Protein AF-0000000078595270 (afdb_homodimer)

Solvent-accessible surface area (backbone atoms only — not comparable to full-atom values): 43315 Å² total; per-residue (Å²): 109,56,68,70,56,51,54,55,50,50,51,52,40,50,51,47,59,67,23,73,34,25,45,37,38,35,52,54,50,49,51,53,34,44,77,52,66,32,41,80,52,58,90,91,48,90,78,85,72,46,74,50,36,42,37,29,36,73,38,92,54,26,14,38,41,37,36,34,33,18,71,45,59,48,49,79,42,12,40,42,33,39,34,25,30,43,38,56,54,40,36,33,53,42,83,86,28,55,40,75,40,91,82,44,35,30,28,38,42,49,43,80,33,47,67,46,46,60,64,51,55,36,43,44,53,20,22,48,27,34,38,37,34,26,70,41,90,42,93,92,44,56,38,76,40,81,44,68,67,88,46,38,30,27,33,20,58,47,75,28,39,70,82,35,79,53,57,56,58,30,50,60,64,47,68,88,45,55,61,44,31,41,34,38,65,63,59,88,86,43,54,88,74,32,48,66,54,48,52,51,20,62,75,68,72,48,60,62,86,42,54,74,50,68,54,39,29,51,38,72,52,70,69,48,46,70,23,28,74,58,53,49,29,34,40,25,49,47,48,56,24,41,53,48,39,51,38,47,50,53,28,58,48,69,53,66,72,35,54,38,24,36,35,37,37,30,22,19,44,59,59,72,68,8,74,40,78,46,11,39,46,32,59,48,64,47,53,49,54,50,49,54,34,47,57,71,72,43,53,71,66,41,43,53,40,11,38,68,51,21,41,35,44,24,43,45,61,42,67,27,56,40,84,62,45,61,85,70,44,27,95,79,38,54,31,50,61,53,52,26,35,27,41,35,45,38,95,85,47,45,24,47,24,44,78,64,39,44,48,52,52,51,48,38,24,52,76,52,71,43,59,69,36,48,35,41,64,29,92,91,44,85,58,67,72,51,60,38,40,41,33,43,74,60,38,79,43,56,30,23,26,30,24,43,30,24,40,12,50,48,30,58,29,22,39,36,24,49,54,22,54,55,42,48,38,44,33,50,38,40,54,58,69,97,111,56,69,70,58,51,54,56,48,49,51,51,41,50,51,45,59,65,24,72,34,25,48,38,39,36,52,53,50,49,52,52,36,45,77,51,66,32,41,81,52,58,89,91,48,90,78,85,72,49,73,49,34,42,35,32,38,74,38,94,53,26,13,38,41,36,36,32,33,18,70,46,60,47,47,80,42,12,40,44,33,40,35,24,29,42,38,57,53,41,37,33,53,42,82,86,27,53,40,75,38,91,84,43,35,29,29,39,41,51,42,79,33,48,68,45,44,62,66,51,56,36,42,45,53,21,22,48,28,34,39,36,33,27,69,42,90,44,94,89,43,57,39,76,42,80,44,68,66,87,48,38,30,26,35,21,58,47,76,28,36,71,82,35,80,55,56,55,58,30,51,62,65,47,68,88,45,55,61,44,31,41,34,39,65,63,59,88,86,43,54,88,76,32,48,66,53,49,50,50,21,62,77,69,71,48,61,60,86,40,53,74,51,67,56,39,29,52,36,73,53,71,70,48,46,69,23,28,75,57,52,49,30,35,40,25,49,48,49,57,24,41,53,50,38,50,38,46,52,54,28,59,46,70,52,67,73,35,54,39,23,37,36,37,37,31,23,19,46,60,58,73,67,9,75,40,78,45,10,38,48,30,60,49,64,47,52,50,52,50,49,52,33,47,57,69,72,42,54,72,67,42,42,53,40,11,39,67,51,21,43,34,44,24,43,46,63,43,68,27,57,40,85,62,46,61,86,71,43,27,93,80,39,54,31,50,63,52,51,26,33,27,40,34,45,37,94,86,45,44,24,47,24,43,77,64,39,44,49,53,51,51,48,38,24,52,74,50,72,42,60,70,36,49,36,41,61,28,90,90,44,84,59,68,73,51,60,36,40,42,32,44,73,62,36,80,45,56,30,23,25,30,24,43,29,24,40,13,49,47,30,57,28,22,39,35,23,50,54,22,53,53,40,47,38,44,33,49,39,40,54,58,70,97

Radius of gyration: 30.7 Å; Cα contacts (8 Å, |Δi|>4): 2133; chains: 2; bounding box: 66×102×65 Å

Foldseek 3Di:
DDPVLQVVVVVLLVLVLQDQFLLSNLVVLVVLLVVLQEDEDEPVDDDQDDQQHWYKYDDPSRKIKIKGHANAALLVAFEEEEEAARGAWFKKFDPLFWDDDPLWFTWGFIATAFDFPQVLQADAFKWKWFKFWFPDPDPVDTDIGTDTPLDRFWHQYDDDCVVVVCVVVDDDDDRRPRRIITGDTRDDPDDVSCPVLVSVCVRVVHDSVRTDDTTMTMAGSDGWDQDDPVSWKIKAFCVFPSLSVVLLSVLVSPFGHHNHMYMYIYAYRVSPPQPDCRGLLHCNVVVVLVSVCVSVPHDPVSSLSSLANYEYEFEGADAACDPVCNVFADPPQHHHFLQEKEWEDDPVPLDLDDPVNVVVLCVLLVVLVGGYGYGYGDPVDPDHHGSHVSNCVNGVHRYIYMYFHWPSGSRSIIMHTSNHSVSSSSSSNSSSHD/DDPVLQVVVVVLLVLVLQDQFLLSNLVSLVVLLVVLQEDEDEPVDDDQDDQQHWYKYDDPSRKIKIKGHANAALLVAFEEEEEAARGAWFKKFDPLFWDDDPLWFTWGFIATAFDFPQVLQADAFKWKWFKFWFPDPDPVDTDIDTDTPLDRFWHQYDDDCVVVVCVVVDDDDDRRPRRIIIGDTRDDPDDVSCPVLVSVCVRVVHDSVRTPDTTMTMAGSDGWDQDDPVSWKIKAFCVWPSLSVVLLSVLVSPFGHHNHMYMYIYAYRVSPPQPDCRGLLHCNVVVVLVSVCVSVPHDPVSSVSSLANYEYEFEGADAACDPVCNVFADPPQHHHFLQEKEWEDDPVPLDLDDPVNVVVLCVLLVVLVGGYGYGYGDPVDPDHHGSHVSNCVNGVHRYIYMYFHWPSGSRSIIMHTSNHSVSSSSSSNSSSHD

InterPro domains:
  IPR001948 Peptidase M18 [PF02127] (15-432)
  IPR001948 Peptidase M18 [PR00932] (79-95)
  IPR001948 Peptidase M18 [PR00932] (113-133)
  IPR001948 Peptidase M18 [PR00932] (150-167)
  IPR001948 Peptidase M18 [PR00932] (267-285)
  IPR001948 Peptidase M18 [PR00932] (310-326)
  IPR001948 Peptidase M18 [PR00932] (399-414)
  IPR001948 Peptidase M18 [PTHR28570] (8-433)
  IPR023358 Peptidase M18, domain 2 [G3DSA:2.30.250.10] (89-222)

Nearest PDB structures (foldseek):
  4dyo-assembly1_A  TM=9.446E-01  e=4.034E-53  Homo sapiens
  3vat-assembly1_A  TM=9.568E-01  e=8.085E-52  Bos taurus
  7dde-assembly1_C  TM=9.621E-01  e=8.556E-52  Schizosaccharomyces pombe 972h-
  5jh9-assembly1_D  TM=9.422E-01  e=2.657E-44  Saccharomyces cerevisiae S288C
  5jh9-assembly1_B  TM=9.458E-01  e=6.206E-44  Saccharomyces cerevisiae S288C

Organism: NCBI:txid1408889

pLDDT: mean 95.47, std 4.51, range [71.69, 98.94]

Structure (mmCIF, N/CA/C/O backbone):
data_AF-0000000078595270-model_v1
#
loop_
_entity.id
_entity.type
_entity.pdbx_description
1 polymer 'M18 family aminopeptidase'
#
loop_
_atom_site.group_PDB
_atom_site.id
_atom_site.type_symbol
_atom_site.label_atom_id
_atom_site.label_alt_id
_atom_site.label_comp_id
_atom_site.label_asym_id
_atom_site.label_entity_id
_atom_site.label_seq_id
_atom_site.pdbx_PDB_ins_code
_atom_site.Cartn_x
_atom_site.Cartn_y
_atom_site.Cartn_z
_atom_site.occupancy
_atom_site.B_iso_or_equiv
_atom_site.auth_seq_id
_atom_site.auth_comp_id
_atom_site.auth_asym_id
_atom_site.auth_atom_id
_atom_site.pdbx_PDB_model_num
ATOM 1 N N . MET A 1 1 ? 20.297 -3.307 -14.391 1 79.44 1 MET A N 1
ATOM 2 C CA . MET A 1 1 ? 19.547 -4.383 -15.039 1 79.44 1 MET A CA 1
ATOM 3 C C . MET A 1 1 ? 19.438 -4.141 -16.547 1 79.44 1 MET A C 1
ATOM 5 O O . MET A 1 1 ? 19.375 -2.996 -16.984 1 79.44 1 MET A O 1
ATOM 9 N N . GLU A 1 2 ? 19.422 -5.211 -17.25 1 85.25 2 GLU A N 1
ATOM 10 C CA . GLU A 1 2 ? 19.344 -5.098 -18.703 1 85.25 2 GLU A CA 1
ATOM 11 C C . GLU A 1 2 ? 17.953 -4.711 -19.156 1 85.25 2 GLU A C 1
ATOM 13 O O . GLU A 1 2 ? 16.953 -5.148 -18.562 1 85.25 2 GLU A O 1
ATOM 18 N N . TYR A 1 3 ? 17.922 -3.92 -20.141 1 86.31 3 TYR A N 1
ATOM 19 C CA . TYR A 1 3 ? 16.672 -3.408 -20.672 1 86.31 3 TYR A CA 1
ATOM 20 C C . TYR A 1 3 ? 15.742 -4.547 -21.078 1 86.31 3 TYR A C 1
ATOM 22 O O . TYR A 1 3 ? 14.531 -4.488 -20.844 1 86.31 3 TYR A O 1
ATOM 30 N N . ALA A 1 4 ? 16.297 -5.551 -21.656 1 88.69 4 ALA A N 1
ATOM 31 C CA . ALA A 1 4 ? 15.508 -6.691 -22.109 1 88.69 4 ALA A CA 1
ATOM 32 C C . ALA A 1 4 ? 14.852 -7.402 -20.922 1 88.69 4 ALA A C 1
ATOM 34 O O . ALA A 1 4 ? 13.711 -7.852 -21.016 1 88.69 4 ALA A O 1
ATOM 35 N N . ASP A 1 5 ? 15.531 -7.523 -19.859 1 92.81 5 ASP A N 1
ATOM 36 C CA . ASP A 1 5 ? 14.992 -8.141 -18.656 1 92.81 5 ASP A CA 1
ATOM 37 C C . ASP A 1 5 ? 13.844 -7.316 -18.078 1 92.81 5 ASP A C 1
ATOM 39 O O . ASP A 1 5 ? 12.82 -7.871 -17.656 1 92.81 5 ASP A O 1
ATOM 43 N N . ILE A 1 6 ? 14.047 -6.051 -18.141 1 94.38 6 ILE A N 1
ATOM 44 C CA . ILE A 1 6 ? 13.047 -5.133 -17.609 1 94.38 6 ILE A CA 1
ATOM 45 C C . ILE A 1 6 ? 11.758 -5.246 -18.422 1 94.38 6 ILE A C 1
ATOM 47 O O . ILE A 1 6 ? 10.664 -5.246 -17.859 1 94.38 6 ILE A O 1
ATOM 51 N N . LYS A 1 7 ? 11.898 -5.344 -19.688 1 95.5 7 LYS A N 1
ATOM 52 C CA . LYS A 1 7 ? 10.727 -5.484 -20.547 1 95.5 7 LYS A CA 1
ATOM 53 C C . LYS A 1 7 ? 9.969 -6.773 -20.25 1 95.5 7 LYS A C 1
ATOM 55 O O . LYS A 1 7 ? 8.742 -6.781 -20.188 1 95.5 7 LYS A O 1
ATOM 60 N N . GLU A 1 8 ? 10.719 -7.879 -20.078 1 96.19 8 GLU A N 1
ATOM 61 C CA . GLU A 1 8 ? 10.117 -9.164 -19.734 1 96.19 8 GLU A CA 1
ATOM 62 C C . GLU A 1 8 ? 9.367 -9.094 -18.422 1 96.19 8 GLU A C 1
ATOM 64 O O . GLU A 1 8 ? 8.273 -9.648 -18.281 1 96.19 8 GLU A O 1
ATOM 69 N N . VAL A 1 9 ? 9.969 -8.43 -17.516 1 97.75 9 VAL A N 1
ATOM 70 C CA . VAL A 1 9 ? 9.375 -8.32 -16.188 1 97.75 9 VAL A CA 1
ATOM 71 C C . VAL A 1 9 ? 8.117 -7.453 -16.25 1 97.75 9 VAL A C 1
ATOM 73 O O . VAL A 1 9 ? 7.133 -7.723 -15.562 1 97.75 9 VAL A O 1
ATOM 76 N N . GLN A 1 10 ? 8.18 -6.418 -17.031 1 98.12 10 GLN A N 1
ATOM 77 C CA . GLN A 1 10 ? 7.008 -5.562 -17.188 1 98.12 10 GLN A CA 1
ATOM 78 C C . GLN A 1 10 ? 5.824 -6.344 -17.75 1 98.12 10 GLN A C 1
ATOM 80 O O . GLN A 1 10 ? 4.676 -6.105 -17.375 1 98.12 10 GLN A O 1
ATOM 85 N N . GLU A 1 11 ? 6.059 -7.258 -18.656 1 98.25 11 GLU A N 1
ATOM 86 C CA . GLU A 1 11 ? 4.996 -8.109 -19.188 1 98.25 11 GLU A CA 1
ATOM 87 C C . GLU A 1 11 ? 4.379 -8.977 -18.094 1 98.25 11 GLU A C 1
ATOM 89 O O . GLU A 1 11 ? 3.162 -9.18 -18.078 1 98.25 11 GLU A O 1
ATOM 94 N N . LEU A 1 12 ? 5.234 -9.477 -17.25 1 98.62 12 LEU A N 1
ATOM 95 C CA . LEU A 1 12 ? 4.734 -10.242 -16.109 1 98.62 12 LEU A CA 1
ATOM 96 C C . LEU A 1 12 ? 3.838 -9.383 -15.234 1 98.62 12 LEU A C 1
ATOM 98 O O . LEU A 1 12 ? 2.742 -9.805 -14.852 1 98.62 12 LEU A O 1
ATOM 102 N N . ILE A 1 13 ? 4.332 -8.203 -14.891 1 98.69 13 ILE A N 1
ATOM 103 C CA . ILE A 1 13 ? 3.596 -7.285 -14.031 1 98.69 13 ILE A CA 1
ATOM 104 C C . ILE A 1 13 ? 2.254 -6.938 -14.672 1 98.69 13 ILE A C 1
ATOM 106 O O . ILE A 1 13 ? 1.228 -6.891 -13.984 1 98.69 13 ILE A O 1
ATOM 110 N N . ASP A 1 14 ? 2.264 -6.715 -15.984 1 98.69 14 ASP A N 1
ATOM 111 C CA . ASP A 1 14 ? 1.035 -6.414 -16.719 1 98.69 14 ASP A CA 1
ATOM 112 C C . ASP A 1 14 ? 0.06 -7.586 -16.656 1 98.69 14 ASP A C 1
ATOM 114 O O . ASP A 1 14 ? -1.142 -7.395 -16.453 1 98.69 14 ASP A O 1
ATOM 118 N N . TYR A 1 15 ? 0.554 -8.766 -16.906 1 98.75 15 TYR A N 1
ATOM 119 C CA . TYR A 1 15 ? -0.29 -9.953 -16.844 1 98.75 15 TYR A CA 1
ATOM 120 C C . TYR A 1 15 ? -0.925 -10.086 -15.461 1 98.75 15 TYR A C 1
ATOM 122 O O . TYR A 1 15 ? -2.125 -10.344 -15.344 1 98.75 15 TYR A O 1
ATOM 130 N N . ILE A 1 16 ? -0.112 -9.953 -14.43 1 98.75 16 ILE A N 1
ATOM 131 C CA . ILE A 1 16 ? -0.604 -10.117 -13.062 1 98.75 16 ILE A CA 1
ATOM 132 C C . ILE A 1 16 ? -1.67 -9.062 -12.766 1 98.75 16 ILE A C 1
ATOM 134 O O . ILE A 1 16 ? -2.709 -9.367 -12.18 1 98.75 16 ILE A O 1
ATOM 138 N N . TYR A 1 17 ? -1.396 -7.844 -13.164 1 98.56 17 TYR A N 1
ATOM 139 C CA . TYR A 1 17 ? -2.35 -6.773 -12.898 1 98.56 17 TYR A CA 1
ATOM 140 C C . TYR A 1 17 ? -3.67 -7.023 -13.609 1 98.56 17 TYR A C 1
ATOM 142 O O . TYR A 1 17 ? -4.738 -6.723 -13.078 1 98.56 17 TYR A O 1
ATOM 150 N N . ALA A 1 18 ? -3.586 -7.559 -14.805 1 98.62 18 ALA A N 1
ATOM 151 C CA . ALA A 1 18 ? -4.781 -7.875 -15.578 1 98.62 18 ALA A CA 1
ATOM 152 C C . ALA A 1 18 ? -5.477 -9.117 -15.039 1 98.62 18 ALA A C 1
ATOM 154 O O . ALA A 1 18 ? -6.578 -9.461 -15.469 1 98.62 18 ALA A O 1
ATOM 155 N N . SER A 1 19 ? -4.859 -9.789 -14.078 1 98.81 19 SER A N 1
ATOM 156 C CA . SER A 1 19 ? -5.367 -11.047 -13.531 1 98.81 19 SER A CA 1
ATOM 157 C C . SER A 1 19 ? -5.641 -10.93 -12.039 1 98.81 19 SER A C 1
ATOM 159 O O . SER A 1 19 ? -5.027 -11.625 -11.227 1 98.81 19 SER A O 1
ATOM 161 N N . PRO A 1 20 ? -6.637 -10.148 -11.688 1 98.56 20 PRO A N 1
ATOM 162 C CA . PRO A 1 20 ? -6.898 -9.914 -10.266 1 98.56 20 PRO A CA 1
ATOM 163 C C . PRO A 1 20 ? -7.434 -11.156 -9.555 1 98.56 20 PRO A C 1
ATOM 165 O O . PRO A 1 20 ? -7.359 -11.258 -8.328 1 98.56 20 PRO A O 1
ATOM 168 N N . THR A 1 21 ? -7.996 -12.094 -10.312 1 98.69 21 THR A N 1
ATOM 169 C CA . THR A 1 21 ? -8.484 -13.352 -9.758 1 98.69 21 THR A CA 1
ATOM 170 C C . THR A 1 21 ? -8.047 -14.531 -10.625 1 98.69 21 THR A C 1
ATOM 172 O O . THR A 1 21 ? -7.547 -14.344 -11.727 1 98.69 21 THR A O 1
ATOM 175 N N . ALA A 1 22 ? -8.273 -15.734 -10.062 1 98.75 22 ALA A N 1
ATOM 176 C CA . ALA A 1 22 ? -7.961 -16.953 -10.812 1 98.75 22 ALA A CA 1
ATOM 177 C C . ALA A 1 22 ? -8.711 -17 -12.141 1 98.75 22 ALA A C 1
ATOM 179 O O . ALA A 1 22 ? -8.195 -17.484 -13.141 1 98.75 22 ALA A O 1
ATOM 180 N N . TYR A 1 23 ? -9.945 -16.438 -12.164 1 98.81 23 TYR A N 1
ATOM 181 C CA . TYR A 1 23 ? -10.758 -16.406 -13.383 1 98.81 23 TYR A CA 1
ATOM 182 C C . TYR A 1 23 ? -10.094 -15.555 -14.461 1 98.81 23 TYR A C 1
ATOM 184 O O . TYR A 1 23 ? -10.031 -15.961 -15.625 1 98.81 23 TYR A O 1
ATOM 192 N N . HIS A 1 24 ? -9.641 -14.422 -14.047 1 98.88 24 HIS A N 1
ATOM 193 C CA . HIS A 1 24 ? -8.969 -13.523 -14.984 1 98.88 24 HIS A CA 1
ATOM 194 C C . HIS A 1 24 ? -7.633 -14.102 -15.438 1 98.88 24 HIS A C 1
ATOM 196 O O . HIS A 1 24 ? -7.23 -13.922 -16.594 1 98.88 24 HIS A O 1
ATOM 202 N N . ALA A 1 25 ? -6.93 -14.75 -14.5 1 98.88 25 ALA A N 1
ATOM 203 C CA . ALA A 1 25 ? -5.656 -15.375 -14.844 1 98.88 25 ALA A CA 1
ATOM 204 C C . ALA A 1 25 ? -5.836 -16.406 -15.961 1 98.88 25 ALA A C 1
ATOM 206 O O . ALA A 1 25 ? -5.062 -16.438 -16.922 1 98.88 25 ALA A O 1
ATOM 207 N N . VAL A 1 26 ? -6.848 -17.219 -15.836 1 98.88 26 VAL A N 1
ATOM 208 C CA . VAL A 1 26 ? -7.102 -18.266 -16.812 1 98.88 26 VAL A CA 1
ATOM 209 C C . VAL A 1 26 ? -7.57 -17.656 -18.125 1 98.88 26 VAL A C 1
ATOM 211 O O . VAL A 1 26 ? -7.156 -18.078 -19.203 1 98.88 26 VAL A O 1
ATOM 214 N N . LYS A 1 27 ? -8.461 -16.641 -18.047 1 98.88 27 LYS A N 1
ATOM 215 C CA . LYS A 1 27 ? -8.891 -15.938 -19.25 1 98.88 27 LYS A CA 1
ATOM 216 C C . LYS A 1 27 ? -7.699 -15.383 -20.016 1 98.88 27 LYS A C 1
ATOM 218 O O . LYS A 1 27 ? -7.582 -15.586 -21.234 1 98.88 27 LYS A O 1
ATOM 223 N N . ASN A 1 28 ? -6.836 -14.727 -19.328 1 98.88 28 ASN A N 1
ATOM 224 C CA . ASN A 1 28 ? -5.688 -14.102 -19.984 1 98.88 28 ASN A CA 1
ATOM 225 C C . ASN A 1 28 ? -4.699 -15.141 -20.5 1 98.88 28 ASN A C 1
ATOM 227 O O . ASN A 1 28 ? -4.09 -14.953 -21.547 1 98.88 28 ASN A O 1
ATOM 231 N N . ALA A 1 29 ? -4.484 -16.203 -19.766 1 98.88 29 ALA A N 1
ATOM 232 C CA . ALA A 1 29 ? -3.662 -17.312 -20.25 1 98.88 29 ALA A CA 1
ATOM 233 C C . ALA A 1 29 ? -4.246 -17.906 -21.516 1 98.88 29 ALA A C 1
ATOM 235 O O . ALA A 1 29 ? -3.514 -18.203 -22.469 1 98.88 29 ALA A O 1
ATOM 236 N N . SER A 1 30 ? -5.535 -18.125 -21.531 1 98.81 30 SER A N 1
ATOM 237 C CA . SER A 1 30 ? -6.223 -18.688 -22.688 1 98.81 30 SER A CA 1
ATOM 238 C C . SER A 1 30 ? -6 -17.812 -23.922 1 98.81 30 SER A C 1
ATOM 240 O O . SER A 1 30 ? -5.773 -18.328 -25.031 1 98.81 30 SER A O 1
ATOM 242 N N . LEU A 1 31 ? -6.102 -16.516 -23.75 1 98.75 31 LEU A N 1
ATOM 243 C CA . LEU A 1 31 ? -5.898 -15.594 -24.859 1 98.75 31 LEU A CA 1
ATOM 244 C C . LEU A 1 31 ? -4.484 -15.719 -25.422 1 98.75 31 LEU A C 1
ATOM 246 O O . LEU A 1 31 ? -4.285 -15.695 -26.625 1 98.75 31 LEU A O 1
ATOM 250 N N . LEU A 1 32 ? -3.512 -15.805 -24.531 1 98.69 32 LEU A N 1
ATOM 251 C CA . LEU A 1 32 ? -2.129 -15.977 -24.969 1 98.69 32 LEU A CA 1
ATOM 252 C C . LEU A 1 32 ? -1.97 -17.281 -25.766 1 98.69 32 LEU A C 1
ATOM 254 O O . LEU A 1 32 ? -1.291 -17.297 -26.781 1 98.69 32 LEU A O 1
ATOM 258 N N . LEU A 1 33 ? -2.557 -18.328 -25.25 1 98.81 33 LEU A N 1
ATOM 259 C CA . LEU A 1 33 ? -2.498 -19.625 -25.906 1 98.81 33 LEU A CA 1
ATOM 260 C C . LEU A 1 33 ? -3.129 -19.562 -27.297 1 98.81 33 LEU A C 1
ATOM 262 O O . LEU A 1 33 ? -2.539 -20.031 -28.281 1 98.81 33 LEU A O 1
ATOM 266 N N . GLN A 1 34 ? -4.277 -18.969 -27.391 1 98.81 34 GLN A N 1
ATOM 267 C CA . GLN A 1 34 ? -4.977 -18.859 -28.672 1 98.81 34 GLN A CA 1
ATOM 268 C C . GLN A 1 34 ? -4.145 -18.078 -29.688 1 98.81 34 GLN A C 1
ATOM 270 O O . GLN A 1 34 ? -4.027 -18.484 -30.844 1 98.81 34 GLN A O 1
ATOM 275 N N . ARG A 1 35 ? -3.555 -17.031 -29.25 1 98.44 35 ARG A N 1
ATOM 276 C CA . ARG A 1 35 ? -2.713 -16.219 -30.125 1 98.44 35 ARG A CA 1
ATOM 277 C C . ARG A 1 35 ? -1.484 -17 -30.578 1 98.44 35 ARG A C 1
ATOM 279 O O . ARG A 1 35 ? -0.875 -16.672 -31.609 1 98.44 35 ARG A O 1
ATOM 286 N N . SER A 1 36 ? -1.181 -18 -29.828 1 98.38 36 SER A N 1
ATOM 287 C CA . SER A 1 36 ? 0.013 -18.781 -30.125 1 98.38 36 SER A CA 1
ATOM 288 C C . SER A 1 36 ? -0.344 -20.078 -30.859 1 98.38 36 SER A C 1
ATOM 290 O O . SER A 1 36 ? 0.46 -21.016 -30.906 1 98.38 36 SER A O 1
ATOM 292 N N . GLY A 1 37 ? -1.603 -20.234 -31.312 1 98.25 37 GLY A N 1
ATOM 293 C CA . GLY A 1 37 ? -1.983 -21.328 -32.188 1 98.25 37 GLY A CA 1
ATOM 294 C C . GLY A 1 37 ? -2.617 -22.484 -31.453 1 98.25 37 GLY A C 1
ATOM 295 O O . GLY A 1 37 ? -2.873 -23.531 -32.062 1 98.25 37 GLY A O 1
ATOM 296 N N . PHE A 1 38 ? -2.873 -22.406 -30.203 1 98.81 38 PHE A N 1
ATOM 297 C CA . PHE A 1 38 ? -3.547 -23.453 -29.453 1 98.81 38 PHE A CA 1
ATOM 298 C C . PHE A 1 38 ? -5.047 -23.438 -29.719 1 98.81 38 PHE A C 1
ATOM 300 O O . PHE A 1 38 ? -5.648 -22.359 -29.812 1 98.81 38 PHE A O 1
ATOM 307 N N . THR A 1 39 ? -5.633 -24.594 -29.75 1 98.56 39 THR A N 1
ATOM 308 C CA . THR A 1 39 ? -7.074 -24.75 -29.922 1 98.56 39 THR A CA 1
ATOM 309 C C . THR A 1 39 ? -7.723 -25.188 -28.609 1 98.56 39 THR A C 1
ATOM 311 O O . THR A 1 39 ? -7.289 -26.156 -27.984 1 98.56 39 THR A O 1
ATOM 314 N N . GLU A 1 40 ? -8.734 -24.5 -28.188 1 98.62 40 GLU A N 1
ATOM 315 C CA . GLU A 1 40 ? -9.484 -24.922 -27.016 1 98.62 40 GLU A CA 1
ATOM 316 C C . GLU A 1 40 ? -10.359 -26.125 -27.312 1 98.62 40 GLU A C 1
ATOM 318 O O . GLU A 1 40 ? -11.117 -26.125 -28.297 1 98.62 40 GLU A O 1
ATOM 323 N N . ILE A 1 41 ? -10.234 -27.156 -26.594 1 98.25 41 ILE A N 1
ATOM 324 C CA . ILE A 1 41 ? -11.109 -28.312 -26.703 1 98.25 41 ILE A CA 1
ATOM 325 C C . ILE A 1 41 ? -11.891 -28.5 -25.406 1 98.25 41 ILE A C 1
ATOM 327 O O . ILE A 1 41 ? -11.445 -28.062 -24.344 1 98.25 41 ILE A O 1
ATOM 331 N N . LYS A 1 42 ? -13.07 -29.094 -25.484 1 96.81 42 LYS A N 1
ATOM 332 C CA . LYS A 1 42 ? -13.977 -29.219 -24.344 1 96.81 42 LYS A CA 1
ATOM 333 C C . LYS A 1 42 ? -13.984 -30.641 -23.812 1 96.81 42 LYS A C 1
ATOM 335 O O . LYS A 1 42 ? -13.922 -31.609 -24.578 1 96.81 42 LYS A O 1
ATOM 340 N N . GLU A 1 43 ? -14.07 -30.719 -22.5 1 94.25 43 GLU A N 1
ATOM 341 C CA . GLU A 1 43 ? -14.055 -32.031 -21.859 1 94.25 43 GLU A CA 1
ATOM 342 C C . GLU A 1 43 ? -15.258 -32.875 -22.281 1 94.25 43 GLU A C 1
ATOM 344 O O . GLU A 1 43 ? -15.18 -34.094 -22.328 1 94.25 43 GLU A O 1
ATOM 349 N N . GLU A 1 44 ? -16.344 -32.188 -22.562 1 94.69 44 GLU A N 1
ATOM 350 C CA . GLU A 1 44 ? -17.594 -32.906 -22.828 1 94.69 44 GLU A CA 1
ATOM 351 C C . GLU A 1 44 ? -17.703 -33.312 -24.297 1 94.69 44 GLU A C 1
ATOM 353 O O . GLU A 1 44 ? -18.641 -34 -24.688 1 94.69 44 GLU A O 1
ATOM 358 N N . GLU A 1 45 ? -16.766 -33.031 -25.078 1 96.75 45 GLU A N 1
ATOM 359 C CA . GLU A 1 45 ? -16.781 -33.344 -26.5 1 96.75 45 GLU A CA 1
ATOM 360 C C . GLU A 1 45 ? -15.734 -34.375 -26.859 1 96.75 45 GLU A C 1
ATOM 362 O O . GLU A 1 45 ? -14.766 -34.562 -26.125 1 96.75 45 GLU A O 1
ATOM 367 N N . PRO A 1 46 ? -15.977 -35.031 -28.016 1 97 46 PRO A N 1
ATOM 368 C CA . PRO A 1 46 ? -14.898 -35.906 -28.5 1 97 46 PRO A CA 1
ATOM 369 C C . PRO A 1 46 ? -13.68 -35.094 -28.984 1 97 46 PRO A C 1
ATOM 371 O O . PRO A 1 46 ? -13.828 -34.031 -29.578 1 97 46 PRO A O 1
ATOM 374 N N . TRP A 1 47 ? -12.508 -35.75 -28.734 1 97.44 47 TRP A N 1
ATOM 375 C CA . TRP A 1 47 ? -11.273 -35.094 -29.156 1 97.44 47 TRP A CA 1
ATOM 376 C C . TRP A 1 47 ? -10.727 -35.75 -30.422 1 97.44 47 TRP A C 1
ATOM 378 O O . TRP A 1 47 ? -11.016 -36.906 -30.719 1 97.44 47 TRP A O 1
ATOM 388 N N . ASN A 1 48 ? -10.164 -34.969 -31.297 1 95.94 48 ASN A N 1
ATOM 389 C CA . ASN A 1 48 ? -9.375 -35.406 -32.438 1 95.94 48 ASN A CA 1
ATOM 390 C C . ASN A 1 48 ? -7.961 -34.844 -32.406 1 95.94 48 ASN A C 1
ATOM 392 O O . ASN A 1 48 ? -7.633 -33.906 -33.156 1 95.94 48 ASN A O 1
ATOM 396 N N . LEU A 1 49 ? -7.125 -35.531 -31.672 1 97.75 49 LEU A N 1
ATOM 397 C CA . LEU A 1 49 ? -5.773 -35.031 -31.453 1 97.75 49 LEU A CA 1
ATOM 398 C C . LEU A 1 49 ? -4.84 -35.469 -32.594 1 97.75 49 LEU A C 1
ATOM 400 O O . LEU A 1 49 ? -4.949 -36.562 -33.094 1 97.75 49 LEU A O 1
ATOM 404 N N . GLU A 1 50 ? -3.965 -34.594 -33 1 96.75 50 GLU A N 1
ATOM 405 C CA . GLU A 1 50 ? -2.953 -34.844 -34 1 96.75 50 GLU A CA 1
ATOM 406 C C . GLU A 1 50 ? -1.545 -34.688 -33.438 1 96.75 50 GLU A C 1
ATOM 408 O O . GLU A 1 50 ? -1.316 -33.844 -32.594 1 96.75 50 GLU A O 1
ATOM 413 N N . LYS A 1 51 ? -0.644 -35.5 -34 1 95.75 51 LYS A N 1
ATOM 414 C CA . LYS A 1 51 ? 0.756 -35.312 -33.656 1 95.75 51 LYS A CA 1
ATOM 415 C C . LYS A 1 51 ? 1.197 -33.875 -33.969 1 95.75 51 LYS A C 1
ATOM 417 O O . LYS A 1 51 ? 0.878 -33.344 -35.031 1 95.75 51 LYS A O 1
ATOM 422 N N . GLY A 1 52 ? 1.826 -33.25 -32.938 1 97.06 52 GLY A N 1
ATOM 423 C CA . GLY A 1 52 ? 2.279 -31.875 -33.125 1 97.06 52 GLY A CA 1
ATOM 424 C C . GLY A 1 52 ? 1.191 -30.844 -32.844 1 97.06 52 GLY A C 1
ATOM 425 O O . GLY A 1 52 ? 1.463 -29.641 -32.812 1 97.06 52 GLY A O 1
ATOM 426 N N . GLY A 1 53 ? -0.007 -31.312 -32.656 1 98.06 53 GLY A N 1
ATOM 427 C CA . GLY A 1 53 ? -1.123 -30.422 -32.406 1 98.06 53 GLY A CA 1
ATOM 428 C C . GLY A 1 53 ? -1.032 -29.719 -31.062 1 98.06 53 GLY A C 1
ATOM 429 O O . GLY A 1 53 ? -0.466 -30.25 -30.109 1 98.06 53 GLY A O 1
ATOM 430 N N . LYS A 1 54 ? -1.565 -28.5 -30.984 1 98.69 54 LYS A N 1
ATOM 431 C CA . LYS A 1 54 ? -1.588 -27.672 -29.781 1 98.69 54 LYS A CA 1
ATOM 432 C C . LYS A 1 54 ? -3.014 -27.484 -29.266 1 98.69 54 LYS A C 1
ATOM 434 O O . LYS A 1 54 ? -3.879 -26.984 -30 1 98.69 54 LYS A O 1
ATOM 439 N N . TYR A 1 55 ? -3.242 -27.844 -27.984 1 98.88 55 TYR A N 1
ATOM 440 C CA . TYR A 1 55 ? -4.594 -27.828 -27.438 1 98.88 55 TYR A CA 1
ATOM 441 C C . TYR A 1 55 ? -4.59 -27.312 -26 1 98.88 55 TYR A C 1
ATOM 443 O O . TYR A 1 55 ? -3.545 -27.297 -25.344 1 98.88 55 TYR A O 1
ATOM 451 N N . PHE A 1 56 ? -5.754 -26.797 -25.531 1 98.81 56 PHE A N 1
ATOM 452 C CA . PHE A 1 56 ? -5.898 -26.531 -24.109 1 98.81 56 PHE A CA 1
ATOM 453 C C . PHE A 1 56 ? -7.352 -26.688 -23.672 1 98.81 56 PHE A C 1
ATOM 455 O O . PHE A 1 56 ? -8.258 -26.672 -24.5 1 98.81 56 PHE A O 1
ATOM 462 N N . ILE A 1 57 ? -7.516 -26.922 -22.422 1 98.5 57 ILE A N 1
ATOM 463 C CA . ILE A 1 57 ? -8.805 -27.109 -21.75 1 98.5 57 ILE A CA 1
ATOM 464 C C . ILE A 1 57 ? -8.906 -26.156 -20.562 1 98.5 57 ILE A C 1
ATOM 466 O O . ILE A 1 57 ? -7.93 -25.938 -19.844 1 98.5 57 ILE A O 1
ATOM 470 N N . VAL A 1 58 ? -10.102 -25.594 -20.391 1 98.19 58 VAL A N 1
ATOM 471 C CA . VAL A 1 58 ? -10.383 -24.75 -19.219 1 98.19 58 VAL A CA 1
ATOM 472 C C . VAL A 1 58 ? -11.344 -25.484 -18.281 1 98.19 58 VAL A C 1
ATOM 474 O O . VAL A 1 58 ? -12.32 -26.078 -18.734 1 98.19 58 VAL A O 1
ATOM 477 N N . LYS A 1 59 ? -11 -25.469 -17.016 1 96.94 59 LYS A N 1
ATOM 478 C CA . LYS A 1 59 ? -11.852 -26.062 -15.992 1 96.94 59 LYS A CA 1
ATOM 479 C C . LYS A 1 59 ? -12.352 -25.016 -15.008 1 96.94 59 LYS A C 1
ATOM 481 O O . LYS A 1 59 ? -11.555 -24.266 -14.43 1 96.94 59 LYS A O 1
ATOM 486 N N . ASN A 1 60 ? -13.68 -24.891 -14.797 1 95.69 60 ASN A N 1
ATOM 487 C CA . ASN A 1 60 ? -14.328 -24 -13.844 1 95.69 60 ASN A CA 1
ATOM 488 C C . ASN A 1 60 ? -13.914 -22.547 -14.062 1 95.69 60 ASN A C 1
ATOM 490 O O . ASN A 1 60 ? -13.922 -21.75 -13.117 1 95.69 60 ASN A O 1
ATOM 494 N N . GLN A 1 61 ? -13.383 -22.25 -15.148 1 97 61 GLN A N 1
ATOM 495 C CA . GLN A 1 61 ? -12.891 -20.922 -15.547 1 97 61 GLN A CA 1
ATOM 496 C C . GLN A 1 61 ? -11.711 -20.5 -14.68 1 97 61 GLN A C 1
ATOM 498 O O . GLN A 1 61 ? -11.227 -19.375 -14.805 1 97 61 GLN A O 1
ATOM 503 N N . SER A 1 62 ? -11.203 -21.359 -13.805 1 98.5 62 SER A N 1
ATOM 504 C CA . SER A 1 62 ? -10.18 -20.953 -12.859 1 98.5 62 SER A CA 1
ATOM 505 C C . SER A 1 62 ? -8.953 -21.859 -12.938 1 98.5 62 SER A C 1
ATOM 507 O O . SER A 1 62 ? -7.953 -21.625 -12.258 1 98.5 62 SER A O 1
ATOM 509 N N . ALA A 1 63 ? -8.984 -22.906 -13.727 1 98.44 63 ALA A N 1
ATOM 510 C CA . ALA A 1 63 ? -7.863 -23.812 -13.984 1 98.44 63 ALA A CA 1
ATOM 511 C C . ALA A 1 63 ? -7.719 -24.094 -15.477 1 98.44 63 ALA A C 1
ATOM 513 O O . ALA A 1 63 ? -8.641 -23.844 -16.25 1 98.44 63 ALA A O 1
ATOM 514 N N . LEU A 1 64 ? -6.523 -24.562 -15.828 1 98.31 64 LEU A N 1
ATOM 515 C CA . LEU A 1 64 ? -6.23 -24.719 -17.25 1 98.31 64 LEU A CA 1
ATOM 516 C C . LEU A 1 64 ? -5.148 -25.781 -17.469 1 98.31 64 LEU A C 1
ATOM 518 O O . LEU A 1 64 ? -4.195 -25.859 -16.688 1 98.31 64 LEU A O 1
ATOM 522 N N . ILE A 1 65 ? -5.328 -26.625 -18.531 1 98.69 65 ILE A N 1
ATOM 523 C CA . ILE A 1 65 ? -4.27 -27.516 -19 1 98.69 65 ILE A CA 1
ATOM 524 C C . ILE A 1 65 ? -4.004 -27.266 -20.484 1 98.69 65 ILE A C 1
ATOM 526 O O . ILE A 1 65 ? -4.926 -27.312 -21.297 1 98.69 65 ILE A O 1
ATOM 530 N N . ALA A 1 66 ? -2.83 -26.938 -20.812 1 98.94 66 ALA A N 1
ATOM 531 C CA . ALA A 1 66 ? -2.385 -26.797 -22.203 1 98.94 66 ALA A CA 1
ATOM 532 C C . ALA A 1 66 ? -1.361 -27.875 -22.562 1 98.94 66 ALA A C 1
ATOM 534 O O . ALA A 1 66 ? -0.549 -28.266 -21.719 1 98.94 66 ALA A O 1
ATOM 535 N N . PHE A 1 67 ? -1.413 -28.344 -23.875 1 98.81 67 PHE A N 1
ATOM 536 C CA . PHE A 1 67 ? -0.44 -29.359 -24.219 1 98.81 67 PHE A CA 1
ATOM 537 C C . PHE A 1 67 ? -0.147 -29.344 -25.719 1 98.81 67 PHE A C 1
ATOM 539 O O . PHE A 1 67 ? -0.972 -28.875 -26.516 1 98.81 67 PHE A O 1
ATOM 546 N N . ILE A 1 68 ? 1.017 -29.719 -26.031 1 98.75 68 ILE A N 1
ATOM 547 C CA . ILE A 1 68 ? 1.481 -29.984 -27.391 1 98.75 68 ILE A CA 1
ATOM 548 C C . ILE A 1 68 ? 1.762 -31.484 -27.562 1 98.75 68 ILE A C 1
ATOM 550 O O . ILE A 1 68 ? 2.637 -32.031 -26.891 1 98.75 68 ILE A 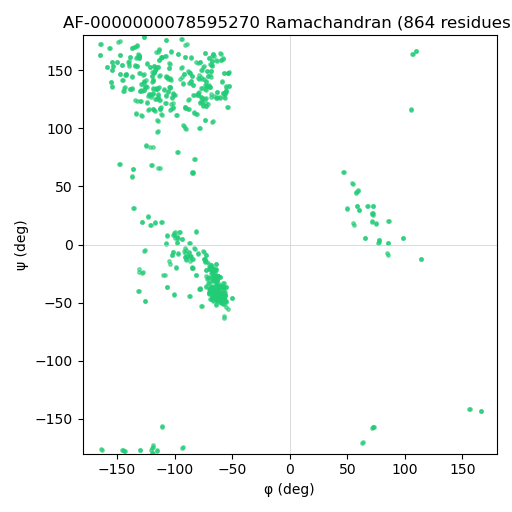O 1
ATOM 554 N N . VAL A 1 69 ? 1.027 -32.125 -28.484 1 98.5 69 VAL A N 1
ATOM 555 C CA . VAL A 1 69 ? 1.17 -33.562 -28.688 1 98.5 69 VAL A CA 1
ATOM 556 C C . VAL A 1 69 ? 2.537 -33.875 -29.297 1 98.5 69 VAL A C 1
ATOM 558 O O . VAL A 1 69 ? 2.918 -33.281 -30.312 1 98.5 69 VAL A O 1
ATOM 561 N N . GLY A 1 70 ? 3.258 -34.75 -28.703 1 97.75 70 GLY A N 1
ATOM 562 C CA . GLY A 1 70 ? 4.562 -35.156 -29.203 1 97.75 70 GLY A CA 1
ATOM 563 C C . GLY A 1 70 ? 4.496 -35.875 -30.531 1 97.75 70 GLY A C 1
ATOM 564 O O . GLY A 1 70 ? 3.449 -36.406 -30.906 1 97.75 70 GLY A O 1
ATOM 565 N N . SER A 1 71 ? 5.672 -35.938 -31.219 1 96.56 71 SER A N 1
ATOM 566 C CA . SER A 1 71 ? 5.738 -36.594 -32.531 1 96.56 71 SER A CA 1
ATOM 567 C C . SER A 1 71 ? 5.941 -38.094 -32.375 1 96.56 71 SER A C 1
ATOM 569 O O . SER A 1 71 ? 5.68 -38.875 -33.312 1 96.56 71 SER A O 1
ATOM 571 N N . GLU A 1 72 ? 6.41 -38.5 -31.219 1 96.12 72 GLU A N 1
ATOM 572 C CA . GLU A 1 72 ? 6.73 -39.906 -31.016 1 96.12 72 GLU A CA 1
ATOM 573 C C . GLU A 1 72 ? 5.711 -40.594 -30.109 1 96.12 72 GLU A C 1
ATOM 575 O O . GLU A 1 72 ? 4.82 -39.938 -29.562 1 96.12 72 GLU A O 1
ATOM 580 N N . ASP A 1 73 ? 5.895 -41.906 -29.938 1 95.12 73 ASP A N 1
ATOM 581 C CA . ASP A 1 73 ? 4.938 -42.688 -29.172 1 95.12 73 ASP A CA 1
ATOM 582 C C . ASP A 1 73 ? 5.016 -42.344 -27.688 1 95.12 73 ASP A C 1
ATOM 584 O O . ASP A 1 73 ? 6.102 -42.281 -27.109 1 95.12 73 ASP A O 1
ATOM 588 N N . LEU A 1 74 ? 3.846 -42.219 -27.094 1 95.44 74 LEU A N 1
ATOM 589 C CA . LEU A 1 74 ? 3.723 -41.781 -25.703 1 95.44 74 LEU A CA 1
ATOM 590 C C . LEU A 1 74 ? 4.406 -42.781 -24.781 1 95.44 74 LEU A C 1
ATOM 592 O O . LEU A 1 74 ? 5.039 -42.406 -23.797 1 95.44 74 LEU A O 1
ATOM 596 N N . GLU A 1 75 ? 4.25 -44.062 -25.062 1 96 75 GLU A N 1
ATOM 597 C CA . GLU A 1 75 ? 4.723 -45.125 -24.156 1 96 75 GLU A CA 1
ATOM 598 C C . GLU A 1 75 ? 6.246 -45.156 -24.109 1 96 75 GLU A C 1
ATOM 600 O O . GLU A 1 75 ? 6.828 -45.75 -23.188 1 96 75 GLU A O 1
ATOM 605 N N . ASN A 1 76 ? 6.879 -44.531 -25.109 1 96.12 76 ASN A N 1
ATOM 606 C CA . ASN A 1 76 ? 8.336 -44.531 -25.141 1 96.12 76 ASN A CA 1
ATOM 607 C C . ASN A 1 76 ? 8.914 -43.188 -24.703 1 96.12 76 ASN A C 1
ATOM 609 O O . ASN A 1 76 ? 10.094 -43.094 -24.359 1 96.12 76 ASN A O 1
ATOM 613 N N . HIS A 1 77 ? 8.078 -42.125 -24.688 1 96.5 77 HIS A N 1
ATOM 614 C CA . HIS A 1 77 ? 8.656 -40.812 -24.484 1 96.5 77 HIS A CA 1
ATOM 615 C C . HIS A 1 77 ? 7.953 -40.062 -23.344 1 96.5 77 HIS A C 1
ATOM 617 O O . HIS A 1 77 ? 8.516 -39.156 -22.766 1 96.5 77 HIS A O 1
ATOM 623 N N . GLY A 1 78 ? 6.691 -40.438 -23.047 1 96.94 78 GLY A N 1
ATOM 624 C CA . GLY A 1 78 ? 5.992 -39.906 -21.875 1 96.94 78 GLY A CA 1
ATOM 625 C C . GLY A 1 78 ? 5.578 -38.469 -22.031 1 96.94 78 GLY A C 1
ATOM 626 O O . GLY A 1 78 ? 5.305 -38 -23.141 1 96.94 78 GLY A O 1
ATOM 627 N N . PHE A 1 79 ? 5.391 -37.812 -20.875 1 97.94 79 PHE A N 1
ATOM 628 C CA . PHE A 1 79 ? 4.965 -36.406 -20.766 1 97.94 79 PHE A CA 1
ATOM 629 C C . PHE A 1 79 ? 6.016 -35.562 -20.062 1 97.94 79 PHE A C 1
ATOM 631 O O . PHE A 1 79 ? 6.645 -36.031 -19.109 1 97.94 79 PHE A O 1
ATOM 638 N N . LYS A 1 80 ? 6.25 -34.312 -20.484 1 98.38 80 LYS A N 1
ATOM 639 C CA . LYS A 1 80 ? 6.926 -33.25 -19.75 1 98.38 80 LYS A CA 1
ATOM 640 C C . LYS A 1 80 ? 5.926 -32.219 -19.203 1 98.38 80 LYS A C 1
ATOM 642 O O . LYS A 1 80 ? 5.332 -31.484 -19.984 1 98.38 80 LYS A O 1
ATOM 647 N N . ILE A 1 81 ? 5.863 -32.156 -17.891 1 98.31 81 ILE A N 1
ATOM 648 C CA . ILE A 1 81 ? 4.762 -31.391 -17.312 1 98.31 81 ILE A CA 1
ATOM 649 C C . ILE A 1 81 ? 5.312 -30.281 -16.422 1 98.31 81 ILE A C 1
ATOM 651 O O . ILE A 1 81 ? 6.203 -30.516 -15.602 1 98.31 81 ILE A O 1
ATOM 655 N N . ILE A 1 82 ? 4.871 -29.078 -16.641 1 98.62 82 ILE A N 1
ATOM 656 C CA . ILE A 1 82 ? 5.047 -27.984 -15.695 1 98.62 82 ILE A CA 1
ATOM 657 C C . ILE A 1 82 ? 3.719 -27.688 -15.008 1 98.62 82 ILE A C 1
ATOM 659 O O . ILE A 1 82 ? 2.678 -27.594 -15.656 1 98.62 82 ILE A O 1
ATOM 663 N N . ALA A 1 83 ? 3.75 -27.594 -13.688 1 98.12 83 ALA A N 1
ATOM 664 C CA . ALA A 1 83 ? 2.527 -27.406 -12.914 1 98.12 83 ALA A CA 1
ATOM 665 C C . ALA A 1 83 ? 2.629 -26.188 -12.008 1 98.12 83 ALA A C 1
ATOM 667 O O . ALA A 1 83 ? 3.666 -25.953 -11.383 1 98.12 83 ALA A O 1
ATOM 668 N N . ALA A 1 84 ? 1.602 -25.375 -11.945 1 98.19 84 ALA A N 1
ATOM 669 C CA . ALA A 1 84 ? 1.479 -24.203 -11.094 1 98.19 84 ALA A CA 1
ATOM 670 C C . ALA A 1 84 ? 0.039 -24.016 -10.625 1 98.19 84 ALA A C 1
ATOM 672 O O . ALA A 1 84 ? -0.804 -24.891 -10.812 1 98.19 84 ALA A O 1
ATOM 673 N N . HIS A 1 85 ? -0.246 -22.922 -9.883 1 98.25 85 HIS A N 1
ATOM 674 C CA . HIS A 1 85 ? -1.623 -22.688 -9.461 1 98.25 85 HIS A CA 1
ATOM 675 C C . HIS A 1 85 ? -2.037 -21.234 -9.672 1 98.25 85 HIS A C 1
ATOM 677 O O . HIS A 1 85 ? -1.206 -20.328 -9.57 1 98.25 85 HIS A O 1
ATOM 683 N N . THR A 1 86 ? -3.334 -21.016 -9.844 1 98.62 86 THR A N 1
ATOM 684 C CA . THR A 1 86 ? -3.834 -19.75 -10.359 1 98.62 86 THR A CA 1
ATOM 685 C C . THR A 1 86 ? -4.312 -18.844 -9.227 1 98.62 86 THR A C 1
ATOM 687 O O . THR A 1 86 ? -4.469 -17.641 -9.406 1 98.62 86 THR A O 1
ATOM 690 N N . ASP A 1 87 ? -4.586 -19.453 -8.062 1 97.94 87 ASP A N 1
ATOM 691 C CA . ASP A 1 87 ? -5.215 -18.688 -7 1 97.94 87 ASP A CA 1
ATOM 692 C C . ASP A 1 87 ? -4.168 -18.047 -6.086 1 97.94 87 ASP A C 1
ATOM 694 O O . ASP A 1 87 ? -2.984 -18.375 -6.164 1 97.94 87 ASP A O 1
ATOM 698 N N . SER A 1 88 ? -4.516 -17.094 -5.355 1 97.75 88 SER A N 1
ATOM 699 C CA . SER A 1 88 ? -3.717 -16.391 -4.363 1 97.75 88 SER A CA 1
ATOM 700 C C . SER A 1 88 ? -4.535 -16.078 -3.115 1 97.75 88 SER A C 1
ATOM 702 O O . SER A 1 88 ? -5.766 -15.969 -3.182 1 97.75 88 SER A O 1
ATOM 704 N N . PRO A 1 89 ? -3.916 -15.914 -2 1 97.75 89 PRO A N 1
ATOM 705 C CA . PRO A 1 89 ? -4.66 -15.547 -0.795 1 97.75 89 PRO A CA 1
ATOM 706 C C . PRO A 1 89 ? -5.316 -14.172 -0.906 1 97.75 89 PRO A C 1
ATOM 708 O O . PRO A 1 89 ? -4.867 -13.328 -1.688 1 97.75 89 PRO A O 1
ATOM 711 N N . GLY A 1 90 ? -6.367 -13.984 -0.049 1 97.75 90 GLY A N 1
ATOM 712 C CA . GLY A 1 90 ? -7.059 -12.711 -0.044 1 97.75 90 GLY A CA 1
ATOM 713 C C . GLY A 1 90 ? -8.383 -12.75 0.691 1 97.75 90 GLY A C 1
ATOM 714 O O . GLY A 1 90 ? -8.484 -13.344 1.77 1 97.75 90 GLY A O 1
AT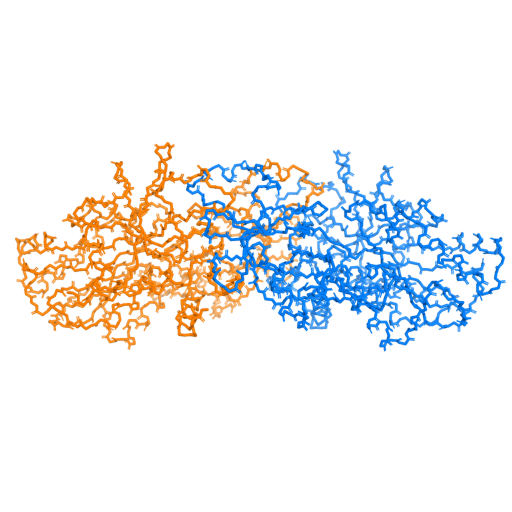OM 715 N N . PHE A 1 91 ? -9.375 -11.992 0.131 1 98.31 91 PHE A N 1
ATOM 716 C CA . PHE A 1 91 ? -10.695 -11.875 0.732 1 98.31 91 PHE A CA 1
ATOM 717 C C . PHE A 1 91 ? -11.789 -12.133 -0.302 1 98.31 91 PHE A C 1
ATOM 719 O O . PHE A 1 91 ? -11.742 -11.586 -1.406 1 98.31 91 PHE A O 1
ATOM 726 N N . ARG A 1 92 ? -12.688 -12.93 0.045 1 98.31 92 ARG A N 1
ATOM 727 C CA . ARG A 1 92 ? -13.867 -13.188 -0.767 1 98.31 92 ARG A CA 1
ATOM 728 C C . ARG A 1 92 ? -15.086 -12.469 -0.196 1 98.31 92 ARG A C 1
ATOM 730 O O . ARG A 1 92 ? -15.289 -12.445 1.02 1 98.31 92 ARG A O 1
ATOM 737 N N . ILE A 1 93 ? -15.844 -11.836 -1.045 1 98.25 93 ILE A N 1
ATOM 738 C CA . ILE A 1 93 ? -17.047 -11.141 -0.604 1 98.25 93 ILE A CA 1
ATOM 739 C C . ILE A 1 93 ? -18.172 -12.148 -0.406 1 98.25 93 ILE A C 1
ATOM 741 O O . ILE A 1 93 ? -18.422 -12.992 -1.271 1 98.25 93 ILE A O 1
ATOM 745 N N . LYS A 1 94 ? -18.828 -12.102 0.734 1 96.69 94 LYS A N 1
ATOM 746 C CA . LYS A 1 94 ? -19.938 -13.008 1.052 1 96.69 94 LYS A CA 1
ATOM 747 C C . LYS A 1 94 ? -21.219 -12.57 0.358 1 96.69 94 LYS A C 1
ATOM 749 O O . LYS A 1 94 ? -21.344 -11.43 -0.077 1 96.69 94 LYS A O 1
ATOM 754 N N . PRO A 1 95 ? -22.156 -13.578 0.171 1 91.81 95 PRO A N 1
ATOM 755 C CA . PRO A 1 95 ? -23.5 -13.148 -0.217 1 91.81 95 PRO A CA 1
ATOM 756 C C . PRO A 1 95 ? -24.125 -12.188 0.791 1 91.81 95 PRO A C 1
ATOM 758 O O . PRO A 1 95 ? -23.719 -12.172 1.959 1 91.81 95 PRO A O 1
ATOM 761 N N . ASN A 1 96 ? -25.125 -11.422 0.375 1 91.94 96 ASN A N 1
ATOM 762 C CA . ASN A 1 96 ? -25.672 -10.391 1.257 1 91.94 96 ASN A CA 1
ATOM 763 C C . ASN A 1 96 ? -24.562 -9.562 1.901 1 91.94 96 ASN A C 1
ATOM 765 O O . ASN A 1 96 ? -24.469 -9.484 3.127 1 91.94 96 ASN A O 1
ATOM 769 N N . ALA A 1 97 ? -23.812 -8.891 1.118 1 95.31 97 ALA A N 1
ATOM 770 C CA . ALA A 1 97 ? -22.5 -8.367 1.452 1 95.31 97 ALA A CA 1
ATOM 771 C C . ALA A 1 97 ? -22.609 -7.055 2.227 1 95.31 97 ALA A C 1
ATOM 773 O O . ALA A 1 97 ? -21.75 -6.738 3.055 1 95.31 97 ALA A O 1
ATOM 774 N N . ASP A 1 98 ? -23.656 -6.281 2.094 1 96.19 98 ASP A N 1
ATOM 775 C CA . ASP A 1 98 ? -23.75 -4.93 2.635 1 96.19 98 ASP A CA 1
ATOM 776 C C . ASP A 1 98 ? -24.016 -4.957 4.137 1 96.19 98 ASP A C 1
ATOM 778 O O . ASP A 1 98 ? -24.953 -5.609 4.594 1 96.19 98 ASP A O 1
ATOM 782 N N . ILE A 1 99 ? -23.219 -4.273 4.883 1 96.31 99 ILE A N 1
ATOM 783 C CA . ILE A 1 99 ? -23.438 -4.031 6.305 1 96.31 99 ILE A CA 1
ATOM 784 C C . ILE A 1 99 ? -23.469 -2.527 6.57 1 96.31 99 ILE A C 1
ATOM 786 O O . ILE A 1 99 ? -22.469 -1.839 6.391 1 96.31 99 ILE A O 1
ATOM 790 N N . GLU A 1 100 ? -24.547 -2.039 6.984 1 95.44 100 GLU A N 1
ATOM 791 C CA . GLU A 1 100 ? -24.656 -0.63 7.352 1 95.44 100 GLU A CA 1
ATOM 792 C C . GLU A 1 100 ? -24.25 -0.403 8.805 1 95.44 100 GLU A C 1
ATOM 794 O O . GLU A 1 100 ? -24.578 -1.208 9.68 1 95.44 100 GLU A O 1
ATOM 799 N N . VAL A 1 101 ? -23.516 0.684 9 1 94.88 101 VAL A N 1
ATOM 800 C CA . VAL A 1 101 ? -23.062 1.039 10.344 1 94.88 101 VAL A CA 1
ATOM 801 C C . VAL A 1 101 ? -23.625 2.404 10.734 1 94.88 101 VAL A C 1
ATOM 803 O O . VAL A 1 101 ? -23.297 3.418 10.117 1 94.88 101 VAL A O 1
ATOM 806 N N . GLU A 1 102 ? -24.453 2.516 11.75 1 92.69 102 GLU A N 1
ATOM 807 C CA . GLU A 1 102 ? -25.031 3.717 12.344 1 92.69 102 GLU A CA 1
ATOM 808 C C . GLU A 1 102 ? -25.641 4.625 11.281 1 92.69 102 GLU A C 1
ATOM 810 O O . GLU A 1 102 ? -25.469 5.844 11.328 1 92.69 102 GLU A O 1
ATOM 815 N N . ASN A 1 103 ? -26.109 4.074 10.266 1 91.81 103 ASN A N 1
ATOM 816 C CA . ASN A 1 103 ? -26.75 4.793 9.164 1 91.81 103 ASN A CA 1
ATOM 817 C C . ASN A 1 103 ? -25.781 5.781 8.516 1 91.81 103 ASN A C 1
ATOM 819 O O . ASN A 1 103 ? -26.188 6.863 8.094 1 91.81 103 ASN A O 1
ATOM 823 N N . SER A 1 104 ? -24.531 5.477 8.539 1 94.62 104 SER A N 1
ATOM 824 C CA . SER A 1 104 ? -23.562 6.438 8.047 1 94.62 104 SER A CA 1
ATOM 825 C C . SER A 1 104 ? -22.578 5.777 7.082 1 94.62 104 SER A C 1
ATOM 827 O O . SER A 1 104 ? -22.188 6.379 6.078 1 94.62 104 SER A O 1
ATOM 829 N N . TYR A 1 105 ? -22.156 4.566 7.395 1 96.38 105 TYR A N 1
ATOM 830 C CA . TYR A 1 105 ? -21.172 3.848 6.594 1 96.38 105 TYR A CA 1
ATOM 831 C C . TYR A 1 105 ? -21.781 2.576 6.004 1 96.38 105 TYR A C 1
ATOM 833 O O . TYR A 1 105 ? -22.734 2.023 6.547 1 96.38 105 TYR A O 1
ATOM 841 N N . VAL A 1 106 ? -21.328 2.143 4.883 1 97.25 106 VAL A N 1
ATOM 842 C CA . VAL A 1 106 ? -21.594 0.82 4.324 1 97.25 106 VAL A CA 1
ATOM 843 C C . VAL A 1 106 ? -20.281 0.042 4.188 1 97.25 106 VAL A C 1
ATOM 845 O O . VAL A 1 106 ? -19.359 0.481 3.498 1 97.25 106 VAL A O 1
ATOM 848 N N . LYS A 1 107 ? -20.188 -1.037 4.922 1 97.19 107 LYS A N 1
ATOM 849 C CA . LYS A 1 107 ? -19.047 -1.95 4.762 1 97.19 107 LYS A CA 1
ATOM 850 C C . LYS A 1 107 ? -19.5 -3.283 4.172 1 97.19 107 LYS A C 1
ATOM 852 O O . LYS A 1 107 ? -20.703 -3.557 4.082 1 97.19 107 LYS A O 1
ATOM 857 N N . LEU A 1 108 ? -18.547 -4.02 3.637 1 98.12 108 LEU A N 1
ATOM 858 C CA . LEU A 1 108 ? -18.859 -5.285 2.98 1 98.12 108 LEU A CA 1
ATOM 859 C C . LEU A 1 108 ? -18.484 -6.469 3.863 1 98.12 108 LEU A C 1
ATOM 861 O O . LEU A 1 108 ? -17.438 -6.461 4.5 1 98.12 108 LEU A O 1
ATOM 865 N N . ASN A 1 109 ? -19.359 -7.453 3.963 1 98.12 109 ASN A N 1
ATOM 866 C CA . ASN A 1 109 ? -19.094 -8.734 4.613 1 98.12 109 ASN A CA 1
ATOM 867 C C . ASN A 1 109 ? -18.156 -9.602 3.773 1 98.12 109 ASN A C 1
ATOM 869 O O . ASN A 1 109 ? -18.484 -9.938 2.631 1 98.12 109 ASN A O 1
ATOM 873 N N . THR A 1 110 ? -17 -9.938 4.34 1 97.94 110 THR A N 1
ATOM 874 C CA . THR A 1 110 ? -16.016 -10.719 3.602 1 97.94 110 THR A CA 1
ATOM 875 C C . THR A 1 110 ? -15.523 -11.891 4.441 1 97.94 110 THR A C 1
ATOM 877 O O . THR A 1 110 ? -15.758 -11.938 5.652 1 97.94 110 THR A O 1
ATOM 880 N N . GLU A 1 111 ? -14.961 -12.844 3.826 1 97.31 111 GLU A N 1
ATOM 881 C CA . GLU A 1 111 ? -14.25 -13.938 4.473 1 97.31 111 GLU A CA 1
ATOM 882 C C . GLU A 1 111 ? -12.836 -14.086 3.914 1 97.31 111 GLU A C 1
ATOM 884 O O . GLU A 1 111 ? -12.609 -13.867 2.723 1 97.31 111 GLU A O 1
ATOM 889 N N . VAL A 1 112 ? -11.961 -14.477 4.777 1 96.75 112 VAL A N 1
ATOM 890 C CA . VAL A 1 112 ? -10.562 -14.625 4.387 1 96.75 112 VAL A CA 1
ATOM 891 C C . VAL A 1 112 ? -10.406 -15.875 3.518 1 96.75 112 VAL A C 1
ATOM 893 O O . VAL A 1 112 ? -11 -16.922 3.799 1 96.75 112 VAL A O 1
ATOM 896 N N . TYR A 1 113 ? -9.719 -15.758 2.441 1 96.88 113 TYR A N 1
ATOM 897 C CA . TYR A 1 113 ? -9.375 -16.859 1.551 1 96.88 113 TYR A CA 1
ATOM 898 C C . TYR A 1 113 ? -7.895 -17.203 1.654 1 96.88 113 TYR A C 1
ATOM 900 O O . TYR A 1 113 ? -7.035 -16.359 1.393 1 96.88 113 TYR A O 1
ATOM 908 N N . GLY A 1 114 ? -7.547 -18.406 2 1 95.62 114 GLY A N 1
ATOM 909 C CA . GLY A 1 114 ? -6.16 -18.828 2.156 1 95.62 114 GLY A CA 1
ATOM 910 C C . GLY A 1 114 ? -5.5 -18.234 3.389 1 95.62 114 GLY A C 1
ATOM 911 O O . GLY A 1 114 ? -6.152 -18.047 4.418 1 95.62 114 GLY A O 1
ATOM 912 N N . GLY A 1 115 ? -4.176 -18.188 3.354 1 95.56 115 GLY A N 1
ATOM 913 C CA . GLY A 1 115 ? -3.41 -17.719 4.5 1 95.56 115 GLY A CA 1
ATOM 914 C C . GLY A 1 115 ? -2.699 -16.406 4.25 1 95.56 115 GLY A C 1
ATOM 915 O O . GLY A 1 115 ? -1.468 -16.344 4.25 1 95.56 115 GLY A O 1
ATOM 916 N N . PRO A 1 116 ? -3.471 -15.32 4.059 1 97.38 116 PRO A N 1
ATOM 917 C CA . PRO A 1 116 ? -2.824 -14.023 3.838 1 97.38 116 PRO A CA 1
ATOM 918 C C . PRO A 1 116 ? -2.238 -13.438 5.117 1 97.38 116 PRO A C 1
ATOM 920 O O . PRO A 1 116 ? -2.648 -13.805 6.219 1 97.38 116 PRO A O 1
ATOM 923 N N . ILE A 1 117 ? -1.196 -12.594 5 1 97.56 117 ILE A N 1
ATOM 924 C CA . ILE A 1 117 ? -0.815 -11.688 6.078 1 97.56 117 ILE A CA 1
ATOM 925 C C . ILE A 1 117 ? -1.825 -10.547 6.172 1 97.56 117 ILE A C 1
ATOM 927 O O . ILE A 1 117 ? -1.783 -9.602 5.379 1 97.56 117 ILE A O 1
ATOM 931 N N . LEU A 1 118 ? -2.65 -10.555 7.164 1 97.5 118 LEU A N 1
ATOM 932 C CA . LEU A 1 118 ? -3.869 -9.758 7.227 1 97.5 118 LEU A CA 1
ATOM 933 C C . LEU A 1 118 ? -3.543 -8.266 7.289 1 97.5 118 LEU A C 1
ATOM 935 O O . LEU A 1 118 ? -4.156 -7.465 6.582 1 97.5 118 LEU A O 1
ATOM 939 N N . ASN A 1 119 ? -2.553 -7.891 8.055 1 96.25 119 ASN A N 1
ATOM 940 C CA . ASN A 1 119 ? -2.227 -6.48 8.258 1 96.25 119 ASN A CA 1
ATOM 941 C C . ASN A 1 119 ? -1.864 -5.793 6.945 1 96.25 119 ASN A C 1
ATOM 943 O O . ASN A 1 119 ? -2.074 -4.59 6.793 1 96.25 119 ASN A O 1
ATOM 947 N N . THR A 1 120 ? -1.36 -6.523 6.02 1 97.44 120 THR A N 1
ATOM 948 C CA . THR A 1 120 ? -0.839 -5.93 4.793 1 97.44 120 THR A CA 1
ATOM 949 C C . THR A 1 120 ? -1.979 -5.477 3.883 1 97.44 120 THR A C 1
ATOM 951 O O . THR A 1 120 ? -1.761 -4.727 2.93 1 97.44 120 THR A O 1
ATOM 954 N N . TRP A 1 121 ? -3.197 -5.852 4.133 1 98 121 TRP A N 1
ATOM 955 C CA . TRP A 1 121 ? -4.367 -5.492 3.338 1 98 121 TRP A CA 1
ATOM 956 C C . TRP A 1 121 ? -4.984 -4.188 3.832 1 98 121 TRP A C 1
ATOM 958 O O . TRP A 1 121 ? -5.84 -3.605 3.164 1 98 121 TRP A O 1
ATOM 968 N N . MET A 1 122 ? -4.523 -3.725 4.992 1 97.75 122 MET A N 1
ATOM 969 C CA . MET A 1 122 ? -5.148 -2.57 5.633 1 97.75 122 MET A CA 1
ATOM 970 C C . MET A 1 122 ? -4.535 -1.269 5.125 1 97.75 122 MET A C 1
ATOM 972 O O . MET A 1 122 ? -3.367 -1.239 4.73 1 97.75 122 MET A O 1
ATOM 976 N N . ASP A 1 123 ? -5.34 -0.225 5.09 1 98.06 123 ASP A N 1
ATOM 977 C CA . ASP A 1 123 ? -4.957 1.152 4.793 1 98.06 123 ASP A CA 1
ATOM 978 C C . ASP A 1 123 ? -4.324 1.259 3.406 1 98.06 123 ASP A C 1
ATOM 980 O O . ASP A 1 123 ? -3.26 1.86 3.25 1 98.06 123 ASP A O 1
ATOM 984 N N . ARG A 1 124 ? -4.824 0.72 2.426 1 97.19 124 ARG A N 1
ATOM 985 C CA . ARG A 1 124 ? -4.523 0.873 1.006 1 97.19 124 ARG A CA 1
ATOM 986 C C . ARG A 1 124 ? -5.781 0.705 0.158 1 97.19 124 ARG A C 1
ATOM 988 O O . ARG A 1 124 ? -6.676 -0.062 0.515 1 97.19 124 ARG A O 1
ATOM 995 N N . PRO A 1 125 ? -5.859 1.417 -0.945 1 98.31 125 PRO A N 1
ATOM 996 C CA . PRO A 1 125 ? -7.02 1.272 -1.826 1 98.31 125 PRO A CA 1
ATOM 997 C C . PRO A 1 125 ? -7.137 -0.126 -2.43 1 98.31 125 PRO A C 1
ATOM 999 O O . PRO A 1 125 ? -6.16 -0.65 -2.969 1 98.31 125 PRO A O 1
ATOM 1002 N N . LEU A 1 126 ? -8.258 -0.718 -2.256 1 98.69 126 LEU A N 1
ATOM 1003 C CA . LEU A 1 126 ? -8.562 -2.025 -2.828 1 98.69 126 LEU A CA 1
ATOM 1004 C C . LEU A 1 126 ? -9.68 -1.919 -3.863 1 98.69 126 LEU A C 1
ATOM 1006 O O . LEU A 1 126 ? -10.469 -0.977 -3.832 1 98.69 126 LEU A O 1
ATOM 1010 N N . SER A 1 127 ? -9.672 -2.82 -4.793 1 98.69 127 SER A N 1
ATOM 1011 C CA . SER A 1 127 ? -10.727 -2.965 -5.789 1 98.69 127 SER A CA 1
ATOM 1012 C C . SER A 1 127 ? -11.391 -4.336 -5.695 1 98.69 127 SER A C 1
ATOM 1014 O O . SER A 1 127 ? -11.133 -5.09 -4.754 1 98.69 127 SER A O 1
ATOM 1016 N N . ILE A 1 128 ? -12.367 -4.59 -6.57 1 98.69 128 ILE A N 1
ATOM 1017 C CA . ILE A 1 128 ? -13.156 -5.812 -6.555 1 98.69 128 ILE A CA 1
ATOM 1018 C C . ILE A 1 128 ? -13.164 -6.445 -7.945 1 98.69 128 ILE A C 1
ATOM 1020 O O . ILE A 1 128 ? -13.312 -5.746 -8.953 1 98.69 128 ILE A O 1
ATOM 1024 N N . ALA A 1 129 ? -12.914 -7.719 -8.016 1 98.81 129 ALA A N 1
ATOM 1025 C CA . ALA A 1 129 ? -12.977 -8.461 -9.273 1 98.81 129 ALA A CA 1
ATOM 1026 C C . ALA A 1 129 ? -13.438 -9.898 -9.047 1 98.81 129 ALA A C 1
ATOM 1028 O O . ALA A 1 129 ? -13.422 -10.383 -7.914 1 98.81 129 ALA A O 1
ATOM 1029 N N . GLY A 1 130 ? -13.859 -10.555 -10.055 1 98.62 130 GLY A N 1
ATOM 1030 C CA . GLY A 1 130 ? -14.305 -11.938 -10.047 1 98.62 130 GLY A CA 1
ATOM 1031 C C . GLY A 1 130 ? -15.258 -12.266 -11.18 1 98.62 130 GLY A C 1
ATOM 1032 O O . GLY A 1 130 ? -15.016 -11.898 -12.328 1 98.62 130 GLY A O 1
ATOM 1033 N N . ARG A 1 131 ? -16.219 -13.055 -10.906 1 98.5 131 ARG A N 1
ATOM 1034 C CA . ARG A 1 131 ? -17.219 -13.383 -11.914 1 98.5 131 ARG A CA 1
ATOM 1035 C C . ARG A 1 131 ? -18.625 -13.203 -11.367 1 98.5 131 ARG A C 1
ATOM 1037 O O . ARG A 1 131 ? -18.859 -13.352 -10.164 1 98.5 131 ARG A O 1
ATOM 1044 N N . VAL A 1 132 ? -19.5 -12.836 -12.188 1 98.38 132 VAL A N 1
ATOM 1045 C CA . VAL A 1 132 ? -20.922 -12.656 -11.906 1 98.38 132 VAL A CA 1
ATOM 1046 C C . VAL A 1 132 ? -21.75 -13.641 -12.727 1 98.38 132 VAL A C 1
ATOM 1048 O O . VAL A 1 132 ? -21.469 -13.852 -13.906 1 98.38 132 VAL A O 1
ATOM 1051 N N . VAL A 1 133 ? -22.703 -14.297 -12.109 1 97.75 133 VAL A N 1
ATOM 1052 C CA . VAL A 1 133 ? -23.578 -15.266 -12.758 1 97.75 133 VAL A CA 1
ATOM 1053 C C . VAL A 1 133 ? -24.938 -14.625 -13.047 1 97.75 133 VAL A C 1
ATOM 1055 O O . VAL A 1 133 ? -25.641 -14.227 -12.117 1 97.75 133 VAL A O 1
ATOM 1058 N N . LEU A 1 134 ? -25.281 -14.547 -14.258 1 97.81 134 LEU A N 1
ATOM 1059 C CA . LEU A 1 134 ? -26.531 -13.938 -14.711 1 97.81 134 LEU A CA 1
ATOM 1060 C C . LEU A 1 134 ? -27.516 -15 -15.195 1 97.81 134 LEU A C 1
ATOM 1062 O O . LEU A 1 134 ? -27.109 -16.125 -15.5 1 97.81 134 LEU A O 1
ATOM 1066 N N . LYS A 1 135 ? -28.781 -14.562 -15.258 1 96.81 135 LYS A N 1
ATOM 1067 C CA . LYS A 1 135 ? -29.766 -15.422 -15.891 1 96.81 135 LYS A CA 1
ATOM 1068 C C . LYS A 1 135 ? -29.375 -15.742 -17.328 1 96.81 135 LYS A C 1
ATOM 1070 O O . LYS A 1 135 ? -28.938 -14.859 -18.062 1 96.81 135 LYS A O 1
ATOM 1075 N N . GLY A 1 136 ? -29.438 -17.047 -17.609 1 94.75 136 GLY A N 1
ATOM 1076 C CA . GLY A 1 136 ? -29.141 -17.484 -18.953 1 94.75 136 GLY A CA 1
ATOM 1077 C C . GLY A 1 136 ? -30.359 -18.016 -19.688 1 94.75 136 GLY A C 1
ATOM 1078 O O . GLY A 1 136 ? -31.484 -17.578 -19.422 1 94.75 136 GLY A O 1
ATOM 1079 N N . GLN A 1 137 ? -30.062 -18.844 -20.672 1 93.56 137 GLN A N 1
ATOM 1080 C CA . GLN A 1 137 ? -31.141 -19.391 -21.5 1 93.56 137 GLN A CA 1
ATOM 1081 C C . GLN A 1 137 ? -32.031 -20.344 -20.688 1 93.56 137 GLN A C 1
ATOM 1083 O O . GLN A 1 137 ? -33.25 -20.375 -20.875 1 93.56 137 GLN A O 1
ATOM 1088 N N . ASP A 1 138 ? -31.359 -21.078 -19.844 1 92.31 138 ASP A N 1
ATOM 1089 C CA . ASP A 1 138 ? -32.031 -21.984 -18.938 1 92.31 138 ASP A CA 1
ATOM 1090 C C . ASP A 1 138 ? -31.266 -22.141 -17.625 1 92.31 138 ASP A C 1
ATOM 1092 O O . ASP A 1 138 ? -30.156 -21.625 -17.484 1 92.31 138 ASP A O 1
ATOM 1096 N N . PRO A 1 139 ? -31.828 -22.859 -16.656 1 91.69 139 PRO A N 1
ATOM 1097 C CA . PRO A 1 139 ? -31.219 -22.938 -15.32 1 91.69 139 PRO A CA 1
ATOM 1098 C C . PRO A 1 139 ? -29.859 -23.625 -15.336 1 91.69 139 PRO A C 1
ATOM 1100 O O . PRO A 1 139 ? -29.047 -23.406 -14.438 1 91.69 139 PRO A O 1
ATOM 1103 N N . PHE A 1 140 ? -29.578 -24.438 -16.25 1 93.5 140 PHE A N 1
ATOM 1104 C CA . PHE A 1 140 ? -28.328 -25.203 -16.297 1 93.5 140 PHE A CA 1
ATOM 1105 C C . PHE A 1 140 ? -27.312 -24.531 -17.219 1 93.5 140 PHE A C 1
ATOM 1107 O O . PHE A 1 140 ? -26.203 -25.016 -17.391 1 93.5 140 PHE A O 1
ATOM 1114 N N . SER A 1 141 ? -27.734 -23.375 -17.75 1 93.69 141 SER A N 1
ATOM 1115 C CA . SER A 1 141 ? -26.844 -22.641 -18.656 1 93.69 141 SER A CA 1
ATOM 1116 C C . SER A 1 141 ? -26.859 -21.156 -18.328 1 93.69 141 SER A C 1
ATOM 1118 O O . SER A 1 141 ? -27.219 -20.328 -19.172 1 93.69 141 SER A O 1
ATOM 1120 N N . PRO A 1 142 ? -26.359 -20.859 -17.141 1 95.44 142 PRO A N 1
ATOM 1121 C CA . PRO A 1 142 ? -26.281 -19.438 -16.797 1 95.44 142 PRO A CA 1
ATOM 1122 C C . PRO A 1 142 ? -25.25 -18.688 -17.625 1 95.44 142 PRO A C 1
ATOM 1124 O O . PRO A 1 142 ? -24.359 -19.297 -18.219 1 95.44 142 PRO A O 1
ATOM 1127 N N . ASP A 1 143 ? -25.469 -17.391 -17.75 1 96.69 143 ASP A N 1
ATOM 1128 C CA . ASP A 1 143 ? -24.5 -16.516 -18.406 1 96.69 143 ASP A CA 1
ATOM 1129 C C . ASP A 1 143 ? -23.469 -15.992 -17.406 1 96.69 143 ASP A C 1
ATOM 1131 O O . ASP A 1 143 ? -23.797 -15.305 -16.453 1 96.69 143 ASP A O 1
ATOM 1135 N N . ILE A 1 144 ? -22.219 -16.359 -17.625 1 97.25 144 ILE A N 1
ATOM 1136 C CA . ILE A 1 144 ? -21.156 -15.984 -16.703 1 97.25 144 ILE A CA 1
ATOM 1137 C C . ILE A 1 144 ? -20.359 -14.82 -17.281 1 97.25 144 ILE A C 1
ATOM 1139 O O . ILE A 1 144 ? -19.859 -14.906 -18.406 1 97.25 144 ILE A O 1
ATOM 1143 N N . ARG A 1 145 ? -20.219 -13.719 -16.469 1 97.81 145 ARG A N 1
ATOM 1144 C CA . ARG A 1 145 ? -19.453 -12.547 -16.875 1 97.81 145 ARG A CA 1
ATOM 1145 C C . ARG A 1 145 ? -18.328 -12.258 -15.891 1 97.81 145 ARG A C 1
ATOM 1147 O O . ARG A 1 145 ? -18.531 -12.273 -14.68 1 97.81 145 ARG A O 1
ATOM 1154 N N . LEU A 1 146 ? -17.141 -12.102 -16.484 1 98.44 146 LEU A N 1
ATOM 1155 C CA . LEU A 1 146 ? -16.047 -11.633 -15.633 1 98.44 146 LEU A CA 1
ATOM 1156 C C . LEU A 1 146 ? -16.219 -10.156 -15.297 1 98.44 146 LEU A C 1
ATOM 1158 O O . LEU A 1 146 ? -16.641 -9.359 -16.141 1 98.44 146 LEU A O 1
ATOM 1162 N N . LEU A 1 147 ? -15.984 -9.812 -14.055 1 98.56 147 LEU A N 1
ATOM 1163 C CA . LEU A 1 147 ? -16.078 -8.438 -13.562 1 98.56 147 LEU A CA 1
ATOM 1164 C C . LEU A 1 147 ? -14.734 -7.957 -13.031 1 98.56 147 LEU A C 1
ATOM 1166 O O . LEU A 1 147 ? -14.055 -8.68 -12.297 1 98.56 147 LEU A O 1
ATOM 1170 N N . ASN A 1 148 ? -14.273 -6.855 -13.422 1 98.5 148 ASN A N 1
ATOM 1171 C CA . ASN A 1 148 ? -13.188 -6.066 -12.844 1 98.5 148 ASN A CA 1
ATOM 1172 C C . ASN A 1 148 ? -13.562 -4.594 -12.711 1 98.5 148 ASN A C 1
ATOM 1174 O O . ASN A 1 148 ? -13.758 -3.908 -13.719 1 98.5 148 ASN A O 1
ATOM 1178 N N . MET A 1 149 ? -13.695 -4.117 -11.5 1 97.69 149 MET A N 1
ATOM 1179 C CA . MET A 1 149 ? -14.164 -2.754 -11.281 1 97.69 149 MET A CA 1
ATOM 1180 C C . MET A 1 149 ? -13.133 -1.739 -11.766 1 97.69 149 MET A C 1
ATOM 1182 O O . MET A 1 149 ? -13.492 -0.665 -12.25 1 97.69 149 MET A O 1
ATOM 1186 N N . GLU A 1 150 ? -11.844 -2.023 -11.602 1 96 150 GLU A N 1
ATOM 1187 C CA . GLU A 1 150 ? -10.727 -1.214 -12.078 1 96 150 GLU A CA 1
ATOM 1188 C C . GLU A 1 150 ? -10.789 0.199 -11.5 1 96 150 GLU A C 1
ATOM 1190 O O . GLU A 1 150 ? -10.523 1.173 -12.211 1 96 150 GLU A O 1
ATOM 1195 N N . LYS A 1 151 ? -11.258 0.403 -10.328 1 96.38 151 LYS A N 1
ATOM 1196 C CA . LYS A 1 151 ? -11.258 1.638 -9.547 1 96.38 151 LYS A CA 1
ATOM 1197 C C . LYS A 1 151 ? -11.008 1.356 -8.07 1 96.38 151 LYS A C 1
ATOM 1199 O O . LYS A 1 151 ? -11.328 0.273 -7.574 1 96.38 151 LYS A O 1
ATOM 1204 N N . PRO A 1 152 ? -10.336 2.266 -7.395 1 97.75 152 PRO A N 1
ATOM 1205 C CA . PRO A 1 152 ? -10.188 2.102 -5.949 1 97.75 152 PRO A CA 1
ATOM 1206 C C . PRO A 1 152 ? -11.508 2.234 -5.199 1 97.75 152 PRO A C 1
ATOM 1208 O O . PRO A 1 152 ? -11.969 3.352 -4.941 1 97.75 152 PRO A O 1
ATOM 1211 N N . LEU A 1 153 ? -12.078 1.183 -4.719 1 97.62 153 LEU A N 1
ATOM 1212 C CA . LEU A 1 153 ? -13.469 1.154 -4.277 1 97.62 153 LEU A CA 1
ATOM 1213 C C . LEU A 1 153 ? -13.555 1.106 -2.756 1 97.62 153 LEU A C 1
ATOM 1215 O O . LEU A 1 153 ? -14.484 1.655 -2.166 1 97.62 153 LEU A O 1
ATOM 1219 N N . VAL A 1 154 ? -12.633 0.383 -2.141 1 98.44 154 VAL A N 1
ATOM 1220 C CA . VAL A 1 154 ? -12.812 0.138 -0.714 1 98.44 154 VAL A CA 1
ATOM 1221 C C . VAL A 1 154 ? -11.477 0.262 0.005 1 98.44 154 VAL A C 1
ATOM 1223 O O . VAL A 1 154 ? -10.414 0.211 -0.627 1 98.44 154 VAL A O 1
ATOM 1226 N N . VAL A 1 155 ? -11.508 0.45 1.308 1 98.62 155 VAL A N 1
ATOM 1227 C CA . VAL A 1 155 ? -10.359 0.452 2.209 1 98.62 155 VAL A CA 1
ATOM 1228 C C . VAL A 1 155 ? -10.711 -0.285 3.498 1 98.62 155 VAL A C 1
ATOM 1230 O O . VAL A 1 155 ? -11.836 -0.18 3.992 1 98.62 155 VAL A O 1
ATOM 1233 N N . ILE A 1 156 ? -9.844 -1.143 3.922 1 98.56 156 ILE A N 1
ATOM 1234 C CA . ILE A 1 156 ? -9.938 -1.67 5.277 1 98.56 156 ILE A CA 1
ATOM 1235 C C . ILE A 1 156 ? -9.133 -0.791 6.23 1 98.56 156 ILE A C 1
ATOM 1237 O O . ILE A 1 156 ? -7.902 -0.906 6.297 1 98.56 156 ILE A O 1
ATOM 1241 N N . PRO A 1 157 ? -9.773 0.071 6.93 1 98.19 157 PRO A N 1
ATOM 1242 C CA . PRO A 1 157 ? -9.023 1.056 7.711 1 98.19 157 PRO A CA 1
ATOM 1243 C C . PRO A 1 157 ? -8.578 0.514 9.07 1 98.19 157 PRO A C 1
ATOM 1245 O O . PRO A 1 157 ? -9.359 -0.134 9.766 1 98.19 157 PRO A O 1
ATOM 1248 N N . ASN A 1 158 ? -7.352 0.802 9.43 1 96.62 158 ASN A N 1
ATOM 1249 C CA . ASN A 1 158 ? -6.871 0.566 10.789 1 96.62 158 ASN A CA 1
ATOM 1250 C C . ASN A 1 158 ? -7.559 1.484 11.789 1 96.62 158 ASN A C 1
ATOM 1252 O O . ASN A 1 158 ? -8.039 2.561 11.43 1 96.62 158 ASN A O 1
ATOM 1256 N N . LEU A 1 159 ? -7.594 0.995 13 1 94.88 159 LEU A N 1
ATOM 1257 C CA . LEU A 1 159 ? -7.898 1.897 14.102 1 94.88 159 LEU A CA 1
ATOM 1258 C C . LEU A 1 159 ? -6.727 2.834 14.375 1 94.88 159 LEU A C 1
ATOM 1260 O O . LEU A 1 159 ? -5.566 2.41 14.352 1 94.88 159 LEU A O 1
ATOM 1264 N N . ALA A 1 160 ? -7.039 4.098 14.586 1 93.31 160 ALA A N 1
ATOM 1265 C CA . ALA A 1 160 ? -5.992 5.066 14.891 1 93.31 160 ALA A CA 1
ATOM 1266 C C . ALA A 1 160 ? -5.145 4.609 16.078 1 93.31 160 ALA A C 1
ATOM 1268 O O . ALA A 1 160 ? -5.668 4.035 17.031 1 93.31 160 ALA A O 1
ATOM 1269 N N . ILE A 1 161 ? -3.9 4.965 16.047 1 92.19 161 ILE A N 1
ATOM 1270 C CA . ILE A 1 161 ? -2.971 4.512 17.078 1 92.19 161 ILE A CA 1
ATOM 1271 C C . ILE A 1 161 ? -3.383 5.078 18.422 1 92.19 161 ILE A C 1
ATOM 1273 O O . ILE A 1 161 ? -3.172 4.445 19.469 1 92.19 161 ILE A O 1
ATOM 1277 N N . HIS A 1 162 ? -3.969 6.285 18.438 1 89.69 162 HIS A N 1
ATOM 1278 C CA . HIS A 1 162 ? -4.398 6.961 19.656 1 89.69 162 HIS A CA 1
ATOM 1279 C C . HIS A 1 162 ? -5.508 6.18 20.344 1 89.69 162 HIS A C 1
ATOM 1281 O O . HIS A 1 162 ? -5.727 6.352 21.547 1 89.69 162 HIS A O 1
ATOM 1287 N N . MET A 1 163 ? -6.168 5.348 19.578 1 89.62 163 MET A N 1
ATOM 1288 C CA . MET A 1 163 ? -7.273 4.543 20.094 1 89.62 163 MET A CA 1
ATOM 1289 C C . MET A 1 163 ? -6.867 3.08 20.219 1 89.62 163 MET A C 1
ATOM 1291 O O . MET A 1 163 ? -7.691 2.23 20.562 1 89.62 163 MET A O 1
ATOM 1295 N N . ASN A 1 164 ? -5.68 2.82 19.875 1 89.25 164 ASN A N 1
ATOM 1296 C CA . ASN A 1 164 ? -5.09 1.486 19.891 1 89.25 164 ASN A CA 1
ATOM 1297 C C . ASN A 1 164 ? -3.598 1.537 20.203 1 89.25 164 ASN A C 1
ATOM 1299 O O . ASN A 1 164 ? -2.771 1.15 19.375 1 89.25 164 ASN A O 1
ATOM 1303 N N . ARG A 1 165 ? -3.219 1.855 21.344 1 87 165 ARG A N 1
ATOM 1304 C CA . ARG A 1 165 ? -1.848 2.17 21.719 1 87 165 ARG A CA 1
ATOM 1305 C C . ARG A 1 165 ? -0.963 0.93 21.672 1 87 165 ARG A C 1
ATOM 1307 O O . ARG A 1 165 ? 0.256 1.037 21.516 1 87 165 ARG A O 1
ATOM 1314 N N . ASP A 1 166 ? -1.585 -0.245 21.703 1 89.12 166 ASP A N 1
ATOM 1315 C CA . ASP A 1 166 ? -0.819 -1.487 21.719 1 89.12 166 ASP A CA 1
ATOM 1316 C C . ASP A 1 166 ? -0.689 -2.062 20.312 1 89.12 166 ASP A C 1
ATOM 1318 O O . ASP A 1 166 ? -0.216 -3.188 20.125 1 89.12 166 ASP A O 1
ATOM 1322 N N . VAL A 1 167 ? -1.025 -1.358 19.359 1 91.56 167 VAL A N 1
ATOM 1323 C CA . VAL A 1 167 ? -1.075 -1.854 17.984 1 91.56 167 VAL A CA 1
ATOM 1324 C C . VAL A 1 167 ? 0.297 -2.385 17.578 1 91.56 167 VAL A C 1
ATOM 1326 O O . VAL A 1 167 ? 0.397 -3.41 16.891 1 91.56 167 VAL A O 1
ATOM 1329 N N . ASN A 1 168 ? 1.395 -1.757 18.016 1 93.38 168 ASN A N 1
ATOM 1330 C CA . ASN A 1 168 ? 2.742 -2.125 17.609 1 93.38 168 ASN A CA 1
ATOM 1331 C C . ASN A 1 168 ? 3.311 -3.248 18.469 1 93.38 168 ASN A C 1
ATOM 1333 O O . ASN A 1 168 ? 4.355 -3.814 18.141 1 93.38 168 ASN A O 1
ATOM 1337 N N . SER A 1 169 ? 2.605 -3.547 19.531 1 91.38 169 SER A N 1
ATOM 1338 C CA . SER A 1 169 ? 2.992 -4.668 20.375 1 91.38 169 SER A CA 1
ATOM 1339 C C . SER A 1 169 ? 2.377 -5.973 19.891 1 91.38 169 SER A C 1
ATOM 1341 O O . SER A 1 169 ? 2.736 -7.055 20.359 1 91.38 169 SER A O 1
ATOM 1343 N N . GLY A 1 170 ? 1.537 -5.859 18.938 1 89.94 170 GLY A N 1
ATOM 1344 C CA . GLY A 1 170 ? 0.898 -7.039 18.375 1 89.94 170 GLY A CA 1
ATOM 1345 C C . GLY A 1 170 ? -0.551 -7.191 18.797 1 89.94 170 GLY A C 1
ATOM 1346 O O . GLY A 1 170 ? -0.848 -7.293 19.984 1 89.94 170 GLY A O 1
ATOM 1347 N N . ILE A 1 171 ? -1.48 -7.109 17.812 1 89.31 171 ILE A N 1
ATOM 1348 C CA . ILE A 1 171 ? -2.896 -7.312 18.094 1 89.31 171 ILE A CA 1
ATOM 1349 C C . ILE A 1 171 ? -3.453 -8.398 17.188 1 89.31 171 ILE A C 1
ATOM 1351 O O . ILE A 1 171 ? -3.068 -8.492 16.016 1 89.31 171 ILE A O 1
ATOM 1355 N N . LYS A 1 172 ? -4.293 -9.156 17.812 1 92.5 172 LYS A N 1
ATOM 1356 C CA . LYS A 1 172 ? -5.004 -10.133 17 1 92.5 172 LYS A CA 1
ATOM 1357 C C . LYS A 1 172 ? -6.113 -9.469 16.188 1 92.5 172 LYS A C 1
ATOM 1359 O O . LYS A 1 172 ? -6.969 -8.781 16.734 1 92.5 172 LYS A O 1
ATOM 1364 N N . LEU A 1 173 ? -6.094 -9.656 14.945 1 93.5 173 LEU A N 1
ATOM 1365 C CA . LEU A 1 173 ? -7.141 -9.133 14.078 1 93.5 173 LEU A CA 1
ATOM 1366 C C . LEU A 1 173 ? -8.266 -10.148 13.914 1 93.5 173 LEU A C 1
ATOM 1368 O O . LEU A 1 173 ? -8.039 -11.266 13.438 1 93.5 173 LEU A O 1
ATOM 1372 N N . ASN A 1 174 ? -9.43 -9.711 14.367 1 95.19 174 ASN A N 1
ATOM 1373 C CA . ASN A 1 174 ? -10.602 -10.555 14.172 1 95.19 174 ASN A CA 1
ATOM 1374 C C . ASN A 1 174 ? -11.102 -10.508 12.734 1 95.19 174 ASN A C 1
ATOM 1376 O O . ASN A 1 174 ? -11.5 -9.445 12.242 1 95.19 174 ASN A O 1
ATOM 1380 N N . ARG A 1 175 ? -11.195 -11.602 12.07 1 93.5 175 ARG A N 1
ATOM 1381 C CA . ARG A 1 175 ? -11.516 -11.727 10.656 1 93.5 175 ARG A CA 1
ATOM 1382 C C . ARG A 1 175 ? -12.945 -11.273 10.375 1 93.5 175 ARG A C 1
ATOM 1384 O O . ARG A 1 175 ? -13.25 -10.812 9.273 1 93.5 175 ARG A O 1
ATOM 1391 N N . GLN A 1 176 ? -13.805 -11.43 11.336 1 95 176 GLN A N 1
ATOM 1392 C CA . GLN A 1 176 ? -15.219 -11.117 11.141 1 95 176 GLN A CA 1
ATOM 1393 C C . GLN A 1 176 ? -15.516 -9.672 11.523 1 95 176 GLN A C 1
ATOM 1395 O O . GLN A 1 176 ? -16.594 -9.148 11.219 1 95 176 GLN A O 1
ATOM 1400 N N . LYS A 1 177 ? -14.609 -9.016 12.133 1 94.44 177 LYS A N 1
ATOM 1401 C CA . LYS A 1 177 ? -14.93 -7.703 12.695 1 94.44 177 LYS A CA 1
ATOM 1402 C C . LYS A 1 177 ? -13.961 -6.637 12.195 1 94.44 177 LYS A C 1
ATOM 1404 O O . LYS A 1 177 ? -14.383 -5.598 11.688 1 94.44 177 LYS A O 1
ATOM 1409 N N . HIS A 1 178 ? -12.695 -6.898 12.258 1 95.44 178 HIS A N 1
ATOM 1410 C CA . HIS A 1 178 ? -11.695 -5.848 12.102 1 95.44 178 HIS A CA 1
ATOM 1411 C C . HIS A 1 178 ? -11.297 -5.676 10.641 1 95.44 178 HIS A C 1
ATOM 1413 O O . HIS A 1 178 ? -10.695 -4.66 10.273 1 95.44 178 HIS A O 1
ATOM 1419 N N . LEU A 1 179 ? -11.672 -6.621 9.781 1 96.88 179 LEU A N 1
ATOM 1420 C CA . LEU A 1 179 ? -11.086 -6.66 8.445 1 96.88 179 LEU A CA 1
ATOM 1421 C C . LEU A 1 179 ? -12.156 -6.43 7.383 1 96.88 179 LEU A C 1
ATOM 1423 O O . LEU A 1 179 ? -11.969 -6.805 6.219 1 96.88 179 LEU A O 1
ATOM 1427 N N . LEU A 1 180 ? -13.266 -5.867 7.754 1 98.31 180 LEU A N 1
ATOM 1428 C CA . LEU A 1 180 ? -14.328 -5.621 6.785 1 98.31 180 LEU A CA 1
ATOM 1429 C C . LEU A 1 180 ? -14.086 -4.316 6.031 1 98.31 180 LEU A C 1
ATOM 1431 O O . LEU A 1 180 ? -13.859 -3.273 6.645 1 98.31 180 LEU A O 1
ATOM 1435 N N . PRO A 1 181 ? -14.117 -4.324 4.715 1 98.5 181 PRO A N 1
ATOM 1436 C CA . PRO A 1 181 ? -13.773 -3.148 3.906 1 98.5 181 PRO A CA 1
ATOM 1437 C C . PRO A 1 181 ? -14.891 -2.107 3.883 1 98.5 181 PRO A C 1
ATOM 1439 O O . PRO A 1 181 ? -16.062 -2.455 3.717 1 98.5 181 PRO A O 1
ATOM 1442 N N . LEU A 1 182 ? -14.523 -0.85 4.066 1 98.5 182 LEU A N 1
ATOM 1443 C CA . LEU A 1 182 ? -15.422 0.29 3.941 1 98.5 182 LEU A CA 1
ATOM 1444 C C . LEU A 1 182 ? -15.664 0.64 2.477 1 98.5 182 LEU A C 1
ATOM 1446 O O . LEU A 1 182 ? -14.711 0.93 1.743 1 98.5 182 LEU A O 1
ATOM 1450 N N . LEU A 1 183 ? -16.906 0.632 2.051 1 97.31 183 LEU A N 1
ATOM 1451 C CA . LEU A 1 183 ? -17.266 0.812 0.648 1 97.31 183 LEU A CA 1
ATOM 1452 C C . LEU A 1 183 ? -17.734 2.24 0.387 1 97.31 183 LEU A C 1
ATOM 1454 O O . LEU A 1 183 ? -17.359 2.848 -0.618 1 97.31 183 LEU A O 1
ATOM 1458 N N . ALA A 1 184 ? -18.562 2.754 1.328 1 95.38 184 ALA A N 1
ATOM 1459 C CA . ALA A 1 184 ? -19.25 4.008 1.012 1 95.38 184 ALA A CA 1
ATOM 1460 C C . ALA A 1 184 ? -19.828 4.645 2.268 1 95.38 184 ALA A C 1
ATOM 1462 O O . ALA A 1 184 ? -19.906 4.004 3.32 1 95.38 184 ALA A O 1
ATOM 1463 N N . LEU A 1 185 ? -20.156 5.914 2.143 1 95.12 185 LEU A N 1
ATOM 1464 C CA . LEU A 1 185 ? -21.094 6.543 3.051 1 95.12 185 LEU A CA 1
ATOM 1465 C C . LEU A 1 185 ? -22.531 6.301 2.59 1 95.12 185 LEU A C 1
ATOM 1467 O O . LEU A 1 185 ? -22.797 6.254 1.387 1 95.12 185 LEU A O 1
ATOM 1471 N N . VAL A 1 186 ? -23.422 6.145 3.574 1 92.88 186 VAL A N 1
ATOM 1472 C CA . VAL A 1 186 ? -24.828 5.961 3.244 1 92.88 186 VAL A CA 1
ATOM 1473 C C . VAL A 1 186 ? -25.344 7.18 2.477 1 92.88 186 VAL A C 1
ATOM 1475 O O . VAL A 1 186 ? -25.078 8.32 2.863 1 92.88 186 VAL A O 1
ATOM 1478 N N . ASN A 1 187 ? -25.906 6.934 1.354 1 86.5 187 ASN A N 1
ATOM 1479 C CA . ASN A 1 187 ? -26.5 7.977 0.528 1 86.5 187 ASN A CA 1
ATOM 1480 C C . ASN A 1 187 ? -27.781 7.488 -0.168 1 86.5 187 ASN A C 1
ATOM 1482 O O . ASN A 1 187 ? -28.25 6.383 0.095 1 86.5 187 ASN A O 1
ATOM 1486 N N . ASP A 1 188 ? -28.297 8.43 -0.971 1 84.31 188 ASP A N 1
ATOM 1487 C CA . ASP A 1 188 ? -29.578 8.109 -1.607 1 84.31 188 ASP A CA 1
ATOM 1488 C C . ASP A 1 188 ? -29.359 7.504 -2.994 1 84.31 188 ASP A C 1
ATOM 1490 O O . ASP A 1 188 ? -30.328 7.168 -3.688 1 84.31 188 ASP A O 1
ATOM 1494 N N . LYS A 1 189 ? -28.25 7.266 -3.391 1 82.81 189 LYS A N 1
ATOM 1495 C CA . LYS A 1 189 ? -27.969 6.766 -4.734 1 82.81 189 LYS A CA 1
ATOM 1496 C C . LYS A 1 189 ? -28.25 5.273 -4.84 1 82.81 189 LYS A C 1
ATOM 1498 O O . LYS A 1 189 ? -28.641 4.785 -5.902 1 82.81 189 LYS A O 1
ATOM 1503 N N . PHE A 1 190 ? -27.906 4.613 -3.77 1 82.38 190 PHE A N 1
ATOM 1504 C CA . PHE A 1 190 ? -28.125 3.17 -3.76 1 82.38 190 PHE A CA 1
ATOM 1505 C C . PHE A 1 190 ? -29.109 2.773 -2.67 1 82.38 190 PHE A C 1
ATOM 1507 O O . PHE A 1 190 ? -29.188 3.42 -1.624 1 82.38 190 PHE A O 1
ATOM 1514 N N . GLU A 1 191 ? -29.797 1.773 -2.973 1 84.88 191 GLU A N 1
ATOM 1515 C CA . GLU A 1 191 ? -30.766 1.264 -2.004 1 84.88 191 GLU A CA 1
ATOM 1516 C C . GLU A 1 191 ? -30.062 0.597 -0.825 1 84.88 191 GLU A C 1
ATOM 1518 O O . GLU A 1 191 ? -29.047 -0.086 -1.002 1 84.88 191 GLU A O 1
ATOM 1523 N N . LYS A 1 192 ? -30.75 0.821 0.247 1 86 192 LYS A N 1
ATOM 1524 C CA . LYS A 1 192 ? -30.234 0.189 1.461 1 86 192 LYS A CA 1
ATOM 1525 C C . LYS A 1 192 ? -30.109 -1.321 1.282 1 86 192 LYS A C 1
ATOM 1527 O O . LYS A 1 192 ? -31.047 -1.978 0.815 1 86 192 LYS A O 1
ATOM 1532 N N . GLY A 1 193 ? -28.922 -1.791 1.561 1 88.75 193 GLY A N 1
ATOM 1533 C CA . GLY A 1 193 ? -28.672 -3.223 1.495 1 88.75 193 GLY A CA 1
ATOM 1534 C C . GLY A 1 193 ? -28.312 -3.703 0.1 1 88.75 193 GLY A C 1
ATOM 1535 O O . GLY A 1 193 ? -28.047 -4.891 -0.103 1 88.75 193 GLY A O 1
ATOM 1536 N N . GLU A 1 194 ? -28.25 -2.803 -0.79 1 92.5 194 GLU A N 1
ATOM 1537 C CA . GLU A 1 194 ? -28 -3.232 -2.162 1 92.5 194 GLU A CA 1
ATOM 1538 C C . GLU A 1 194 ? -26.953 -2.344 -2.838 1 92.5 194 GLU A C 1
ATOM 1540 O O . GLU A 1 194 ? -27.031 -2.082 -4.039 1 92.5 194 GLU A O 1
ATOM 1545 N N . TYR A 1 195 ? -26.047 -1.861 -2.029 1 93.94 195 TYR A N 1
ATOM 1546 C CA . TYR A 1 195 ? -25.031 -0.992 -2.588 1 93.94 195 TYR A CA 1
ATOM 1547 C C . TYR A 1 195 ? -24.156 -1.749 -3.584 1 93.94 195 TYR A C 1
ATOM 1549 O O . TYR A 1 195 ? -24 -1.327 -4.734 1 93.94 195 TYR A O 1
ATOM 1557 N N . LEU A 1 196 ? -23.641 -2.895 -3.168 1 95.94 196 LEU A N 1
ATOM 1558 C CA . LEU A 1 196 ? -22.734 -3.65 -4.027 1 95.94 196 LEU A CA 1
ATOM 1559 C C . LEU A 1 196 ? -23.453 -4.133 -5.281 1 95.94 196 LEU A C 1
ATOM 1561 O O . LEU A 1 196 ? -22.922 -4.027 -6.387 1 95.94 196 LEU A O 1
ATOM 1565 N N . LEU A 1 197 ? -24.656 -4.629 -5.125 1 96.06 197 LEU A N 1
ATOM 1566 C CA . LEU A 1 197 ? -25.422 -5.113 -6.266 1 96.06 197 LEU A CA 1
ATOM 1567 C C . LEU A 1 197 ? -25.688 -3.988 -7.262 1 96.06 197 LEU A C 1
ATOM 1569 O O . LEU A 1 197 ? -25.672 -4.207 -8.477 1 96.06 197 LEU A O 1
ATOM 1573 N N . GLY A 1 198 ? -26.031 -2.82 -6.691 1 95.5 198 GLY A N 1
ATOM 1574 C CA . GLY A 1 198 ? -26.219 -1.662 -7.551 1 95.5 198 GLY A CA 1
ATOM 1575 C C . GLY A 1 198 ? -24.969 -1.304 -8.344 1 95.5 198 GLY A C 1
ATOM 1576 O O . GLY A 1 198 ? -25.047 -1.016 -9.539 1 95.5 198 GLY A O 1
ATOM 1577 N N . ILE A 1 199 ? -23.859 -1.346 -7.715 1 95.75 199 ILE A N 1
ATOM 1578 C CA . ILE A 1 199 ? -22.594 -1.02 -8.344 1 95.75 199 ILE A CA 1
ATOM 1579 C C . ILE A 1 199 ? -22.281 -2.041 -9.438 1 95.75 199 ILE A C 1
ATOM 1581 O O . ILE A 1 199 ? -21.844 -1.675 -10.539 1 95.75 199 ILE A O 1
ATOM 1585 N N . ILE A 1 200 ? -22.469 -3.344 -9.156 1 97.19 200 ILE A N 1
ATOM 1586 C CA . ILE A 1 200 ? -22.234 -4.414 -10.117 1 97.19 200 ILE A CA 1
ATOM 1587 C C . ILE A 1 200 ? -23.125 -4.215 -11.336 1 97.19 200 ILE A C 1
ATOM 1589 O O . ILE A 1 200 ? -22.672 -4.312 -12.477 1 97.19 200 ILE A O 1
ATOM 1593 N N . SER A 1 201 ? -24.422 -3.947 -11.078 1 97.25 201 SER A N 1
ATOM 1594 C CA . SER A 1 201 ? -25.391 -3.727 -12.141 1 97.25 201 SER A CA 1
ATOM 1595 C C . SER A 1 201 ? -24.953 -2.602 -13.07 1 97.25 201 SER A C 1
ATOM 1597 O O . SER A 1 201 ? -25.031 -2.738 -14.289 1 97.25 201 SER A O 1
ATOM 1599 N N . GLN A 1 202 ? -24.484 -1.539 -12.469 1 95.88 202 GLN A N 1
ATOM 1600 C CA . GLN A 1 202 ? -24.031 -0.397 -13.25 1 95.88 202 GLN A CA 1
ATOM 1601 C C . GLN A 1 202 ? -22.797 -0.751 -14.062 1 95.88 202 GLN A C 1
ATOM 1603 O O . GLN A 1 202 ? -22.703 -0.417 -15.25 1 95.88 202 GLN A O 1
ATOM 1608 N N . GLN A 1 203 ? -21.812 -1.442 -13.469 1 96.56 203 GLN A N 1
ATOM 1609 C CA . GLN A 1 203 ? -20.547 -1.778 -14.109 1 96.56 203 GLN A CA 1
ATOM 1610 C C . GLN A 1 203 ? -20.766 -2.707 -15.305 1 96.56 203 GLN A C 1
ATOM 1612 O O . GLN A 1 203 ? -20.094 -2.576 -16.328 1 96.56 203 GLN A O 1
ATOM 1617 N N . LEU A 1 204 ? -21.703 -3.619 -15.195 1 97.56 204 LEU A N 1
ATOM 1618 C CA . LEU A 1 204 ? -21.938 -4.621 -16.234 1 97.56 204 LEU A CA 1
ATOM 1619 C C . LEU A 1 204 ? -23.062 -4.191 -17.156 1 97.56 204 LEU A C 1
ATOM 1621 O O . LEU A 1 204 ? -23.328 -4.855 -18.172 1 97.56 204 LEU A O 1
ATOM 1625 N N . SER A 1 205 ? -23.766 -3.109 -16.859 1 97.69 205 SER A N 1
ATOM 1626 C CA . SER A 1 205 ? -24.922 -2.645 -17.609 1 97.69 205 SER A CA 1
ATOM 1627 C C . SER A 1 205 ? -25.969 -3.742 -17.734 1 97.69 205 SER A C 1
ATOM 1629 O O . SER A 1 205 ? -26.438 -4.047 -18.828 1 97.69 205 SER A O 1
ATOM 1631 N N . VAL A 1 206 ? -26.344 -4.32 -16.609 1 97.56 206 VAL A N 1
ATOM 1632 C CA . VAL A 1 206 ? -27.391 -5.34 -16.547 1 97.56 206 VAL A CA 1
ATOM 1633 C C . VAL A 1 206 ? -28.391 -4.988 -15.445 1 97.56 206 VAL A C 1
ATOM 1635 O O . VAL A 1 206 ? -28.078 -4.184 -14.562 1 97.56 206 VAL A O 1
ATOM 1638 N N . ASN A 1 207 ? -29.562 -5.562 -15.531 1 96.44 207 ASN A N 1
ATOM 1639 C CA . ASN A 1 207 ? -30.547 -5.371 -14.469 1 96.44 207 ASN A CA 1
ATOM 1640 C C . ASN A 1 207 ? -30.172 -6.148 -13.211 1 96.44 207 ASN A C 1
ATOM 1642 O O . ASN A 1 207 ? -29.688 -7.281 -13.297 1 96.44 207 ASN A O 1
ATOM 1646 N N . LYS A 1 208 ? -30.391 -5.562 -12.094 1 94.38 208 LYS A N 1
ATOM 1647 C CA . LYS A 1 208 ? -30.094 -6.176 -10.805 1 94.38 208 LYS A CA 1
ATOM 1648 C C . LYS A 1 208 ? -30.797 -7.523 -10.664 1 94.38 208 LYS A C 1
ATOM 1650 O O . LYS A 1 208 ? -30.219 -8.469 -10.109 1 94.38 208 LYS A O 1
ATOM 1655 N N . GLU A 1 209 ? -31.953 -7.613 -11.172 1 94.69 209 GLU A N 1
ATOM 1656 C CA . GLU A 1 209 ? -32.781 -8.812 -11.039 1 94.69 209 GLU A CA 1
ATOM 1657 C C . GLU A 1 209 ? -32.188 -9.969 -11.852 1 94.69 209 GLU A C 1
ATOM 1659 O O . GLU A 1 209 ? -32.531 -11.125 -11.617 1 94.69 209 GLU A O 1
ATOM 1664 N N . ASP A 1 210 ? -31.391 -9.641 -12.781 1 96.5 210 ASP A N 1
ATOM 1665 C CA . ASP A 1 210 ? -30.812 -10.664 -13.633 1 96.5 210 ASP A CA 1
ATOM 1666 C C . ASP A 1 210 ? -29.562 -11.266 -12.992 1 96.5 210 ASP A C 1
ATOM 1668 O O . ASP A 1 210 ? -29.062 -12.297 -13.438 1 96.5 210 ASP A O 1
ATOM 1672 N N . ILE A 1 211 ? -29.062 -10.625 -11.945 1 96.94 211 ILE A N 1
ATOM 1673 C CA . ILE A 1 211 ? -27.891 -11.133 -11.234 1 96.94 211 ILE A CA 1
ATOM 1674 C C . ILE A 1 211 ? -28.312 -12.242 -10.273 1 96.94 211 ILE A C 1
ATOM 1676 O O . ILE A 1 211 ? -29.031 -11.992 -9.297 1 96.94 211 ILE A O 1
ATOM 1680 N N . LEU A 1 212 ? -27.891 -13.469 -10.555 1 96.44 212 LEU A N 1
ATOM 1681 C CA . LEU A 1 212 ? -28.266 -14.617 -9.742 1 96.44 212 LEU A CA 1
ATOM 1682 C C . LEU A 1 212 ? -27.297 -14.805 -8.578 1 96.44 212 LEU A C 1
ATOM 1684 O O . LEU A 1 212 ? -27.703 -15.172 -7.477 1 96.44 212 LEU A O 1
ATOM 1688 N N . ASP A 1 213 ? -26.031 -14.68 -8.875 1 96.44 213 ASP A N 1
ATOM 1689 C CA . ASP A 1 213 ? -24.969 -14.898 -7.895 1 96.44 213 ASP A CA 1
ATOM 1690 C C . ASP A 1 213 ? -23.641 -14.312 -8.375 1 96.44 213 ASP A C 1
ATOM 1692 O O . ASP A 1 213 ? -23.547 -13.812 -9.5 1 96.44 213 ASP A O 1
ATOM 1696 N N . PHE A 1 214 ? -22.641 -14.336 -7.457 1 97.5 214 PHE A N 1
ATOM 1697 C CA . PHE A 1 214 ? -21.312 -13.859 -7.859 1 97.5 214 PHE A CA 1
ATOM 1698 C C . PHE A 1 214 ? -20.219 -14.523 -7.02 1 97.5 214 PHE A C 1
ATOM 1700 O O . PHE A 1 214 ? -20.5 -15.023 -5.926 1 97.5 214 PHE A O 1
ATOM 1707 N N . ASP A 1 215 ? -19.016 -14.656 -7.496 1 98 215 ASP A N 1
ATOM 1708 C CA . ASP A 1 215 ? -17.75 -14.914 -6.824 1 98 215 ASP A CA 1
ATOM 1709 C C . ASP A 1 215 ? -16.797 -13.734 -6.969 1 98 215 ASP A C 1
ATOM 1711 O O . ASP A 1 215 ? -16.109 -13.602 -7.984 1 98 215 ASP A O 1
ATOM 1715 N N . LEU A 1 216 ? -16.781 -12.898 -5.938 1 98.56 216 LEU A N 1
ATOM 1716 C CA . LEU A 1 216 ? -16 -11.664 -6.02 1 98.56 216 LEU A CA 1
ATOM 1717 C C . LEU A 1 216 ? -14.93 -11.633 -4.941 1 98.56 216 LEU A C 1
ATOM 1719 O O . LEU A 1 216 ? -15.148 -12.117 -3.826 1 98.56 216 LEU A O 1
ATOM 1723 N N . TYR A 1 217 ? -13.812 -11.062 -5.289 1 98.75 217 TYR A N 1
ATOM 1724 C CA . TYR A 1 217 ? -12.641 -10.992 -4.422 1 98.75 217 TYR A CA 1
ATOM 1725 C C . TYR A 1 217 ? -12.062 -9.586 -4.402 1 98.75 217 TYR A C 1
ATOM 1727 O O . TYR A 1 217 ? -12.273 -8.805 -5.336 1 98.75 217 TYR A O 1
ATOM 1735 N N . LEU A 1 218 ? -11.375 -9.266 -3.268 1 98.69 218 LEU A N 1
ATOM 1736 C CA . LEU A 1 218 ? -10.648 -8.008 -3.164 1 98.69 218 LEU A CA 1
ATOM 1737 C C . LEU A 1 218 ? -9.242 -8.156 -3.736 1 98.69 218 LEU A C 1
ATOM 1739 O O . LEU A 1 218 ? -8.648 -9.234 -3.684 1 98.69 218 LEU A O 1
ATOM 1743 N N . TYR A 1 219 ? -8.727 -7.094 -4.316 1 98.56 219 TYR A N 1
ATOM 1744 C CA . TYR A 1 219 ? -7.328 -7.035 -4.73 1 98.56 219 TYR A CA 1
ATOM 1745 C C . TYR A 1 219 ? -6.773 -5.625 -4.574 1 98.56 219 TYR A C 1
ATOM 1747 O O . TYR A 1 219 ? -7.531 -4.656 -4.527 1 98.56 219 TYR A O 1
ATOM 1755 N N . GLU A 1 220 ? -5.434 -5.516 -4.391 1 98.19 220 GLU A N 1
ATOM 1756 C CA . GLU A 1 220 ? -4.805 -4.199 -4.336 1 98.19 220 GLU A CA 1
ATOM 1757 C C . GLU A 1 220 ? -4.973 -3.451 -5.656 1 98.19 220 GLU A C 1
ATOM 1759 O O . GLU A 1 220 ? -4.652 -3.984 -6.723 1 98.19 220 GLU A O 1
ATOM 1764 N N . PHE A 1 221 ? -5.402 -2.197 -5.59 1 98.12 221 PHE A N 1
ATOM 1765 C CA . PHE A 1 221 ? -5.668 -1.418 -6.793 1 98.12 221 PHE A CA 1
ATOM 1766 C C . PHE A 1 221 ? -4.371 -1.026 -7.484 1 98.12 221 PHE A C 1
ATOM 1768 O O . PHE A 1 221 ? -4.305 -0.981 -8.711 1 98.12 221 PHE A O 1
ATOM 1775 N N . GLU A 1 222 ? -3.35 -0.728 -6.723 1 97.38 222 GLU A N 1
ATOM 1776 C CA . GLU A 1 222 ? -2.084 -0.27 -7.289 1 97.38 222 GLU A CA 1
ATOM 1777 C C . GLU A 1 222 ? -1.375 -1.395 -8.039 1 97.38 222 GLU A C 1
ATOM 1779 O O . GLU A 1 222 ? -1.318 -2.527 -7.555 1 97.38 222 GLU A O 1
ATOM 1784 N N . LYS A 1 223 ? -0.871 -1.079 -9.203 1 97.38 223 LYS A N 1
ATOM 1785 C CA . LYS A 1 223 ? -0.136 -2.023 -10.039 1 97.38 223 LYS A CA 1
ATOM 1786 C C . LYS A 1 223 ? 1.239 -2.326 -9.453 1 97.38 223 LYS A C 1
ATOM 1788 O O . LYS A 1 223 ? 1.812 -1.498 -8.734 1 97.38 223 LYS A O 1
ATOM 1793 N N . GLY A 1 224 ? 1.744 -3.625 -9.719 1 97.94 224 GLY A N 1
ATOM 1794 C CA . GLY A 1 224 ? 3.111 -3.953 -9.352 1 97.94 224 GLY A CA 1
ATOM 1795 C C . GLY A 1 224 ? 4.141 -3.068 -10.023 1 97.94 224 GLY A C 1
ATOM 1796 O O . GLY A 1 224 ? 3.838 -2.391 -11.008 1 97.94 224 GLY A O 1
ATOM 1797 N N . LYS A 1 225 ? 5.367 -3.104 -9.477 1 97.06 225 LYS A N 1
ATOM 1798 C CA . LYS A 1 225 ? 6.418 -2.256 -10.039 1 97.06 225 LYS A CA 1
ATOM 1799 C C . LYS A 1 225 ? 7.801 -2.836 -9.758 1 97.06 225 LYS A C 1
ATOM 1801 O O . LYS A 1 225 ? 7.961 -3.662 -8.859 1 97.06 225 LYS A O 1
ATOM 1806 N N . ILE A 1 226 ? 8.711 -2.436 -10.586 1 97.88 226 ILE A N 1
ATOM 1807 C CA . ILE A 1 226 ? 10.117 -2.717 -10.352 1 97.88 226 ILE A CA 1
ATOM 1808 C C . ILE A 1 226 ? 10.68 -1.735 -9.32 1 97.88 226 ILE A C 1
ATOM 1810 O O . ILE A 1 226 ? 10.43 -0.53 -9.406 1 97.88 226 ILE A O 1
ATOM 1814 N N . VAL A 1 227 ? 11.391 -2.277 -8.297 1 97.69 227 VAL A N 1
ATOM 1815 C CA . VAL A 1 227 ? 11.867 -1.45 -7.195 1 97.69 227 VAL A CA 1
ATOM 1816 C C . VAL A 1 227 ? 13.336 -1.76 -6.918 1 97.69 227 VAL A C 1
ATOM 1818 O O . VAL A 1 227 ? 13.898 -2.693 -7.492 1 97.69 227 VAL A O 1
ATOM 1821 N N . GLY A 1 228 ? 13.945 -0.949 -6.07 1 95.81 228 GLY A N 1
ATOM 1822 C CA . GLY A 1 228 ? 15.328 -1.141 -5.672 1 95.81 228 GLY A CA 1
ATOM 1823 C C . GLY A 1 228 ? 16.266 -0.124 -6.289 1 95.81 228 GLY A C 1
ATOM 1824 O O . GLY A 1 228 ? 15.938 0.519 -7.285 1 95.81 228 GLY A O 1
ATOM 1825 N N . ALA A 1 229 ? 17.438 -0.023 -5.75 1 94.5 229 ALA A N 1
ATOM 1826 C CA . ALA A 1 229 ? 18.422 0.969 -6.184 1 94.5 229 ALA A CA 1
ATOM 1827 C C . ALA A 1 229 ? 18.875 0.694 -7.613 1 94.5 229 ALA A C 1
ATOM 1829 O O . ALA A 1 229 ? 19.172 1.625 -8.367 1 94.5 229 ALA A O 1
ATOM 1830 N N . ASP A 1 230 ? 18.844 -0.562 -7.969 1 92.81 230 ASP A N 1
ATOM 1831 C CA . ASP A 1 230 ? 19.297 -0.953 -9.297 1 92.81 230 ASP A CA 1
ATOM 1832 C C . ASP A 1 230 ? 18.203 -1.694 -10.062 1 92.81 230 ASP A C 1
ATOM 1834 O O . ASP A 1 230 ? 18.484 -2.572 -10.875 1 92.81 230 ASP A O 1
ATOM 1838 N N . SER A 1 231 ? 16.953 -1.454 -9.695 1 94.5 231 SER A N 1
ATOM 1839 C CA . SER A 1 231 ? 15.812 -2.08 -10.352 1 94.5 231 SER A CA 1
ATOM 1840 C C . SER A 1 231 ? 15.906 -3.602 -10.305 1 94.5 231 SER A C 1
ATOM 1842 O O . SER A 1 231 ? 15.703 -4.273 -11.312 1 94.5 231 SER A O 1
ATOM 1844 N N . GLU A 1 232 ? 16.25 -4.125 -9.219 1 95.31 232 GLU A N 1
ATOM 1845 C CA . GLU A 1 232 ? 16.578 -5.543 -9.156 1 95.31 232 GLU A CA 1
ATOM 1846 C C . GLU A 1 232 ? 15.43 -6.359 -8.562 1 95.31 232 GLU A C 1
ATOM 1848 O O . GLU A 1 232 ? 15.445 -7.59 -8.617 1 95.31 232 GLU A O 1
ATOM 1853 N N . PHE A 1 233 ? 14.352 -5.645 -8.008 1 98.19 233 PHE A N 1
ATOM 1854 C CA . PHE A 1 233 ? 13.273 -6.371 -7.344 1 98.19 233 PHE A CA 1
ATOM 1855 C C . PHE A 1 233 ? 11.945 -6.148 -8.062 1 98.19 233 PHE A C 1
ATOM 1857 O O . PHE A 1 233 ? 11.781 -5.152 -8.773 1 98.19 233 PHE A O 1
ATOM 1864 N N . ILE A 1 234 ? 11.062 -7.047 -7.949 1 98.56 234 ILE A N 1
ATOM 1865 C CA . ILE A 1 234 ? 9.68 -6.961 -8.406 1 98.56 234 ILE A CA 1
ATOM 1866 C C . ILE A 1 234 ? 8.742 -6.914 -7.199 1 98.56 234 ILE A C 1
ATOM 1868 O O . ILE A 1 234 ? 8.648 -7.875 -6.438 1 98.56 234 ILE A O 1
ATOM 1872 N N . SER A 1 235 ? 8.094 -5.805 -6.977 1 98.75 235 SER A N 1
ATOM 1873 C CA . SER A 1 235 ? 7.062 -5.68 -5.953 1 98.75 235 SER A CA 1
ATOM 1874 C C . SER A 1 235 ? 5.668 -5.812 -6.555 1 98.75 235 SER A C 1
ATOM 1876 O O . SER A 1 235 ? 5.23 -4.953 -7.32 1 98.75 235 SER A O 1
ATOM 1878 N N . SER A 1 236 ? 4.984 -6.871 -6.242 1 98.5 236 SER A N 1
ATOM 1879 C CA . SER A 1 236 ? 3.668 -7.129 -6.812 1 98.5 236 SER A CA 1
ATOM 1880 C C . SER A 1 236 ? 2.869 -8.094 -5.945 1 98.5 236 SER A C 1
ATOM 1882 O O . SER A 1 236 ? 3.443 -8.883 -5.191 1 98.5 236 SER A O 1
ATOM 1884 N N . GLY A 1 237 ? 1.569 -7.945 -6.047 1 97.75 237 GLY A N 1
ATOM 1885 C CA . GLY A 1 237 ? 0.731 -9 -5.5 1 97.75 237 GLY A CA 1
ATOM 1886 C C . GLY A 1 237 ? 0.665 -10.227 -6.387 1 97.75 237 GLY A C 1
ATOM 1887 O O . GLY A 1 237 ? 0.906 -10.148 -7.594 1 97.75 237 GLY A O 1
ATOM 1888 N N . ARG A 1 238 ? 0.484 -11.375 -5.766 1 98.38 238 ARG A N 1
ATOM 1889 C CA . ARG A 1 238 ? 0.138 -12.617 -6.441 1 98.38 238 ARG A CA 1
ATOM 1890 C C . ARG A 1 238 ? 1.319 -13.148 -7.246 1 98.38 238 ARG A C 1
ATOM 1892 O O . ARG A 1 238 ? 1.134 -13.891 -8.219 1 98.38 238 ARG A O 1
ATOM 1899 N N . LEU A 1 239 ? 2.596 -12.672 -6.902 1 98.56 239 LEU A N 1
ATOM 1900 C CA . LEU A 1 239 ? 3.721 -13.398 -7.488 1 98.56 239 LEU A CA 1
ATOM 1901 C C . LEU A 1 239 ? 3.576 -14.898 -7.27 1 98.56 239 LEU A C 1
ATOM 1903 O O . LEU A 1 239 ? 3.812 -15.688 -8.188 1 98.56 239 LEU A O 1
ATOM 1907 N N . ASP A 1 240 ? 3.246 -15.234 -6.062 1 97.5 240 ASP A N 1
ATOM 1908 C CA . ASP A 1 240 ? 2.83 -16.594 -5.719 1 97.5 240 ASP A CA 1
ATOM 1909 C C . ASP A 1 240 ? 1.378 -16.844 -6.125 1 97.5 240 ASP A C 1
ATOM 1911 O O . ASP A 1 240 ? 0.454 -16.344 -5.477 1 97.5 240 ASP A O 1
ATOM 1915 N N . ASP A 1 241 ? 1.091 -17.469 -7.168 1 97.75 241 ASP A N 1
ATOM 1916 C CA . ASP A 1 241 ? 2.002 -18.234 -8.016 1 97.75 241 ASP A CA 1
ATOM 1917 C C . ASP A 1 241 ? 1.881 -17.812 -9.477 1 97.75 241 ASP A C 1
ATOM 1919 O O . ASP A 1 241 ? 2.191 -18.578 -10.383 1 97.75 241 ASP A O 1
ATOM 1923 N N . LEU A 1 242 ? 1.324 -16.625 -9.688 1 98.75 242 LEU A N 1
ATOM 1924 C CA . LEU A 1 242 ? 1.057 -16.188 -11.047 1 98.75 242 LEU A CA 1
ATOM 1925 C C . LEU A 1 242 ? 2.357 -15.969 -11.812 1 98.75 242 LEU A C 1
ATOM 1927 O O . LEU A 1 242 ? 2.369 -15.992 -13.047 1 98.75 242 LEU A O 1
ATOM 1931 N N . SER A 1 243 ? 3.471 -15.75 -11.117 1 98.56 243 SER A N 1
ATOM 1932 C CA . SER A 1 243 ? 4.746 -15.664 -11.82 1 98.56 243 SER A CA 1
ATOM 1933 C C . SER A 1 243 ? 5.086 -16.984 -12.508 1 98.56 243 SER A C 1
ATOM 1935 O O . SER A 1 243 ? 5.602 -16.984 -13.625 1 98.56 243 SER A O 1
ATOM 1937 N N . MET A 1 244 ? 4.738 -18.078 -11.836 1 98.44 244 MET A N 1
ATOM 1938 C CA . MET A 1 244 ? 5.004 -19.406 -12.406 1 98.44 244 MET A CA 1
ATOM 1939 C C . MET A 1 244 ? 3.979 -19.75 -13.477 1 98.44 244 MET A C 1
ATOM 1941 O O . MET A 1 244 ? 4.316 -20.359 -14.492 1 98.44 244 MET A O 1
ATOM 1945 N N . VAL A 1 245 ? 2.732 -19.344 -13.203 1 98.75 245 VAL A N 1
ATOM 1946 C CA . VAL A 1 245 ? 1.698 -19.547 -14.219 1 98.75 245 VAL A CA 1
ATOM 1947 C C . VAL A 1 245 ? 2.098 -18.859 -15.516 1 98.75 245 VAL A C 1
ATOM 1949 O O . VAL A 1 245 ? 2.111 -19.469 -16.578 1 98.75 245 VAL A O 1
ATOM 1952 N N . TYR A 1 246 ? 2.438 -17.625 -15.406 1 98.75 246 TYR A N 1
ATOM 1953 C CA . TYR A 1 246 ? 2.779 -16.844 -16.578 1 98.75 246 TYR A CA 1
ATOM 1954 C C . TYR A 1 246 ? 4.02 -17.406 -17.266 1 98.75 246 TYR A C 1
ATOM 1956 O O . TYR A 1 246 ? 4.066 -17.516 -18.5 1 98.75 246 TYR A O 1
ATOM 1964 N N . SER A 1 247 ? 5.023 -17.75 -16.5 1 98.31 247 SER A N 1
ATOM 1965 C CA . SER A 1 247 ? 6.254 -18.312 -17.062 1 98.31 247 SER A CA 1
ATOM 1966 C C . SER A 1 247 ? 5.98 -19.609 -17.812 1 98.31 247 SER A C 1
ATOM 1968 O O . SER A 1 247 ? 6.523 -19.812 -18.906 1 98.31 247 SER A O 1
ATOM 1970 N N . GLY A 1 248 ? 5.199 -20.484 -17.188 1 98.62 248 GLY A N 1
ATOM 1971 C CA . GLY A 1 248 ? 4.848 -21.734 -17.844 1 98.62 248 GLY A CA 1
ATOM 1972 C C . GLY A 1 248 ? 4.059 -21.547 -19.125 1 98.62 248 GLY A C 1
ATOM 1973 O O . GLY A 1 248 ? 4.352 -22.172 -20.141 1 98.62 248 GLY A O 1
ATOM 1974 N N . ILE A 1 249 ? 3.072 -20.672 -19.078 1 98.88 249 ILE A N 1
ATOM 1975 C CA . ILE A 1 249 ? 2.232 -20.391 -20.234 1 98.88 249 ILE A CA 1
ATOM 1976 C C . ILE A 1 249 ? 3.078 -19.781 -21.359 1 98.88 249 ILE A C 1
ATOM 1978 O O . ILE A 1 249 ? 2.977 -20.203 -22.516 1 98.88 249 ILE A O 1
ATOM 1982 N N . LYS A 1 250 ? 3.867 -18.828 -20.984 1 98.44 250 LYS A N 1
ATOM 1983 C CA . LYS A 1 250 ? 4.734 -18.219 -21.984 1 98.44 250 LYS A CA 1
ATOM 1984 C C . LYS A 1 250 ? 5.668 -19.234 -22.625 1 98.44 250 LYS A C 1
ATOM 1986 O O . LYS A 1 250 ? 5.902 -19.203 -23.828 1 98.44 250 LYS A O 1
ATOM 1991 N N . SER A 1 251 ? 6.223 -20.094 -21.844 1 98.62 251 SER A N 1
ATOM 1992 C CA . SER A 1 251 ? 7.164 -21.109 -22.312 1 98.62 251 SER A CA 1
ATOM 1993 C C . SER A 1 251 ? 6.492 -22.078 -23.281 1 98.62 251 SER A C 1
ATOM 1995 O O . SER A 1 251 ? 7.051 -22.422 -24.328 1 98.62 251 SER A O 1
ATOM 1997 N N . ILE A 1 252 ? 5.316 -22.578 -22.922 1 98.75 252 ILE A N 1
ATOM 1998 C CA . ILE A 1 252 ? 4.676 -23.547 -23.797 1 98.75 252 ILE A CA 1
ATOM 1999 C C . ILE A 1 252 ? 4.195 -22.875 -25.078 1 98.75 252 ILE A C 1
ATOM 2001 O O . ILE A 1 252 ? 4.203 -23.484 -26.141 1 98.75 252 ILE A O 1
ATOM 2005 N N . CYS A 1 253 ? 3.783 -21.625 -24.969 1 98.56 253 CYS A N 1
ATOM 2006 C CA . CYS A 1 253 ? 3.387 -20.875 -26.156 1 98.56 253 CYS A CA 1
ATOM 2007 C C . CYS A 1 253 ? 4.531 -20.781 -27.156 1 98.56 253 CYS A C 1
ATOM 2009 O O . CYS A 1 253 ? 4.305 -20.797 -28.359 1 98.56 253 CYS A O 1
ATOM 2011 N N . GLY A 1 254 ? 5.699 -20.672 -26.641 1 97.31 254 GLY A N 1
ATOM 2012 C CA . GLY A 1 254 ? 6.859 -20.531 -27.5 1 97.31 254 GLY A CA 1
ATOM 2013 C C . GLY A 1 254 ? 7.484 -21.859 -27.891 1 97.31 254 GLY A C 1
ATOM 2014 O O . GLY A 1 254 ? 8.383 -21.906 -28.734 1 97.31 254 GLY A O 1
ATOM 2015 N N . ALA A 1 255 ? 7.02 -22.922 -27.375 1 97.38 255 ALA A N 1
ATOM 2016 C CA . ALA A 1 255 ? 7.625 -24.234 -27.578 1 97.38 255 ALA A CA 1
ATOM 2017 C C . ALA A 1 255 ? 7.246 -24.812 -28.953 1 97.38 255 ALA A C 1
ATOM 2019 O O . ALA A 1 255 ? 6.113 -24.641 -29.406 1 97.38 255 ALA A O 1
ATOM 2020 N N . LYS A 1 256 ? 8.18 -25.484 -29.578 1 95.62 256 LYS A N 1
ATOM 2021 C CA . LYS A 1 256 ? 7.922 -26.266 -30.797 1 95.62 256 LYS A CA 1
ATOM 2022 C C . LYS A 1 256 ? 7.617 -27.719 -30.453 1 95.62 256 LYS A C 1
ATOM 2024 O O . LYS A 1 256 ? 8.07 -28.234 -29.438 1 95.62 256 LYS A O 1
ATOM 2029 N N . PRO A 1 257 ? 6.816 -28.328 -31.391 1 95 257 PRO A N 1
ATOM 2030 C CA . PRO A 1 257 ? 6.582 -29.75 -31.172 1 95 257 PRO A CA 1
ATOM 2031 C C . PRO A 1 257 ? 7.875 -30.562 -31.078 1 95 257 PRO A C 1
ATOM 2033 O O . PRO A 1 257 ? 8.789 -30.359 -31.875 1 95 257 PRO A O 1
ATOM 2036 N N . GLN A 1 258 ? 7.918 -31.375 -30.047 1 95.62 258 GLN A N 1
ATOM 2037 C CA . GLN A 1 258 ? 9.055 -32.25 -29.828 1 95.62 258 GLN A CA 1
ATOM 2038 C C . GLN A 1 258 ? 8.633 -33.719 -29.859 1 95.62 258 GLN A C 1
ATOM 2040 O O . GLN A 1 258 ? 7.484 -34.031 -30.188 1 95.62 258 GLN A O 1
ATOM 2045 N N . LYS A 1 259 ? 9.578 -34.625 -29.516 1 96.44 259 LYS A N 1
ATOM 2046 C CA . LYS A 1 259 ? 9.25 -36.031 -29.422 1 96.44 259 LYS A CA 1
ATOM 2047 C C . LYS A 1 259 ? 8.281 -36.312 -28.266 1 96.44 259 LYS A C 1
ATOM 2049 O O . LYS A 1 259 ? 7.367 -37.125 -28.391 1 96.44 259 LYS A O 1
ATOM 2054 N N . THR A 1 260 ? 8.5 -35.625 -27.219 1 97.5 260 THR A N 1
ATOM 2055 C CA . THR A 1 260 ? 7.727 -35.812 -26 1 97.5 260 THR A CA 1
ATOM 2056 C C . THR A 1 260 ? 6.547 -34.844 -25.953 1 97.5 260 THR A C 1
ATOM 2058 O O . THR A 1 260 ? 6.645 -33.688 -26.438 1 97.5 260 THR A O 1
ATOM 2061 N N . THR A 1 261 ? 5.414 -35.312 -25.406 1 98.31 261 THR A N 1
ATOM 2062 C CA . THR A 1 261 ? 4.254 -34.438 -25.219 1 98.31 261 THR A CA 1
ATOM 2063 C C . THR A 1 261 ? 4.504 -33.438 -24.078 1 98.31 261 THR A C 1
ATOM 2065 O O . THR A 1 261 ? 4.836 -33.844 -22.969 1 98.31 261 THR A O 1
ATOM 2068 N N . SER A 1 262 ? 4.426 -32.125 -24.391 1 98.69 262 SER A N 1
ATOM 2069 C CA . SER A 1 262 ? 4.613 -31.062 -23.406 1 98.69 262 SER A CA 1
ATOM 2070 C C . SER A 1 262 ? 3.281 -30.625 -22.797 1 98.69 262 SER A C 1
ATOM 2072 O O . SER A 1 262 ? 2.289 -30.469 -23.516 1 98.69 262 SER A O 1
ATOM 2074 N N . ILE A 1 263 ? 3.27 -30.406 -21.484 1 98.75 263 ILE A N 1
ATOM 2075 C CA . ILE A 1 263 ? 2.029 -30.062 -20.797 1 98.75 263 ILE A CA 1
ATOM 2076 C C . ILE A 1 263 ? 2.287 -28.922 -19.797 1 98.75 263 ILE A C 1
ATOM 2078 O O . ILE A 1 263 ? 3.297 -28.938 -19.094 1 98.75 263 ILE A O 1
ATOM 2082 N N . MET A 1 264 ? 1.436 -27.891 -19.75 1 98.88 264 MET A N 1
ATOM 2083 C CA . MET A 1 264 ? 1.318 -26.891 -18.703 1 98.88 264 MET A CA 1
ATOM 2084 C C . MET A 1 264 ? -0.013 -27.016 -17.969 1 98.88 264 MET A C 1
ATOM 2086 O O . MET A 1 264 ? -1.076 -26.891 -18.578 1 98.88 264 MET A O 1
ATOM 2090 N N . VAL A 1 265 ? 0.04 -27.312 -16.734 1 98.5 265 VAL A N 1
ATOM 2091 C CA . VAL A 1 265 ? -1.19 -27.391 -15.945 1 98.5 265 VAL A CA 1
ATOM 2092 C C . VAL A 1 265 ? -1.212 -26.297 -14.891 1 98.5 265 VAL A C 1
ATOM 2094 O O . VAL A 1 265 ? -0.215 -26.062 -14.203 1 98.5 265 VAL A O 1
ATOM 2097 N N . CYS A 1 266 ? -2.25 -25.562 -14.812 1 98.56 266 CYS A N 1
ATOM 2098 C CA . CYS A 1 266 ? -2.527 -24.531 -13.812 1 98.56 266 CYS A CA 1
ATOM 2099 C C . CYS A 1 266 ? -3.73 -24.922 -12.961 1 98.56 266 CYS A C 1
ATOM 2101 O O . CYS A 1 266 ? -4.875 -24.781 -13.398 1 98.56 266 CYS A O 1
ATOM 2103 N N . PHE A 1 267 ? -3.467 -25.297 -11.75 1 97.81 267 PHE A N 1
ATOM 2104 C CA . PHE A 1 267 ? -4.52 -25.703 -10.828 1 97.81 267 PHE A CA 1
ATOM 2105 C C . PHE A 1 267 ? -5.113 -24.5 -10.109 1 97.81 267 PHE A C 1
ATOM 2107 O O . PHE A 1 267 ? -4.52 -23.422 -10.102 1 97.81 267 PHE A O 1
ATOM 2114 N N . ASP A 1 268 ? -6.297 -24.656 -9.555 1 97.06 268 ASP A N 1
ATOM 2115 C CA . ASP A 1 268 ? -6.895 -23.688 -8.648 1 97.06 268 ASP A CA 1
ATOM 2116 C C . ASP A 1 268 ? -6.977 -24.234 -7.227 1 97.06 268 ASP A C 1
ATOM 2118 O O . ASP A 1 268 ? -6.754 -25.438 -7.004 1 97.06 268 ASP A O 1
ATOM 2122 N N . ASN A 1 269 ? -7.129 -23.328 -6.285 1 95.94 269 ASN A N 1
ATOM 2123 C CA . ASN A 1 269 ? -7.488 -23.594 -4.898 1 95.94 269 ASN A CA 1
ATOM 2124 C C . ASN A 1 269 ? -6.328 -24.234 -4.137 1 95.94 269 ASN A C 1
ATOM 2126 O O . ASN A 1 269 ? -6.547 -25.031 -3.221 1 95.94 269 ASN A O 1
ATOM 2130 N N . GLU A 1 270 ? -5.137 -23.969 -4.57 1 92.31 270 GLU A N 1
ATOM 2131 C CA . GLU A 1 270 ? -3.975 -24.438 -3.816 1 92.31 270 GLU A CA 1
ATOM 2132 C C . GLU A 1 270 ? -3.941 -23.828 -2.418 1 92.31 270 GLU A C 1
ATOM 2134 O O . GLU A 1 270 ? -3.631 -24.516 -1.443 1 92.31 270 GLU A O 1
ATOM 2139 N N . GLU A 1 271 ? -4.355 -22.609 -2.285 1 92.56 271 GLU A N 1
ATOM 2140 C CA . GLU A 1 271 ? -4.219 -21.844 -1.056 1 92.56 271 GLU A CA 1
ATOM 2141 C C . GLU A 1 271 ? -5.203 -22.312 0.009 1 92.56 271 GLU A C 1
ATOM 2143 O O . GLU A 1 271 ? -5.102 -21.922 1.173 1 92.56 271 GLU A O 1
ATOM 2148 N N . VAL A 1 272 ? -6.145 -23.125 -0.498 1 93 272 VAL A N 1
ATOM 2149 C CA . VAL A 1 272 ? -7.125 -23.609 0.465 1 93 272 VAL A CA 1
ATOM 2150 C C . VAL A 1 272 ? -7.102 -25.125 0.5 1 93 272 VAL A C 1
ATOM 2152 O O . VAL A 1 272 ? -8.109 -25.766 0.817 1 93 272 VAL A O 1
ATOM 2155 N N . GLY A 1 273 ? -6.043 -25.75 -0.027 1 89.31 273 GLY A N 1
ATOM 2156 C CA . GLY A 1 273 ? -5.836 -27.172 0.2 1 89.31 273 GLY A CA 1
ATOM 2157 C C . GLY A 1 273 ? -5.961 -28 -1.063 1 89.31 273 GLY A C 1
ATOM 2158 O O . GLY A 1 273 ? -5.672 -29.203 -1.057 1 89.31 273 GLY A O 1
ATOM 2159 N N . SER A 1 274 ? -6.484 -27.438 -2.178 1 90.69 274 SER A N 1
ATOM 2160 C CA . SER A 1 274 ? -6.461 -28.031 -3.512 1 90.69 274 SER A CA 1
ATOM 2161 C C . SER A 1 274 ? -7.512 -29.125 -3.646 1 90.69 274 SER A C 1
ATOM 2163 O O . SER A 1 274 ? -7.641 -29.734 -4.707 1 90.69 274 SER A O 1
ATOM 2165 N N . MET A 1 275 ? -8.328 -29.391 -2.645 1 88.25 275 MET A N 1
ATOM 2166 C CA . MET A 1 275 ? -9.312 -30.469 -2.666 1 88.25 275 MET A CA 1
ATOM 2167 C C . MET A 1 275 ? -10.602 -30.016 -3.348 1 88.25 275 MET A C 1
ATOM 2169 O O . MET A 1 275 ? -11.656 -29.953 -2.713 1 88.25 275 MET A O 1
ATOM 2173 N N . THR A 1 276 ? -10.516 -29.688 -4.523 1 90.31 276 THR A N 1
ATOM 2174 C CA . THR A 1 276 ? -11.617 -29.281 -5.387 1 90.31 276 THR A CA 1
ATOM 2175 C C . THR A 1 276 ? -11.5 -29.922 -6.758 1 90.31 276 THR A C 1
ATOM 2177 O O . THR A 1 276 ? -10.484 -30.547 -7.074 1 90.31 276 THR A O 1
ATOM 2180 N N . LYS A 1 277 ? -12.477 -29.875 -7.613 1 91.25 277 LYS A N 1
ATOM 2181 C CA . LYS A 1 277 ? -12.492 -30.516 -8.93 1 91.25 277 LYS A CA 1
ATOM 2182 C C . LYS A 1 277 ? -11.422 -29.922 -9.836 1 91.25 277 LYS A C 1
ATOM 2184 O O . LYS A 1 277 ? -11 -30.562 -10.805 1 91.25 277 LYS A O 1
ATOM 2189 N N . GLN A 1 278 ? -11.055 -28.656 -9.594 1 92.62 278 GLN A N 1
ATOM 2190 C CA . GLN A 1 278 ? -10.031 -28.016 -10.406 1 92.62 278 GLN A CA 1
ATOM 2191 C C . GLN A 1 278 ? -8.719 -27.875 -9.641 1 92.62 278 GLN A C 1
ATOM 2193 O O . GLN A 1 278 ? -7.797 -27.188 -10.094 1 92.62 278 GLN A O 1
ATOM 2198 N N . GLY A 1 279 ? -8.617 -28.453 -8.477 1 94.56 279 GLY A N 1
ATOM 2199 C CA . GLY A 1 279 ? -7.406 -28.422 -7.672 1 94.56 279 GLY A CA 1
ATOM 2200 C C . GLY A 1 279 ? -6.457 -29.578 -7.973 1 94.56 279 GLY A C 1
ATOM 2201 O O . GLY A 1 279 ? -6.812 -30.5 -8.695 1 94.56 279 GLY A O 1
ATOM 2202 N N . ALA A 1 280 ? -5.312 -29.469 -7.379 1 93.62 280 ALA A N 1
ATOM 2203 C CA . ALA A 1 280 ? -4.293 -30.484 -7.617 1 93.62 280 ALA A CA 1
ATOM 2204 C C . ALA A 1 280 ? -4.664 -31.797 -6.934 1 93.62 280 ALA A C 1
ATOM 2206 O O . ALA A 1 280 ? -4.211 -32.875 -7.344 1 93.62 280 ALA A O 1
ATOM 2207 N N . ASP A 1 281 ? -5.379 -31.625 -5.867 1 93.88 281 ASP A N 1
ATOM 2208 C CA . ASP A 1 281 ? -5.871 -32.812 -5.191 1 93.88 281 ASP A CA 1
ATOM 2209 C C . ASP A 1 281 ? -7.172 -33.312 -5.828 1 93.88 281 ASP A C 1
ATOM 2211 O O . ASP A 1 281 ? -8.203 -33.375 -5.16 1 93.88 281 ASP A O 1
ATOM 2215 N N . SER A 1 282 ? -7.07 -33.656 -7.039 1 92.81 282 SER A N 1
ATOM 2216 C CA . SER A 1 282 ? -8.188 -34.125 -7.848 1 92.81 282 SER A CA 1
ATOM 2217 C C . SER A 1 282 ? -7.707 -34.969 -9.023 1 92.81 282 SER A C 1
ATOM 2219 O O . SER A 1 282 ? -6.508 -35 -9.312 1 92.81 282 SER A O 1
ATOM 2221 N N . PRO A 1 283 ? -8.594 -35.625 -9.703 1 93.69 283 PRO A N 1
ATOM 2222 C CA . PRO A 1 283 ? -8.203 -36.406 -10.875 1 93.69 283 PRO A CA 1
ATOM 2223 C C . PRO A 1 283 ? -8.039 -35.562 -12.133 1 93.69 283 PRO A C 1
ATOM 2225 O O . PRO A 1 283 ? -7.945 -36.094 -13.234 1 93.69 283 PRO A O 1
ATOM 2228 N N . MET A 1 284 ? -8.047 -34.25 -12 1 94 284 MET A N 1
ATOM 2229 C CA . MET A 1 284 ? -8.039 -33.375 -13.164 1 94 284 MET A CA 1
ATOM 2230 C C . MET A 1 284 ? -6.867 -33.719 -14.086 1 94 284 MET A C 1
ATOM 2232 O O . MET A 1 284 ? -7.066 -34 -15.273 1 94 284 MET A O 1
ATOM 2236 N N . LEU A 1 285 ? -5.668 -33.719 -13.57 1 95.94 285 LEU A N 1
ATOM 2237 C CA . LEU A 1 285 ? -4.492 -33.969 -14.398 1 95.94 285 LEU A CA 1
ATOM 2238 C C . LEU A 1 285 ? -4.477 -35.406 -14.914 1 95.94 285 LEU A C 1
ATOM 2240 O O . LEU A 1 285 ? -4.293 -35.656 -16.109 1 95.94 285 LEU A O 1
ATOM 2244 N N . SER A 1 286 ? -4.75 -36.406 -14.07 1 95.88 286 SER A N 1
ATOM 2245 C CA . SER A 1 286 ? -4.695 -37.812 -14.438 1 95.88 286 SER A CA 1
ATOM 2246 C C . SER A 1 286 ? -5.711 -38.125 -15.523 1 95.88 286 SER A C 1
ATOM 2248 O O . SER A 1 286 ? -5.398 -38.875 -16.469 1 95.88 286 SER A O 1
ATOM 2250 N N . SER A 1 287 ? -6.879 -37.625 -15.328 1 96.31 287 SER A N 1
ATOM 2251 C CA . SER A 1 287 ? -7.938 -37.875 -16.297 1 96.31 287 SER A CA 1
ATOM 2252 C C . SER A 1 287 ? -7.586 -37.312 -17.672 1 96.31 287 SER A C 1
ATOM 2254 O O . SER A 1 287 ? -7.836 -37.969 -18.688 1 96.31 287 SER A O 1
ATOM 2256 N N . ILE A 1 288 ? -7.02 -36.156 -17.688 1 97.12 288 ILE A N 1
ATOM 2257 C CA . ILE A 1 288 ? -6.676 -35.531 -18.953 1 97.12 288 ILE A CA 1
ATOM 2258 C C . ILE A 1 288 ? -5.523 -36.281 -19.609 1 97.12 288 ILE A C 1
ATOM 2260 O O . ILE A 1 288 ? -5.527 -36.5 -20.828 1 97.12 288 ILE A O 1
ATOM 2264 N N . LEU A 1 289 ? -4.516 -36.688 -18.844 1 97.69 289 LEU A N 1
ATOM 2265 C CA . LEU A 1 289 ? -3.412 -37.469 -19.375 1 97.69 289 LEU A CA 1
ATOM 2266 C C . LEU A 1 289 ? -3.918 -38.781 -20 1 97.69 289 LEU A C 1
ATOM 2268 O O . LEU A 1 289 ? -3.486 -39.156 -21.094 1 97.69 289 LEU A O 1
ATOM 2272 N N . GLU A 1 290 ? -4.793 -39.406 -19.312 1 97.44 290 GLU A N 1
ATOM 2273 C CA . GLU A 1 290 ? -5.352 -40.656 -19.812 1 97.44 290 GLU A CA 1
ATOM 2274 C C . GLU A 1 290 ? -6.145 -40.438 -21.094 1 97.44 290 GLU A C 1
ATOM 2276 O O . GLU A 1 290 ? -6.055 -41.219 -22.031 1 97.44 290 GLU A O 1
ATOM 2281 N N . ARG A 1 291 ? -6.902 -39.438 -21.094 1 98 291 ARG A N 1
ATOM 2282 C CA . ARG A 1 291 ? -7.695 -39.125 -22.281 1 98 291 ARG A CA 1
ATOM 2283 C C . ARG A 1 291 ? -6.801 -38.812 -23.484 1 98 291 ARG A C 1
ATOM 2285 O O . ARG A 1 291 ? -7.129 -39.156 -24.625 1 98 291 ARG A O 1
ATOM 2292 N N . ILE A 1 292 ? -5.699 -38.094 -23.266 1 97.94 292 ILE A N 1
ATOM 2293 C CA . ILE A 1 292 ? -4.73 -37.844 -24.328 1 97.94 292 ILE A CA 1
ATOM 2294 C C . ILE A 1 292 ? -4.234 -39.188 -24.891 1 97.94 292 ILE A C 1
ATOM 2296 O O . ILE A 1 292 ? -4.223 -39.375 -26.109 1 97.94 292 ILE A O 1
ATOM 2300 N N . ALA A 1 293 ? -3.906 -40.125 -24.047 1 97.88 293 ALA A N 1
ATOM 2301 C CA . ALA A 1 293 ? -3.412 -41.438 -24.453 1 97.88 293 ALA A CA 1
ATOM 2302 C C . ALA A 1 293 ? -4.457 -42.188 -25.266 1 97.88 293 ALA A C 1
ATOM 2304 O O . ALA A 1 293 ? -4.145 -42.75 -26.328 1 97.88 293 ALA A O 1
ATOM 2305 N N . ILE A 1 294 ? -5.676 -42.156 -24.781 1 97.38 294 ILE A N 1
ATOM 2306 C CA . ILE A 1 294 ? -6.77 -42.844 -25.453 1 97.38 294 ILE A CA 1
ATOM 2307 C C . ILE A 1 294 ? -6.957 -42.281 -26.859 1 97.38 294 ILE A C 1
ATOM 2309 O O . ILE A 1 294 ? -7.09 -43 -27.828 1 97.38 294 ILE A O 1
ATOM 2313 N N . ASN A 1 295 ? -6.938 -40.969 -26.984 1 97.12 295 ASN A N 1
ATOM 2314 C CA . ASN A 1 295 ? -7.18 -40.312 -28.266 1 97.12 295 ASN A CA 1
ATOM 2315 C C . ASN A 1 295 ? -6.027 -40.531 -29.234 1 97.12 295 ASN A C 1
ATOM 2317 O O . ASN A 1 295 ? -6.195 -40.375 -30.453 1 97.12 295 ASN A O 1
ATOM 2321 N N . LEU A 1 296 ? -4.895 -40.938 -28.734 1 96.75 296 LEU A N 1
ATOM 2322 C CA . LEU A 1 296 ? -3.744 -41.219 -29.594 1 96.75 296 LEU A CA 1
ATOM 2323 C C . LEU A 1 296 ? -3.65 -42.719 -29.875 1 96.75 296 LEU A C 1
ATOM 2325 O O . LEU A 1 296 ? -2.627 -43.188 -30.359 1 96.75 296 LEU A O 1
ATOM 2329 N N . GLY A 1 297 ? -4.668 -43.5 -29.453 1 96.62 297 GLY A N 1
ATOM 2330 C CA . GLY A 1 297 ? -4.793 -44.906 -29.781 1 96.62 297 GLY A CA 1
ATOM 2331 C C . GLY A 1 297 ? -4.02 -45.812 -28.828 1 96.62 297 GLY A C 1
ATOM 2332 O O . GLY A 1 297 ? -3.676 -46.938 -29.188 1 96.62 297 GLY A O 1
ATOM 2333 N N . LYS A 1 298 ? -3.715 -45.312 -27.672 1 97.12 298 LYS A N 1
ATOM 2334 C CA . LYS A 1 298 ? -2.943 -46.094 -26.719 1 97.12 298 LYS A CA 1
ATOM 2335 C C . LYS A 1 298 ? -3.861 -46.875 -25.781 1 97.12 298 LYS A C 1
ATOM 2337 O O . LYS A 1 298 ? -4.938 -46.406 -25.422 1 97.12 298 LYS A O 1
ATOM 2342 N N . ASP A 1 299 ? -3.412 -48.094 -25.344 1 97.19 299 ASP A N 1
ATOM 2343 C CA . ASP A 1 299 ? -4.176 -48.844 -24.359 1 97.19 299 ASP A CA 1
ATOM 2344 C C . ASP A 1 299 ? -3.695 -48.562 -22.953 1 97.19 299 ASP A C 1
ATOM 2346 O O . ASP A 1 299 ? -2.885 -47.656 -22.734 1 97.19 299 ASP A O 1
ATOM 2350 N N . LYS A 1 300 ? -4.227 -49.25 -21.984 1 96.94 300 LYS A N 1
ATOM 2351 C CA . LYS A 1 300 ? -3.982 -48.969 -20.578 1 96.94 300 LYS A CA 1
ATOM 2352 C C . LYS A 1 300 ? -2.529 -49.25 -20.188 1 96.94 300 LYS A C 1
ATOM 2354 O O . LYS A 1 300 ? -1.934 -48.5 -19.406 1 96.94 300 LYS A O 1
ATOM 2359 N N . ASP A 1 301 ? -1.996 -50.281 -20.734 1 97.5 301 ASP A N 1
ATOM 2360 C CA . ASP A 1 301 ? -0.601 -50.594 -20.453 1 97.5 301 ASP A CA 1
ATOM 2361 C C . ASP A 1 301 ? 0.335 -49.531 -21.016 1 97.5 301 ASP A C 1
ATOM 2363 O O . ASP A 1 301 ? 1.29 -49.125 -20.359 1 97.5 301 ASP A O 1
ATOM 2367 N N . GLU A 1 302 ? 0.033 -49.125 -22.203 1 97.44 302 GLU A N 1
ATOM 2368 C CA . GLU A 1 302 ? 0.815 -48.062 -22.828 1 97.44 302 GLU A CA 1
ATOM 2369 C C . GLU A 1 302 ? 0.697 -46.75 -22.062 1 97.44 302 GLU A C 1
ATOM 2371 O O . GLU A 1 302 ? 1.664 -46 -21.953 1 97.44 302 GLU A O 1
ATOM 2376 N N . PHE A 1 303 ? -0.435 -46.531 -21.531 1 96.94 303 PHE A N 1
ATOM 2377 C CA . PHE A 1 303 ? -0.628 -45.375 -20.688 1 96.94 303 PHE A CA 1
ATOM 2378 C C . PHE A 1 303 ? 0.254 -45.438 -19.453 1 96.94 303 PHE A C 1
ATOM 2380 O O . PHE A 1 303 ? 0.951 -44.469 -19.125 1 96.94 303 PHE A O 1
ATOM 2387 N N . TYR A 1 304 ? 0.267 -46.562 -18.766 1 96.81 304 TYR A N 1
ATOM 2388 C CA . TYR A 1 304 ? 1.075 -46.719 -17.562 1 96.81 304 TYR A CA 1
ATOM 2389 C C . TYR A 1 304 ? 2.559 -46.562 -17.891 1 96.81 304 TYR A C 1
ATOM 2391 O O . TYR A 1 304 ? 3.312 -45.969 -17.109 1 96.81 304 TYR A O 1
ATOM 2399 N N . ARG A 1 305 ? 2.971 -47.094 -19 1 97.25 305 ARG A N 1
ATOM 2400 C CA . ARG A 1 305 ? 4.359 -46.938 -19.422 1 97.25 305 ARG A CA 1
ATOM 2401 C C . ARG A 1 305 ? 4.684 -45.5 -19.719 1 97.25 305 ARG A C 1
ATOM 2403 O O . ARG A 1 305 ? 5.789 -45.031 -19.438 1 97.25 305 ARG A O 1
ATOM 2410 N N . SER A 1 306 ? 3.738 -44.812 -20.297 1 97.19 306 SER A N 1
ATOM 2411 C CA . SER A 1 306 ? 3.914 -43.375 -20.562 1 97.19 306 SER A CA 1
ATOM 2412 C C . SER A 1 306 ? 4.105 -42.594 -19.266 1 97.19 306 SER A C 1
ATOM 2414 O O . SER A 1 306 ? 4.953 -41.719 -19.203 1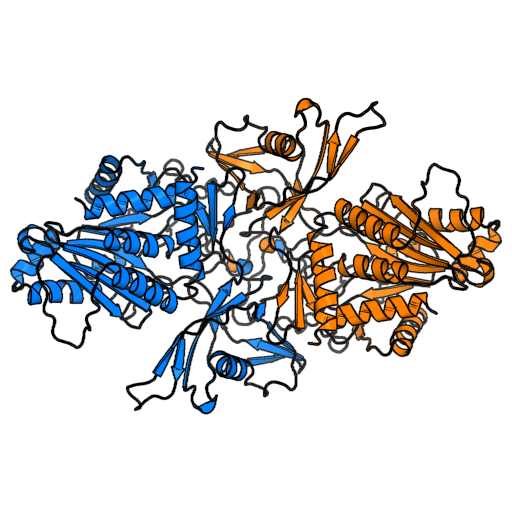 97.19 306 SER A O 1
ATOM 2416 N N . ILE A 1 307 ? 3.311 -42.906 -18.297 1 96.81 307 ILE A N 1
ATOM 2417 C CA . ILE A 1 307 ? 3.383 -42.25 -17 1 96.81 307 ILE A CA 1
ATOM 2418 C C . ILE A 1 307 ? 4.762 -42.469 -16.391 1 96.81 307 ILE A C 1
ATOM 2420 O O . ILE A 1 307 ? 5.375 -41.562 -15.859 1 96.81 307 ILE A O 1
ATOM 2424 N N . ALA A 1 308 ? 5.27 -43.656 -16.516 1 95.88 308 ALA A N 1
ATOM 2425 C CA . ALA A 1 308 ? 6.551 -44.062 -15.93 1 95.88 308 ALA A CA 1
ATOM 2426 C C . ALA A 1 308 ? 7.703 -43.312 -16.609 1 95.88 308 ALA A C 1
ATOM 2428 O O . ALA A 1 308 ? 8.781 -43.156 -16.031 1 95.88 308 ALA A O 1
ATOM 2429 N N . LYS A 1 309 ? 7.508 -42.812 -17.797 1 96.44 309 LYS A N 1
ATOM 2430 C CA . LYS A 1 309 ? 8.539 -42.125 -18.562 1 96.44 309 LYS A CA 1
ATOM 2431 C C . LYS A 1 309 ? 8.383 -40.625 -18.438 1 96.44 309 LYS A C 1
ATOM 2433 O O . LYS A 1 309 ? 9.141 -39.844 -19.047 1 96.44 309 LYS A O 1
ATOM 2438 N N . SER A 1 310 ? 7.469 -40.188 -17.609 1 97.19 310 SER A N 1
ATOM 2439 C CA . SER A 1 310 ? 7.102 -38.781 -17.547 1 97.19 310 SER A CA 1
ATOM 2440 C C . SER A 1 310 ? 7.844 -38.062 -16.406 1 97.19 310 SER A C 1
ATOM 2442 O O . SER A 1 310 ? 8.406 -38.719 -15.523 1 97.19 310 SER A O 1
ATOM 2444 N N . PHE A 1 311 ? 7.867 -36.688 -16.422 1 97.25 311 PHE A N 1
ATOM 2445 C CA . PHE A 1 311 ? 8.508 -35.844 -15.422 1 97.25 311 PHE A CA 1
ATOM 2446 C C . PHE A 1 311 ? 7.699 -34.594 -15.172 1 97.25 311 PHE A C 1
ATOM 2448 O O . PHE A 1 311 ? 7.18 -33.969 -16.109 1 97.25 311 PHE A O 1
ATOM 2455 N N . ILE A 1 312 ? 7.539 -34.25 -13.898 1 97.56 312 ILE A N 1
ATOM 2456 C CA . ILE A 1 312 ? 6.801 -33.031 -13.523 1 97.56 312 ILE A CA 1
ATOM 2457 C C . ILE A 1 312 ? 7.742 -32.031 -12.859 1 97.56 312 ILE A C 1
ATOM 2459 O O . ILE A 1 312 ? 8.5 -32.406 -11.953 1 97.56 312 ILE A O 1
ATOM 2463 N N . ILE A 1 313 ? 7.785 -30.828 -13.359 1 98 313 ILE A N 1
ATOM 2464 C CA . ILE A 1 313 ? 8.289 -29.688 -12.586 1 98 313 ILE A CA 1
ATOM 2465 C C . ILE A 1 313 ? 7.141 -29 -11.859 1 98 313 ILE A C 1
ATOM 2467 O O . ILE A 1 313 ? 6.344 -28.297 -12.477 1 98 313 ILE A O 1
ATOM 2471 N N . SER A 1 314 ? 7.039 -29.266 -10.609 1 97.19 314 SER A N 1
ATOM 2472 C CA . SER A 1 314 ? 6.047 -28.609 -9.766 1 97.19 314 SER A CA 1
ATOM 2473 C C . SER A 1 314 ? 6.539 -27.234 -9.289 1 97.19 314 SER A C 1
ATOM 2475 O O . SER A 1 314 ? 7.48 -27.156 -8.492 1 97.19 314 SER A O 1
ATOM 2477 N N . CYS A 1 315 ? 5.828 -26.234 -9.789 1 96.44 315 CYS A N 1
ATOM 2478 C CA . CYS A 1 315 ? 6.297 -24.875 -9.547 1 96.44 315 CYS A CA 1
ATOM 2479 C C . CYS A 1 315 ? 5.48 -24.203 -8.453 1 96.44 315 CYS A C 1
ATOM 2481 O O . CYS A 1 315 ? 4.27 -24.031 -8.586 1 96.44 315 CYS A O 1
ATOM 2483 N N . ASP A 1 316 ? 6.098 -23.812 -7.453 1 93.81 316 ASP A N 1
ATOM 2484 C CA . ASP A 1 316 ? 5.586 -23.031 -6.324 1 93.81 316 ASP A CA 1
ATOM 2485 C C . ASP A 1 316 ? 6.703 -22.234 -5.664 1 93.81 316 ASP A C 1
ATOM 2487 O O . ASP A 1 316 ? 7.801 -22.75 -5.438 1 93.81 316 ASP A O 1
ATOM 2491 N N . LEU A 1 317 ? 6.484 -21.047 -5.348 1 95.94 317 LEU A N 1
ATOM 2492 C CA . LEU A 1 317 ? 7.562 -20.156 -4.91 1 95.94 317 LEU A CA 1
ATOM 2493 C C . LEU A 1 317 ? 8.125 -20.609 -3.57 1 95.94 317 LEU A C 1
ATOM 2495 O O . LEU A 1 317 ? 7.625 -21.562 -2.971 1 95.94 317 LEU A O 1
ATOM 2499 N N . GLY A 1 318 ? 9.273 -20.094 -3.254 1 94.88 318 GLY A N 1
ATOM 2500 C CA . GLY A 1 318 ? 9.953 -20.391 -2.002 1 94.88 318 GLY A CA 1
ATOM 2501 C C . GLY A 1 318 ? 10.414 -19.156 -1.264 1 94.88 318 GLY A C 1
ATOM 2502 O O . GLY A 1 318 ? 10.109 -18.031 -1.676 1 94.88 318 GLY A O 1
ATOM 2503 N N . HIS A 1 319 ? 11.102 -19.375 -0.158 1 95.38 319 HIS A N 1
ATOM 2504 C CA . HIS A 1 319 ? 11.469 -18.281 0.723 1 95.38 319 HIS A CA 1
ATOM 2505 C C . HIS A 1 319 ? 12.93 -17.875 0.532 1 95.38 319 HIS A C 1
ATOM 2507 O O . HIS A 1 319 ? 13.82 -18.734 0.604 1 95.38 319 HIS A O 1
ATOM 2513 N N . ALA A 1 320 ? 13.141 -16.625 0.349 1 97.69 320 ALA A N 1
ATOM 2514 C CA . ALA A 1 320 ? 14.492 -16.078 0.342 1 97.69 320 ALA A CA 1
ATOM 2515 C C . ALA A 1 320 ? 15.016 -15.891 1.763 1 97.69 320 ALA A C 1
ATOM 2517 O O . ALA A 1 320 ? 14.227 -15.766 2.707 1 97.69 320 ALA A O 1
ATOM 2518 N N . LEU A 1 321 ? 16.344 -15.883 1.842 1 97.19 321 LEU A N 1
ATOM 2519 C CA . LEU A 1 321 ? 16.922 -15.367 3.08 1 97.19 321 LEU A CA 1
ATOM 2520 C C . LEU A 1 321 ? 16.391 -13.977 3.389 1 97.19 321 LEU A C 1
ATOM 2522 O O . LEU A 1 321 ? 16.516 -13.062 2.572 1 97.19 321 LEU A O 1
ATOM 2526 N N . HIS A 1 322 ? 15.75 -13.898 4.465 1 97.31 322 HIS A N 1
ATOM 2527 C CA . HIS A 1 322 ? 15.195 -12.602 4.84 1 97.31 322 HIS A CA 1
ATOM 2528 C C . HIS A 1 322 ? 16.266 -11.711 5.457 1 97.31 322 HIS A C 1
ATOM 2530 O O . HIS A 1 322 ? 16.922 -12.094 6.426 1 97.31 322 HIS A O 1
ATOM 2536 N N . PRO A 1 323 ? 16.406 -10.531 4.984 1 96.69 323 PRO A N 1
ATOM 2537 C CA . PRO A 1 323 ? 17.484 -9.68 5.469 1 96.69 323 PRO A CA 1
ATOM 2538 C C . PRO A 1 323 ? 17.312 -9.281 6.934 1 96.69 323 PRO A C 1
ATOM 2540 O O . PRO A 1 323 ? 18.297 -9.008 7.621 1 96.69 323 PRO A O 1
ATOM 2543 N N . ASN A 1 324 ? 16.094 -9.242 7.453 1 96.94 324 ASN A N 1
ATOM 2544 C CA . ASN A 1 324 ? 15.844 -8.828 8.828 1 96.94 324 ASN A CA 1
ATOM 2545 C C . ASN A 1 324 ? 15.609 -10.031 9.742 1 96.94 324 ASN A C 1
ATOM 2547 O O . ASN A 1 324 ? 15.453 -9.875 10.953 1 96.94 324 ASN A O 1
ATOM 2551 N N . TYR A 1 325 ? 15.523 -11.25 9.219 1 95.5 325 TYR A N 1
ATOM 2552 C CA . TYR A 1 325 ? 15.234 -12.461 9.977 1 95.5 325 TYR A CA 1
ATOM 2553 C C . TYR A 1 325 ? 16.141 -13.602 9.531 1 95.5 325 TYR A C 1
ATOM 2555 O O . TYR A 1 325 ? 15.672 -14.695 9.203 1 95.5 325 TYR A O 1
ATOM 2563 N N . GLN A 1 326 ? 17.375 -13.398 9.633 1 94.19 326 GLN A N 1
ATOM 2564 C CA . GLN A 1 326 ? 18.344 -14.383 9.148 1 94.19 326 GLN A CA 1
ATOM 2565 C C . GLN A 1 326 ? 18.203 -15.703 9.906 1 94.19 326 GLN A C 1
ATOM 2567 O O . GLN A 1 326 ? 18.438 -16.766 9.344 1 94.19 326 GLN A O 1
ATOM 2572 N N . GLU A 1 327 ? 17.719 -15.625 11.148 1 92.56 327 GLU A N 1
ATOM 2573 C CA . GLU A 1 327 ? 17.641 -16.781 12.039 1 92.56 327 GLU A CA 1
ATOM 2574 C C . GLU A 1 327 ? 16.531 -17.734 11.602 1 92.56 327 GLU A C 1
ATOM 2576 O O . GLU A 1 327 ? 16.484 -18.891 12.055 1 92.56 327 GLU A O 1
ATOM 2581 N N . LYS A 1 328 ? 15.711 -17.359 10.68 1 92.94 328 LYS A N 1
ATOM 2582 C CA . LYS A 1 328 ? 14.562 -18.172 10.281 1 92.94 328 LYS A CA 1
ATOM 2583 C C . LYS A 1 328 ? 14.922 -19.125 9.141 1 92.94 328 LYS A C 1
ATOM 2585 O O . LYS A 1 328 ? 14.156 -20.031 8.812 1 92.94 328 LYS A O 1
ATOM 2590 N N . SER A 1 329 ? 16.125 -18.969 8.602 1 92.5 329 SER A N 1
ATOM 2591 C CA . SER A 1 329 ? 16.547 -19.797 7.48 1 92.5 329 SER A CA 1
ATOM 2592 C C . SER A 1 329 ? 17.531 -20.875 7.934 1 92.5 329 SER A C 1
ATOM 2594 O O . SER A 1 329 ? 18.172 -20.734 8.977 1 92.5 329 SER A O 1
ATOM 2596 N N . ASP A 1 330 ? 17.594 -21.969 7.16 1 92.88 330 ASP A N 1
ATOM 2597 C CA . ASP A 1 330 ? 18.625 -22.984 7.352 1 92.88 330 ASP A CA 1
ATOM 2598 C C . ASP A 1 330 ? 20.016 -22.344 7.355 1 92.88 330 ASP A C 1
ATOM 2600 O O . ASP A 1 330 ? 20.266 -21.375 6.645 1 92.88 330 ASP A O 1
ATOM 2604 N N . PRO A 1 331 ? 20.953 -22.891 8.094 1 92.06 331 PRO A N 1
ATOM 2605 C CA . PRO A 1 331 ? 22.266 -22.234 8.258 1 92.06 331 PRO A CA 1
ATOM 2606 C C . PRO A 1 331 ? 23.078 -22.219 6.969 1 92.06 331 PRO A C 1
ATOM 2608 O O . PRO A 1 331 ? 23.953 -21.359 6.801 1 92.06 331 PRO A O 1
ATOM 2611 N N . VAL A 1 332 ? 22.781 -23.188 6.055 1 92.38 332 VAL A N 1
ATOM 2612 C CA . VAL A 1 332 ? 23.688 -23.25 4.91 1 92.38 332 VAL A CA 1
ATOM 2613 C C . VAL A 1 332 ? 22.891 -23.281 3.615 1 92.38 332 VAL A C 1
ATOM 2615 O O . VAL A 1 332 ? 23.422 -23.031 2.535 1 92.38 332 VAL A O 1
ATOM 2618 N N . ASN A 1 333 ? 21.688 -23.703 3.666 1 93.19 333 ASN A N 1
ATOM 2619 C CA . ASN A 1 333 ? 20.797 -23.688 2.518 1 93.19 333 ASN A CA 1
ATOM 2620 C C . ASN A 1 333 ? 19.891 -22.453 2.533 1 93.19 333 ASN A C 1
ATOM 2622 O O . ASN A 1 333 ? 18.719 -22.547 2.898 1 93.19 333 ASN A O 1
ATOM 2626 N N . ARG A 1 334 ? 20.422 -21.328 2.113 1 94 334 ARG A N 1
ATOM 2627 C CA . ARG A 1 334 ? 19.828 -20.016 2.291 1 94 334 ARG A CA 1
ATOM 2628 C C . ARG A 1 334 ? 19.672 -19.297 0.953 1 94 334 ARG A C 1
ATOM 2630 O O . ARG A 1 334 ? 20.5 -18.453 0.595 1 94 334 ARG A O 1
ATOM 2637 N N . PRO A 1 335 ? 18.609 -19.547 0.27 1 96.88 335 PRO A N 1
ATOM 2638 C CA . PRO A 1 335 ? 18.438 -18.953 -1.055 1 96.88 335 PRO A CA 1
ATOM 2639 C C . PRO A 1 335 ? 18.469 -17.422 -1.02 1 96.88 335 PRO A C 1
ATOM 2641 O O . PRO A 1 335 ? 17.922 -16.812 -0.093 1 96.88 335 PRO A O 1
ATOM 2644 N N . ILE A 1 336 ? 19.109 -16.812 -2.014 1 97.56 336 ILE A N 1
ATOM 2645 C CA . ILE A 1 336 ? 19.234 -15.375 -2.18 1 97.56 336 ILE A CA 1
ATOM 2646 C C . ILE A 1 336 ? 18.5 -14.938 -3.439 1 97.56 336 ILE A C 1
ATOM 2648 O O . ILE A 1 336 ? 18.578 -15.594 -4.48 1 97.56 336 ILE A O 1
ATOM 2652 N N . ILE A 1 337 ? 17.75 -13.891 -3.354 1 98 337 ILE A N 1
ATOM 2653 C CA . ILE A 1 337 ? 17.031 -13.344 -4.496 1 98 337 ILE A CA 1
ATOM 2654 C C . ILE A 1 337 ? 18.016 -13.062 -5.637 1 98 337 ILE A C 1
ATOM 2656 O O . ILE A 1 337 ? 19.094 -12.531 -5.414 1 98 337 ILE A O 1
ATOM 2660 N N . ASN A 1 338 ? 17.641 -13.422 -6.855 1 97.69 338 ASN A N 1
ATOM 2661 C CA . ASN A 1 338 ? 18.344 -13.172 -8.109 1 97.69 338 ASN A CA 1
ATOM 2662 C C . ASN A 1 338 ? 19.562 -14.086 -8.258 1 97.69 338 ASN A C 1
ATOM 2664 O O . ASN A 1 338 ? 20.438 -13.828 -9.078 1 97.69 338 ASN A O 1
ATOM 2668 N N . GLU A 1 339 ? 19.578 -15.164 -7.48 1 97.62 339 GLU A N 1
ATOM 2669 C CA . GLU A 1 339 ? 20.672 -16.125 -7.617 1 97.62 339 GLU A CA 1
ATOM 2670 C C . GLU A 1 339 ? 20.172 -17.453 -8.188 1 97.62 339 GLU A C 1
ATOM 2672 O O . GLU A 1 339 ? 20.797 -18.5 -7.984 1 97.62 339 GLU A O 1
ATOM 2677 N N . GLY A 1 340 ? 19.016 -17.453 -8.828 1 97.81 340 GLY A N 1
ATOM 2678 C CA . GLY A 1 340 ? 18.531 -18.609 -9.586 1 97.81 340 GLY A CA 1
ATOM 2679 C C . GLY A 1 340 ? 17.359 -19.297 -8.922 1 97.81 340 GLY A C 1
ATOM 2680 O O . GLY A 1 340 ? 17.062 -19.047 -7.75 1 97.81 340 GLY A O 1
ATOM 2681 N N . PRO A 1 341 ? 16.672 -20.172 -9.656 1 98.31 341 PRO A N 1
ATOM 2682 C CA . PRO A 1 341 ? 15.586 -20.969 -9.078 1 98.31 341 PRO A CA 1
ATOM 2683 C C . PRO A 1 341 ? 16.047 -21.859 -7.918 1 98.31 341 PRO A C 1
ATOM 2685 O O . PRO A 1 341 ? 17.25 -22.141 -7.805 1 98.31 341 PRO A O 1
ATOM 2688 N N . ILE A 1 342 ? 15.086 -22.234 -7.113 1 97.88 342 ILE A N 1
ATOM 2689 C CA . ILE A 1 342 ? 15.43 -23.031 -5.949 1 97.88 342 ILE A CA 1
ATOM 2690 C C . ILE A 1 342 ? 14.789 -24.422 -6.066 1 97.88 342 ILE A C 1
ATOM 2692 O O . ILE A 1 342 ? 13.641 -24.547 -6.484 1 97.88 342 ILE A O 1
ATOM 2696 N N . ILE A 1 343 ? 15.555 -25.438 -5.789 1 97.25 343 ILE A N 1
ATOM 2697 C CA . ILE A 1 343 ? 15.047 -26.781 -5.602 1 97.25 343 ILE A CA 1
ATOM 2698 C C . ILE A 1 343 ? 14.641 -26.984 -4.141 1 97.25 343 ILE A C 1
ATOM 2700 O O . ILE A 1 343 ? 15.453 -26.812 -3.234 1 97.25 343 ILE A O 1
ATOM 2704 N N . LYS A 1 344 ? 13.461 -27.375 -3.941 1 95.75 344 LYS A N 1
ATOM 2705 C CA . LYS A 1 344 ? 12.938 -27.531 -2.588 1 95.75 344 LYS A CA 1
ATOM 2706 C C . LYS A 1 344 ? 12.961 -28.984 -2.152 1 95.75 344 LYS A C 1
ATOM 2708 O O . LYS A 1 344 ? 12.398 -29.844 -2.828 1 95.75 344 LYS A O 1
ATOM 2713 N N . ILE A 1 345 ? 13.516 -29.141 -1.041 1 92.12 345 ILE A N 1
ATOM 2714 C CA . ILE A 1 345 ? 13.695 -30.5 -0.525 1 92.12 345 ILE A CA 1
ATOM 2715 C C . ILE A 1 345 ? 13.156 -30.578 0.901 1 92.12 345 ILE A C 1
ATOM 2717 O O . ILE A 1 345 ? 13.312 -29.641 1.688 1 92.12 345 ILE A O 1
ATOM 2721 N N . SER A 1 346 ? 12.453 -31.688 1.201 1 88.5 346 SER A N 1
ATOM 2722 C CA . SER A 1 346 ? 11.961 -31.953 2.551 1 88.5 346 SER A CA 1
ATOM 2723 C C . SER A 1 346 ? 12.016 -33.438 2.885 1 88.5 346 SER A C 1
ATOM 2725 O O . SER A 1 346 ? 11.547 -34.281 2.109 1 88.5 346 SER A O 1
ATOM 2727 N N . ALA A 1 347 ? 12.547 -33.719 4.027 1 82.12 347 ALA A N 1
ATOM 2728 C CA . ALA A 1 347 ? 12.602 -35.125 4.477 1 82.12 347 ALA A CA 1
ATOM 2729 C C . ALA A 1 347 ? 11.203 -35.656 4.781 1 82.12 347 ALA A C 1
ATOM 2731 O O . ALA A 1 347 ? 10.938 -36.844 4.637 1 82.12 347 ALA A O 1
ATOM 2732 N N . SER A 1 348 ? 10.344 -34.781 5.152 1 79.31 348 SER A N 1
ATOM 2733 C CA . SER A 1 348 ? 8.977 -35.156 5.504 1 79.31 348 SER A CA 1
ATOM 2734 C C . SER A 1 348 ? 8.102 -35.281 4.262 1 79.31 348 SER A C 1
ATOM 2736 O O . SER A 1 348 ? 6.906 -35.562 4.367 1 79.31 348 SER A O 1
ATOM 2738 N N . GLN A 1 349 ? 8.688 -34.969 3.098 1 77.94 349 GLN A N 1
ATOM 2739 C CA . GLN A 1 349 ? 8.031 -35.094 1.801 1 77.94 349 GLN A CA 1
ATOM 2740 C C . GLN A 1 349 ? 6.941 -34.031 1.627 1 77.94 349 GLN A C 1
ATOM 2742 O O . GLN A 1 349 ? 5.91 -34.312 1.005 1 77.94 349 GLN A O 1
ATOM 2747 N N . SER A 1 350 ? 7.133 -32.969 2.311 1 81.94 350 SER A N 1
ATOM 2748 C CA . SER A 1 350 ? 6.305 -31.828 1.995 1 81.94 350 SER A CA 1
ATOM 2749 C C . SER A 1 350 ? 6.574 -31.328 0.58 1 81.94 350 SER A C 1
ATOM 2751 O O . SER A 1 350 ? 5.797 -30.531 0.039 1 81.94 350 SER A O 1
ATOM 2753 N N . TYR A 1 351 ? 7.695 -31.797 0.111 1 87.56 351 TYR A N 1
ATOM 2754 C CA . TYR A 1 351 ? 8.047 -31.625 -1.292 1 87.56 351 TYR A CA 1
ATOM 2755 C C . TYR A 1 351 ? 8.32 -32.969 -1.961 1 87.56 351 TYR A C 1
ATOM 2757 O O . TYR A 1 351 ? 8.758 -33.906 -1.306 1 87.56 351 TYR A O 1
ATOM 2765 N N . THR A 1 352 ? 8.172 -33 -3.207 1 88.94 352 THR A N 1
ATOM 2766 C CA . THR A 1 352 ? 8.266 -34.25 -3.922 1 88.94 352 THR A CA 1
ATOM 2767 C C . THR A 1 352 ? 9.719 -34.562 -4.297 1 88.94 352 THR A C 1
ATOM 2769 O O . THR A 1 352 ? 10.047 -35.688 -4.66 1 88.94 352 THR A O 1
ATOM 2772 N N . THR A 1 353 ? 10.531 -33.625 -4.191 1 91.75 353 THR A N 1
ATOM 2773 C CA . THR A 1 353 ? 11.891 -33.688 -4.711 1 91.75 353 THR A CA 1
ATOM 2774 C C . THR A 1 353 ? 12.68 -34.781 -4.004 1 91.75 353 THR A C 1
ATOM 2776 O O . THR A 1 353 ? 12.711 -34.844 -2.771 1 91.75 353 THR A O 1
ATOM 2779 N N . ASP A 1 354 ? 13.266 -35.656 -4.738 1 91.12 354 ASP A N 1
ATOM 2780 C CA . ASP A 1 354 ? 14.305 -36.562 -4.238 1 91.12 354 ASP A CA 1
ATOM 2781 C C . ASP A 1 354 ? 15.617 -36.375 -4.992 1 91.12 354 ASP A C 1
ATOM 2783 O O . ASP A 1 354 ? 15.758 -35.406 -5.754 1 91.12 354 ASP A O 1
ATOM 2787 N N . GLY A 1 355 ? 16.594 -37.219 -4.645 1 92.38 355 GLY A N 1
ATOM 2788 C CA . GLY A 1 355 ? 17.906 -37.031 -5.219 1 92.38 355 GLY A CA 1
ATOM 2789 C C . GLY A 1 355 ? 17.922 -37.125 -6.73 1 92.38 355 GLY A C 1
ATOM 2790 O O . GLY A 1 355 ? 18.672 -36.406 -7.398 1 92.38 355 GLY A O 1
ATOM 2791 N N . VAL A 1 356 ? 17.156 -37.938 -7.305 1 94.06 356 VAL A N 1
ATOM 2792 C CA . VAL A 1 356 ? 17.125 -38.156 -8.742 1 94.06 356 VAL A CA 1
ATOM 2793 C C . VAL A 1 356 ? 16.406 -37 -9.438 1 94.06 356 VAL A C 1
ATOM 2795 O O . VAL A 1 356 ? 16.938 -36.406 -10.367 1 94.06 356 VAL A O 1
ATOM 2798 N N . SER A 1 357 ? 15.203 -36.719 -8.961 1 94.88 357 SER A N 1
ATOM 2799 C CA . SER A 1 357 ? 14.43 -35.656 -9.602 1 94.88 357 SER A CA 1
ATOM 2800 C C . SER A 1 357 ? 15.117 -34.312 -9.469 1 94.88 357 SER A C 1
ATOM 2802 O O . SER A 1 357 ? 15.07 -33.5 -10.383 1 94.88 357 SER A O 1
ATOM 2804 N N . GLY A 1 358 ? 15.773 -34.062 -8.367 1 96.5 358 GLY A N 1
ATOM 2805 C CA . GLY A 1 358 ? 16.578 -32.844 -8.203 1 96.5 358 GLY A CA 1
ATOM 2806 C C . GLY A 1 358 ? 17.719 -32.75 -9.195 1 96.5 358 GLY A C 1
ATOM 2807 O O . GLY A 1 358 ? 17.984 -31.672 -9.727 1 96.5 358 GLY A O 1
ATOM 2808 N N . ALA A 1 359 ? 18.359 -33.875 -9.414 1 97.25 359 ALA A N 1
ATOM 2809 C CA . ALA A 1 359 ? 19.469 -33.906 -10.359 1 97.25 359 ALA A CA 1
ATOM 2810 C C . ALA A 1 359 ? 19 -33.594 -11.773 1 97.25 359 ALA A C 1
ATOM 2812 O O . ALA A 1 359 ? 19.719 -32.938 -12.539 1 97.25 359 ALA A O 1
ATOM 2813 N N . VAL A 1 360 ? 17.875 -34.094 -12.062 1 97.06 360 VAL A N 1
ATOM 2814 C CA . VAL A 1 360 ? 17.312 -33.812 -13.383 1 97.06 360 VAL A CA 1
ATOM 2815 C C . VAL A 1 360 ? 17.141 -32.312 -13.586 1 97.06 360 VAL A C 1
ATOM 2817 O O . VAL A 1 360 ? 17.578 -31.766 -14.602 1 97.06 360 VAL A O 1
ATOM 2820 N N . TYR A 1 361 ? 16.562 -31.641 -12.648 1 97.88 361 TYR A N 1
ATOM 2821 C CA . TYR A 1 361 ? 16.328 -30.203 -12.789 1 97.88 361 TYR A CA 1
ATOM 2822 C C . TYR A 1 361 ? 17.641 -29.438 -12.773 1 97.88 361 TYR A C 1
ATOM 2824 O O . TYR A 1 361 ? 17.781 -28.438 -13.477 1 97.88 361 TYR A O 1
ATOM 2832 N N . LYS A 1 362 ? 18.594 -29.844 -12.008 1 97.88 362 LYS A N 1
ATOM 2833 C CA . LYS A 1 362 ? 19.906 -29.234 -12.031 1 97.88 362 LYS A CA 1
ATOM 2834 C C . LYS A 1 362 ? 20.516 -29.266 -13.43 1 97.88 362 LYS A C 1
ATOM 2836 O O . LYS A 1 362 ? 21.141 -28.312 -13.875 1 97.88 362 LYS A O 1
ATOM 2841 N N . GLU A 1 363 ? 20.359 -30.391 -14.023 1 97.94 363 GLU A N 1
ATOM 2842 C CA . GLU A 1 363 ? 20.891 -30.531 -15.375 1 97.94 363 GLU A CA 1
ATOM 2843 C C . GLU A 1 363 ? 20.141 -29.625 -16.359 1 97.94 363 GLU A C 1
ATOM 2845 O O . GLU A 1 363 ? 20.75 -29.078 -17.281 1 97.94 363 GLU A O 1
ATOM 2850 N N . VAL A 1 364 ? 18.828 -29.547 -16.172 1 98.12 364 VAL A N 1
ATOM 2851 C CA . VAL A 1 364 ? 18.047 -28.625 -16.984 1 98.12 364 VAL A CA 1
ATOM 2852 C C . VAL A 1 364 ? 18.609 -27.203 -16.844 1 98.12 364 VAL A C 1
ATOM 2854 O O . VAL A 1 364 ? 18.812 -26.5 -17.844 1 98.12 364 VAL A O 1
ATOM 2857 N N . CYS A 1 365 ? 18.859 -26.75 -15.633 1 98.44 365 CYS A N 1
ATOM 2858 C CA . CYS A 1 365 ? 19.422 -25.438 -15.367 1 98.44 365 CYS A CA 1
ATOM 2859 C C . CYS A 1 365 ? 20.797 -25.297 -15.984 1 98.44 365 CYS A C 1
ATOM 2861 O O . CYS A 1 365 ? 21.125 -24.266 -16.578 1 98.44 365 CYS A O 1
ATOM 2863 N N . HIS A 1 366 ? 21.594 -26.344 -15.867 1 98.19 366 HIS A N 1
ATOM 2864 C CA . HIS A 1 366 ? 22.922 -26.344 -16.453 1 98.19 366 HIS A CA 1
ATOM 2865 C C . HIS A 1 366 ? 22.875 -26.156 -17.953 1 98.19 366 HIS A C 1
ATOM 2867 O O . HIS A 1 366 ? 23.609 -25.328 -18.516 1 98.19 366 HIS A O 1
ATOM 2873 N N . ASN A 1 367 ? 22.062 -26.906 -18.594 1 97.94 367 ASN A N 1
ATOM 2874 C CA . ASN A 1 367 ? 21.891 -26.797 -20.047 1 97.94 367 ASN A CA 1
ATOM 2875 C C . ASN A 1 367 ? 21.453 -25.391 -20.453 1 97.94 367 ASN A C 1
ATOM 2877 O O . ASN A 1 367 ? 21.828 -24.906 -21.516 1 97.94 367 ASN A O 1
ATOM 2881 N N . ALA A 1 368 ? 20.609 -24.797 -19.609 1 97.81 368 ALA A N 1
ATOM 2882 C CA . ALA A 1 368 ? 20.094 -23.453 -19.891 1 97.81 368 ALA A CA 1
ATOM 2883 C C . ALA A 1 368 ? 21.109 -22.375 -19.531 1 97.81 368 ALA A C 1
ATOM 2885 O O . ALA A 1 368 ? 20.891 -21.188 -19.781 1 97.81 368 ALA A O 1
ATOM 2886 N N . GLY A 1 369 ? 22.219 -22.688 -18.875 1 98 369 GLY A N 1
ATOM 2887 C CA . GLY A 1 369 ? 23.25 -21.75 -18.469 1 98 369 GLY A CA 1
ATOM 2888 C C . GLY A 1 369 ? 22.828 -20.859 -17.312 1 98 369 GLY A C 1
ATOM 2889 O O . GLY A 1 369 ? 23.156 -19.672 -17.281 1 98 369 GLY A O 1
ATOM 2890 N N . ILE A 1 370 ? 22.016 -21.391 -16.422 1 97.75 370 ILE A N 1
ATOM 2891 C CA . ILE A 1 370 ? 21.547 -20.562 -15.305 1 97.75 370 ILE A CA 1
ATOM 2892 C C . ILE A 1 370 ? 21.953 -21.219 -13.984 1 97.75 370 ILE A C 1
ATOM 2894 O O . ILE A 1 370 ? 22.141 -22.438 -13.914 1 97.75 370 ILE A O 1
ATOM 2898 N N . PRO A 1 371 ? 22.109 -20.344 -12.945 1 98.12 371 PRO A N 1
ATOM 2899 C CA . PRO A 1 371 ? 22.406 -20.906 -11.625 1 98.12 371 PRO A CA 1
ATOM 2900 C C . PRO A 1 371 ? 21.188 -21.578 -10.984 1 98.12 371 PRO A C 1
ATOM 2902 O O . PRO A 1 371 ? 20.062 -21.422 -11.477 1 98.12 371 PRO A O 1
ATOM 2905 N N . VAL A 1 372 ? 21.406 -22.359 -9.969 1 97.94 372 VAL A N 1
ATOM 2906 C CA . VAL A 1 372 ? 20.328 -23.016 -9.234 1 97.94 372 VAL A CA 1
ATOM 2907 C C . VAL A 1 372 ? 20.688 -23.094 -7.754 1 97.94 372 VAL A C 1
ATOM 2909 O O . VAL A 1 372 ? 21.859 -23.25 -7.402 1 97.94 372 VAL A O 1
ATOM 2912 N N . GLN A 1 373 ? 19.703 -22.906 -6.902 1 97.75 373 GLN A N 1
ATOM 2913 C CA . GLN A 1 373 ? 19.875 -22.938 -5.453 1 97.75 373 GLN A CA 1
ATOM 2914 C C . GLN A 1 373 ? 19.094 -24.094 -4.84 1 97.75 373 GLN A C 1
ATOM 2916 O O . GLN A 1 373 ? 18.328 -24.781 -5.527 1 97.75 373 GLN A O 1
ATOM 2921 N N . THR A 1 374 ? 19.406 -24.391 -3.592 1 95.94 374 THR A N 1
ATOM 2922 C CA . THR A 1 374 ? 18.688 -25.406 -2.836 1 95.94 374 THR A CA 1
ATOM 2923 C C . THR A 1 374 ? 18.031 -24.797 -1.598 1 95.94 374 THR A C 1
ATOM 2925 O O . THR A 1 374 ? 18.609 -23.938 -0.94 1 95.94 374 THR A O 1
ATOM 2928 N N . PHE A 1 375 ? 16.859 -25.266 -1.324 1 94.19 375 PHE A N 1
ATOM 2929 C CA . PHE A 1 375 ? 16.109 -24.797 -0.165 1 94.19 375 PHE A CA 1
ATOM 2930 C C . PHE A 1 375 ? 15.672 -25.969 0.696 1 94.19 375 PHE A C 1
ATOM 2932 O O . PHE A 1 375 ? 15.117 -26.953 0.184 1 94.19 375 PHE A O 1
ATOM 2939 N N . VAL A 1 376 ? 15.883 -25.844 1.954 1 91.69 376 VAL A N 1
ATOM 2940 C CA . VAL A 1 376 ? 15.297 -26.703 2.986 1 91.69 376 VAL A CA 1
ATOM 2941 C C . VAL A 1 376 ? 14.828 -25.844 4.156 1 91.69 376 VAL A C 1
ATOM 2943 O O . VAL A 1 376 ? 15.383 -24.781 4.422 1 91.69 376 VAL A O 1
ATOM 2946 N N . ASN A 1 377 ? 13.773 -26.25 4.723 1 87.88 377 ASN A N 1
ATOM 2947 C CA . ASN A 1 377 ? 13.344 -25.578 5.941 1 87.88 377 ASN A CA 1
ATOM 2948 C C . ASN A 1 377 ? 14.312 -25.828 7.094 1 87.88 377 ASN A C 1
ATOM 2950 O O . ASN A 1 377 ? 15.055 -26.812 7.082 1 87.88 377 ASN A O 1
ATOM 2954 N N . ARG A 1 378 ? 14.188 -24.891 7.977 1 88.19 378 ARG A N 1
ATOM 2955 C CA . ARG A 1 378 ? 14.844 -25.234 9.234 1 88.19 378 ARG A CA 1
ATOM 2956 C C . ARG A 1 378 ? 14.305 -26.547 9.789 1 88.19 378 ARG A C 1
ATOM 2958 O O . ARG A 1 378 ? 13.102 -26.812 9.711 1 88.19 378 ARG A O 1
ATOM 2965 N N . SER A 1 379 ? 15.148 -27.234 10.43 1 86.06 379 SER A N 1
ATOM 2966 C CA . SER A 1 379 ? 14.773 -28.578 10.867 1 86.06 379 SER A CA 1
ATOM 2967 C C . SER A 1 379 ? 13.672 -28.531 11.922 1 86.06 379 SER A C 1
ATOM 2969 O O . SER A 1 379 ? 12.977 -29.516 12.156 1 86.06 379 SER A O 1
ATOM 2971 N N . ASP A 1 380 ? 13.555 -27.406 12.539 1 84.75 380 ASP A N 1
ATOM 2972 C CA . ASP A 1 380 ? 12.547 -27.297 13.586 1 84.75 380 ASP A CA 1
ATOM 2973 C C . ASP A 1 380 ? 11.297 -26.578 13.062 1 84.75 380 ASP A C 1
ATOM 2975 O O . ASP A 1 380 ? 10.43 -26.188 13.852 1 84.75 380 ASP A O 1
ATOM 2979 N N . GLU A 1 381 ? 11.297 -26.359 11.812 1 80.69 381 GLU A N 1
ATOM 2980 C CA . GLU A 1 381 ? 10.148 -25.734 11.18 1 80.69 381 GLU A CA 1
ATOM 2981 C C . GLU A 1 381 ? 9.539 -26.641 10.109 1 80.69 381 GLU A C 1
ATOM 2983 O O . GLU A 1 381 ? 10.258 -27.234 9.312 1 80.69 381 GLU A O 1
ATOM 2988 N N . ARG A 1 382 ? 8.297 -26.891 10.133 1 71.69 382 ARG A N 1
ATOM 2989 C CA . ARG A 1 382 ? 7.605 -27.766 9.195 1 71.69 382 ARG A CA 1
ATOM 2990 C C . ARG A 1 382 ? 7.492 -27.109 7.824 1 71.69 382 ARG A C 1
ATOM 2992 O O . ARG A 1 382 ? 7.516 -27.797 6.801 1 71.69 382 ARG A O 1
ATOM 2999 N N . GLY A 1 383 ? 7.473 -25.844 7.754 1 72.56 383 GLY A N 1
ATOM 3000 C CA . GLY A 1 383 ? 7.285 -25.141 6.492 1 72.56 383 GLY A CA 1
ATOM 3001 C C . GLY A 1 383 ? 5.934 -25.422 5.855 1 72.56 383 GLY A C 1
ATOM 3002 O O . GLY A 1 383 ? 5.023 -25.922 6.512 1 72.56 383 GLY A O 1
ATOM 3003 N N . GLY A 1 384 ? 5.637 -24.984 4.535 1 72.38 384 GLY A N 1
ATOM 3004 C CA . GLY A 1 384 ? 4.414 -25.219 3.781 1 72.38 384 GLY A CA 1
ATOM 3005 C C . GLY A 1 384 ? 4.484 -26.438 2.891 1 72.38 384 GLY A C 1
ATOM 3006 O O . GLY A 1 384 ? 5.391 -27.266 3.029 1 72.38 384 GLY A O 1
ATOM 3007 N N . SER A 1 385 ? 3.379 -26.672 2.273 1 78.44 385 SER A N 1
ATOM 3008 C CA . SER A 1 385 ? 3.316 -27.703 1.245 1 78.44 385 SER A CA 1
ATOM 3009 C C . SER A 1 385 ? 3.053 -27.109 -0.13 1 78.44 385 SER A C 1
ATOM 3011 O O . SER A 1 385 ? 2.885 -25.891 -0.26 1 78.44 385 SER A O 1
ATOM 3013 N N . THR A 1 386 ? 3.248 -27.953 -1.116 1 82.88 386 THR A N 1
ATOM 3014 C CA . THR A 1 386 ? 3.057 -27.484 -2.484 1 82.88 386 THR A CA 1
ATOM 3015 C C . THR A 1 386 ? 2.082 -28.391 -3.234 1 82.88 386 THR A C 1
ATOM 3017 O O . THR A 1 386 ? 1.56 -29.344 -2.668 1 82.88 386 THR A O 1
ATOM 3020 N N . ILE A 1 387 ? 1.832 -28.031 -4.422 1 83.69 387 ILE A N 1
ATOM 3021 C CA . ILE A 1 387 ? 0.982 -28.828 -5.297 1 83.69 387 ILE A CA 1
ATOM 3022 C C . ILE A 1 387 ? 1.696 -30.125 -5.668 1 83.69 387 ILE A C 1
ATOM 3024 O O . ILE A 1 387 ? 1.059 -31.109 -6.082 1 83.69 387 ILE A O 1
ATOM 3028 N N . GLY A 1 388 ? 2.961 -30.188 -5.543 1 82.44 388 GLY A N 1
ATOM 3029 C CA . GLY A 1 388 ? 3.744 -31.344 -5.945 1 82.44 388 GLY A CA 1
ATOM 3030 C C . GLY A 1 388 ? 3.303 -32.625 -5.27 1 82.44 388 GLY A C 1
ATOM 3031 O O . GLY A 1 388 ? 2.762 -33.531 -5.926 1 82.44 388 GLY A O 1
ATOM 3032 N N . PRO A 1 389 ? 3.414 -32.625 -3.988 1 79.81 389 PRO A N 1
ATOM 3033 C CA . PRO A 1 389 ? 3 -33.844 -3.283 1 79.81 389 PRO A CA 1
ATOM 3034 C C . PRO A 1 389 ? 1.514 -34.156 -3.457 1 79.81 389 PRO A C 1
ATOM 3036 O O . PRO A 1 389 ? 1.125 -35.312 -3.533 1 79.81 389 PRO A O 1
ATOM 3039 N N . ILE A 1 390 ? 0.781 -33.156 -3.59 1 81.38 390 ILE A N 1
ATOM 3040 C CA . ILE A 1 390 ? -0.662 -33.344 -3.73 1 81.38 390 ILE A CA 1
ATOM 3041 C C . ILE A 1 390 ? -0.977 -34 -5.07 1 81.38 390 ILE A C 1
ATOM 3043 O O . ILE A 1 390 ? -1.704 -34.969 -5.125 1 81.38 390 ILE A O 1
ATOM 3047 N N . SER A 1 391 ? -0.368 -33.469 -6.07 1 83 391 SER A N 1
ATOM 3048 C CA . SER A 1 391 ? -0.592 -34.031 -7.406 1 83 391 SER A CA 1
ATOM 3049 C C . SER A 1 391 ? -0.024 -35.438 -7.531 1 83 391 SER A C 1
ATOM 3051 O O . SER A 1 391 ? -0.565 -36.281 -8.266 1 83 391 SER A O 1
ATOM 3053 N N . SER A 1 392 ? 1.029 -35.719 -6.84 1 81.81 392 SER A N 1
ATOM 3054 C CA . SER A 1 392 ? 1.702 -37.031 -6.914 1 81.81 392 SER A CA 1
ATOM 3055 C C . SER A 1 392 ? 0.823 -38.125 -6.355 1 81.81 392 SER A C 1
ATOM 3057 O O . SER A 1 392 ? 1.025 -39.312 -6.668 1 81.81 392 SER A O 1
ATOM 3059 N N . SER A 1 393 ? -0.065 -37.719 -5.578 1 84.75 393 SER A N 1
ATOM 3060 C CA . SER A 1 393 ? -0.988 -38.719 -5.031 1 84.75 393 SER A CA 1
ATOM 3061 C C . SER A 1 393 ? -1.985 -39.188 -6.09 1 84.75 393 SER A C 1
ATOM 3063 O O . SER A 1 393 ? -2.623 -40.219 -5.934 1 84.75 393 SER A O 1
ATOM 3065 N N . HIS A 1 394 ? -2.082 -38.5 -7.098 1 88.62 394 HIS A N 1
ATOM 3066 C CA . HIS A 1 394 ? -3.037 -38.812 -8.148 1 88.62 394 HIS A CA 1
ATOM 3067 C C . HIS A 1 394 ? -2.33 -39.344 -9.391 1 88.62 394 HIS A C 1
ATOM 3069 O O . HIS A 1 394 ? -2.941 -40.031 -10.211 1 88.62 394 HIS A O 1
ATOM 3075 N N . VAL A 1 395 ? -1.109 -38.969 -9.57 1 89.25 395 VAL A N 1
ATOM 3076 C CA . VAL A 1 395 ? -0.337 -39.406 -10.719 1 89.25 395 VAL A CA 1
ATOM 3077 C C . VAL A 1 395 ? 1.051 -39.844 -10.266 1 89.25 395 VAL A C 1
ATOM 3079 O O . VAL A 1 395 ? 1.783 -39.094 -9.633 1 89.25 395 VAL A O 1
ATOM 3082 N N . ASN A 1 396 ? 1.407 -41.031 -10.578 1 91.06 396 ASN A N 1
ATOM 3083 C CA . ASN A 1 396 ? 2.699 -41.594 -10.195 1 91.06 396 ASN A CA 1
ATOM 3084 C C . ASN A 1 396 ? 3.801 -41.156 -11.164 1 91.06 396 ASN A C 1
ATOM 3086 O O . ASN A 1 396 ? 4.309 -42 -11.938 1 91.06 396 ASN A O 1
ATOM 3090 N N . ILE A 1 397 ? 4.211 -39.969 -11.102 1 94.81 397 ILE A N 1
ATOM 3091 C CA . ILE A 1 397 ? 5.223 -39.406 -11.984 1 94.81 397 ILE A CA 1
ATOM 3092 C C . ILE A 1 397 ? 6.363 -38.812 -11.156 1 94.81 397 ILE A C 1
ATOM 3094 O O . ILE A 1 397 ? 6.129 -38.156 -10.133 1 94.81 397 ILE A O 1
ATOM 3098 N N . MET A 1 398 ? 7.605 -39.062 -11.562 1 94.69 398 MET A N 1
ATOM 3099 C CA . MET A 1 398 ? 8.75 -38.406 -10.953 1 94.69 398 MET A CA 1
ATOM 3100 C C . MET A 1 398 ? 8.602 -36.875 -11.016 1 94.69 398 MET A C 1
ATOM 3102 O O . MET A 1 398 ? 8.234 -36.344 -12.062 1 94.69 398 MET A O 1
ATOM 3106 N N . SER A 1 399 ? 8.844 -36.25 -9.852 1 95.25 399 SER A N 1
ATOM 3107 C CA . SER A 1 399 ? 8.562 -34.812 -9.797 1 95.25 399 SER A CA 1
ATOM 3108 C C . SER A 1 399 ? 9.602 -34.094 -8.969 1 95.25 399 SER A C 1
ATOM 3110 O O . SER A 1 399 ? 10.141 -34.625 -8 1 95.25 399 SER A O 1
ATOM 3112 N N . VAL A 1 400 ? 9.883 -32.844 -9.375 1 96.62 400 VAL A N 1
ATOM 3113 C CA . VAL A 1 400 ? 10.727 -31.938 -8.609 1 96.62 400 VAL A CA 1
ATOM 3114 C C . VAL A 1 400 ? 9.922 -30.703 -8.203 1 96.62 400 VAL A C 1
ATOM 3116 O O . VAL A 1 400 ? 9.109 -30.203 -8.984 1 96.62 400 VAL A O 1
ATOM 3119 N N . ASP A 1 401 ? 10.062 -30.328 -6.945 1 96.62 401 ASP A N 1
ATOM 3120 C CA . ASP A 1 401 ? 9.508 -29.062 -6.492 1 96.62 401 ASP A CA 1
ATOM 3121 C C . ASP A 1 401 ? 10.531 -27.938 -6.629 1 96.62 401 ASP A C 1
ATOM 3123 O O . ASP A 1 401 ? 11.602 -27.984 -6.02 1 96.62 401 ASP A O 1
ATOM 3127 N N . MET A 1 402 ? 10.172 -27.016 -7.43 1 96.25 402 MET A N 1
ATOM 3128 C CA . MET A 1 402 ? 11.047 -25.859 -7.578 1 96.25 402 MET A CA 1
ATOM 3129 C C . MET A 1 402 ? 10.266 -24.562 -7.438 1 96.25 402 MET A C 1
ATOM 3131 O O . MET A 1 402 ? 9.039 -24.547 -7.539 1 96.25 402 MET A O 1
ATOM 3135 N N . GLY A 1 403 ? 10.906 -23.438 -7.184 1 96.69 403 GLY A N 1
ATOM 3136 C CA . GLY A 1 403 ? 10.32 -22.109 -7.098 1 96.69 403 GLY A CA 1
ATOM 3137 C C . GLY A 1 403 ? 11.352 -21 -7.188 1 96.69 403 GLY A C 1
ATOM 3138 O O . GLY A 1 403 ? 12.492 -21.234 -7.578 1 96.69 403 GLY A O 1
ATOM 3139 N N . LEU A 1 404 ? 10.906 -19.828 -7.047 1 98 404 LEU A N 1
ATOM 3140 C CA . LEU A 1 404 ? 11.758 -18.656 -6.945 1 98 404 LEU A CA 1
ATOM 3141 C C . LEU A 1 404 ? 11.797 -18.125 -5.516 1 98 404 LEU A C 1
ATOM 3143 O O . LEU A 1 404 ? 10.789 -18.188 -4.805 1 98 404 LEU A O 1
ATOM 3147 N N . ALA A 1 405 ? 12.969 -17.625 -5.105 1 97.56 405 ALA A N 1
ATOM 3148 C CA . ALA A 1 405 ? 13.109 -17.047 -3.77 1 97.56 405 ALA A CA 1
ATOM 3149 C C . ALA A 1 405 ? 12.461 -15.672 -3.689 1 97.56 405 ALA A C 1
ATOM 3151 O O . ALA A 1 405 ? 12.859 -14.742 -4.395 1 97.56 405 ALA A O 1
ATOM 3152 N N . ILE A 1 406 ? 11.484 -15.547 -2.824 1 98.31 406 ILE A N 1
ATOM 3153 C CA . ILE A 1 406 ? 10.836 -14.242 -2.67 1 98.31 406 ILE A CA 1
ATOM 3154 C C . ILE A 1 406 ? 10.75 -13.883 -1.188 1 98.31 406 ILE A C 1
ATOM 3156 O O . ILE A 1 406 ? 10.977 -14.734 -0.323 1 98.31 406 ILE A O 1
ATOM 3160 N N . LEU A 1 407 ? 10.516 -12.641 -0.915 1 98.31 407 LEU A N 1
ATOM 3161 C CA . LEU A 1 407 ? 10.211 -12.133 0.417 1 98.31 407 LEU A CA 1
ATOM 3162 C C . LEU A 1 407 ? 8.727 -11.812 0.546 1 98.31 407 LEU A C 1
ATOM 3164 O O . LEU A 1 407 ? 8.055 -11.547 -0.454 1 98.31 407 LEU A O 1
ATOM 3168 N N . SER A 1 408 ? 8.203 -11.906 1.75 1 98.12 408 SER A N 1
ATOM 3169 C CA . SER A 1 408 ? 6.867 -11.453 2.113 1 98.12 408 SER A CA 1
ATOM 3170 C C . SER A 1 408 ? 5.797 -12.305 1.434 1 98.12 408 SER A C 1
ATOM 3172 O O . SER A 1 408 ? 4.754 -11.789 1.024 1 98.12 408 SER A O 1
ATOM 3174 N N . MET A 1 409 ? 6.09 -13.594 1.237 1 97.38 409 MET A N 1
ATOM 3175 C CA . MET A 1 409 ? 5.102 -14.484 0.625 1 97.38 409 MET A CA 1
ATOM 3176 C C . MET A 1 409 ? 3.771 -14.406 1.367 1 97.38 409 MET A C 1
ATOM 3178 O O . MET A 1 409 ? 3.742 -14.398 2.6 1 97.38 409 MET A O 1
ATOM 3182 N N . HIS A 1 410 ? 2.666 -14.336 0.658 1 97.38 410 HIS A N 1
ATOM 3183 C CA . HIS A 1 410 ? 1.286 -14.297 1.129 1 97.38 410 HIS A CA 1
ATOM 3184 C C . HIS A 1 410 ? 0.917 -12.914 1.643 1 97.38 410 HIS A C 1
ATOM 3186 O O . HIS A 1 410 ? -0.162 -12.719 2.209 1 97.38 410 HIS A O 1
ATOM 3192 N N . SER A 1 411 ? 1.807 -11.977 1.522 1 98 411 SER A N 1
ATOM 3193 C CA . SER A 1 411 ? 1.438 -10.57 1.669 1 98 411 SER A CA 1
ATOM 3194 C C . SER A 1 411 ? 0.594 -10.094 0.491 1 98 411 SER A C 1
ATOM 3196 O O . SER A 1 411 ? 0.545 -10.758 -0.55 1 98 411 SER A O 1
ATOM 3198 N N . ILE A 1 412 ? -0.107 -8.992 0.711 1 97.88 412 ILE A N 1
ATOM 3199 C CA . ILE A 1 412 ? -0.837 -8.406 -0.406 1 97.88 412 ILE A CA 1
ATOM 3200 C C . ILE A 1 412 ? 0.143 -7.98 -1.498 1 97.88 412 ILE A C 1
ATOM 3202 O O . ILE A 1 412 ? -0.208 -7.957 -2.68 1 97.88 412 ILE A O 1
ATOM 3206 N N . ARG A 1 413 ? 1.375 -7.672 -1.093 1 97.62 413 ARG A N 1
ATOM 3207 C CA . ARG A 1 413 ? 2.475 -7.395 -2.012 1 97.62 413 ARG A CA 1
ATOM 3208 C C . ARG A 1 413 ? 3.711 -8.211 -1.648 1 97.62 413 ARG A C 1
ATOM 3210 O O . ARG A 1 413 ? 4.207 -8.133 -0.523 1 97.62 413 ARG A O 1
ATOM 3217 N N . GLU A 1 414 ? 4.148 -8.93 -2.555 1 98.62 414 GLU A N 1
ATOM 3218 C CA . GLU A 1 414 ? 5.344 -9.75 -2.396 1 98.62 414 GLU A CA 1
ATOM 3219 C C . GLU A 1 414 ? 6.547 -9.117 -3.098 1 98.62 414 GLU A C 1
ATOM 3221 O O . GLU A 1 414 ? 6.398 -8.141 -3.83 1 98.62 414 GLU A O 1
ATOM 3226 N N . LEU A 1 415 ? 7.73 -9.656 -2.758 1 98.75 415 LEU A N 1
ATOM 3227 C CA . LEU A 1 415 ? 8.953 -9.102 -3.322 1 98.75 415 LEU A CA 1
ATOM 3228 C C . LEU A 1 415 ? 9.82 -10.203 -3.93 1 98.75 415 LEU A C 1
ATOM 3230 O O . LEU A 1 415 ? 10.352 -11.047 -3.209 1 98.75 415 LEU A O 1
ATOM 3234 N N . GLY A 1 416 ? 9.922 -10.18 -5.25 1 98.56 416 GLY A N 1
ATOM 3235 C CA . GLY A 1 416 ? 10.75 -11.141 -5.969 1 98.56 416 GLY A CA 1
ATOM 3236 C C . GLY A 1 416 ? 11.922 -10.5 -6.688 1 98.56 416 GLY A C 1
ATOM 3237 O O . GLY A 1 416 ? 12.164 -9.305 -6.539 1 98.56 416 GLY A O 1
ATOM 3238 N N . GLY A 1 417 ? 12.688 -11.281 -7.406 1 98.31 417 GLY A N 1
ATOM 3239 C CA . GLY A 1 417 ? 13.852 -10.805 -8.141 1 98.31 417 GLY A CA 1
ATOM 3240 C C . GLY A 1 417 ? 13.633 -10.773 -9.641 1 98.31 417 GLY A C 1
ATOM 3241 O O . GLY A 1 417 ? 13.008 -11.672 -10.203 1 98.31 417 GLY A O 1
ATOM 3242 N N . VAL A 1 418 ? 14.227 -9.781 -10.266 1 98.12 418 VAL A N 1
ATOM 3243 C CA . VAL A 1 418 ? 14.125 -9.617 -11.711 1 98.12 418 VAL A CA 1
ATOM 3244 C C . VAL A 1 418 ? 14.844 -10.773 -12.406 1 98.12 418 VAL A C 1
ATOM 3246 O O . VAL A 1 418 ? 14.266 -11.43 -13.281 1 98.12 418 VAL A O 1
ATOM 3249 N N . LYS A 1 419 ? 16.031 -11.086 -12.016 1 97.94 419 LYS A N 1
ATOM 3250 C CA . LYS A 1 419 ? 16.812 -12.125 -12.68 1 97.94 419 LYS A CA 1
ATOM 3251 C C . LYS A 1 419 ? 16.203 -13.508 -12.445 1 97.94 419 LYS A C 1
ATOM 3253 O O . LYS A 1 419 ? 16.281 -14.375 -13.32 1 97.94 419 LYS A O 1
ATOM 3258 N N . ASP A 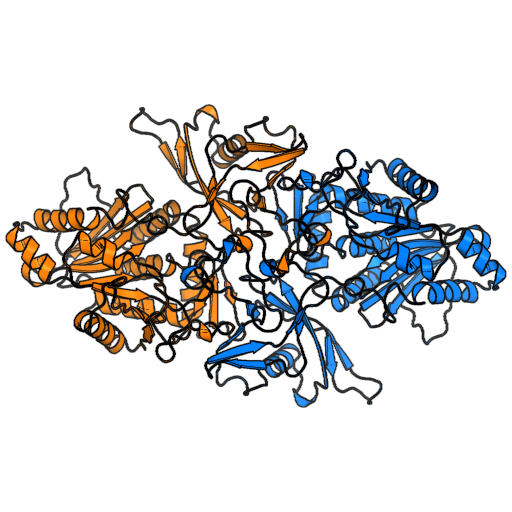1 420 ? 15.719 -13.703 -11.258 1 98.5 420 ASP A N 1
ATOM 3259 C CA . ASP A 1 420 ? 15.117 -14.992 -10.961 1 98.5 420 ASP A CA 1
ATOM 3260 C C . ASP A 1 420 ? 13.984 -15.32 -11.938 1 98.5 420 ASP A C 1
ATOM 3262 O O . ASP A 1 420 ? 13.859 -16.453 -12.383 1 98.5 420 ASP A O 1
ATOM 3266 N N . TYR A 1 421 ? 13.156 -14.352 -12.188 1 98.25 421 TYR A N 1
ATOM 3267 C CA . TYR A 1 421 ? 12.078 -14.539 -13.148 1 98.25 421 TYR A CA 1
ATOM 3268 C C . TYR A 1 421 ? 12.633 -14.922 -14.516 1 98.25 421 TYR A C 1
ATOM 3270 O O . TYR A 1 421 ? 12.125 -15.852 -15.156 1 98.25 421 TYR A O 1
ATOM 3278 N N . ILE A 1 422 ? 13.664 -14.25 -14.953 1 98.19 422 ILE A N 1
ATOM 3279 C CA . ILE A 1 422 ? 14.281 -14.516 -16.25 1 98.19 422 ILE A CA 1
ATOM 3280 C C . ILE A 1 422 ? 14.852 -15.93 -16.266 1 98.19 422 ILE A C 1
ATOM 3282 O O . ILE A 1 422 ? 14.688 -16.656 -17.25 1 98.19 422 ILE A O 1
ATOM 3286 N N . TYR A 1 423 ? 15.453 -16.328 -15.211 1 98.31 423 TYR A N 1
ATOM 3287 C CA . TYR A 1 423 ? 16.031 -17.672 -15.102 1 98.31 423 TYR A CA 1
ATOM 3288 C C . TYR A 1 423 ? 14.945 -18.734 -15.172 1 98.31 423 TYR A C 1
ATOM 3290 O O . TYR A 1 423 ? 15.133 -19.781 -15.797 1 98.31 423 TYR A O 1
ATOM 3298 N N . ALA A 1 424 ? 13.852 -18.5 -14.508 1 97.62 424 ALA A N 1
ATOM 3299 C CA . ALA A 1 424 ? 12.75 -19.453 -14.57 1 97.62 424 ALA A CA 1
ATOM 3300 C C . ALA A 1 424 ? 12.266 -19.641 -16 1 97.62 424 ALA A C 1
ATOM 3302 O O . ALA A 1 424 ? 12.055 -20.781 -16.438 1 97.62 424 ALA A O 1
ATOM 3303 N N . LEU A 1 425 ? 12.102 -18.578 -16.719 1 97.62 425 LEU A N 1
ATOM 3304 C CA . LEU A 1 425 ? 11.68 -18.641 -18.109 1 97.62 425 LEU A CA 1
ATOM 3305 C C . LEU A 1 425 ? 12.641 -19.484 -18.938 1 97.62 425 LEU A C 1
ATOM 3307 O O . LEU A 1 425 ? 12.211 -20.328 -19.719 1 97.62 425 LEU A O 1
ATOM 3311 N N . ARG A 1 426 ? 13.883 -19.25 -18.719 1 97.94 426 ARG A N 1
ATOM 3312 C CA . ARG A 1 426 ? 14.898 -19.984 -19.469 1 97.94 426 ARG A CA 1
ATOM 3313 C C . ARG A 1 426 ? 14.867 -21.469 -19.125 1 97.94 426 ARG A C 1
ATOM 3315 O O . ARG A 1 426 ? 15.031 -22.312 -20.016 1 97.94 426 ARG A O 1
ATOM 3322 N N . SER A 1 427 ? 14.688 -21.766 -17.875 1 98.56 427 SER A N 1
ATOM 3323 C CA . SER A 1 427 ? 14.648 -23.156 -17.469 1 98.56 427 SER A CA 1
ATOM 3324 C C . SER A 1 427 ? 13.445 -23.875 -18.062 1 98.56 427 SER A C 1
ATOM 3326 O O . SER A 1 427 ? 13.539 -25.047 -18.469 1 98.56 427 SER A O 1
ATOM 3328 N N . PHE A 1 428 ? 12.312 -23.234 -18.047 1 98.69 428 PHE A N 1
ATOM 3329 C CA . PHE A 1 428 ? 11.094 -23.844 -18.594 1 98.69 428 PHE A CA 1
ATOM 3330 C C . PHE A 1 428 ? 11.219 -24.062 -20.094 1 98.69 428 PHE A C 1
ATOM 3332 O O . PHE A 1 428 ? 10.805 -25.109 -20.609 1 98.69 428 PHE A O 1
ATOM 3339 N N . LYS A 1 429 ? 11.789 -23.078 -20.75 1 98.06 429 LYS A N 1
ATOM 3340 C CA . LYS A 1 429 ? 12.031 -23.219 -22.188 1 98.06 429 LYS A CA 1
ATOM 3341 C C . LYS A 1 429 ? 12.945 -24.406 -22.469 1 98.06 429 LYS A C 1
ATOM 3343 O O . LYS A 1 429 ? 12.664 -25.219 -23.359 1 98.06 429 LYS A O 1
ATOM 3348 N N . GLU A 1 430 ? 14.023 -24.469 -21.734 1 98.25 430 GLU A N 1
ATOM 3349 C CA . GLU A 1 430 ? 14.969 -25.578 -21.891 1 98.25 430 GLU A CA 1
ATOM 3350 C C . GLU A 1 430 ? 14.289 -26.922 -21.656 1 98.25 430 GLU A C 1
ATOM 3352 O O . GLU A 1 430 ? 14.516 -27.875 -22.406 1 98.25 430 GLU A O 1
ATOM 3357 N N . PHE A 1 431 ? 13.461 -27.031 -20.656 1 98.44 431 PHE A N 1
ATOM 3358 C CA . PHE A 1 431 ? 12.758 -28.25 -20.297 1 98.44 431 PHE A CA 1
ATOM 3359 C C . PHE A 1 431 ? 11.891 -28.734 -21.453 1 98.44 431 PHE A C 1
ATOM 3361 O O . PHE A 1 431 ? 11.914 -29.922 -21.797 1 98.44 431 PHE A O 1
ATOM 3368 N N . TYR A 1 432 ? 11.133 -27.844 -22.078 1 97.88 432 TYR A N 1
ATOM 3369 C CA . TYR A 1 432 ? 10.242 -28.219 -23.172 1 97.88 432 TYR A CA 1
ATOM 3370 C C . TYR A 1 432 ? 11.031 -28.531 -24.438 1 97.88 432 TYR A C 1
ATOM 3372 O O . TYR A 1 432 ? 10.562 -29.281 -25.297 1 97.88 432 TYR A O 1
ATOM 3380 N N . ASP A 1 433 ? 12.25 -28.016 -24.531 1 96.12 433 ASP A N 1
ATOM 3381 C CA . ASP A 1 433 ? 13.07 -28.219 -25.734 1 96.12 433 ASP A CA 1
ATOM 3382 C C . ASP A 1 433 ? 13.82 -29.547 -25.656 1 96.12 433 ASP A C 1
ATOM 3384 O O . ASP A 1 433 ? 14.336 -30.031 -26.672 1 96.12 433 ASP A O 1
ATOM 3388 N N . LEU A 1 434 ? 13.953 -30.031 -24.516 1 92.31 434 LEU A N 1
ATOM 3389 C CA . LEU A 1 434 ? 14.633 -31.297 -24.328 1 92.31 434 LEU A CA 1
ATOM 3390 C C . LEU A 1 434 ? 13.766 -32.469 -24.812 1 92.31 434 LEU A C 1
ATOM 3392 O O . LEU A 1 434 ? 12.547 -32.438 -24.609 1 92.31 434 LEU A O 1
ATOM 3396 N N . MET B 1 1 ? -20.016 13.148 -6.094 1 79.19 1 MET B N 1
ATOM 3397 C CA . MET B 1 1 ? -19.25 14.32 -5.656 1 79.19 1 MET B CA 1
ATOM 3398 C C . MET B 1 1 ? -19.156 15.352 -6.773 1 79.19 1 MET B C 1
ATOM 3400 O O . MET B 1 1 ? -19.109 15 -7.953 1 79.19 1 MET B O 1
ATOM 3404 N N . GLU B 1 2 ? -19.125 16.578 -6.387 1 85 2 GLU B N 1
ATOM 3405 C CA . GLU B 1 2 ? -19.078 17.656 -7.375 1 85 2 GLU B CA 1
ATOM 3406 C C . GLU B 1 2 ? -17.672 17.781 -7.973 1 85 2 GLU B C 1
ATOM 3408 O O . GLU B 1 2 ? -16.672 17.594 -7.273 1 85 2 GLU B O 1
ATOM 3413 N N . TYR B 1 3 ? -17.672 18.062 -9.219 1 86.06 3 TYR B N 1
ATOM 3414 C CA . TYR B 1 3 ? -16.422 18.172 -9.961 1 86.06 3 TYR B CA 1
ATOM 3415 C C . TYR B 1 3 ? -15.492 19.203 -9.32 1 86.06 3 TYR B C 1
ATOM 3417 O O . TYR B 1 3 ? -14.281 19 -9.242 1 86.06 3 TYR B O 1
ATOM 3425 N N . ALA B 1 4 ? -16.047 20.328 -8.867 1 88.38 4 ALA B N 1
ATOM 3426 C CA . ALA B 1 4 ? -15.258 21.375 -8.25 1 88.38 4 ALA B CA 1
ATOM 3427 C C . ALA B 1 4 ? -14.586 20.891 -6.969 1 88.38 4 ALA B C 1
ATOM 3429 O O . ALA B 1 4 ? -13.438 21.25 -6.68 1 88.38 4 ALA B O 1
ATOM 3430 N N . ASP B 1 5 ? -15.242 20.109 -6.195 1 92.75 5 ASP B N 1
ATOM 3431 C CA . ASP B 1 5 ? -14.695 19.531 -4.969 1 92.75 5 ASP B CA 1
ATOM 3432 C C . ASP B 1 5 ? -13.539 18.578 -5.277 1 92.75 5 ASP B C 1
ATOM 3434 O O . ASP B 1 5 ? -12.508 18.609 -4.598 1 92.75 5 ASP B O 1
ATOM 3438 N N . ILE B 1 6 ? -13.758 17.828 -6.32 1 94.38 6 ILE B N 1
ATOM 3439 C CA . ILE B 1 6 ? -12.758 16.844 -6.723 1 94.38 6 ILE B CA 1
ATOM 3440 C C . ILE B 1 6 ? -11.469 17.562 -7.141 1 94.38 6 ILE B C 1
ATOM 3442 O O . ILE B 1 6 ? -10.367 17.125 -6.805 1 94.38 6 ILE B O 1
ATOM 3446 N N . LYS B 1 7 ? -11.617 18.625 -7.852 1 95.5 7 LYS B N 1
ATOM 3447 C CA . LYS B 1 7 ? -10.453 19.391 -8.281 1 95.5 7 LYS B CA 1
ATOM 3448 C C . LYS B 1 7 ? -9.695 19.953 -7.078 1 95.5 7 LYS B C 1
ATOM 3450 O O . LYS B 1 7 ? -8.461 19.922 -7.051 1 95.5 7 LYS B O 1
ATOM 3455 N N . GLU B 1 8 ? -10.43 20.5 -6.102 1 96.25 8 GLU B N 1
ATOM 3456 C CA . GLU B 1 8 ? -9.828 21.031 -4.879 1 96.25 8 GLU B CA 1
ATOM 3457 C C . GLU B 1 8 ? -9.062 19.938 -4.129 1 96.25 8 GLU B C 1
ATOM 3459 O O . GLU B 1 8 ? -7.965 20.188 -3.621 1 96.25 8 GLU B O 1
ATOM 3464 N N . VAL B 1 9 ? -9.656 18.812 -4.094 1 97.75 9 VAL B N 1
ATOM 3465 C CA . VAL B 1 9 ? -9.047 17.703 -3.367 1 97.75 9 VAL B CA 1
ATOM 3466 C C . VAL B 1 9 ? -7.797 17.219 -4.102 1 97.75 9 VAL B C 1
ATOM 3468 O O . VAL B 1 9 ? -6.805 16.859 -3.475 1 97.75 9 VAL B O 1
ATOM 3471 N N . GLN B 1 10 ? -7.867 17.203 -5.395 1 98.12 10 GLN B N 1
ATOM 3472 C CA . GLN B 1 10 ? -6.703 16.797 -6.18 1 98.12 10 GLN B CA 1
ATOM 3473 C C . GLN B 1 10 ? -5.523 17.734 -5.918 1 98.12 10 GLN B C 1
ATOM 3475 O O . GLN B 1 10 ? -4.371 17.297 -5.887 1 98.12 10 GLN B O 1
ATOM 3480 N N . GLU B 1 11 ? -5.762 19.016 -5.75 1 98.31 11 GLU B N 1
ATOM 3481 C CA . GLU B 1 11 ? -4.703 19.969 -5.422 1 98.31 11 GLU B CA 1
ATOM 3482 C C . GLU B 1 11 ? -4.07 19.641 -4.074 1 98.31 11 GLU B C 1
ATOM 3484 O O . GLU B 1 11 ? -2.854 19.75 -3.91 1 98.31 11 GLU B O 1
ATOM 3489 N N . LEU B 1 12 ? -4.91 19.281 -3.148 1 98.62 12 LEU B N 1
ATOM 3490 C CA . LEU B 1 12 ? -4.398 18.844 -1.85 1 98.62 12 LEU B CA 1
ATOM 3491 C C . LEU B 1 12 ? -3.496 17.625 -1.994 1 98.62 12 LEU B C 1
ATOM 3493 O O . LEU B 1 12 ? -2.396 17.594 -1.438 1 98.62 12 LEU B O 1
ATOM 3497 N N . ILE B 1 13 ? -4 16.625 -2.709 1 98.69 13 ILE B N 1
ATOM 3498 C CA . ILE B 1 13 ? -3.26 15.383 -2.908 1 98.69 13 ILE B CA 1
ATOM 3499 C C . ILE B 1 13 ? -1.927 15.68 -3.59 1 98.69 13 ILE B C 1
ATOM 3501 O O . ILE B 1 13 ? -0.895 15.117 -3.221 1 98.69 13 ILE B O 1
ATOM 3505 N N . ASP B 1 14 ? -1.954 16.578 -4.574 1 98.69 14 ASP B N 1
ATOM 3506 C CA . ASP B 1 14 ? -0.734 16.984 -5.27 1 98.69 14 ASP B CA 1
ATOM 3507 C C . ASP B 1 14 ? 0.248 17.656 -4.316 1 98.69 14 ASP B C 1
ATOM 3509 O O . ASP B 1 14 ? 1.45 17.391 -4.363 1 98.69 14 ASP B O 1
ATOM 3513 N N . TYR B 1 15 ? -0.243 18.578 -3.545 1 98.75 15 TYR B N 1
ATOM 3514 C CA . TYR B 1 15 ? 0.607 19.266 -2.572 1 98.75 15 TYR B CA 1
ATOM 3515 C C . TYR B 1 15 ? 1.256 18.266 -1.625 1 98.75 15 TYR B C 1
ATOM 3517 O O . TYR B 1 15 ? 2.459 18.328 -1.363 1 98.75 15 TYR B O 1
ATOM 3525 N N . ILE B 1 16 ? 0.452 17.359 -1.089 1 98.81 16 ILE B N 1
ATOM 3526 C CA . ILE B 1 16 ? 0.956 16.391 -0.125 1 98.81 16 ILE B CA 1
ATOM 3527 C C . ILE B 1 16 ? 2.02 15.508 -0.783 1 98.81 16 ILE B C 1
ATOM 3529 O O . ILE B 1 16 ? 3.062 15.234 -0.186 1 98.81 16 ILE B O 1
ATOM 3533 N N . TYR B 1 17 ? 1.739 15.07 -1.992 1 98.56 17 TYR B N 1
ATOM 3534 C CA . TYR B 1 17 ? 2.691 14.211 -2.682 1 98.56 17 TYR B CA 1
ATOM 3535 C C . TYR B 1 17 ? 4.004 14.938 -2.934 1 98.56 17 TYR B C 1
ATOM 3537 O O . TYR B 1 17 ? 5.078 14.336 -2.855 1 98.56 17 TYR B O 1
ATOM 3545 N N . ALA B 1 18 ? 3.912 16.203 -3.24 1 98.62 18 ALA B N 1
ATOM 3546 C CA . ALA B 1 18 ? 5.102 17.016 -3.48 1 98.62 18 ALA B CA 1
ATOM 3547 C C . ALA B 1 18 ? 5.805 17.359 -2.17 1 98.62 18 ALA B C 1
ATOM 3549 O O . ALA B 1 18 ? 6.906 17.906 -2.174 1 98.62 18 ALA B O 1
ATOM 3550 N N . SER B 1 19 ? 5.203 17 -1.044 1 98.81 19 SER B N 1
ATOM 3551 C CA . SER B 1 19 ? 5.719 17.344 0.278 1 98.81 19 SER B CA 1
ATOM 3552 C C . SER B 1 19 ? 6.008 16.094 1.099 1 98.81 19 SER B C 1
ATOM 3554 O O . SER B 1 19 ? 5.41 15.883 2.154 1 98.81 19 SER B O 1
ATOM 3556 N N . PRO B 1 20 ? 7.016 15.336 0.691 1 98.56 20 PRO B N 1
ATOM 3557 C CA . PRO B 1 20 ? 7.289 14.078 1.381 1 98.56 20 PRO B CA 1
ATOM 3558 C C . PRO B 1 20 ? 7.84 14.281 2.791 1 98.56 20 PRO B C 1
ATOM 3560 O O . PRO B 1 20 ? 7.781 13.375 3.621 1 98.56 20 PRO B O 1
ATOM 3563 N N . THR B 1 21 ? 8.398 15.469 3.059 1 98.69 21 THR B N 1
ATOM 3564 C CA . THR B 1 21 ? 8.898 15.805 4.387 1 98.69 21 THR B CA 1
ATOM 3565 C C . THR B 1 21 ? 8.461 17.203 4.789 1 98.69 21 THR B C 1
ATOM 3567 O O . THR B 1 21 ? 7.938 17.969 3.965 1 98.69 21 THR B O 1
ATOM 3570 N N . ALA B 1 22 ? 8.695 17.516 6.078 1 98.75 22 ALA B N 1
ATOM 3571 C CA . ALA B 1 22 ? 8.375 18.844 6.578 1 98.75 22 ALA B CA 1
ATOM 3572 C C . ALA B 1 22 ? 9.117 19.922 5.789 1 98.75 22 ALA B C 1
ATOM 3574 O O . ALA B 1 22 ? 8.594 21.016 5.566 1 98.75 22 ALA B O 1
ATOM 3575 N N . TYR B 1 23 ? 10.344 19.609 5.32 1 98.81 23 TYR B N 1
ATOM 3576 C CA . TYR B 1 23 ? 11.141 20.547 4.547 1 98.81 23 TYR B CA 1
ATOM 3577 C C . TYR B 1 23 ? 10.469 20.875 3.217 1 98.81 23 TYR B C 1
ATOM 3579 O O . TYR B 1 23 ? 10.398 22.031 2.82 1 98.81 23 TYR B O 1
ATOM 3587 N N . HIS B 1 24 ? 10.008 19.844 2.572 1 98.88 24 HIS B N 1
ATOM 3588 C CA . HIS B 1 24 ? 9.328 20.031 1.297 1 98.88 24 HIS B CA 1
ATOM 3589 C C . HIS B 1 24 ? 7.984 20.734 1.484 1 98.88 24 HIS B C 1
ATOM 3591 O O . HIS B 1 24 ? 7.57 21.531 0.637 1 98.88 24 HIS B O 1
ATOM 3597 N N . ALA B 1 25 ? 7.297 20.391 2.572 1 98.88 25 ALA B N 1
ATOM 3598 C CA . ALA B 1 25 ? 6.023 21.047 2.869 1 98.88 25 ALA B CA 1
ATOM 3599 C C . ALA B 1 25 ? 6.199 22.562 2.998 1 98.88 25 ALA B C 1
ATOM 3601 O O . ALA B 1 25 ? 5.418 23.328 2.438 1 98.88 25 ALA B O 1
ATOM 3602 N N . VAL B 1 26 ? 7.211 22.953 3.713 1 98.88 26 VAL B N 1
ATOM 3603 C CA . VAL B 1 26 ? 7.461 24.375 3.941 1 98.88 26 VAL B CA 1
ATOM 3604 C C . VAL B 1 26 ? 7.914 25.031 2.641 1 98.88 26 VAL B C 1
ATOM 3606 O O . VAL B 1 26 ? 7.5 26.156 2.324 1 98.88 26 VAL B O 1
ATOM 3609 N N . LYS B 1 27 ? 8.797 24.344 1.879 1 98.88 27 LYS B N 1
ATOM 3610 C CA . LYS B 1 27 ? 9.219 24.875 0.583 1 98.88 27 LYS B CA 1
ATOM 3611 C C . LYS B 1 27 ? 8.016 25.141 -0.321 1 98.88 27 LYS B C 1
ATOM 3613 O O . LYS B 1 27 ? 7.891 26.219 -0.898 1 98.88 27 LYS B O 1
ATOM 3618 N N . ASN B 1 28 ? 7.156 24.188 -0.412 1 98.88 28 ASN B N 1
ATOM 3619 C CA . ASN B 1 28 ? 5.996 24.297 -1.289 1 98.88 28 ASN B CA 1
ATOM 3620 C C . ASN B 1 28 ? 5.008 25.344 -0.777 1 98.88 28 ASN B C 1
ATOM 3622 O O . ASN B 1 28 ? 4.391 26.062 -1.566 1 98.88 28 ASN B O 1
ATOM 3626 N N . ALA B 1 29 ? 4.805 25.422 0.513 1 98.88 29 ALA B N 1
ATOM 3627 C CA . ALA B 1 29 ? 3.982 26.484 1.098 1 98.88 29 ALA B CA 1
ATOM 3628 C C . ALA B 1 29 ? 4.559 27.859 0.79 1 98.88 29 ALA B C 1
ATOM 3630 O O . ALA B 1 29 ? 3.818 28.781 0.452 1 98.88 29 ALA B O 1
ATOM 3631 N N . SER B 1 30 ? 5.852 28 0.94 1 98.81 30 SER B N 1
ATOM 3632 C CA . SER B 1 30 ? 6.531 29.266 0.653 1 98.81 30 SER B CA 1
ATOM 3633 C C . SER B 1 30 ? 6.293 29.703 -0.787 1 98.81 30 SER B C 1
ATOM 3635 O O . SER B 1 30 ? 6.062 30.891 -1.048 1 98.81 30 SER B O 1
ATOM 3637 N N . LEU B 1 31 ? 6.383 28.766 -1.701 1 98.75 31 LEU B N 1
ATOM 3638 C CA . LEU B 1 31 ? 6.164 29.062 -3.109 1 98.75 31 LEU B CA 1
ATOM 3639 C C . LEU B 1 31 ? 4.746 29.578 -3.34 1 98.75 31 LEU B C 1
ATOM 3641 O O . LEU B 1 31 ? 4.539 30.516 -4.105 1 98.75 31 LEU B O 1
ATOM 3645 N N . LEU B 1 32 ? 3.785 28.938 -2.721 1 98.69 32 LEU B N 1
ATOM 3646 C CA . LEU B 1 32 ? 2.4 29.375 -2.83 1 98.69 32 LEU B CA 1
ATOM 3647 C C . LEU B 1 32 ? 2.242 30.797 -2.293 1 98.69 32 LEU B C 1
ATOM 3649 O O . LEU B 1 32 ? 1.553 31.625 -2.898 1 98.69 32 LEU B O 1
ATOM 3653 N N . LEU B 1 33 ? 2.842 31.047 -1.159 1 98.81 33 LEU B N 1
ATOM 3654 C CA . LEU B 1 33 ? 2.785 32.375 -0.54 1 98.81 33 LEU B CA 1
ATOM 3655 C C . LEU B 1 33 ? 3.402 33.438 -1.45 1 98.81 33 LEU B C 1
ATOM 3657 O O . LEU B 1 33 ? 2.807 34.469 -1.675 1 98.81 33 LEU B O 1
ATOM 3661 N N . GLN B 1 34 ? 4.543 33.156 -1.987 1 98.81 34 GLN B N 1
ATOM 3662 C CA . GLN B 1 34 ? 5.23 34.094 -2.869 1 98.81 34 GLN B CA 1
ATOM 3663 C C . GLN B 1 34 ? 4.383 34.406 -4.102 1 98.81 34 GLN B C 1
ATOM 3665 O O . GLN B 1 34 ? 4.258 35.562 -4.492 1 98.81 34 GLN B O 1
ATOM 3670 N N . ARG B 1 35 ? 3.797 33.406 -4.641 1 98.44 35 ARG B N 1
ATOM 3671 C CA . ARG B 1 35 ? 2.943 33.594 -5.809 1 98.44 35 ARG B CA 1
ATOM 3672 C C . ARG B 1 35 ? 1.716 34.438 -5.469 1 98.44 35 ARG B C 1
ATOM 3674 O O . ARG B 1 35 ? 1.1 35.031 -6.352 1 98.44 35 ARG B O 1
ATOM 3681 N N . SER B 1 36 ? 1.424 34.438 -4.207 1 98.38 36 SER B N 1
ATOM 3682 C CA . SER B 1 36 ? 0.231 35.156 -3.766 1 98.38 36 SER B CA 1
ATOM 3683 C C . SER B 1 36 ? 0.587 36.531 -3.195 1 98.38 36 SER B C 1
ATOM 3685 O O . SER B 1 36 ? -0.213 37.125 -2.48 1 98.38 36 SER B O 1
ATOM 3687 N N . GLY B 1 37 ? 1.844 36.969 -3.367 1 98.25 37 GLY B N 1
ATOM 3688 C CA . GLY B 1 37 ? 2.221 38.344 -3.055 1 98.25 37 GLY B CA 1
ATOM 3689 C C . GLY B 1 37 ? 2.869 38.5 -1.69 1 98.25 37 GLY B C 1
ATOM 3690 O O . GLY B 1 37 ? 3.127 39.625 -1.235 1 98.25 37 GLY B O 1
ATOM 3691 N N . PHE B 1 38 ? 3.133 37.438 -0.983 1 98.81 38 PHE B N 1
ATOM 3692 C CA . PHE B 1 38 ? 3.822 37.531 0.301 1 98.81 38 PHE B CA 1
ATOM 3693 C C . PHE B 1 38 ? 5.32 37.719 0.101 1 98.81 38 PHE B C 1
ATOM 3695 O O . PHE B 1 38 ? 5.91 37.125 -0.81 1 98.81 38 PHE B O 1
ATOM 3702 N N . THR B 1 39 ? 5.906 38.469 0.993 1 98.56 39 THR B N 1
ATOM 3703 C CA . THR B 1 39 ? 7.348 38.688 0.997 1 98.56 39 THR B CA 1
ATOM 3704 C C . THR B 1 39 ? 8.008 37.938 2.141 1 98.56 39 THR B C 1
ATOM 3706 O O . THR B 1 39 ? 7.586 38.031 3.293 1 98.56 39 THR B O 1
ATOM 3709 N N . GLU B 1 40 ? 9.016 37.156 1.84 1 98.62 40 GLU B N 1
ATOM 3710 C CA . GLU B 1 40 ? 9.781 36.5 2.891 1 98.62 40 GLU B CA 1
ATOM 3711 C C . GLU B 1 40 ? 10.664 37.5 3.645 1 98.62 40 GLU B C 1
ATOM 3713 O O . GLU B 1 40 ? 11.414 38.25 3.033 1 98.62 40 GLU B O 1
ATOM 3718 N N . ILE B 1 41 ? 10.555 37.562 4.902 1 98.25 41 ILE B N 1
ATOM 3719 C CA . ILE B 1 41 ? 11.43 38.375 5.742 1 98.25 41 ILE B CA 1
ATOM 3720 C C . ILE B 1 41 ? 12.227 37.469 6.676 1 98.25 41 ILE B C 1
ATOM 3722 O O . ILE B 1 41 ? 11.789 36.344 6.996 1 98.25 41 ILE B O 1
ATOM 3726 N N . LYS B 1 42 ? 13.414 37.875 7.078 1 96.75 42 LYS B N 1
ATOM 3727 C CA . LYS B 1 42 ? 14.328 37.062 7.867 1 96.75 42 LYS B CA 1
ATOM 3728 C C . LYS B 1 42 ? 14.352 37.5 9.328 1 96.75 42 LYS B C 1
ATOM 3730 O O . LYS B 1 42 ? 14.289 38.719 9.609 1 96.75 42 LYS B O 1
ATOM 3735 N N . GLU B 1 43 ? 14.453 36.531 10.18 1 94.19 43 GLU B N 1
ATOM 3736 C CA . GLU B 1 43 ? 14.445 36.812 11.609 1 94.19 43 GLU B CA 1
ATOM 3737 C C . GLU B 1 43 ? 15.648 37.656 12.008 1 94.19 43 GLU B C 1
ATOM 3739 O O . GLU B 1 43 ? 15.57 38.469 12.945 1 94.19 43 GLU B O 1
ATOM 3744 N N . GLU B 1 44 ? 16.719 37.5 11.297 1 94.69 44 GLU B N 1
ATOM 3745 C CA . GLU B 1 44 ? 17.969 38.156 11.688 1 94.69 44 GLU B CA 1
ATOM 3746 C C . GLU B 1 44 ? 18.062 39.562 11.094 1 94.69 44 GLU B C 1
ATOM 3748 O O . GLU B 1 44 ? 19.016 40.281 11.375 1 94.69 44 GLU B O 1
ATOM 3753 N N . GLU B 1 45 ? 17.109 40 10.406 1 96.75 45 GLU B N 1
ATOM 3754 C CA . GLU B 1 45 ? 17.125 41.312 9.766 1 96.75 45 GLU B CA 1
ATOM 3755 C C . GLU B 1 45 ? 16.078 42.25 10.383 1 96.75 45 GLU B C 1
ATOM 3757 O O . GLU B 1 45 ? 15.125 41.781 11.008 1 96.75 45 GLU B O 1
ATOM 3762 N N . PRO B 1 46 ? 16.312 43.531 10.195 1 97.06 46 PRO B N 1
ATOM 3763 C CA . PRO B 1 46 ? 15.234 44.469 10.578 1 97.06 46 PRO B CA 1
ATOM 3764 C C . PRO B 1 46 ? 14.016 44.344 9.672 1 97.06 46 PRO B C 1
ATOM 3766 O O . PRO B 1 46 ? 14.156 44.156 8.461 1 97.06 46 PRO B O 1
ATOM 3769 N N . TRP B 1 47 ? 12.836 44.531 10.359 1 97.44 47 TRP B N 1
ATOM 3770 C CA . TRP B 1 47 ? 11.594 44.438 9.594 1 97.44 47 TRP B CA 1
ATOM 3771 C C . TRP B 1 47 ? 11.031 45.844 9.32 1 97.44 47 TRP B C 1
ATOM 3773 O O . TRP B 1 47 ? 11.32 46.781 10.062 1 97.44 47 TRP B O 1
ATOM 3783 N N . ASN B 1 48 ? 10.484 46.062 8.164 1 95.88 48 ASN B N 1
ATOM 3784 C CA . ASN B 1 48 ? 9.688 47.219 7.809 1 95.88 48 ASN B CA 1
ATOM 3785 C C . ASN B 1 48 ? 8.266 46.844 7.406 1 95.88 48 ASN B C 1
ATOM 3787 O O . ASN B 1 48 ? 7.922 46.875 6.223 1 95.88 48 ASN B O 1
ATOM 3791 N N . LEU B 1 49 ? 7.441 46.688 8.406 1 97.75 49 LEU B N 1
ATOM 3792 C CA . LEU B 1 49 ? 6.086 46.219 8.164 1 97.75 49 LEU B CA 1
ATOM 3793 C C . LEU B 1 49 ? 5.145 47.375 7.82 1 97.75 49 LEU B C 1
ATOM 3795 O O . LEU B 1 49 ? 5.258 48.438 8.383 1 97.75 49 LEU B O 1
ATOM 3799 N N . GLU B 1 50 ? 4.262 47.156 6.891 1 96.69 50 GLU B N 1
ATOM 3800 C CA . GLU B 1 50 ? 3.24 48.125 6.496 1 96.69 50 GLU B CA 1
ATOM 3801 C C . GLU B 1 50 ? 1.838 47.562 6.723 1 96.69 50 GLU B C 1
ATOM 3803 O O . GLU B 1 50 ? 1.61 46.344 6.582 1 96.69 50 GLU B O 1
ATOM 3808 N N . LYS B 1 51 ? 0.943 48.5 7.039 1 95.69 51 LYS B N 1
ATOM 3809 C CA . LYS B 1 51 ? -0.456 48.094 7.109 1 95.69 51 LYS B CA 1
ATOM 3810 C C . LYS B 1 51 ? -0.909 47.469 5.793 1 95.69 51 LYS B C 1
ATOM 3812 O O . LYS B 1 51 ? -0.596 47.969 4.715 1 95.69 51 LYS B O 1
ATOM 3817 N N . GLY B 1 52 ? -1.53 46.281 5.934 1 97.06 52 GLY B N 1
ATOM 3818 C CA . GLY B 1 52 ? -1.992 45.562 4.75 1 97.06 52 GLY B CA 1
ATOM 3819 C C . GLY B 1 52 ? -0.909 44.719 4.094 1 97.06 52 GLY B C 1
ATOM 3820 O O . GLY B 1 52 ? -1.187 43.969 3.174 1 97.06 52 GLY B O 1
ATOM 3821 N N . GLY B 1 53 ? 0.286 44.844 4.559 1 98.06 53 GLY B N 1
ATOM 3822 C CA . GLY B 1 53 ? 1.399 44.094 3.996 1 98.06 53 GLY B CA 1
ATOM 3823 C C . GLY B 1 53 ? 1.314 42.625 4.27 1 98.06 53 GLY B C 1
ATOM 3824 O O . GLY B 1 53 ? 0.754 42.188 5.285 1 98.06 53 GLY B O 1
ATOM 3825 N N . LYS B 1 54 ? 1.848 41.812 3.35 1 98.69 54 LYS B N 1
ATOM 3826 C CA . LYS B 1 54 ? 1.877 40.375 3.438 1 98.69 54 LYS B CA 1
ATOM 3827 C C . LYS B 1 54 ? 3.305 39.844 3.594 1 98.69 54 LYS B C 1
ATOM 3829 O O . LYS B 1 54 ? 4.164 40.125 2.752 1 98.69 54 LYS B O 1
ATOM 3834 N N . TYR B 1 55 ? 3.549 39.062 4.664 1 98.88 55 TYR B N 1
ATOM 3835 C CA . TYR B 1 55 ? 4.902 38.625 4.973 1 98.88 55 TYR B CA 1
ATOM 3836 C C . TYR B 1 55 ? 4.91 37.156 5.449 1 98.88 55 TYR B C 1
ATOM 3838 O O . TYR B 1 55 ? 3.871 36.625 5.855 1 98.88 55 TYR B O 1
ATOM 3846 N N . PHE B 1 56 ? 6.074 36.5 5.32 1 98.81 56 PHE B N 1
ATOM 3847 C CA . PHE B 1 56 ? 6.23 35.188 5.98 1 98.81 56 PHE B CA 1
ATOM 3848 C C . PHE B 1 56 ? 7.688 34.969 6.367 1 98.81 56 PHE B C 1
ATOM 3850 O O . PHE B 1 56 ? 8.586 35.625 5.832 1 98.81 56 PHE B O 1
ATOM 3857 N N . ILE B 1 57 ? 7.871 34.125 7.32 1 98.5 57 ILE B N 1
ATOM 3858 C CA . ILE B 1 57 ? 9.164 33.719 7.863 1 98.5 57 ILE B CA 1
ATOM 3859 C C . ILE B 1 57 ? 9.281 32.188 7.844 1 98.5 57 ILE B C 1
ATOM 3861 O O . ILE B 1 57 ? 8.305 31.484 8.117 1 98.5 57 ILE B O 1
ATOM 3865 N N . VAL B 1 58 ? 10.469 31.703 7.496 1 98.19 58 VAL B N 1
ATOM 3866 C CA . VAL B 1 58 ? 10.75 30.281 7.547 1 98.19 58 VAL B CA 1
ATOM 3867 C C . VAL B 1 58 ? 11.727 29.984 8.688 1 98.19 58 VAL B C 1
ATOM 3869 O O . VAL B 1 58 ? 12.703 30.719 8.883 1 98.19 58 VAL B O 1
ATOM 3872 N N . LYS B 1 59 ? 11.398 28.969 9.453 1 96.94 59 LYS B N 1
ATOM 3873 C CA . LYS B 1 59 ? 12.258 28.547 10.547 1 96.94 59 LYS B CA 1
ATOM 3874 C C . LYS B 1 59 ? 12.766 27.125 10.328 1 96.94 59 LYS B C 1
ATOM 3876 O O . LYS B 1 59 ? 11.969 26.203 10.094 1 96.94 59 LYS B O 1
ATOM 3881 N N . ASN B 1 60 ? 14.086 26.891 10.344 1 95.62 60 ASN B N 1
ATOM 3882 C CA . ASN B 1 60 ? 14.75 25.594 10.219 1 95.62 60 ASN B CA 1
ATOM 3883 C C . ASN B 1 60 ? 14.32 24.859 8.945 1 95.62 60 ASN B C 1
ATOM 3885 O O . ASN B 1 60 ? 14.312 23.641 8.898 1 95.62 60 ASN B O 1
ATOM 3889 N N . GLN B 1 61 ? 13.781 25.531 8.031 1 97 61 GLN B N 1
ATOM 3890 C CA . GLN B 1 61 ? 13.289 25.031 6.754 1 97 61 GLN B CA 1
ATOM 3891 C C . GLN B 1 61 ? 12.109 24.094 6.953 1 97 61 GLN B C 1
ATOM 3893 O O . GLN B 1 61 ? 11.609 23.5 5.992 1 97 61 GLN B O 1
ATOM 3898 N N . SER B 1 62 ? 11.609 23.938 8.188 1 98.5 62 SER B N 1
ATOM 3899 C CA . SER B 1 62 ? 10.586 22.922 8.445 1 98.5 62 SER B CA 1
ATOM 3900 C C . SER B 1 62 ? 9.367 23.547 9.125 1 98.5 62 SER B C 1
ATOM 3902 O O . SER B 1 62 ? 8.367 22.859 9.352 1 98.5 62 SER B O 1
ATOM 3904 N N . ALA B 1 63 ? 9.398 24.812 9.484 1 98.38 63 ALA B N 1
ATOM 3905 C CA . ALA B 1 63 ? 8.273 25.562 10.047 1 98.38 63 ALA B CA 1
ATOM 3906 C C . ALA B 1 63 ? 8.125 26.906 9.352 1 98.38 63 ALA B C 1
ATOM 3908 O O . ALA B 1 63 ? 9.039 27.375 8.672 1 98.38 63 ALA B O 1
ATOM 3909 N N . LEU B 1 64 ? 6.926 27.469 9.508 1 98.31 64 LEU B N 1
ATOM 3910 C CA . LEU B 1 64 ? 6.621 28.688 8.758 1 98.31 64 LEU B CA 1
ATOM 3911 C C . LEU B 1 64 ? 5.543 29.5 9.469 1 98.31 64 LEU B C 1
ATOM 3913 O O . LEU B 1 64 ? 4.602 28.938 10.031 1 98.31 64 LEU B O 1
ATOM 3917 N N . ILE B 1 65 ? 5.719 30.859 9.484 1 98.69 65 ILE B N 1
ATOM 3918 C CA . ILE B 1 65 ? 4.66 31.766 9.906 1 98.69 65 ILE B CA 1
ATOM 3919 C C . ILE B 1 65 ? 4.379 32.781 8.797 1 98.69 65 ILE B C 1
ATOM 3921 O O . ILE B 1 65 ? 5.293 33.469 8.328 1 98.69 65 ILE B O 1
ATOM 3925 N N . ALA B 1 66 ? 3.197 32.844 8.352 1 98.94 66 ALA B N 1
ATOM 3926 C CA . ALA B 1 66 ? 2.74 33.844 7.395 1 98.94 66 ALA B CA 1
ATOM 3927 C C . ALA B 1 66 ? 1.718 34.781 8.023 1 98.94 66 ALA B C 1
ATOM 3929 O O . ALA B 1 66 ? 0.914 34.375 8.859 1 98.94 66 ALA B O 1
ATOM 3930 N N . PHE B 1 67 ? 1.763 36.094 7.594 1 98.81 67 PHE B N 1
ATOM 3931 C CA . PHE B 1 67 ? 0.793 37 8.195 1 98.81 67 PHE B CA 1
ATOM 3932 C C . PHE B 1 67 ? 0.487 38.188 7.258 1 98.81 67 PHE B C 1
ATOM 3934 O O . PHE B 1 67 ? 1.303 38.531 6.398 1 98.81 67 PHE B O 1
ATOM 3941 N N . ILE B 1 68 ? -0.679 38.656 7.379 1 98.75 68 ILE B N 1
ATOM 3942 C CA . ILE B 1 68 ? -1.154 39.875 6.758 1 98.75 68 ILE B CA 1
ATOM 3943 C C . ILE B 1 68 ? -1.428 40.938 7.832 1 98.75 68 ILE B C 1
ATOM 3945 O O . ILE B 1 68 ? -2.295 40.75 8.688 1 98.75 68 ILE B O 1
ATOM 3949 N N . VAL B 1 69 ? -0.694 42.062 7.77 1 98.5 69 VAL B N 1
ATOM 3950 C CA . VAL B 1 69 ? -0.833 43.094 8.781 1 98.5 69 VAL B CA 1
ATOM 3951 C C . VAL B 1 69 ? -2.203 43.75 8.656 1 98.5 69 VAL B C 1
ATOM 3953 O O . VAL B 1 69 ? -2.594 44.188 7.566 1 98.5 69 VAL B O 1
ATOM 3956 N N . GLY B 1 70 ? -2.92 43.844 9.727 1 97.75 70 GLY B N 1
ATOM 3957 C CA . GLY B 1 70 ? -4.23 44.469 9.742 1 97.75 70 GLY B CA 1
ATOM 3958 C C . GLY B 1 70 ? -4.172 45.969 9.5 1 97.75 70 GLY B C 1
ATOM 3959 O O . GLY B 1 70 ? -3.123 46.594 9.68 1 97.75 70 GLY B O 1
ATOM 3960 N N . SER B 1 71 ? -5.344 46.562 9.125 1 96.5 71 SER B N 1
ATOM 3961 C CA . SER B 1 71 ? -5.422 47.969 8.852 1 96.5 71 SER B CA 1
ATOM 3962 C C . SER B 1 71 ? -5.617 48.781 10.125 1 96.5 71 SER B C 1
ATOM 3964 O O . SER B 1 71 ? -5.352 50 10.156 1 96.5 71 SER B O 1
ATOM 3966 N N . GLU B 1 72 ? -6.082 48.125 11.164 1 96.19 72 GLU B N 1
ATOM 3967 C CA . GLU B 1 72 ? -6.395 48.844 12.398 1 96.19 72 GLU B CA 1
ATOM 3968 C C . GLU B 1 72 ? -5.363 48.531 13.484 1 96.19 72 GLU B C 1
ATOM 3970 O O . GLU B 1 72 ? -4.469 47.688 13.289 1 96.19 72 GLU B O 1
ATOM 3975 N N . ASP B 1 73 ? -5.543 49.219 14.625 1 95.06 73 ASP B N 1
ATOM 3976 C CA . ASP B 1 73 ? -4.578 49.094 15.719 1 95.06 73 ASP B CA 1
ATOM 3977 C C . ASP B 1 73 ? -4.633 47.719 16.359 1 95.06 73 ASP B C 1
ATOM 3979 O O . ASP B 1 73 ? -5.715 47.188 16.656 1 95.06 73 ASP B O 1
ATOM 3983 N N . LEU B 1 74 ? -3.457 47.156 16.594 1 95.44 74 LEU B N 1
ATOM 3984 C CA . LEU B 1 74 ? -3.318 45.812 17.109 1 95.44 74 LEU B CA 1
ATOM 3985 C C . LEU B 1 74 ? -3.988 45.688 18.484 1 95.44 74 LEU B C 1
ATOM 3987 O O . LEU B 1 74 ? -4.609 44.656 18.781 1 95.44 74 LEU B O 1
ATOM 3991 N N . GLU B 1 75 ? -3.832 46.688 19.312 1 96 75 GLU B N 1
ATOM 3992 C CA . GLU B 1 75 ? -4.289 46.625 20.703 1 96 75 GLU B CA 1
ATOM 3993 C C . GLU B 1 75 ? -5.812 46.594 20.781 1 96 75 GLU B C 1
ATOM 3995 O O . GLU B 1 75 ? -6.383 46.25 21.812 1 96 75 GLU B O 1
ATOM 4000 N N . ASN B 1 76 ? -6.465 47 19.672 1 96.12 76 ASN B N 1
ATOM 4001 C CA . ASN B 1 76 ? -7.926 47 19.672 1 96.12 76 ASN B CA 1
ATOM 4002 C C . ASN B 1 76 ? -8.508 45.844 18.875 1 96.12 76 ASN B C 1
ATOM 4004 O O . ASN B 1 76 ? -9.68 45.5 19.047 1 96.12 76 ASN B O 1
ATOM 4008 N N . HIS B 1 77 ? -7.676 45.188 18.062 1 96.44 77 HIS B N 1
ATOM 4009 C CA . HIS B 1 77 ? -8.258 44.219 17.156 1 96.44 77 HIS B CA 1
ATOM 4010 C C . HIS B 1 77 ? -7.543 42.875 17.266 1 96.44 77 HIS B C 1
ATOM 4012 O O . HIS B 1 77 ? -8.109 41.812 16.906 1 96.44 77 HIS B O 1
ATOM 4018 N N . GLY B 1 78 ? -6.285 42.844 17.703 1 96.94 78 GLY B N 1
ATOM 4019 C CA . GLY B 1 78 ? -5.574 41.625 18 1 96.94 78 GLY B CA 1
ATOM 4020 C C . GLY B 1 78 ? -5.176 40.844 16.75 1 96.94 78 GLY B C 1
ATOM 4021 O O . GLY B 1 78 ? -4.918 41.438 15.711 1 96.94 78 GLY B O 1
ATOM 4022 N N . PHE B 1 79 ? -4.969 39.531 16.953 1 97.94 79 PHE B N 1
ATOM 4023 C CA . PHE B 1 79 ? -4.547 38.594 15.914 1 97.94 79 PHE B CA 1
ATOM 4024 C C . PHE B 1 79 ? -5.598 37.5 15.703 1 97.94 79 PHE B C 1
ATOM 4026 O O . PHE B 1 79 ? -6.219 37.031 16.656 1 97.94 79 PHE B O 1
ATOM 4033 N N . LYS B 1 80 ? -5.844 37.094 14.461 1 98.38 80 LYS B N 1
ATOM 4034 C CA . LYS B 1 80 ? -6.52 35.844 14.086 1 98.38 80 LYS B CA 1
ATOM 4035 C C . LYS B 1 80 ? -5.52 34.781 13.594 1 98.38 80 LYS B C 1
ATOM 4037 O O . LYS B 1 80 ? -4.938 34.938 12.523 1 98.38 80 LYS B O 1
ATOM 4042 N N . ILE B 1 81 ? -5.441 33.688 14.336 1 98.38 81 ILE B N 1
ATOM 4043 C CA . ILE B 1 81 ? -4.34 32.781 14.086 1 98.38 81 ILE B CA 1
ATOM 4044 C C . ILE B 1 81 ? -4.887 31.391 13.758 1 98.38 81 ILE B C 1
ATOM 4046 O O . ILE B 1 81 ? -5.77 30.891 14.461 1 98.38 81 ILE B O 1
ATOM 4050 N N . ILE B 1 82 ? -4.449 30.844 12.672 1 98.62 82 ILE B N 1
ATOM 4051 C CA . ILE B 1 82 ? -4.621 29.422 12.398 1 98.62 82 ILE B CA 1
ATOM 4052 C C . ILE B 1 82 ? -3.289 28.703 12.578 1 98.62 82 ILE B C 1
ATOM 4054 O O . ILE B 1 82 ? -2.254 29.156 12.094 1 98.62 82 ILE B O 1
ATOM 4058 N N . ALA B 1 83 ? -3.312 27.594 13.305 1 98.12 83 ALA B N 1
ATOM 4059 C CA . ALA B 1 83 ? -2.084 26.875 13.633 1 98.12 83 ALA B CA 1
ATOM 4060 C C . ALA B 1 83 ? -2.184 25.406 13.219 1 98.12 83 ALA B C 1
ATOM 4062 O O . ALA B 1 83 ? -3.219 24.766 13.414 1 98.12 83 ALA B O 1
ATOM 4063 N N . ALA B 1 84 ? -1.163 24.875 12.609 1 98.19 84 ALA B N 1
ATOM 4064 C CA . ALA B 1 84 ? -1.04 23.469 12.211 1 98.19 84 ALA B CA 1
ATOM 4065 C C . ALA B 1 84 ? 0.403 23 12.32 1 98.19 84 ALA B C 1
ATOM 4067 O O . ALA B 1 84 ? 1.249 23.688 12.898 1 98.19 84 ALA B O 1
ATOM 4068 N N . HIS B 1 85 ? 0.692 21.734 11.922 1 98.25 85 HIS B N 1
ATOM 4069 C CA . HIS B 1 85 ? 2.072 21.281 11.992 1 98.25 85 HIS B CA 1
ATOM 4070 C C . HIS B 1 85 ? 2.477 20.547 10.711 1 98.25 85 HIS B C 1
ATOM 4072 O O . HIS B 1 85 ? 1.643 19.906 10.062 1 98.25 85 HIS B O 1
ATOM 4078 N N . THR B 1 86 ? 3.77 20.547 10.422 1 98.62 86 THR B N 1
ATOM 4079 C CA . THR B 1 86 ? 4.262 20.188 9.102 1 98.62 86 THR B CA 1
ATOM 4080 C C . THR B 1 86 ? 4.746 18.734 9.086 1 98.62 86 THR B C 1
ATOM 4082 O O . THR B 1 86 ? 4.898 18.141 8.023 1 98.62 86 THR B O 1
ATOM 4085 N N . ASP B 1 87 ? 5.035 18.203 10.281 1 97.88 87 ASP B N 1
ATOM 4086 C CA . ASP B 1 87 ? 5.672 16.891 10.32 1 97.88 87 ASP B CA 1
ATOM 4087 C C . ASP B 1 87 ? 4.633 15.773 10.383 1 97.88 87 ASP B C 1
ATOM 4089 O O . ASP B 1 87 ? 3.451 16.031 10.617 1 97.88 87 ASP B O 1
ATOM 4093 N N . SER B 1 88 ? 4.988 14.609 10.07 1 97.75 88 SER B N 1
ATOM 4094 C CA . SER B 1 88 ? 4.195 13.383 10.125 1 97.75 88 SER B CA 1
ATOM 4095 C C . SER B 1 88 ? 5.023 12.211 10.641 1 97.75 88 SER B C 1
ATOM 4097 O O . SER B 1 88 ? 6.25 12.211 10.508 1 97.75 88 SER B O 1
ATOM 4099 N N . PRO B 1 89 ? 4.402 11.242 11.219 1 97.75 89 PRO B N 1
ATOM 4100 C CA . PRO B 1 89 ? 5.156 10.07 11.656 1 97.75 89 PRO B CA 1
ATOM 4101 C C . PRO B 1 89 ? 5.801 9.312 10.5 1 97.75 89 PRO B C 1
ATOM 4103 O O . PRO B 1 89 ? 5.336 9.406 9.359 1 97.75 89 PRO B O 1
ATOM 4106 N N . GLY B 1 90 ? 6.863 8.523 10.867 1 97.69 90 GLY B N 1
ATOM 4107 C CA . GLY B 1 90 ? 7.547 7.73 9.859 1 97.69 90 GLY B CA 1
ATOM 4108 C C . GLY B 1 90 ? 8.883 7.188 10.328 1 97.69 90 GLY B C 1
ATOM 4109 O O . GLY B 1 90 ? 9 6.707 11.461 1 97.69 90 GLY B O 1
ATOM 4110 N N . PHE B 1 91 ? 9.867 7.164 9.367 1 98.31 91 PHE B N 1
ATOM 4111 C CA . PHE B 1 91 ? 11.195 6.629 9.641 1 98.31 91 PHE B CA 1
ATOM 4112 C C . PHE B 1 91 ? 12.273 7.609 9.203 1 98.31 91 PHE B C 1
ATOM 4114 O O . PHE B 1 91 ? 12.227 8.148 8.094 1 98.31 91 PHE B O 1
ATOM 4121 N N . ARG B 1 92 ? 13.18 7.824 10.047 1 98.31 92 ARG B N 1
ATOM 4122 C CA . ARG B 1 92 ? 14.359 8.625 9.734 1 98.31 92 ARG B CA 1
ATOM 4123 C C . ARG B 1 92 ? 15.578 7.742 9.508 1 98.31 92 ARG B C 1
ATOM 4125 O O . ARG B 1 92 ? 15.789 6.77 10.234 1 98.31 92 ARG B O 1
ATOM 4132 N N . ILE B 1 93 ? 16.328 8.031 8.477 1 98.25 93 ILE B N 1
ATOM 4133 C CA . ILE B 1 93 ? 17.531 7.266 8.188 1 98.25 93 ILE B CA 1
ATOM 4134 C C . ILE B 1 93 ? 18.672 7.734 9.102 1 98.25 93 ILE B C 1
ATOM 4136 O O . ILE B 1 93 ? 18.906 8.938 9.227 1 98.25 93 ILE B O 1
ATOM 4140 N N . LYS B 1 94 ? 19.328 6.809 9.758 1 96.69 94 LYS B N 1
ATOM 4141 C CA . LYS B 1 94 ? 20.438 7.121 10.656 1 96.69 94 LYS B CA 1
ATOM 4142 C C . LYS B 1 94 ? 21.703 7.406 9.875 1 96.69 94 LYS B C 1
ATOM 4144 O O . LYS B 1 94 ? 21.828 7.043 8.703 1 96.69 94 LYS B O 1
ATOM 4149 N N . PRO B 1 95 ? 22.641 8.172 10.547 1 92 95 PRO B N 1
ATOM 4150 C CA . PRO B 1 95 ? 23.984 8.219 9.953 1 92 95 PRO B CA 1
ATOM 4151 C C . PRO B 1 95 ? 24.609 6.836 9.805 1 92 95 PRO B C 1
ATOM 4153 O O . PRO B 1 95 ? 24.234 5.902 10.516 1 92 95 PRO B O 1
ATOM 4156 N N . ASN B 1 96 ? 25.625 6.695 8.93 1 92.06 96 ASN B N 1
ATOM 4157 C CA . ASN B 1 96 ? 26.156 5.371 8.656 1 92.06 96 ASN B CA 1
ATOM 4158 C C . ASN B 1 96 ? 25.062 4.352 8.414 1 92.06 96 ASN B C 1
ATOM 4160 O O . ASN B 1 96 ? 24.984 3.336 9.109 1 92.06 96 ASN B O 1
ATOM 4164 N N . ALA 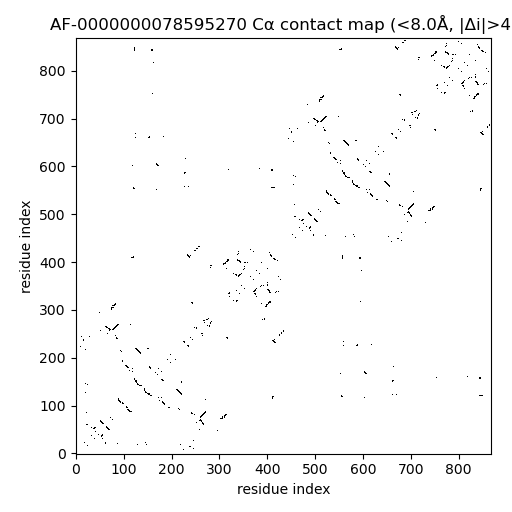B 1 97 ? 24.297 4.547 7.41 1 95.31 97 ALA B N 1
ATOM 4165 C CA . ALA B 1 97 ? 22.984 3.951 7.211 1 95.31 97 ALA B CA 1
ATOM 4166 C C . ALA B 1 97 ? 23.109 2.535 6.648 1 95.31 97 ALA B C 1
ATOM 4168 O O . ALA B 1 97 ? 22.25 1.683 6.918 1 95.31 97 ALA B O 1
ATOM 4169 N N . ASP B 1 98 ? 24.141 2.182 5.953 1 96.25 98 ASP B N 1
ATOM 4170 C CA . ASP B 1 98 ? 24.234 0.921 5.219 1 96.25 98 ASP B CA 1
ATOM 4171 C C . ASP B 1 98 ? 24.516 -0.244 6.168 1 96.25 98 ASP B C 1
ATOM 4173 O O . ASP B 1 98 ? 25.453 -0.194 6.961 1 96.25 98 ASP B O 1
ATOM 4177 N N . ILE B 1 99 ? 23.719 -1.249 6.09 1 96.38 99 ILE B N 1
ATOM 4178 C CA . ILE B 1 99 ? 23.953 -2.518 6.77 1 96.38 99 ILE B CA 1
ATOM 4179 C C . ILE B 1 99 ? 23.984 -3.652 5.75 1 96.38 99 ILE B C 1
ATOM 4181 O O . ILE B 1 99 ? 22.969 -3.936 5.102 1 96.38 99 ILE B O 1
ATOM 4185 N N . GLU B 1 100 ? 25.062 -4.285 5.617 1 95.56 100 GLU B N 1
ATOM 4186 C CA . GLU B 1 100 ? 25.156 -5.438 4.73 1 95.56 100 GLU B CA 1
ATOM 4187 C C . GLU B 1 100 ? 24.766 -6.723 5.445 1 95.56 100 GLU B C 1
ATOM 4189 O O . GLU B 1 100 ? 25.109 -6.918 6.617 1 95.56 100 GLU B O 1
ATOM 4194 N N . VAL B 1 101 ? 24.016 -7.555 4.707 1 94.94 101 VAL B N 1
ATOM 4195 C CA . VAL B 1 101 ? 23.578 -8.836 5.254 1 94.94 101 VAL B CA 1
ATOM 4196 C C . VAL B 1 101 ? 24.141 -9.977 4.41 1 94.94 101 VAL B C 1
ATOM 4198 O O . VAL B 1 101 ? 23.797 -10.109 3.234 1 94.94 101 VAL B O 1
ATOM 4201 N N . GLU B 1 102 ? 24.984 -10.836 4.934 1 92.69 102 GLU B N 1
ATOM 4202 C CA . GLU B 1 102 ? 25.562 -12.039 4.348 1 92.69 102 GLU B CA 1
ATOM 4203 C C . GLU B 1 102 ? 26.156 -11.758 2.973 1 92.69 102 GLU B C 1
ATOM 4205 O O . GLU B 1 102 ? 25.984 -12.547 2.041 1 92.69 102 GLU B O 1
ATOM 4210 N N . ASN B 1 103 ? 26.625 -10.617 2.793 1 91.81 103 ASN B N 1
ATOM 4211 C CA . ASN B 1 103 ? 27.25 -10.188 1.543 1 91.81 103 ASN B CA 1
ATOM 4212 C C . ASN B 1 103 ? 26.266 -10.289 0.371 1 91.81 103 ASN B C 1
ATOM 4214 O O . ASN B 1 103 ? 26.672 -10.625 -0.746 1 91.81 103 ASN B O 1
ATOM 4218 N N . SER B 1 104 ? 25.016 -10.125 0.641 1 94.69 104 SER B N 1
ATOM 4219 C CA . SER B 1 104 ? 24.031 -10.328 -0.412 1 94.69 104 SER B CA 1
ATOM 4220 C C . SER B 1 104 ? 23.047 -9.164 -0.476 1 94.69 104 SER B C 1
ATOM 4222 O O . SER B 1 104 ? 22.656 -8.742 -1.563 1 94.69 104 SER B O 1
ATOM 4224 N N . TYR B 1 105 ? 22.641 -8.672 0.679 1 96.44 105 TYR B N 1
ATOM 4225 C CA . TYR B 1 105 ? 21.641 -7.605 0.76 1 96.44 105 TYR B CA 1
ATOM 4226 C C . TYR B 1 105 ? 22.25 -6.355 1.39 1 96.44 105 TYR B C 1
ATOM 4228 O O . TYR B 1 105 ? 23.219 -6.438 2.148 1 96.44 105 TYR B O 1
ATOM 4236 N N . VAL B 1 106 ? 21.797 -5.207 1.051 1 97.31 106 VAL B N 1
ATOM 4237 C CA . VAL B 1 106 ? 22.062 -3.951 1.743 1 97.31 106 VAL B CA 1
ATOM 4238 C C . VAL B 1 106 ? 20.766 -3.367 2.287 1 97.31 106 VAL B C 1
ATOM 4240 O O . VAL B 1 106 ? 19.828 -3.094 1.526 1 97.31 106 VAL B O 1
ATOM 4243 N N . LYS B 1 107 ? 20.672 -3.293 3.588 1 97.19 107 LYS B N 1
ATOM 4244 C CA . LYS B 1 107 ? 19.547 -2.611 4.223 1 97.19 107 LYS B CA 1
ATOM 4245 C C . LYS B 1 107 ? 19.984 -1.321 4.902 1 97.19 107 LYS B C 1
ATOM 4247 O O . LYS B 1 107 ? 21.188 -1.074 5.043 1 97.19 107 LYS B O 1
ATOM 4252 N N . LEU B 1 108 ? 19.031 -0.447 5.172 1 98.12 108 LEU B N 1
ATOM 4253 C CA . LEU B 1 108 ? 19.359 0.85 5.758 1 98.12 108 LEU B CA 1
ATOM 4254 C C . LEU B 1 108 ? 19 0.881 7.238 1 98.12 108 LEU B C 1
ATOM 4256 O O . LEU B 1 108 ? 17.938 0.375 7.633 1 98.12 108 LEU B O 1
ATOM 4260 N N . ASN B 1 109 ? 19.859 1.406 8.078 1 98.19 109 ASN B N 1
ATOM 4261 C CA . ASN B 1 109 ? 19.609 1.681 9.484 1 98.19 109 ASN B CA 1
ATOM 4262 C C . ASN B 1 109 ? 18.672 2.871 9.664 1 98.19 109 ASN B C 1
ATOM 4264 O O . ASN B 1 109 ? 18.969 3.979 9.211 1 98.19 109 ASN B O 1
ATOM 4268 N N . THR B 1 110 ? 17.516 2.621 10.289 1 97.94 110 THR B N 1
ATOM 4269 C CA . THR B 1 110 ? 16.531 3.68 10.461 1 97.94 110 THR B CA 1
ATOM 4270 C C . THR B 1 110 ? 16.047 3.732 11.906 1 97.94 110 THR B C 1
ATOM 4272 O O . THR B 1 110 ? 16.297 2.812 12.68 1 97.94 110 THR B O 1
ATOM 4275 N N . GLU B 1 111 ? 15.477 4.801 12.273 1 97.31 111 GLU B N 1
ATOM 4276 C CA . GLU B 1 111 ? 14.773 4.957 13.547 1 97.31 111 GLU B CA 1
ATOM 4277 C C . GLU B 1 111 ? 13.359 5.484 13.328 1 97.31 111 GLU B C 1
ATOM 4279 O O . GLU B 1 111 ? 13.125 6.293 12.422 1 97.31 111 GLU B O 1
ATOM 4284 N N . VAL B 1 112 ? 12.492 5.035 14.172 1 96.75 112 VAL B N 1
ATOM 4285 C CA . VAL B 1 112 ? 11.094 5.434 14.062 1 96.75 112 VAL B CA 1
ATOM 4286 C C . VAL B 1 112 ? 10.93 6.883 14.508 1 96.75 112 VAL B C 1
ATOM 4288 O O . VAL B 1 112 ? 11.531 7.305 15.5 1 96.75 112 VAL B O 1
ATOM 4291 N N . TYR B 1 113 ? 10.25 7.664 13.758 1 96.88 113 TYR B N 1
ATOM 4292 C CA . TYR B 1 113 ? 9.906 9.039 14.086 1 96.88 113 TYR B CA 1
ATOM 4293 C C . TYR B 1 113 ? 8.43 9.164 14.438 1 96.88 113 TYR B C 1
ATOM 4295 O O . TYR B 1 113 ? 7.559 8.844 13.617 1 96.88 113 TYR B O 1
ATOM 4303 N N . GLY B 1 114 ? 8.094 9.633 15.617 1 95.56 114 GLY B N 1
ATOM 4304 C CA . GLY B 1 114 ? 6.711 9.758 16.047 1 95.56 114 GLY B CA 1
ATOM 4305 C C . GLY B 1 114 ? 6.055 8.43 16.359 1 95.56 114 GLY B C 1
ATOM 4306 O O . GLY B 1 114 ? 6.711 7.504 16.844 1 95.56 114 GLY B O 1
ATOM 4307 N N . GLY B 1 115 ? 4.723 8.414 16.281 1 95.62 115 GLY B N 1
ATOM 4308 C CA . GLY B 1 115 ? 3.965 7.223 16.641 1 95.62 115 GLY B CA 1
ATOM 4309 C C . GLY B 1 115 ? 3.244 6.609 15.445 1 95.62 115 GLY B C 1
ATOM 4310 O O . GLY B 1 115 ? 2.012 6.566 15.422 1 95.62 115 GLY B O 1
ATOM 4311 N N . PRO B 1 116 ? 4.012 6.09 14.469 1 97.38 116 PRO B N 1
ATOM 4312 C CA . PRO B 1 116 ? 3.357 5.465 13.312 1 97.38 116 PRO B CA 1
ATOM 4313 C C . PRO B 1 116 ? 2.783 4.086 13.641 1 97.38 116 PRO B C 1
ATOM 4315 O O . PRO B 1 116 ? 3.205 3.451 14.609 1 97.38 116 PRO B O 1
ATOM 4318 N N . ILE B 1 117 ? 1.729 3.67 12.906 1 97.56 117 ILE B N 1
ATOM 4319 C CA . ILE B 1 117 ? 1.352 2.262 12.859 1 97.56 117 ILE B CA 1
ATOM 4320 C C . ILE B 1 117 ? 2.355 1.487 12.008 1 97.56 117 ILE B C 1
ATOM 4322 O O . ILE B 1 117 ? 2.301 1.535 10.773 1 97.56 117 ILE B O 1
ATOM 4326 N N . LEU B 1 118 ? 3.189 0.711 12.625 1 97.5 118 LEU B N 1
ATOM 4327 C CA . LEU B 1 118 ? 4.406 0.175 12.023 1 97.5 118 LEU B CA 1
ATOM 4328 C C . LEU B 1 118 ? 4.07 -0.791 10.891 1 97.5 118 LEU B C 1
ATOM 4330 O O . LEU B 1 118 ? 4.668 -0.728 9.812 1 97.5 118 LEU B O 1
ATOM 4334 N N . ASN B 1 119 ? 3.084 -1.628 11.07 1 96.25 119 ASN B N 1
ATOM 4335 C CA . ASN B 1 119 ? 2.75 -2.654 10.094 1 96.25 119 ASN B CA 1
ATOM 4336 C C . ASN B 1 119 ? 2.375 -2.043 8.742 1 96.25 119 ASN B C 1
ATOM 4338 O O . ASN B 1 119 ? 2.576 -2.662 7.699 1 96.25 119 ASN B O 1
ATOM 4342 N N . THR B 1 120 ? 1.865 -0.87 8.75 1 97.44 120 THR B N 1
ATOM 4343 C CA . THR B 1 120 ? 1.332 -0.271 7.531 1 97.44 120 THR B CA 1
ATOM 4344 C C . THR B 1 120 ? 2.463 0.172 6.609 1 97.44 120 THR B C 1
ATOM 4346 O O . THR B 1 120 ? 2.234 0.459 5.43 1 97.44 120 THR B O 1
ATOM 4349 N N . TRP B 1 121 ? 3.688 0.214 7.051 1 98 121 TRP B N 1
ATOM 4350 C CA . TRP B 1 121 ? 4.848 0.627 6.266 1 98 121 TRP B CA 1
ATOM 4351 C C . TRP B 1 121 ? 5.465 -0.562 5.539 1 98 121 TRP B C 1
ATOM 4353 O O . TRP B 1 121 ? 6.312 -0.388 4.66 1 98 121 TRP B O 1
ATOM 4363 N N . MET B 1 122 ? 5.004 -1.757 5.883 1 97.81 122 MET B N 1
ATOM 4364 C CA . MET B 1 122 ? 5.633 -2.969 5.359 1 97.81 122 MET B CA 1
ATOM 4365 C C . MET B 1 122 ? 5.008 -3.373 4.027 1 97.81 122 MET B C 1
ATOM 4367 O O . MET B 1 122 ? 3.838 -3.09 3.773 1 97.81 122 MET B O 1
ATOM 4371 N N . ASP B 1 123 ? 5.812 -3.984 3.178 1 98.06 123 ASP B N 1
ATOM 4372 C CA . ASP B 1 123 ? 5.422 -4.598 1.913 1 98.06 123 ASP B CA 1
ATOM 4373 C C . ASP B 1 123 ? 4.777 -3.572 0.982 1 98.06 123 ASP B C 1
ATOM 4375 O O . ASP B 1 123 ? 3.705 -3.822 0.423 1 98.06 123 ASP B O 1
ATOM 4379 N N . ARG B 1 124 ? 5.27 -2.469 0.793 1 97.19 124 ARG B N 1
ATOM 4380 C CA . ARG B 1 124 ? 4.957 -1.446 -0.199 1 97.19 124 ARG B CA 1
ATOM 4381 C C . ARG B 1 124 ? 6.207 -0.666 -0.597 1 97.19 124 ARG B C 1
ATOM 4383 O O . ARG B 1 124 ? 7.105 -0.464 0.222 1 97.19 124 ARG B O 1
ATOM 4390 N N . PRO B 1 125 ? 6.277 -0.235 -1.835 1 98.31 125 PRO B N 1
ATOM 4391 C CA . PRO B 1 125 ? 7.43 0.555 -2.275 1 98.31 125 PRO B CA 1
ATOM 4392 C C . PRO B 1 125 ? 7.547 1.888 -1.54 1 98.31 125 PRO B C 1
ATOM 4394 O O . PRO B 1 125 ? 6.562 2.629 -1.439 1 98.31 125 PRO B O 1
ATOM 4397 N N . LEU B 1 126 ? 8.672 2.119 -0.983 1 98.69 126 LEU B N 1
ATOM 4398 C CA . LEU B 1 126 ? 8.977 3.373 -0.305 1 98.69 126 LEU B CA 1
ATOM 4399 C C . LEU B 1 126 ? 10.086 4.129 -1.032 1 98.69 126 LEU B C 1
ATOM 4401 O O . LEU B 1 126 ? 10.875 3.527 -1.762 1 98.69 126 LEU B O 1
ATOM 4405 N N . SER B 1 127 ? 10.078 5.418 -0.887 1 98.69 127 SER B N 1
ATOM 4406 C CA . SER B 1 127 ? 11.125 6.297 -1.395 1 98.69 127 SER B CA 1
ATOM 4407 C C . SER B 1 127 ? 11.797 7.066 -0.262 1 98.69 127 SER B C 1
ATOM 4409 O O . SER B 1 127 ? 11.547 6.793 0.914 1 98.69 127 SER B O 1
ATOM 4411 N N . ILE B 1 128 ? 12.766 7.922 -0.606 1 98.69 128 ILE B N 1
ATOM 4412 C CA . ILE B 1 128 ? 13.562 8.664 0.365 1 98.69 128 ILE B CA 1
ATOM 4413 C C . ILE B 1 128 ? 13.555 10.148 0.008 1 98.69 128 ILE B C 1
ATOM 4415 O O . ILE B 1 128 ? 13.703 10.516 -1.161 1 98.69 128 ILE B O 1
ATOM 4419 N N . ALA B 1 129 ? 13.312 10.984 0.979 1 98.81 129 ALA B N 1
ATOM 4420 C CA . ALA B 1 129 ? 13.367 12.43 0.784 1 98.81 129 ALA B CA 1
ATOM 4421 C C . ALA B 1 129 ? 13.836 13.141 2.053 1 98.81 129 ALA B C 1
ATOM 4423 O O . ALA B 1 129 ? 13.836 12.547 3.135 1 98.81 129 ALA B O 1
ATOM 4424 N N . GLY B 1 130 ? 14.25 14.344 1.948 1 98.69 130 GLY B N 1
ATOM 4425 C CA . GLY B 1 130 ? 14.703 15.188 3.043 1 98.69 130 GLY B CA 1
ATOM 4426 C C . GLY B 1 130 ? 15.641 16.297 2.596 1 98.69 130 GLY B C 1
ATOM 4427 O O . GLY B 1 130 ? 15.375 16.969 1.605 1 98.69 130 GLY B O 1
ATOM 4428 N N . ARG B 1 131 ? 16.609 16.562 3.375 1 98.5 131 ARG B N 1
ATOM 4429 C CA . ARG B 1 131 ? 17.609 17.562 3.002 1 98.5 131 ARG B CA 1
ATOM 4430 C C . ARG B 1 131 ? 19.016 17.031 3.186 1 98.5 131 ARG B C 1
ATOM 4432 O O . ARG B 1 131 ? 19.266 16.172 4.043 1 98.5 131 ARG B O 1
ATOM 4439 N N . VAL B 1 132 ? 19.891 17.453 2.377 1 98.38 132 VAL B N 1
ATOM 4440 C CA . VAL B 1 132 ? 21.312 17.125 2.398 1 98.38 132 VAL B CA 1
ATOM 4441 C C . VAL B 1 132 ? 22.141 18.391 2.662 1 98.38 132 VAL B C 1
ATOM 4443 O O . VAL B 1 132 ? 21.859 19.453 2.102 1 98.38 132 VAL B O 1
ATOM 4446 N N . VAL B 1 133 ? 23.094 18.312 3.551 1 97.75 133 VAL B N 1
ATOM 4447 C CA . VAL B 1 133 ? 23.969 19.422 3.912 1 97.75 133 VAL B CA 1
ATOM 4448 C C . VAL B 1 133 ? 25.312 19.25 3.221 1 97.75 133 VAL B C 1
ATOM 4450 O O . VAL B 1 133 ? 26.031 18.281 3.465 1 97.75 133 VAL B O 1
ATOM 4453 N N . LEU B 1 134 ? 25.656 20.156 2.396 1 97.81 134 LEU B N 1
ATOM 4454 C CA . LEU B 1 134 ? 26.906 20.141 1.628 1 97.81 134 LEU B CA 1
ATOM 4455 C C . LEU B 1 134 ? 27.875 21.188 2.152 1 97.81 134 LEU B C 1
ATOM 4457 O O . LEU B 1 134 ? 27.484 22.125 2.852 1 97.81 134 LEU B O 1
ATOM 4461 N N . LYS B 1 135 ? 29.125 20.969 1.768 1 96.81 135 LYS B N 1
ATOM 4462 C CA . LYS B 1 135 ? 30.125 22 2.045 1 96.81 135 LYS B CA 1
ATOM 4463 C C . LYS B 1 135 ? 29.719 23.328 1.412 1 96.81 135 LYS B C 1
ATOM 4465 O O . LYS B 1 135 ? 29.266 23.375 0.269 1 96.81 135 LYS B O 1
ATOM 4470 N N . GLY B 1 136 ? 29.781 24.359 2.27 1 94.81 136 GLY B N 1
ATOM 4471 C CA . GLY B 1 136 ? 29.484 25.703 1.79 1 94.81 136 GLY B CA 1
ATOM 4472 C C . GLY B 1 136 ? 30.688 26.594 1.746 1 94.81 136 GLY B C 1
ATOM 4473 O O . GLY B 1 136 ? 31.812 26.125 1.575 1 94.81 136 GLY B O 1
ATOM 4474 N N . GLN B 1 137 ? 30.391 27.891 1.786 1 93.44 137 GLN B N 1
ATOM 4475 C CA . GLN B 1 137 ? 31.453 28.891 1.713 1 93.44 137 GLN B CA 1
ATOM 4476 C C . GLN B 1 137 ? 32.344 28.828 2.951 1 93.44 137 GLN B C 1
ATOM 4478 O O . GLN B 1 137 ? 33.562 29.016 2.857 1 93.44 137 GLN B O 1
ATOM 4483 N N . ASP B 1 138 ? 31.688 28.625 4.062 1 92.31 138 ASP B N 1
ATOM 4484 C CA . ASP B 1 138 ? 32.375 28.469 5.336 1 92.31 138 ASP B CA 1
ATOM 4485 C C . ASP B 1 138 ? 31.625 27.516 6.266 1 92.31 138 ASP B C 1
ATOM 4487 O O . ASP B 1 138 ? 30.516 27.094 5.953 1 92.31 138 ASP B O 1
ATOM 4491 N N . PRO B 1 139 ? 32.188 27.203 7.43 1 91.81 139 PRO B N 1
ATOM 4492 C CA . PRO B 1 139 ? 31.594 26.188 8.312 1 91.81 139 PRO B CA 1
ATOM 4493 C C . PRO B 1 139 ? 30.234 26.625 8.859 1 91.81 139 PRO B C 1
ATOM 4495 O O . PRO B 1 139 ? 29.422 25.766 9.234 1 91.81 139 PRO B O 1
ATOM 4498 N N . PHE B 1 140 ? 29.938 27.844 8.938 1 93.56 140 PHE B N 1
ATOM 4499 C CA . PHE B 1 140 ? 28.703 28.344 9.516 1 93.56 140 PHE B CA 1
ATOM 4500 C C . PHE B 1 140 ? 27.672 28.641 8.43 1 93.56 140 PHE B C 1
ATOM 4502 O O . PHE B 1 140 ? 26.547 29.047 8.719 1 93.56 140 PHE B O 1
ATOM 4509 N N . SER B 1 141 ? 28.078 28.359 7.188 1 93.75 141 SER B N 1
ATOM 4510 C CA . SER B 1 141 ? 27.188 28.609 6.059 1 93.75 141 SER B CA 1
ATOM 4511 C C . SER B 1 141 ? 27.203 27.438 5.082 1 93.75 141 SER B C 1
ATOM 4513 O O . SER B 1 141 ? 27.562 27.594 3.914 1 93.75 141 SER B O 1
ATOM 4515 N N . PRO B 1 142 ? 26.719 26.328 5.582 1 95.44 142 PRO B N 1
ATOM 4516 C CA . PRO B 1 142 ? 26.641 25.172 4.684 1 95.44 142 PRO B CA 1
ATOM 4517 C C . PRO B 1 142 ? 25.594 25.359 3.58 1 95.44 142 PRO B C 1
ATOM 4519 O O . PRO B 1 142 ? 24.703 26.203 3.707 1 95.44 142 PRO B O 1
ATOM 4522 N N . ASP B 1 143 ? 25.812 24.672 2.48 1 96.69 143 ASP B N 1
ATOM 4523 C CA . ASP B 1 143 ? 24.828 24.641 1.393 1 96.69 143 ASP B CA 1
ATOM 4524 C C . ASP B 1 143 ? 23.797 23.531 1.607 1 96.69 143 ASP B C 1
ATOM 4526 O O . ASP B 1 143 ? 24.141 22.344 1.649 1 96.69 143 ASP B O 1
ATOM 4530 N N . ILE B 1 144 ? 22.562 23.922 1.78 1 97.25 144 ILE B N 1
ATOM 4531 C CA . ILE B 1 144 ? 21.5 22.953 2.064 1 97.25 144 ILE B CA 1
ATOM 4532 C C . ILE B 1 144 ? 20.688 22.688 0.801 1 97.25 144 ILE B C 1
ATOM 4534 O O . ILE B 1 144 ? 20.188 23.625 0.178 1 97.25 144 ILE B O 1
ATOM 4538 N N . ARG B 1 145 ? 20.562 21.375 0.438 1 97.81 145 ARG B N 1
ATOM 4539 C CA . ARG B 1 145 ? 19.781 20.969 -0.735 1 97.81 145 ARG B CA 1
ATOM 4540 C C . ARG B 1 145 ? 18.656 20.016 -0.349 1 97.81 145 ARG B C 1
ATOM 4542 O O . ARG B 1 145 ? 18.875 19.078 0.411 1 97.81 145 ARG B O 1
ATOM 4549 N N . LEU B 1 146 ? 17.469 20.375 -0.826 1 98.44 146 LEU B N 1
ATOM 4550 C CA . LEU B 1 146 ? 16.375 19.422 -0.669 1 98.44 146 LEU B CA 1
ATOM 4551 C C . LEU B 1 146 ? 16.562 18.234 -1.622 1 98.44 146 LEU B C 1
ATOM 4553 O O . LEU B 1 146 ? 16.969 18.422 -2.768 1 98.44 146 LEU B O 1
ATOM 4557 N N . LEU B 1 147 ? 16.328 17.047 -1.119 1 98.56 147 LEU B N 1
ATOM 4558 C CA . LEU B 1 147 ? 16.422 15.82 -1.898 1 98.56 147 LEU B CA 1
ATOM 4559 C C . LEU B 1 147 ? 15.078 15.102 -1.939 1 98.56 147 LEU B C 1
ATOM 4561 O O . LEU B 1 147 ? 14.414 14.961 -0.91 1 98.56 147 LEU B O 1
ATOM 4565 N N . ASN B 1 148 ? 14.609 14.727 -3.043 1 98.56 148 ASN B N 1
ATOM 4566 C CA . ASN B 1 148 ? 13.523 13.781 -3.297 1 98.56 148 ASN B CA 1
ATOM 4567 C C . ASN B 1 148 ? 13.906 12.781 -4.383 1 98.56 148 ASN B C 1
ATOM 4569 O O . ASN B 1 148 ? 14.078 13.148 -5.543 1 98.56 148 ASN B O 1
ATOM 4573 N N . MET B 1 149 ? 14.039 11.539 -4.012 1 97.75 149 MET B N 1
ATOM 4574 C CA . MET B 1 149 ? 14.508 10.523 -4.957 1 97.75 149 MET B CA 1
ATOM 4575 C C . MET B 1 149 ? 13.469 10.281 -6.047 1 97.75 149 MET B C 1
ATOM 4577 O O . MET B 1 149 ? 13.82 10.008 -7.195 1 97.75 149 MET B O 1
ATOM 4581 N N . GLU B 1 150 ? 12.18 10.312 -5.723 1 96.06 150 GLU B N 1
ATOM 4582 C CA . GLU B 1 150 ? 11.055 10.18 -6.641 1 96.06 150 GLU B CA 1
ATOM 4583 C C . GLU B 1 150 ? 11.117 8.859 -7.402 1 96.06 150 GLU B C 1
ATOM 4585 O O . GLU B 1 150 ? 10.844 8.812 -8.602 1 96.06 150 GLU B O 1
ATOM 4590 N N . LYS B 1 151 ? 11.594 7.809 -6.84 1 96.44 151 LYS B N 1
ATOM 4591 C CA . LYS B 1 151 ? 11.609 6.434 -7.332 1 96.44 151 LYS B CA 1
ATOM 4592 C C . LYS B 1 151 ? 11.367 5.441 -6.199 1 96.44 151 LYS B C 1
ATOM 4594 O O . LYS B 1 151 ? 11.688 5.719 -5.043 1 96.44 151 LYS B O 1
ATOM 4599 N N . PRO B 1 152 ? 10.695 4.34 -6.504 1 97.75 152 PRO B N 1
ATOM 4600 C CA . PRO B 1 152 ? 10.555 3.297 -5.484 1 97.75 152 PRO B CA 1
ATOM 4601 C C . PRO B 1 152 ? 11.883 2.627 -5.137 1 97.75 152 PRO B C 1
ATOM 4603 O O . PRO B 1 152 ? 12.336 1.731 -5.855 1 97.75 152 PRO B O 1
ATOM 4606 N N . LEU B 1 153 ? 12.461 2.914 -4.012 1 97.69 153 LEU B N 1
ATOM 4607 C CA . LEU B 1 153 ? 13.859 2.592 -3.73 1 97.69 153 LEU B CA 1
ATOM 4608 C C . LEU B 1 153 ? 13.961 1.422 -2.758 1 97.69 153 LEU B C 1
ATOM 4610 O O . LEU B 1 153 ? 14.898 0.625 -2.832 1 97.69 153 LEU B O 1
ATOM 4614 N N . VAL B 1 154 ? 13.055 1.373 -1.809 1 98.44 154 VAL B N 1
ATOM 4615 C CA . VAL B 1 154 ? 13.242 0.398 -0.74 1 98.44 154 VAL B CA 1
ATOM 4616 C C . VAL B 1 154 ? 11.906 -0.252 -0.387 1 98.44 154 VAL B C 1
ATOM 4618 O O . VAL B 1 154 ? 10.844 0.273 -0.729 1 98.44 154 VAL B O 1
ATOM 4621 N N . VAL B 1 155 ? 11.945 -1.395 0.268 1 98.62 155 VAL B N 1
ATOM 4622 C CA . VAL B 1 155 ? 10.805 -2.111 0.829 1 98.62 155 VAL B CA 1
ATOM 4623 C C . VAL B 1 155 ? 11.18 -2.674 2.201 1 98.62 155 VAL B C 1
ATOM 4625 O O . VAL B 1 155 ? 12.305 -3.127 2.41 1 98.62 155 VAL B O 1
ATOM 4628 N N . ILE B 1 156 ? 10.312 -2.48 3.143 1 98.56 156 ILE B N 1
ATOM 4629 C CA . ILE B 1 156 ? 10.422 -3.229 4.391 1 98.56 156 ILE B CA 1
ATOM 4630 C C . ILE B 1 156 ? 9.617 -4.523 4.285 1 98.56 156 ILE B C 1
ATOM 4632 O O . ILE B 1 156 ? 8.391 -4.512 4.422 1 98.56 156 ILE B O 1
ATOM 4636 N N . PRO B 1 157 ? 10.266 -5.598 4.035 1 98.19 157 PRO B N 1
ATOM 4637 C CA . PRO B 1 157 ? 9.516 -6.828 3.746 1 98.19 157 PRO B CA 1
ATOM 4638 C C . PRO B 1 157 ? 9.086 -7.562 5.012 1 98.19 157 PRO B C 1
ATOM 4640 O O . PRO B 1 157 ? 9.875 -7.707 5.949 1 98.19 157 PRO B O 1
ATOM 4643 N N . ASN B 1 158 ? 7.863 -8.031 5.012 1 96.69 158 ASN B N 1
ATOM 4644 C CA . ASN B 1 158 ? 7.398 -8.961 6.035 1 96.69 158 ASN B CA 1
ATOM 4645 C C . ASN B 1 158 ? 8.094 -10.32 5.922 1 96.69 158 ASN B C 1
ATOM 4647 O O . ASN B 1 158 ? 8.57 -10.688 4.848 1 96.69 158 ASN B O 1
ATOM 4651 N N . LEU B 1 159 ? 8.141 -10.961 7.059 1 95 159 LEU B N 1
ATOM 4652 C CA . LEU B 1 159 ? 8.453 -12.383 7.023 1 95 159 LEU B CA 1
ATOM 4653 C C . LEU B 1 159 ? 7.285 -13.18 6.461 1 95 159 LEU B C 1
ATOM 4655 O O . LEU B 1 159 ? 6.125 -12.914 6.789 1 95 159 LEU B O 1
ATOM 4659 N N . ALA B 1 160 ? 7.598 -14.125 5.582 1 93.44 160 ALA B N 1
ATOM 4660 C CA . ALA B 1 160 ? 6.551 -14.969 5.008 1 93.44 160 ALA B CA 1
ATOM 4661 C C . ALA B 1 160 ? 5.711 -15.617 6.105 1 93.44 160 ALA B C 1
ATOM 4663 O O . ALA B 1 160 ? 6.242 -16.016 7.145 1 93.44 160 ALA B O 1
ATOM 4664 N N . ILE B 1 161 ? 4.469 -15.82 5.812 1 92.38 161 ILE B N 1
ATOM 4665 C CA . ILE B 1 161 ? 3.549 -16.359 6.809 1 92.38 161 ILE B CA 1
ATOM 4666 C C . ILE B 1 161 ? 3.975 -17.781 7.199 1 92.38 161 ILE B C 1
ATOM 4668 O O . ILE B 1 161 ? 3.775 -18.203 8.336 1 92.38 161 ILE B O 1
ATOM 4672 N N . HIS B 1 162 ? 4.551 -18.516 6.242 1 89.81 162 HIS B N 1
ATOM 4673 C CA . HIS B 1 162 ? 4.992 -19.891 6.461 1 89.81 162 HIS B CA 1
ATOM 4674 C C . HIS B 1 162 ? 6.105 -19.953 7.5 1 89.81 162 HIS B C 1
ATOM 4676 O O . HIS B 1 162 ? 6.34 -21 8.102 1 89.81 162 HIS B O 1
ATOM 4682 N N . MET B 1 163 ? 6.762 -18.828 7.676 1 89.62 163 MET B N 1
ATOM 4683 C CA . MET B 1 163 ? 7.871 -18.734 8.617 1 89.62 163 MET B CA 1
ATOM 4684 C C . MET B 1 163 ? 7.469 -17.938 9.859 1 89.62 163 MET B C 1
ATOM 4686 O O . MET B 1 163 ? 8.297 -17.672 10.727 1 89.62 163 MET B O 1
ATOM 4690 N N . ASN B 1 164 ? 6.27 -17.531 9.852 1 89.38 164 ASN B N 1
ATOM 4691 C CA . ASN B 1 164 ? 5.684 -16.719 10.914 1 89.38 164 ASN B CA 1
ATOM 4692 C C . ASN B 1 164 ? 4.191 -17 11.078 1 89.38 164 ASN B C 1
ATOM 4694 O O . ASN B 1 164 ? 3.361 -16.109 10.875 1 89.38 164 ASN B O 1
ATOM 4698 N N . ARG B 1 165 ? 3.834 -18.094 11.523 1 87.12 165 ARG B N 1
ATOM 4699 C CA . ARG B 1 165 ? 2.465 -18.594 11.523 1 87.12 165 ARG B CA 1
ATOM 4700 C C . ARG B 1 165 ? 1.583 -17.797 12.477 1 87.12 165 ARG B C 1
ATOM 4702 O O . ARG B 1 165 ? 0.362 -17.75 12.312 1 87.12 165 ARG B O 1
ATOM 4709 N N . ASP B 1 166 ? 2.199 -17.109 13.43 1 89.06 166 ASP B N 1
ATOM 4710 C CA . ASP B 1 166 ? 1.438 -16.359 14.43 1 89.06 166 ASP B CA 1
ATOM 4711 C C . ASP B 1 166 ? 1.296 -14.898 14.023 1 89.06 166 ASP B C 1
ATOM 4713 O O . ASP B 1 166 ? 0.821 -14.07 14.812 1 89.06 166 ASP B O 1
ATOM 4717 N N . VAL B 1 167 ? 1.631 -14.57 12.875 1 91.62 167 VAL B N 1
ATOM 4718 C CA . VAL B 1 167 ? 1.669 -13.188 12.43 1 91.62 167 VAL B CA 1
ATOM 4719 C C . VAL B 1 167 ? 0.293 -12.547 12.617 1 91.62 167 VAL B C 1
ATOM 4721 O O . VAL B 1 167 ? 0.188 -11.383 13.016 1 91.62 167 VAL B O 1
ATOM 4724 N N . ASN B 1 168 ? -0.804 -13.281 12.406 1 93.44 168 ASN B N 1
ATOM 4725 C CA . ASN B 1 168 ? -2.156 -12.734 12.453 1 93.44 168 ASN B CA 1
ATOM 4726 C C . ASN B 1 168 ? -2.715 -12.734 13.867 1 93.44 168 ASN B C 1
ATOM 4728 O O . ASN B 1 168 ? -3.764 -12.148 14.133 1 93.44 168 ASN B O 1
ATOM 4732 N N . SER B 1 169 ? -1.996 -13.391 14.75 1 91.44 169 SER B N 1
ATOM 4733 C CA . SER B 1 169 ? -2.373 -13.375 16.156 1 91.44 169 SER B CA 1
ATOM 4734 C C . SER B 1 169 ? -1.76 -12.18 16.875 1 91.44 169 SER B C 1
ATOM 4736 O O . SER B 1 169 ? -2.113 -11.891 18.031 1 91.44 169 SER B O 1
ATOM 4738 N N . GLY B 1 170 ? -0.934 -11.5 16.188 1 89.94 170 GLY B N 1
ATOM 4739 C CA . GLY B 1 170 ? -0.297 -10.32 16.766 1 89.94 170 GLY B CA 1
ATOM 4740 C C . GLY B 1 170 ? 1.154 -10.555 17.141 1 89.94 170 GLY B C 1
ATOM 4741 O O . GLY B 1 170 ? 1.459 -11.43 17.953 1 89.94 170 GLY B O 1
ATOM 4742 N N . ILE B 1 171 ? 2.086 -9.82 16.469 1 89.38 171 ILE B N 1
ATOM 4743 C CA . ILE B 1 171 ? 3.504 -9.914 16.797 1 89.38 171 ILE B CA 1
ATOM 4744 C C . ILE B 1 171 ? 4.059 -8.516 17.078 1 89.38 171 ILE B C 1
ATOM 4746 O O . ILE B 1 171 ? 3.668 -7.543 16.438 1 89.38 171 ILE B O 1
ATOM 4750 N N . LYS B 1 172 ? 4.895 -8.547 18.062 1 92.56 172 LYS B N 1
ATOM 4751 C CA . LYS B 1 172 ? 5.605 -7.301 18.328 1 92.56 172 LYS B CA 1
ATOM 4752 C C . LYS B 1 172 ? 6.699 -7.062 17.281 1 92.56 172 LYS B C 1
ATOM 4754 O O . LYS B 1 172 ? 7.555 -7.922 17.078 1 92.56 172 LYS B O 1
ATOM 4759 N N . LEU B 1 173 ? 6.672 -5.973 16.688 1 93.5 173 LEU B N 1
ATOM 4760 C CA . LEU B 1 173 ? 7.711 -5.598 15.727 1 93.5 173 LEU B CA 1
ATOM 4761 C C . LEU B 1 173 ? 8.844 -4.848 16.422 1 93.5 173 LEU B C 1
ATOM 4763 O O . LEU B 1 173 ? 8.625 -3.795 17.016 1 93.5 173 LEU B O 1
ATOM 4767 N N . ASN B 1 174 ? 10.023 -5.457 16.344 1 95.25 174 ASN B N 1
ATOM 4768 C CA . ASN B 1 174 ? 11.203 -4.789 16.875 1 95.25 174 ASN B CA 1
ATOM 4769 C C . ASN B 1 174 ? 11.688 -3.678 15.945 1 95.25 174 ASN B C 1
ATOM 4771 O O . ASN B 1 174 ? 12.086 -3.941 14.812 1 95.25 174 ASN B O 1
ATOM 4775 N N . ARG B 1 175 ? 11.773 -2.498 16.406 1 93.5 175 ARG B N 1
ATOM 4776 C CA . ARG B 1 175 ? 12.078 -1.3 15.633 1 93.5 175 ARG B CA 1
ATOM 4777 C C . ARG B 1 175 ? 13.5 -1.345 15.094 1 93.5 175 ARG B C 1
ATOM 4779 O O . ARG B 1 175 ? 13.797 -0.761 14.047 1 93.5 175 ARG B O 1
ATOM 4786 N N . GLN B 1 176 ? 14.367 -1.978 15.789 1 95.06 176 GLN B N 1
ATOM 4787 C CA . GLN B 1 176 ? 15.773 -2.008 15.406 1 95.06 176 GLN B CA 1
ATOM 4788 C C . GLN B 1 176 ? 16.078 -3.201 14.5 1 95.06 176 GLN B C 1
ATOM 4790 O O . GLN B 1 176 ? 17.141 -3.268 13.883 1 95.06 176 GLN B O 1
ATOM 4795 N N . LYS B 1 177 ? 15.164 -4.102 14.367 1 94.44 177 LYS B N 1
ATOM 4796 C CA . LYS B 1 177 ? 15.492 -5.348 13.688 1 94.44 177 LYS B CA 1
ATOM 4797 C C . LYS B 1 177 ? 14.523 -5.617 12.539 1 94.44 177 LYS B C 1
ATOM 4799 O O . LYS B 1 177 ? 14.938 -5.867 11.406 1 94.44 177 LYS B O 1
ATOM 4804 N N . HIS B 1 178 ? 13.258 -5.5 12.797 1 95.5 178 HIS B N 1
ATOM 4805 C CA . HIS B 1 178 ? 12.258 -6.035 11.883 1 95.5 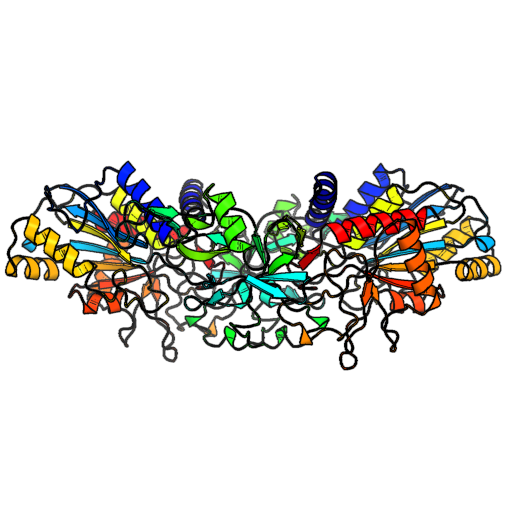178 HIS B CA 1
ATOM 4806 C C . HIS B 1 178 ? 11.844 -4.992 10.844 1 95.5 178 HIS B C 1
ATOM 4808 O O . HIS B 1 178 ? 11.234 -5.328 9.828 1 95.5 178 HIS B O 1
ATOM 4814 N N . LEU B 1 179 ? 12.211 -3.73 11.047 1 96.88 179 LEU B N 1
ATOM 4815 C CA . LEU B 1 179 ? 11.617 -2.656 10.258 1 96.88 179 LEU B CA 1
ATOM 4816 C C . LEU B 1 179 ? 12.672 -1.95 9.414 1 96.88 179 LEU B C 1
ATOM 4818 O O . LEU B 1 179 ? 12.477 -0.807 9 1 96.88 179 LEU B O 1
ATOM 4822 N N . LEU B 1 180 ? 13.797 -2.582 9.203 1 98.31 180 LEU B N 1
ATOM 4823 C CA . LEU B 1 180 ? 14.852 -1.964 8.398 1 98.31 180 LEU B CA 1
ATOM 4824 C C . LEU B 1 180 ? 14.594 -2.174 6.914 1 98.31 180 LEU B C 1
ATOM 4826 O O . LEU B 1 180 ? 14.359 -3.303 6.473 1 98.31 180 LEU B O 1
ATOM 4830 N N . PRO B 1 181 ? 14.609 -1.139 6.105 1 98.5 181 PRO B N 1
ATOM 4831 C CA . PRO B 1 181 ? 14.258 -1.227 4.688 1 98.5 181 PRO B CA 1
ATOM 4832 C C . PRO B 1 181 ? 15.375 -1.845 3.84 1 98.5 181 PRO B C 1
ATOM 4834 O O . PRO B 1 181 ? 16.547 -1.498 4.008 1 98.5 181 PRO B O 1
ATOM 4837 N N . LEU B 1 182 ? 15 -2.758 2.967 1 98.5 182 LEU B N 1
ATOM 4838 C CA . LEU B 1 182 ? 15.898 -3.357 1.984 1 98.5 182 LEU B CA 1
ATOM 4839 C C . LEU B 1 182 ? 16.125 -2.418 0.804 1 98.5 182 LEU B C 1
ATOM 4841 O O . LEU B 1 182 ? 15.164 -2.023 0.133 1 98.5 182 LEU B O 1
ATOM 4845 N N . LEU B 1 183 ? 17.359 -2.072 0.529 1 97.38 183 LEU B N 1
ATOM 4846 C CA . LEU B 1 183 ? 17.703 -1.077 -0.48 1 97.38 183 LEU B CA 1
ATOM 4847 C C . LEU B 1 183 ? 18.156 -1.748 -1.77 1 97.38 183 LEU B C 1
ATOM 4849 O O . LEU B 1 183 ? 17.781 -1.33 -2.863 1 97.38 183 LEU B O 1
ATOM 4853 N N . ALA B 1 184 ? 19 -2.805 -1.6 1 95.5 184 ALA B N 1
ATOM 4854 C CA . ALA B 1 184 ? 19.672 -3.322 -2.787 1 95.5 184 ALA B CA 1
ATOM 4855 C C . ALA B 1 184 ? 20.266 -4.703 -2.521 1 95.5 184 ALA B C 1
ATOM 4857 O O . ALA B 1 184 ? 20.344 -5.141 -1.371 1 95.5 184 ALA B O 1
ATOM 4858 N N . LEU B 1 185 ? 20.578 -5.379 -3.6 1 95.19 185 LEU B N 1
ATOM 4859 C CA . LEU B 1 185 ? 21.531 -6.477 -3.547 1 95.19 185 LEU B CA 1
ATOM 4860 C C . LEU B 1 185 ? 22.953 -5.961 -3.664 1 95.19 185 LEU B C 1
ATOM 4862 O O . LEU B 1 185 ? 23.219 -4.984 -4.371 1 95.19 185 LEU B O 1
ATOM 4866 N N . VAL B 1 186 ? 23.844 -6.633 -2.945 1 93.06 186 VAL B N 1
ATOM 4867 C CA . VAL B 1 186 ? 25.25 -6.25 -3.018 1 93.06 186 VAL B CA 1
ATOM 4868 C C . VAL B 1 186 ? 25.75 -6.395 -4.453 1 93.06 186 VAL B C 1
ATOM 4870 O O . VAL B 1 186 ? 25.484 -7.406 -5.109 1 93.06 186 VAL B O 1
ATOM 4873 N N . ASN B 1 187 ? 26.312 -5.355 -4.953 1 86.81 187 ASN B N 1
ATOM 4874 C CA . ASN B 1 187 ? 26.891 -5.344 -6.293 1 86.81 187 ASN B CA 1
ATOM 4875 C C . ASN B 1 187 ? 28.156 -4.484 -6.348 1 86.81 187 ASN B C 1
ATOM 4877 O O . ASN B 1 187 ? 28.641 -4.004 -5.32 1 86.81 187 ASN B O 1
ATOM 4881 N N . ASP B 1 188 ? 28.672 -4.422 -7.594 1 84.62 188 ASP B N 1
ATOM 4882 C CA . ASP B 1 188 ? 29.938 -3.711 -7.742 1 84.62 188 ASP B CA 1
ATOM 4883 C C . ASP B 1 188 ? 29.719 -2.25 -8.117 1 84.62 188 ASP B C 1
ATOM 4885 O O . ASP B 1 188 ? 30.672 -1.487 -8.289 1 84.62 188 ASP B O 1
ATOM 4889 N N . LYS B 1 189 ? 28.594 -1.799 -8.164 1 83 189 LYS B N 1
ATOM 4890 C CA . LYS B 1 189 ? 28.297 -0.435 -8.594 1 83 189 LYS B CA 1
ATOM 4891 C C . LYS B 1 189 ? 28.594 0.566 -7.48 1 83 189 LYS B C 1
ATOM 4893 O O . LYS B 1 189 ? 28.969 1.709 -7.75 1 83 189 LYS B O 1
ATOM 4898 N N . PHE B 1 190 ? 28.266 0.123 -6.297 1 82.31 190 PHE B N 1
ATOM 4899 C CA . PHE B 1 190 ? 28.484 1.005 -5.156 1 82.31 190 PHE B CA 1
ATOM 4900 C C . PHE B 1 190 ? 29.484 0.397 -4.184 1 82.31 190 PHE B C 1
ATOM 4902 O O . PHE B 1 190 ? 29.578 -0.826 -4.051 1 82.31 190 PHE B O 1
ATOM 4909 N N . GLU B 1 191 ? 30.172 1.261 -3.582 1 85.12 191 GLU B N 1
ATOM 4910 C CA . GLU B 1 191 ? 31.156 0.818 -2.594 1 85.12 191 GLU B CA 1
ATOM 4911 C C . GLU B 1 191 ? 30.469 0.291 -1.337 1 85.12 191 GLU B C 1
ATOM 4913 O O . GLU B 1 191 ? 29.469 0.845 -0.893 1 85.12 191 GLU B O 1
ATOM 4918 N N . LYS B 1 192 ? 31.156 -0.688 -0.865 1 86.12 192 LYS B N 1
ATOM 4919 C CA . LYS B 1 192 ? 30.656 -1.263 0.383 1 86.12 192 LYS B CA 1
ATOM 4920 C C . LYS B 1 192 ? 30.547 -0.197 1.469 1 86.12 192 LYS B C 1
ATOM 4922 O O . LYS B 1 192 ? 31.469 0.579 1.691 1 86.12 192 LYS B O 1
ATOM 4927 N N . GLY B 1 193 ? 29.359 -0.14 2.033 1 88.94 193 GLY B N 1
ATOM 4928 C CA . GLY B 1 193 ? 29.125 0.788 3.127 1 88.94 193 GLY B CA 1
ATOM 4929 C C . GLY B 1 193 ? 28.75 2.182 2.656 1 88.94 193 GLY B C 1
ATOM 4930 O O . GLY B 1 193 ? 28.484 3.066 3.471 1 88.94 193 GLY B O 1
ATOM 4931 N N . GLU B 1 194 ? 28.672 2.328 1.388 1 92.62 194 GLU B N 1
ATOM 4932 C CA . GLU B 1 194 ? 28.406 3.674 0.889 1 92.62 194 GLU B CA 1
ATOM 4933 C C . GLU B 1 194 ? 27.359 3.658 -0.215 1 92.62 194 GLU B C 1
ATOM 4935 O O . GLU B 1 194 ? 27.422 4.449 -1.158 1 92.62 194 GLU B O 1
ATOM 4940 N N . TYR B 1 195 ? 26.469 2.727 -0.096 1 94.06 195 TYR B N 1
ATOM 4941 C CA . TYR B 1 195 ? 25.438 2.631 -1.115 1 94.06 195 TYR B CA 1
ATOM 4942 C C . TYR B 1 195 ? 24.562 3.879 -1.12 1 94.06 195 TYR B C 1
ATOM 4944 O O . TYR B 1 195 ? 24.391 4.527 -2.156 1 94.06 195 TYR B O 1
ATOM 4952 N N . LEU B 1 196 ? 24.047 4.246 0.052 1 96 196 LEU B N 1
ATOM 4953 C CA . LEU B 1 196 ? 23.141 5.383 0.131 1 96 196 LEU B CA 1
ATOM 4954 C C . LEU B 1 196 ? 23.844 6.676 -0.267 1 96 196 LEU B C 1
ATOM 4956 O O . LEU B 1 196 ? 23.297 7.48 -1.022 1 96 196 LEU B O 1
ATOM 4960 N N . LEU B 1 197 ? 25.062 6.859 0.206 1 96.12 197 LEU B N 1
ATOM 4961 C CA . LEU B 1 197 ? 25.812 8.062 -0.121 1 96.12 197 LEU B CA 1
ATOM 4962 C C . LEU B 1 197 ? 26.062 8.156 -1.623 1 96.12 197 LEU B C 1
ATOM 4964 O O . LEU B 1 197 ? 26.031 9.25 -2.195 1 96.12 197 LEU B O 1
ATOM 4968 N N . GLY B 1 198 ? 26.406 6.992 -2.201 1 95.56 198 GLY B N 1
ATOM 4969 C CA . GLY B 1 198 ? 26.578 6.957 -3.645 1 95.56 198 GLY B CA 1
ATOM 4970 C C . GLY B 1 198 ? 25.312 7.359 -4.402 1 95.56 198 GLY B C 1
ATOM 4971 O O . GLY B 1 198 ? 25.391 8.125 -5.367 1 95.56 198 GLY B O 1
ATOM 4972 N N . ILE B 1 199 ? 24.219 6.891 -3.973 1 95.81 199 ILE B N 1
ATOM 4973 C CA . ILE B 1 199 ? 22.938 7.184 -4.605 1 95.81 199 ILE B CA 1
ATOM 4974 C C . ILE B 1 199 ? 22.609 8.672 -4.465 1 95.81 199 ILE B C 1
ATOM 4976 O O . ILE B 1 199 ? 22.172 9.305 -5.422 1 95.81 199 ILE B O 1
ATOM 4980 N N . ILE B 1 200 ? 22.828 9.242 -3.273 1 97.25 200 ILE B N 1
ATOM 4981 C CA . ILE B 1 200 ? 22.594 10.664 -3.018 1 97.25 200 ILE B CA 1
ATOM 4982 C C . ILE B 1 200 ? 23.484 11.508 -3.932 1 97.25 200 ILE B C 1
ATOM 4984 O O . ILE B 1 200 ? 23.016 12.461 -4.551 1 97.25 200 ILE B O 1
ATOM 4988 N N . SER B 1 201 ? 24.766 11.141 -3.996 1 97.25 201 SER B N 1
ATOM 4989 C CA . SER B 1 201 ? 25.734 11.844 -4.832 1 97.25 201 SER B CA 1
ATOM 4990 C C . SER B 1 201 ? 25.281 11.883 -6.285 1 97.25 201 SER B C 1
ATOM 4992 O O . SER B 1 201 ? 25.328 12.93 -6.93 1 97.25 201 SER B O 1
ATOM 4994 N N . GLN B 1 202 ? 24.797 10.758 -6.746 1 95.88 202 GLN B N 1
ATOM 4995 C CA . GLN B 1 202 ? 24.328 10.672 -8.125 1 95.88 202 GLN B CA 1
ATOM 4996 C C . GLN B 1 202 ? 23.078 11.523 -8.328 1 95.88 202 GLN B C 1
ATOM 4998 O O . GLN B 1 202 ? 22.969 12.25 -9.32 1 95.88 202 GLN B O 1
ATOM 5003 N N . GLN B 1 203 ? 22.109 11.477 -7.406 1 96.56 203 GLN B N 1
ATOM 5004 C CA . GLN B 1 203 ? 20.844 12.18 -7.523 1 96.56 203 GLN B CA 1
ATOM 5005 C C . GLN B 1 203 ? 21.047 13.695 -7.527 1 96.56 203 GLN B C 1
ATOM 5007 O O . GLN B 1 203 ? 20.359 14.422 -8.25 1 96.56 203 GLN B O 1
ATOM 5012 N N . LEU B 1 204 ? 22 14.172 -6.754 1 97.62 204 LEU B N 1
ATOM 5013 C CA . LEU B 1 204 ? 22.234 15.602 -6.605 1 97.62 204 LEU B CA 1
ATOM 5014 C C . LEU B 1 204 ? 23.344 16.078 -7.523 1 97.62 204 LEU B C 1
ATOM 5016 O O . LEU B 1 204 ? 23.609 17.281 -7.625 1 97.62 204 LEU B O 1
ATOM 5020 N N . SER B 1 205 ? 24.047 15.18 -8.195 1 97.75 205 SER B N 1
ATOM 5021 C CA . SER B 1 205 ? 25.203 15.484 -9.031 1 97.75 205 SER B CA 1
ATOM 5022 C C . SER B 1 205 ? 26.25 16.266 -8.25 1 97.75 205 SER B C 1
ATOM 5024 O O . SER B 1 205 ? 26.703 17.328 -8.695 1 97.75 205 SER B O 1
ATOM 5026 N N . VAL B 1 206 ? 26.641 15.742 -7.105 1 97.56 206 VAL B N 1
ATOM 5027 C CA . VAL B 1 206 ? 27.688 16.328 -6.27 1 97.56 206 VAL B CA 1
ATOM 5028 C C . VAL B 1 206 ? 28.688 15.242 -5.883 1 97.56 206 VAL B C 1
ATOM 5030 O O . VAL B 1 206 ? 28.391 14.047 -5.961 1 97.56 206 VAL B O 1
ATOM 5033 N N . ASN B 1 207 ? 29.859 15.672 -5.496 1 96.44 207 ASN B N 1
ATOM 5034 C CA . ASN B 1 207 ? 30.859 14.727 -5.004 1 96.44 207 ASN B CA 1
ATOM 5035 C C . ASN B 1 207 ? 30.5 14.203 -3.615 1 96.44 207 ASN B C 1
ATOM 5037 O O . ASN B 1 207 ? 30.031 14.969 -2.766 1 96.44 207 ASN B O 1
ATOM 5041 N N . LYS B 1 208 ? 30.719 12.953 -3.393 1 94.38 208 LYS B N 1
ATOM 5042 C CA . LYS B 1 208 ? 30.438 12.312 -2.113 1 94.38 208 LYS B CA 1
ATOM 5043 C C . LYS B 1 208 ? 31.141 13.031 -0.968 1 94.38 208 LYS B C 1
ATOM 5045 O O . LYS B 1 208 ? 30.594 13.172 0.122 1 94.38 208 LYS B O 1
ATOM 5050 N N . GLU B 1 209 ? 32.312 13.5 -1.227 1 94.75 209 GLU B N 1
ATOM 5051 C CA . GLU B 1 209 ? 33.125 14.133 -0.207 1 94.75 209 GLU B CA 1
ATOM 5052 C C . GLU B 1 209 ? 32.562 15.484 0.211 1 94.75 209 GLU B C 1
ATOM 5054 O O . GLU B 1 209 ? 32.906 16.016 1.269 1 94.75 209 GLU B O 1
ATOM 5059 N N . ASP B 1 210 ? 31.75 16.016 -0.615 1 96.5 210 ASP B N 1
ATOM 5060 C CA . ASP B 1 210 ? 31.156 17.312 -0.327 1 96.5 210 ASP B CA 1
ATOM 5061 C C . ASP B 1 210 ? 29.922 17.172 0.555 1 96.5 210 ASP B C 1
ATOM 5063 O O . ASP B 1 210 ? 29.422 18.156 1.101 1 96.5 210 ASP B O 1
ATOM 5067 N N . ILE B 1 211 ? 29.438 15.938 0.696 1 97 211 ILE B N 1
ATOM 5068 C CA . ILE B 1 211 ? 28.266 15.688 1.544 1 97 211 ILE B CA 1
ATOM 5069 C C . ILE B 1 211 ? 28.703 15.609 3.006 1 97 211 ILE B C 1
ATOM 5071 O O . ILE B 1 211 ? 29.422 14.688 3.4 1 97 211 ILE B O 1
ATOM 5075 N N . LEU B 1 212 ? 28.297 16.594 3.814 1 96.44 212 LEU B N 1
ATOM 5076 C CA . LEU B 1 212 ? 28.688 16.672 5.219 1 96.44 212 LEU B CA 1
ATOM 5077 C C . LEU B 1 212 ? 27.719 15.859 6.086 1 96.44 212 LEU B C 1
ATOM 5079 O O . LEU B 1 212 ? 28.141 15.227 7.055 1 96.44 212 LEU B O 1
ATOM 5083 N N . ASP B 1 213 ? 26.453 16 5.82 1 96.44 213 ASP B N 1
ATOM 5084 C CA . ASP B 1 213 ? 25.406 15.359 6.605 1 96.44 213 ASP B CA 1
ATOM 5085 C C . ASP B 1 213 ? 24.062 15.375 5.859 1 96.44 213 ASP B C 1
ATOM 5087 O O . ASP B 1 213 ? 23.969 15.953 4.773 1 96.44 213 ASP B O 1
ATOM 5091 N N . PHE B 1 214 ? 23.062 14.656 6.445 1 97.5 214 PHE B N 1
ATOM 5092 C CA . PHE B 1 214 ? 21.75 14.672 5.84 1 97.5 214 PHE B CA 1
ATOM 5093 C C . PHE B 1 214 ? 20.672 14.414 6.887 1 97.5 214 PHE B C 1
ATOM 5095 O O . PHE B 1 214 ? 20.953 13.867 7.953 1 97.5 214 PHE B O 1
ATOM 5102 N N . ASP B 1 215 ? 19.453 14.875 6.711 1 98 215 ASP B N 1
ATOM 5103 C CA . ASP B 1 215 ? 18.188 14.5 7.34 1 98 215 ASP B CA 1
ATOM 5104 C C . ASP B 1 215 ? 17.234 13.875 6.324 1 98 215 ASP B C 1
ATOM 5106 O O . ASP B 1 215 ? 16.547 14.594 5.598 1 98 215 ASP B O 1
ATOM 5110 N N . LEU B 1 216 ? 17.219 12.547 6.305 1 98.56 216 LEU B N 1
ATOM 5111 C CA . LEU B 1 216 ? 16.438 11.852 5.293 1 98.56 216 LEU B CA 1
ATOM 5112 C C . LEU B 1 216 ? 15.367 10.977 5.938 1 98.56 216 LEU B C 1
ATOM 5114 O O . LEU B 1 216 ? 15.594 10.398 7 1 98.56 216 LEU B O 1
ATOM 5118 N N . TYR B 1 217 ? 14.25 10.898 5.281 1 98.75 217 TYR B N 1
ATOM 5119 C CA . TYR B 1 217 ? 13.086 10.164 5.766 1 98.75 217 TYR B CA 1
ATOM 5120 C C . TYR B 1 217 ? 12.5 9.281 4.672 1 98.75 217 TYR B C 1
ATOM 5122 O O . TYR B 1 217 ? 12.695 9.539 3.482 1 98.75 217 TYR B O 1
ATOM 5130 N N . LEU B 1 218 ? 11.82 8.188 5.121 1 98.69 218 LEU B N 1
ATOM 5131 C CA . LEU B 1 218 ? 11.086 7.328 4.195 1 98.69 218 LEU B CA 1
ATOM 5132 C C . LEU B 1 218 ? 9.672 7.863 3.969 1 98.69 218 LEU B C 1
ATOM 5134 O O . LEU B 1 218 ? 9.094 8.484 4.859 1 98.69 218 LEU B O 1
ATOM 5138 N N . TYR B 1 219 ? 9.156 7.664 2.781 1 98.56 219 TYR B N 1
ATOM 5139 C CA . TYR B 1 219 ? 7.754 7.949 2.492 1 98.56 219 TYR B CA 1
ATOM 5140 C C . TYR B 1 219 ? 7.195 6.957 1.48 1 98.56 219 TYR B C 1
ATOM 5142 O O . TYR B 1 219 ? 7.949 6.328 0.735 1 98.56 219 TYR B O 1
ATOM 5150 N N . GLU B 1 220 ? 5.848 6.75 1.518 1 98.19 220 GLU B N 1
ATOM 5151 C CA . GLU B 1 220 ? 5.215 5.895 0.518 1 98.19 220 GLU B CA 1
ATOM 5152 C C . GLU B 1 220 ? 5.375 6.473 -0.885 1 98.19 220 GLU B C 1
ATOM 5154 O O . GLU B 1 220 ? 5.051 7.637 -1.121 1 98.19 220 GLU B O 1
ATOM 5159 N N . PHE B 1 221 ? 5.801 5.641 -1.833 1 98.19 221 PHE B N 1
ATOM 5160 C CA . PHE B 1 221 ? 6.055 6.109 -3.191 1 98.19 221 PHE B CA 1
ATOM 5161 C C . PHE B 1 221 ? 4.75 6.406 -3.916 1 98.19 221 PHE B C 1
ATOM 5163 O O . PHE B 1 221 ? 4.676 7.348 -4.711 1 98.19 221 PHE B O 1
ATOM 5170 N N . GLU B 1 222 ? 3.732 5.625 -3.662 1 97.38 222 GLU B N 1
ATOM 5171 C CA . GLU B 1 222 ? 2.459 5.785 -4.359 1 97.38 222 GLU B CA 1
ATOM 5172 C C . GLU B 1 222 ? 1.747 7.062 -3.926 1 97.38 222 GLU B C 1
ATOM 5174 O O . GLU B 1 222 ? 1.699 7.379 -2.736 1 97.38 222 GLU B O 1
ATOM 5179 N N . LYS B 1 223 ? 1.228 7.781 -4.895 1 97.44 223 LYS B N 1
ATOM 5180 C CA . LYS B 1 223 ? 0.491 9.023 -4.656 1 97.44 223 LYS B CA 1
ATOM 5181 C C . LYS B 1 223 ? -0.877 8.734 -4.043 1 97.44 223 LYS B C 1
ATOM 5183 O O . LYS B 1 223 ? -1.449 7.664 -4.258 1 97.44 223 LYS B O 1
ATOM 5188 N N . GLY B 1 224 ? -1.381 9.75 -3.178 1 98 224 GLY B N 1
ATOM 5189 C CA . GLY B 1 224 ? -2.742 9.648 -2.678 1 98 224 GLY B CA 1
ATOM 5190 C C . GLY B 1 224 ? -3.783 9.633 -3.781 1 98 224 GLY B C 1
ATOM 5191 O O . GLY B 1 224 ? -3.492 10 -4.922 1 98 224 GLY B O 1
ATOM 5192 N N . LYS B 1 225 ? -5 9.219 -3.406 1 97.06 225 LYS B N 1
ATOM 5193 C CA . LYS B 1 225 ? -6.059 9.141 -4.41 1 97.06 225 LYS B CA 1
ATOM 5194 C C . LYS B 1 225 ? -7.438 9.273 -3.766 1 97.06 225 LYS B C 1
ATOM 5196 O O . LYS B 1 225 ? -7.586 9.07 -2.559 1 97.06 225 LYS B O 1
ATOM 5201 N N . ILE B 1 226 ? -8.352 9.672 -4.582 1 97.88 226 ILE B N 1
ATOM 5202 C CA . ILE B 1 226 ? -9.758 9.656 -4.203 1 97.88 226 ILE B CA 1
ATOM 5203 C C . ILE B 1 226 ? -10.32 8.242 -4.344 1 97.88 226 ILE B C 1
ATOM 5205 O O . ILE B 1 226 ? -10.078 7.57 -5.352 1 97.88 226 ILE B O 1
ATOM 5209 N N . VAL B 1 227 ? -11.023 7.754 -3.271 1 97.69 227 VAL B N 1
ATOM 5210 C CA . VAL B 1 227 ? -11.492 6.371 -3.246 1 97.69 227 VAL B CA 1
ATOM 5211 C C . VAL B 1 227 ? -12.961 6.336 -2.82 1 97.69 227 VAL B C 1
ATOM 5213 O O . VAL B 1 227 ? -13.523 7.363 -2.436 1 97.69 227 VAL B O 1
ATOM 5216 N N . GLY B 1 228 ? -13.555 5.172 -2.928 1 95.75 228 GLY B N 1
ATOM 5217 C CA . GLY B 1 228 ? -14.938 4.969 -2.525 1 95.75 228 GLY B CA 1
ATOM 5218 C C . GLY B 1 228 ? -15.891 4.824 -3.699 1 95.75 228 GLY B C 1
ATOM 5219 O O . GLY B 1 228 ? -15.562 5.219 -4.82 1 95.75 228 GLY B O 1
ATOM 5220 N N . ALA B 1 229 ? -17.047 4.328 -3.445 1 94.44 229 ALA B N 1
ATOM 5221 C CA . ALA B 1 229 ? -18.031 4.059 -4.488 1 94.44 229 ALA B CA 1
ATOM 5222 C C . ALA B 1 229 ? -18.5 5.352 -5.145 1 94.44 229 ALA B C 1
ATOM 5224 O O . ALA B 1 229 ? -18.797 5.375 -6.344 1 94.44 229 ALA B O 1
ATOM 5225 N N . ASP B 1 230 ? -18.469 6.41 -4.367 1 92.81 230 ASP B N 1
ATOM 5226 C CA . ASP B 1 230 ? -18.953 7.695 -4.871 1 92.81 230 ASP B CA 1
ATOM 5227 C C . ASP B 1 230 ? -17.859 8.758 -4.766 1 92.81 230 ASP B C 1
ATOM 5229 O O . ASP B 1 230 ? -18.156 9.945 -4.586 1 92.81 230 ASP B O 1
ATOM 5233 N N . SER B 1 231 ? -16.609 8.336 -4.73 1 94.5 231 SER B N 1
ATOM 5234 C CA . SER B 1 231 ? -15.469 9.242 -4.652 1 94.5 231 SER B CA 1
ATOM 5235 C C . SER B 1 231 ? -15.562 10.141 -3.422 1 94.5 231 SER B C 1
ATOM 5237 O O . SER B 1 231 ? -15.367 11.352 -3.514 1 94.5 231 SER B O 1
ATOM 5239 N N . GLU B 1 232 ? -15.883 9.602 -2.33 1 95.31 232 GLU B N 1
ATOM 5240 C CA . GLU B 1 232 ? -16.203 10.414 -1.167 1 95.31 232 GLU B CA 1
ATOM 5241 C C . GLU B 1 232 ? -15.047 10.461 -0.176 1 95.31 232 GLU B C 1
ATOM 5243 O O . GLU B 1 232 ? -15.062 11.25 0.769 1 95.31 232 GLU B O 1
ATOM 5248 N N . PHE B 1 233 ? -13.961 9.586 -0.417 1 98.19 233 PHE B N 1
ATOM 5249 C CA . PHE B 1 233 ? -12.875 9.508 0.553 1 98.19 233 PHE B CA 1
ATOM 5250 C C . PHE B 1 233 ? -11.555 9.945 -0.078 1 98.19 233 PHE B C 1
ATOM 5252 O O . PHE B 1 233 ? -11.398 9.898 -1.3 1 98.19 233 PHE B O 1
ATOM 5259 N N . ILE B 1 234 ? -10.664 10.414 0.7 1 98.62 234 ILE B N 1
ATOM 5260 C CA . ILE B 1 234 ? -9.281 10.727 0.34 1 98.62 234 ILE B CA 1
ATOM 5261 C C . ILE B 1 234 ? -8.336 9.75 1.034 1 98.62 234 ILE B C 1
ATOM 5263 O O . ILE B 1 234 ? -8.234 9.742 2.264 1 98.62 234 ILE B O 1
ATOM 5267 N N . SER B 1 235 ? -7.695 8.891 0.291 1 98.75 235 SER B N 1
ATOM 5268 C CA . SER B 1 235 ? -6.656 8.008 0.814 1 98.75 235 SER B CA 1
ATOM 5269 C C . SER B 1 235 ? -5.266 8.578 0.536 1 98.75 235 SER B C 1
ATOM 5271 O O . SER B 1 235 ? -4.844 8.664 -0.62 1 98.75 235 SER B O 1
ATOM 5273 N N . SER B 1 236 ? -4.574 8.984 1.558 1 98.5 236 SER B N 1
ATOM 5274 C CA . SER B 1 236 ? -3.262 9.602 1.396 1 98.5 236 SER B CA 1
ATOM 5275 C C . SER B 1 236 ? -2.447 9.516 2.684 1 98.5 236 SER B C 1
ATOM 5277 O O . SER B 1 236 ? -3.012 9.406 3.773 1 98.5 236 SER B O 1
ATOM 5279 N N . GLY B 1 237 ? -1.146 9.508 2.49 1 97.81 237 GLY B N 1
ATOM 5280 C CA . GLY B 1 237 ? -0.298 9.727 3.65 1 97.81 237 GLY B CA 1
ATOM 5281 C C . GLY B 1 237 ? -0.24 11.18 4.078 1 97.81 237 GLY B C 1
ATOM 5282 O O . GLY B 1 237 ? -0.497 12.086 3.275 1 97.81 237 GLY B O 1
ATOM 5283 N N . ARG B 1 238 ? -0.047 11.398 5.352 1 98.44 238 ARG B N 1
ATOM 5284 C CA . ARG B 1 238 ? 0.297 12.703 5.918 1 98.44 238 ARG B CA 1
ATOM 5285 C C . ARG B 1 238 ? -0.892 13.656 5.855 1 98.44 238 ARG B C 1
ATOM 5287 O O . ARG B 1 238 ? -0.714 14.875 5.836 1 98.44 238 ARG B O 1
ATOM 5294 N N . LEU B 1 239 ? -2.166 13.078 5.711 1 98.56 239 LEU B N 1
ATOM 5295 C CA . LEU B 1 239 ? -3.295 13.977 5.93 1 98.56 239 LEU B CA 1
ATOM 5296 C C . LEU B 1 239 ? -3.145 14.734 7.246 1 98.56 239 LEU B C 1
ATOM 5298 O O . LEU B 1 239 ? -3.383 15.938 7.305 1 98.56 239 LEU B O 1
ATOM 5302 N N . ASP B 1 240 ? -2.805 13.992 8.25 1 97.5 240 ASP B N 1
ATOM 5303 C CA . ASP B 1 240 ? -2.379 14.555 9.523 1 97.5 240 ASP B CA 1
ATOM 5304 C C . ASP B 1 240 ? -0.931 15.039 9.461 1 97.5 240 ASP B C 1
ATOM 5306 O O . ASP B 1 240 ? -0.003 14.227 9.469 1 97.5 240 ASP B O 1
ATOM 5310 N N . ASP B 1 241 ? -0.649 16.25 9.312 1 97.75 241 ASP B N 1
ATOM 5311 C CA . ASP B 1 241 ? -1.563 17.375 9.406 1 97.75 241 ASP B CA 1
ATOM 5312 C C . ASP B 1 241 ? -1.456 18.281 8.172 1 97.75 241 ASP B C 1
ATOM 5314 O O . ASP B 1 241 ? -1.766 19.469 8.234 1 97.75 241 ASP B O 1
ATOM 5318 N N . LEU B 1 242 ? -0.903 17.703 7.105 1 98.75 242 LEU B N 1
ATOM 5319 C CA . LEU B 1 242 ? -0.648 18.516 5.918 1 98.75 242 LEU B CA 1
ATOM 5320 C C . LEU B 1 242 ? -1.956 18.984 5.285 1 98.75 242 LEU B C 1
ATOM 5322 O O . LEU B 1 242 ? -1.978 19.969 4.547 1 98.75 242 LEU B O 1
ATOM 5326 N N . SER B 1 243 ? -3.072 18.297 5.551 1 98.56 243 SER B N 1
ATOM 5327 C CA . SER B 1 243 ? -4.355 18.797 5.066 1 98.56 243 SER B CA 1
ATOM 5328 C C . SER B 1 243 ? -4.695 20.141 5.688 1 98.56 243 SER B C 1
ATOM 5330 O O . SER B 1 243 ? -5.219 21.031 5.008 1 98.56 243 SER B O 1
ATOM 5332 N N . MET B 1 244 ? -4.332 20.281 6.961 1 98.44 244 MET B N 1
ATOM 5333 C CA . MET B 1 244 ? -4.602 21.547 7.648 1 98.44 244 MET B CA 1
ATOM 5334 C C . MET B 1 244 ? -3.58 22.609 7.254 1 98.44 244 MET B C 1
ATOM 5336 O O . MET B 1 244 ? -3.922 23.781 7.125 1 98.44 244 MET B O 1
ATOM 5340 N N . VAL B 1 245 ? -2.338 22.156 7.094 1 98.75 245 VAL B N 1
ATOM 5341 C CA . VAL B 1 245 ? -1.311 23.078 6.625 1 98.75 245 VAL B CA 1
ATOM 5342 C C . VAL B 1 245 ? -1.722 23.672 5.281 1 98.75 245 VAL B C 1
ATOM 5344 O O . VAL B 1 245 ? -1.742 24.891 5.113 1 98.75 245 VAL B O 1
ATOM 5347 N N . TYR B 1 246 ? -2.064 22.828 4.391 1 98.75 246 TYR B N 1
ATOM 5348 C CA . TYR B 1 246 ? -2.422 23.281 3.049 1 98.75 246 TYR B CA 1
ATOM 5349 C C . TYR B 1 246 ? -3.666 24.156 3.082 1 98.75 246 TYR B C 1
ATOM 5351 O O . TYR B 1 246 ? -3.725 25.188 2.408 1 98.75 246 TYR B O 1
ATOM 5359 N N . SER B 1 247 ? -4.656 23.766 3.838 1 98.31 247 SER B N 1
ATOM 5360 C CA . SER B 1 247 ? -5.887 24.547 3.953 1 98.31 247 SER B CA 1
ATOM 5361 C C . SER B 1 247 ? -5.617 25.938 4.504 1 98.31 247 SER B C 1
ATOM 5363 O O . SER B 1 247 ? -6.168 26.922 4.012 1 98.31 247 SER B O 1
ATOM 5365 N N . GLY B 1 248 ? -4.828 25.984 5.574 1 98.62 248 GLY B N 1
ATOM 5366 C CA . GLY B 1 248 ? -4.477 27.266 6.16 1 98.62 248 GLY B CA 1
ATOM 5367 C C . GLY B 1 248 ? -3.699 28.156 5.215 1 98.62 248 GLY B C 1
ATOM 5368 O O . GLY B 1 248 ? -3.998 29.359 5.09 1 98.62 248 GLY B O 1
ATOM 5369 N N . ILE B 1 249 ? -2.719 27.594 4.539 1 98.88 249 ILE B N 1
ATOM 5370 C CA . ILE B 1 249 ? -1.89 28.344 3.598 1 98.88 249 ILE B CA 1
ATOM 5371 C C . ILE B 1 249 ? -2.75 28.844 2.443 1 98.88 249 ILE B C 1
ATOM 5373 O O . ILE B 1 249 ? -2.652 30.016 2.055 1 98.88 249 ILE B O 1
ATOM 5377 N N . LYS B 1 250 ? -3.539 27.969 1.928 1 98.44 250 LYS B N 1
ATOM 5378 C CA . LYS B 1 250 ? -4.418 28.375 0.832 1 98.44 250 LYS B CA 1
ATOM 5379 C C . LYS B 1 250 ? -5.352 29.5 1.26 1 98.44 250 LYS B C 1
ATOM 5381 O O . LYS B 1 250 ? -5.594 30.438 0.492 1 98.44 250 LYS B O 1
ATOM 5386 N N . SER B 1 251 ? -5.891 29.406 2.424 1 98.62 251 SER B N 1
ATOM 5387 C CA . SER B 1 251 ? -6.832 30.406 2.932 1 98.62 251 SER B CA 1
ATOM 5388 C C . SER B 1 251 ? -6.16 31.766 3.105 1 98.62 251 SER B C 1
ATOM 5390 O O . SER B 1 251 ? -6.727 32.781 2.729 1 98.62 251 SER B O 1
ATOM 5392 N N . ILE B 1 252 ? -4.988 31.797 3.691 1 98.69 252 ILE B N 1
ATOM 5393 C CA . ILE B 1 252 ? -4.348 33.094 3.928 1 98.69 252 ILE B CA 1
ATOM 5394 C C . ILE B 1 252 ? -3.881 33.688 2.602 1 98.69 252 ILE B C 1
ATOM 5396 O O . ILE B 1 252 ? -3.889 34.906 2.426 1 98.69 252 ILE B O 1
ATOM 5400 N N . CYS B 1 253 ? -3.475 32.844 1.678 1 98.56 253 CYS B N 1
ATOM 5401 C CA . CYS B 1 253 ? -3.092 33.281 0.349 1 98.56 253 CYS B CA 1
ATOM 5402 C C . CYS B 1 253 ? -4.246 34.031 -0.326 1 98.56 253 CYS B C 1
ATOM 5404 O O . CYS B 1 253 ? -4.027 35 -1.064 1 98.56 253 CYS B O 1
ATOM 5406 N N . GLY B 1 254 ? -5.41 33.562 -0.084 1 97.31 254 GLY B N 1
ATOM 5407 C CA . GLY B 1 254 ? -6.578 34.156 -0.719 1 97.31 254 GLY B CA 1
ATOM 5408 C C . GLY B 1 254 ? -7.195 35.25 0.092 1 97.31 254 GLY B C 1
ATOM 5409 O O . GLY B 1 254 ? -8.094 35.969 -0.384 1 97.31 254 GLY B O 1
ATOM 5410 N N . ALA B 1 255 ? -6.73 35.531 1.249 1 97.31 255 ALA B N 1
ATOM 5411 C CA . ALA B 1 255 ? -7.328 36.5 2.164 1 97.31 255 ALA B CA 1
ATOM 5412 C C . ALA B 1 255 ? -6.953 37.906 1.771 1 97.31 255 ALA B C 1
ATOM 5414 O O . ALA B 1 255 ? -5.824 38.156 1.345 1 97.31 255 ALA B O 1
ATOM 5415 N N . LYS B 1 256 ? -7.879 38.844 1.925 1 95.69 256 LYS B N 1
ATOM 5416 C CA . LYS B 1 256 ? -7.629 40.25 1.79 1 95.69 256 LYS B CA 1
ATOM 5417 C C . LYS B 1 256 ? -7.32 40.906 3.145 1 95.69 256 LYS B C 1
ATOM 5419 O O . LYS B 1 256 ? -7.77 40.406 4.18 1 95.69 256 LYS B O 1
ATOM 5424 N N . PRO B 1 257 ? -6.531 42 3.035 1 95 257 PRO B N 1
ATOM 5425 C CA . PRO B 1 257 ? -6.289 42.719 4.301 1 95 257 PRO B CA 1
ATOM 5426 C C . PRO B 1 257 ? -7.582 43.125 5.004 1 95 257 PRO B C 1
ATOM 5428 O O . PRO B 1 257 ? -8.508 43.625 4.363 1 95 257 PRO B O 1
ATOM 5431 N N . GLN B 1 258 ? -7.605 42.812 6.281 1 95.62 258 GLN B N 1
ATOM 5432 C CA . GLN B 1 258 ? -8.734 43.156 7.133 1 95.62 258 GLN B CA 1
ATOM 5433 C C . GLN B 1 258 ? -8.305 44.094 8.266 1 95.62 258 GLN B C 1
ATOM 5435 O O . GLN B 1 258 ? -7.152 44.531 8.305 1 95.62 258 GLN B O 1
ATOM 5440 N N . LYS B 1 259 ? -9.25 44.375 9.188 1 96.38 259 LYS B N 1
ATOM 5441 C CA . LYS B 1 259 ? -8.922 45.188 10.367 1 96.38 259 LYS B CA 1
ATOM 5442 C C . LYS B 1 259 ? -7.941 44.438 11.273 1 96.38 259 LYS B C 1
ATOM 5444 O O . LYS B 1 259 ? -7.023 45.031 11.828 1 96.38 259 LYS B O 1
ATOM 5449 N N . THR B 1 260 ? -8.148 43.188 11.367 1 97.44 260 THR B N 1
ATOM 5450 C CA . THR B 1 260 ? -7.367 42.344 12.258 1 97.44 260 THR B CA 1
ATOM 5451 C C . THR B 1 260 ? -6.191 41.688 11.516 1 97.44 260 THR B C 1
ATOM 5453 O O . THR B 1 260 ? -6.293 41.406 10.32 1 97.44 260 THR B O 1
ATOM 5456 N N . THR B 1 261 ? -5.047 41.562 12.195 1 98.31 261 THR B N 1
ATOM 5457 C CA . THR B 1 261 ? -3.891 40.875 11.625 1 98.31 261 THR B CA 1
ATOM 5458 C C . THR B 1 261 ? -4.133 39.375 11.547 1 98.31 261 THR B C 1
ATOM 5460 O O . THR B 1 261 ? -4.453 38.75 12.555 1 98.31 261 THR B O 1
ATOM 5463 N N . SER B 1 262 ? -4.066 38.812 10.305 1 98.69 262 SER B N 1
ATOM 5464 C CA . SER B 1 262 ? -4.25 37.375 10.078 1 98.69 262 SER B CA 1
ATOM 5465 C C . SER B 1 262 ? -2.916 36.656 10.094 1 98.69 262 SER B C 1
ATOM 5467 O O . SER B 1 262 ? -1.932 37.125 9.523 1 98.69 262 SER B O 1
ATOM 5469 N N . ILE B 1 263 ? -2.889 35.469 10.734 1 98.75 263 ILE B N 1
ATOM 5470 C CA . ILE B 1 263 ? -1.645 34.719 10.875 1 98.75 263 ILE B CA 1
ATOM 5471 C C . ILE B 1 263 ? -1.897 33.25 10.594 1 98.75 263 ILE B C 1
ATOM 5473 O O . ILE B 1 263 ? -2.902 32.688 11.039 1 98.75 263 ILE B O 1
ATOM 5477 N N . MET B 1 264 ? -1.047 32.594 9.797 1 98.88 264 MET B N 1
ATOM 5478 C CA . MET B 1 264 ? -0.924 31.125 9.648 1 98.88 264 MET B CA 1
ATOM 5479 C C . MET B 1 264 ? 0.415 30.641 10.188 1 98.88 264 MET B C 1
ATOM 5481 O O . MET B 1 264 ? 1.472 31.047 9.703 1 98.88 264 MET B O 1
ATOM 5485 N N . VAL B 1 265 ? 0.372 29.844 11.188 1 98.5 265 VAL B N 1
ATOM 5486 C CA . VAL B 1 265 ? 1.608 29.281 11.727 1 98.5 265 VAL B CA 1
ATOM 5487 C C . VAL B 1 265 ? 1.635 27.766 11.508 1 98.5 265 VAL B C 1
ATOM 5489 O O . VAL B 1 265 ? 0.642 27.078 11.758 1 98.5 265 VAL B O 1
ATOM 5492 N N . CYS B 1 266 ? 2.668 27.266 10.953 1 98.56 266 CYS B N 1
ATOM 5493 C CA . CYS B 1 266 ? 2.951 25.844 10.758 1 98.56 266 CYS B CA 1
ATOM 5494 C C . CYS B 1 266 ? 4.164 25.406 11.578 1 98.56 266 CYS B C 1
ATOM 5496 O O . CYS B 1 266 ? 5.305 25.672 11.195 1 98.56 266 CYS B O 1
ATOM 5498 N N . PHE B 1 267 ? 3.912 24.688 12.625 1 97.75 267 PHE B N 1
ATOM 5499 C CA . PHE B 1 267 ? 4.973 24.219 13.508 1 97.75 267 PHE B CA 1
ATOM 5500 C C . PHE B 1 267 ? 5.566 22.906 12.992 1 97.75 267 PHE B C 1
ATOM 5502 O O . PHE B 1 267 ? 4.973 22.234 12.141 1 97.75 267 PHE B O 1
ATOM 5509 N N . ASP B 1 268 ? 6.754 22.578 13.445 1 97.06 268 ASP B N 1
ATOM 5510 C CA . ASP B 1 268 ? 7.359 21.266 13.227 1 97.06 268 ASP B CA 1
ATOM 5511 C C . ASP B 1 268 ? 7.457 20.484 14.539 1 97.06 268 ASP B C 1
ATOM 5513 O O . ASP B 1 268 ? 7.238 21.047 15.617 1 97.06 268 ASP B O 1
ATOM 5517 N N . ASN B 1 269 ? 7.609 19.188 14.391 1 95.94 269 ASN B N 1
ATOM 5518 C CA . ASN B 1 269 ? 7.984 18.266 15.453 1 95.94 269 ASN B CA 1
ATOM 5519 C C . ASN B 1 269 ? 6.836 18.047 16.438 1 95.94 269 ASN B C 1
ATOM 5521 O O . ASN B 1 269 ? 7.066 17.828 17.625 1 95.94 269 ASN B O 1
ATOM 5525 N N . GLU B 1 270 ? 5.637 18.234 15.984 1 92.12 270 GLU B N 1
ATOM 5526 C CA . GLU B 1 270 ? 4.484 17.922 16.828 1 92.12 270 GLU B CA 1
ATOM 5527 C C . GLU B 1 270 ? 4.461 16.438 17.203 1 92.12 270 GLU B C 1
ATOM 5529 O O . GLU B 1 270 ? 4.164 16.094 18.344 1 92.12 270 GLU B O 1
ATOM 5534 N N . GLU B 1 271 ? 4.863 15.586 16.328 1 92.44 271 GLU B N 1
ATOM 5535 C CA . GLU B 1 271 ? 4.73 14.141 16.469 1 92.44 271 GLU B CA 1
ATOM 5536 C C . GLU B 1 271 ? 5.73 13.594 17.484 1 92.44 271 GLU B C 1
ATOM 5538 O O . GLU B 1 271 ? 5.633 12.438 17.891 1 92.44 271 GLU B O 1
ATOM 5543 N N . VAL B 1 272 ? 6.68 14.484 17.797 1 92.88 272 VAL B N 1
ATOM 5544 C CA . VAL B 1 272 ? 7.676 14.023 18.75 1 92.88 272 VAL B CA 1
ATOM 5545 C C . VAL B 1 272 ? 7.664 14.938 19.984 1 92.88 272 VAL B C 1
ATOM 5547 O O . VAL B 1 272 ? 8.68 15.086 20.672 1 92.88 272 VAL B O 1
ATOM 5550 N N . GLY B 1 273 ? 6.594 15.734 20.172 1 89.31 273 GLY B N 1
ATOM 5551 C CA . GLY B 1 273 ? 6.402 16.422 21.438 1 89.31 273 GLY B CA 1
ATOM 5552 C C . GLY B 1 273 ? 6.516 17.938 21.312 1 89.31 273 GLY B C 1
ATOM 5553 O O . GLY B 1 273 ? 6.23 18.656 22.266 1 89.31 273 GLY B O 1
ATOM 5554 N N . SER B 1 274 ? 7.02 18.469 20.156 1 90.62 274 SER B N 1
ATOM 5555 C CA . SER B 1 274 ? 6.984 19.875 19.812 1 90.62 274 SER B CA 1
ATOM 5556 C C . SER B 1 274 ? 8.039 20.672 20.578 1 90.62 274 SER B C 1
ATOM 5558 O O . SER B 1 274 ? 8.172 21.875 20.406 1 90.62 274 SER B O 1
ATOM 5560 N N . MET B 1 275 ? 8.859 20.031 21.406 1 88 275 MET B N 1
ATOM 5561 C CA . MET B 1 275 ? 9.859 20.719 22.234 1 88 275 MET B CA 1
ATOM 5562 C C . MET B 1 275 ? 11.133 20.969 21.438 1 88 275 MET B C 1
ATOM 5564 O O . MET B 1 275 ? 12.188 20.422 21.766 1 88 275 MET B O 1
ATOM 5568 N N . THR B 1 276 ? 11.047 21.703 20.453 1 90.31 276 THR B N 1
ATOM 5569 C CA . THR B 1 276 ? 12.141 22.141 19.594 1 90.31 276 THR B CA 1
ATOM 5570 C C . THR B 1 276 ? 12.016 23.625 19.266 1 90.31 276 THR B C 1
ATOM 5572 O O . THR B 1 276 ? 11.008 24.25 19.578 1 90.31 276 THR B O 1
ATOM 5575 N N . LYS B 1 277 ? 12.977 24.281 18.688 1 91.06 277 LYS B N 1
ATOM 5576 C CA . LYS B 1 277 ? 12.984 25.703 18.391 1 91.06 277 LYS B CA 1
ATOM 5577 C C . LYS B 1 277 ? 11.898 26.062 17.375 1 91.06 277 LYS B C 1
ATOM 5579 O O . LYS B 1 277 ? 11.461 27.203 17.297 1 91.06 277 LYS B O 1
ATOM 5584 N N . GLN B 1 278 ? 11.531 25.078 16.531 1 92.5 278 GLN B N 1
ATOM 5585 C CA . GLN B 1 278 ? 10.5 25.312 15.523 1 92.5 278 GLN B CA 1
ATOM 5586 C C . GLN B 1 278 ? 9.195 24.625 15.898 1 92.5 278 GLN B C 1
ATOM 5588 O O . GLN B 1 278 ? 8.266 24.547 15.086 1 92.5 278 GLN B O 1
ATOM 5593 N N . GLY B 1 279 ? 9.102 24.078 17.078 1 94.44 279 GLY B N 1
ATOM 5594 C CA . GLY B 1 279 ? 7.898 23.406 17.562 1 94.44 279 GLY B CA 1
ATOM 5595 C C . GLY B 1 279 ? 6.949 24.344 18.297 1 94.44 279 GLY B C 1
ATOM 5596 O O . GLY B 1 279 ? 7.301 25.5 18.578 1 94.44 279 GLY B O 1
ATOM 5597 N N . ALA B 1 280 ? 5.812 23.812 18.578 1 93.5 280 ALA B N 1
ATOM 5598 C CA . ALA B 1 280 ? 4.797 24.609 19.25 1 93.5 280 ALA B CA 1
ATOM 5599 C C . ALA B 1 280 ? 5.176 24.875 20.703 1 93.5 280 ALA B C 1
ATOM 5601 O O . ALA B 1 280 ? 4.719 25.859 21.297 1 93.5 280 ALA B O 1
ATOM 5602 N N . ASP B 1 281 ? 5.91 23.938 21.219 1 93.81 281 ASP B N 1
ATOM 5603 C CA . ASP B 1 281 ? 6.414 24.141 22.562 1 93.81 281 ASP B CA 1
ATOM 5604 C C . ASP B 1 281 ? 7.711 24.953 22.547 1 93.81 281 ASP B C 1
ATOM 5606 O O . ASP B 1 281 ? 8.75 24.469 23.016 1 93.81 281 ASP B O 1
ATOM 5610 N N . SER B 1 282 ? 7.602 26.109 22.062 1 92.69 282 SER B N 1
ATOM 5611 C CA . SER B 1 282 ? 8.719 27.047 21.922 1 92.69 282 SER B CA 1
ATOM 5612 C C . SER B 1 282 ? 8.227 28.484 21.875 1 92.69 282 SER B C 1
ATOM 5614 O O . SER B 1 282 ? 7.023 28.734 21.734 1 92.69 282 SER B O 1
ATOM 5616 N N . PRO B 1 283 ? 9.117 29.438 21.969 1 93.62 283 PRO B N 1
ATOM 5617 C CA . PRO B 1 283 ? 8.719 30.844 21.859 1 93.62 283 PRO B CA 1
ATOM 5618 C C . PRO B 1 283 ? 8.547 31.312 20.422 1 93.62 283 PRO B C 1
ATOM 5620 O O . PRO B 1 283 ? 8.438 32.5 20.156 1 93.62 283 PRO B O 1
ATOM 5623 N N . MET B 1 284 ? 8.531 30.406 19.484 1 93.94 284 MET B N 1
ATOM 5624 C CA . MET B 1 284 ? 8.508 30.781 18.078 1 93.94 284 MET B CA 1
ATOM 5625 C C . MET B 1 284 ? 7.336 31.703 17.781 1 93.94 284 MET B C 1
ATOM 5627 O O . MET B 1 284 ? 7.523 32.812 17.266 1 93.94 284 MET B O 1
ATOM 5631 N N . LEU B 1 285 ? 6.141 31.312 18.125 1 95.94 285 LEU B N 1
ATOM 5632 C CA . LEU B 1 285 ? 4.961 32.094 17.828 1 95.94 285 LEU B CA 1
ATOM 5633 C C . LEU B 1 285 ? 4.949 33.406 18.641 1 95.94 285 LEU B C 1
ATOM 5635 O O . LEU B 1 285 ? 4.75 34.469 18.094 1 95.94 285 LEU B O 1
ATOM 5639 N N . SER B 1 286 ? 5.234 33.344 19.938 1 95.81 286 SER B N 1
ATOM 5640 C CA . SER B 1 286 ? 5.184 34.5 20.828 1 95.81 286 SER B CA 1
ATOM 5641 C C . SER B 1 286 ? 6.191 35.562 20.406 1 95.81 286 SER B C 1
ATOM 5643 O O . SER B 1 286 ? 5.875 36.75 20.406 1 95.81 286 SER B O 1
ATOM 5645 N N . SER B 1 287 ? 7.355 35.094 20.109 1 96.31 287 SER B N 1
ATOM 5646 C CA . SER B 1 287 ? 8.406 36.031 19.703 1 96.31 287 SER B CA 1
ATOM 5647 C C . SER B 1 287 ? 8.031 36.75 18.422 1 96.31 287 SER B C 1
ATOM 5649 O O . SER B 1 287 ? 8.281 37.969 18.297 1 96.31 287 SER B O 1
ATOM 5651 N N . ILE B 1 288 ? 7.461 36.062 17.484 1 97.12 288 ILE B N 1
ATOM 5652 C CA . ILE B 1 288 ? 7.102 36.656 16.219 1 97.12 288 ILE B CA 1
ATOM 5653 C C . ILE B 1 288 ? 5.945 37.625 16.422 1 97.12 288 ILE B C 1
ATOM 5655 O O . ILE B 1 288 ? 5.941 38.719 15.844 1 97.12 288 ILE B O 1
ATOM 5659 N N . LEU B 1 289 ? 4.957 37.281 17.25 1 97.69 289 LEU B N 1
ATOM 5660 C CA . LEU B 1 289 ? 3.852 38.188 17.562 1 97.69 289 LEU B CA 1
ATOM 5661 C C . LEU B 1 289 ? 4.359 39.469 18.188 1 97.69 289 LEU B C 1
ATOM 5663 O O . LEU B 1 289 ? 3.92 40.562 17.828 1 97.69 289 LEU B O 1
ATOM 5667 N N . GLU B 1 290 ? 5.246 39.312 19.094 1 97.38 290 GLU B N 1
ATOM 5668 C CA . GLU B 1 290 ? 5.805 40.5 19.766 1 97.38 290 GLU B CA 1
ATOM 5669 C C . GLU B 1 290 ? 6.586 41.375 18.797 1 97.38 290 GLU B C 1
ATOM 5671 O O . GLU B 1 290 ? 6.492 42.594 18.844 1 97.38 290 GLU B O 1
ATOM 5676 N N . ARG B 1 291 ? 7.332 40.75 17.984 1 97.94 291 ARG B N 1
ATOM 5677 C CA . ARG B 1 291 ? 8.117 41.5 17 1 97.94 291 ARG B CA 1
ATOM 5678 C C . ARG B 1 291 ? 7.203 42.25 16.031 1 97.94 291 ARG B C 1
ATOM 5680 O O . ARG B 1 291 ? 7.523 43.375 15.602 1 97.94 291 ARG B O 1
ATOM 5687 N N . ILE B 1 292 ? 6.098 41.625 15.609 1 97.94 292 ILE B N 1
ATOM 5688 C CA . ILE B 1 292 ? 5.117 42.312 14.781 1 97.94 292 ILE B CA 1
ATOM 5689 C C . ILE B 1 292 ? 4.625 43.562 15.492 1 97.94 292 ILE B C 1
ATOM 5691 O O . ILE B 1 292 ? 4.602 44.656 14.906 1 97.94 292 ILE B O 1
ATOM 5695 N N . ALA B 1 293 ? 4.316 43.469 16.75 1 97.88 293 ALA B N 1
ATOM 5696 C CA . ALA B 1 293 ? 3.826 44.594 17.547 1 97.88 293 ALA B CA 1
ATOM 5697 C C . ALA B 1 293 ? 4.867 45.719 17.609 1 97.88 293 ALA B C 1
ATOM 5699 O O . ALA B 1 293 ? 4.547 46.906 17.406 1 97.88 293 ALA B O 1
ATOM 5700 N N . ILE B 1 294 ? 6.086 45.344 17.875 1 97.38 294 ILE B N 1
ATOM 5701 C CA . ILE B 1 294 ? 7.184 46.281 18 1 97.38 294 ILE B CA 1
ATOM 5702 C C . ILE B 1 294 ? 7.352 47.031 16.672 1 97.38 294 ILE B C 1
ATOM 5704 O O . ILE B 1 294 ? 7.48 48.281 16.672 1 97.38 294 ILE B O 1
ATOM 5708 N N . ASN B 1 295 ? 7.312 46.344 15.578 1 97.12 295 ASN B N 1
ATOM 5709 C CA . ASN B 1 295 ? 7.543 46.938 14.266 1 97.12 295 ASN B CA 1
ATOM 5710 C C . ASN B 1 295 ? 6.379 47.812 13.836 1 97.12 295 ASN B C 1
ATOM 5712 O O . ASN B 1 295 ? 6.523 48.656 12.953 1 97.12 295 ASN B O 1
ATOM 5716 N N . LEU B 1 296 ? 5.262 47.688 14.484 1 96.69 296 LEU B N 1
ATOM 5717 C CA . LEU B 1 296 ? 4.105 48.531 14.211 1 96.69 296 LEU B CA 1
ATOM 5718 C C . LEU B 1 296 ? 4.02 49.688 15.219 1 96.69 296 LEU B C 1
ATOM 5720 O O . LEU B 1 296 ? 2.99 50.344 15.312 1 96.69 296 LEU B O 1
ATOM 5724 N N . GLY B 1 297 ? 5.035 49.812 16.078 1 96.56 297 GLY B N 1
ATOM 5725 C CA . GLY B 1 297 ? 5.164 50.938 16.984 1 96.56 297 GLY B CA 1
ATOM 5726 C C . GLY B 1 297 ? 4.402 50.75 18.281 1 96.56 297 GLY B C 1
ATOM 5727 O O . GLY B 1 297 ? 4.062 51.719 18.953 1 96.56 297 GLY B O 1
ATOM 5728 N N . LYS B 1 298 ? 4.105 49.531 18.594 1 97.12 298 LYS B N 1
ATOM 5729 C CA . LYS B 1 298 ? 3.346 49.25 19.812 1 97.12 298 LYS B CA 1
ATOM 5730 C C . LYS B 1 298 ? 4.273 49 21 1 97.12 298 LYS B C 1
ATOM 5732 O O . LYS B 1 298 ? 5.352 48.438 20.828 1 97.12 298 LYS B O 1
ATOM 5737 N N . ASP B 1 299 ? 3.84 49.406 22.219 1 97.19 299 ASP B N 1
ATOM 5738 C CA . ASP B 1 299 ? 4.613 49.125 23.422 1 97.19 299 ASP B CA 1
ATOM 5739 C C . ASP B 1 299 ? 4.145 47.812 24.062 1 97.19 299 ASP B C 1
ATOM 5741 O O . ASP B 1 299 ? 3.332 47.094 23.484 1 97.19 299 ASP B O 1
ATOM 5745 N N . LYS B 1 300 ? 4.684 47.5 25.219 1 96.94 300 LYS B N 1
ATOM 5746 C CA . LYS B 1 300 ? 4.453 46.188 25.844 1 96.94 300 LYS B CA 1
ATOM 5747 C C . LYS B 1 300 ? 3.004 46.062 26.312 1 96.94 300 LYS B C 1
ATOM 5749 O O . LYS B 1 300 ? 2.412 44.969 26.219 1 96.94 300 LYS B O 1
ATOM 5754 N N . ASP B 1 301 ? 2.471 47.125 26.797 1 97.5 301 ASP B N 1
ATOM 5755 C CA . ASP B 1 301 ? 1.08 47.094 27.234 1 97.5 301 ASP B CA 1
ATOM 5756 C C . ASP B 1 301 ? 0.136 46.875 26.047 1 97.5 301 ASP B C 1
ATOM 5758 O O . ASP B 1 301 ? -0.814 46.094 26.141 1 97.5 301 ASP B O 1
ATOM 5762 N N . GLU B 1 302 ? 0.427 47.562 25.016 1 97.44 302 GLU B N 1
ATOM 5763 C CA . GLU B 1 302 ? -0.363 47.406 23.797 1 97.44 302 GLU B CA 1
ATOM 5764 C C . GLU B 1 302 ? -0.244 46 23.25 1 97.44 302 GLU B C 1
ATOM 5766 O O . GLU B 1 302 ? -1.214 45.438 22.719 1 97.44 302 GLU B O 1
ATOM 5771 N N . PHE B 1 303 ? 0.892 45.438 23.391 1 96.88 303 PHE B N 1
ATOM 5772 C CA . PHE B 1 303 ? 1.088 44.062 22.969 1 96.88 303 PHE B CA 1
ATOM 5773 C C . PHE B 1 303 ? 0.216 43.125 23.781 1 96.88 303 PHE B C 1
ATOM 5775 O O . PHE B 1 303 ? -0.481 42.25 23.234 1 96.88 303 PHE B O 1
ATOM 5782 N N . TYR B 1 304 ? 0.215 43.281 25.094 1 96.88 304 TYR B N 1
ATOM 5783 C CA . TYR B 1 304 ? -0.582 42.406 25.953 1 96.88 304 TYR B CA 1
ATOM 5784 C C . TYR B 1 304 ? -2.068 42.562 25.672 1 96.88 304 TYR B C 1
ATOM 5786 O O . TYR B 1 304 ? -2.818 41.594 25.672 1 96.88 304 TYR B O 1
ATOM 5794 N N . ARG B 1 305 ? -2.49 43.781 25.406 1 97.25 305 ARG B N 1
ATOM 5795 C CA . ARG B 1 305 ? -3.885 44 25.047 1 97.25 305 ARG B CA 1
ATOM 5796 C C . ARG B 1 305 ? -4.219 43.344 23.703 1 97.25 305 ARG B C 1
ATOM 5798 O O . ARG B 1 305 ? -5.324 42.844 23.516 1 97.25 305 ARG B O 1
ATOM 5805 N N . SER B 1 306 ? -3.271 43.375 22.812 1 97.12 306 SER B N 1
ATOM 5806 C CA . SER B 1 306 ? -3.455 42.719 21.531 1 97.12 306 SER B CA 1
ATOM 5807 C C . SER B 1 306 ? -3.637 41.219 21.719 1 97.12 306 SER B C 1
ATOM 5809 O O . SER B 1 306 ? -4.488 40.594 21.062 1 97.12 306 SER B O 1
ATOM 5811 N N . ILE B 1 307 ? -2.832 40.625 22.531 1 96.75 307 ILE B N 1
ATOM 5812 C CA . ILE B 1 307 ? -2.893 39.219 22.828 1 96.75 307 ILE B CA 1
ATOM 5813 C C . ILE B 1 307 ? -4.266 38.844 23.391 1 96.75 307 ILE B C 1
ATOM 5815 O O . ILE B 1 307 ? -4.875 37.875 22.984 1 96.75 307 ILE B O 1
ATOM 5819 N N . ALA B 1 308 ? -4.777 39.688 24.25 1 95.94 308 ALA B N 1
ATOM 5820 C CA . ALA B 1 308 ? -6.051 39.469 24.938 1 95.94 308 ALA B CA 1
ATOM 5821 C C . ALA B 1 308 ? -7.215 39.531 23.953 1 95.94 308 ALA B C 1
ATOM 5823 O O . ALA B 1 308 ? -8.289 39 24.203 1 95.94 308 ALA B O 1
ATOM 5824 N N . LYS B 1 309 ? -7.027 40.188 22.828 1 96.44 309 LYS B N 1
ATOM 5825 C CA . LYS B 1 309 ? -8.07 40.344 21.812 1 96.44 309 LYS B CA 1
ATOM 5826 C C . LYS B 1 309 ? -7.922 39.312 20.703 1 96.44 309 LYS B C 1
ATOM 5828 O O . LYS B 1 309 ? -8.688 39.344 19.734 1 96.44 309 LYS B O 1
ATOM 5833 N N . SER B 1 310 ? -7.004 38.406 20.859 1 97.19 310 SER B N 1
ATOM 5834 C CA . SER B 1 310 ? -6.645 37.5 19.781 1 97.19 310 SER B CA 1
ATOM 5835 C C . SER B 1 310 ? -7.379 36.156 19.938 1 97.19 310 SER B C 1
ATOM 5837 O O . SER B 1 310 ? -7.926 35.875 21 1 97.19 310 SER B O 1
ATOM 5839 N N . PHE B 1 311 ? -7.41 35.312 18.828 1 97.25 311 PHE B N 1
ATOM 5840 C CA . PHE B 1 311 ? -8.047 34.031 18.797 1 97.25 311 PHE B CA 1
ATOM 5841 C C . PHE B 1 311 ? -7.242 33.031 17.938 1 97.25 311 PHE B C 1
ATOM 5843 O O . PHE B 1 311 ? -6.734 33.406 16.875 1 97.25 311 PHE B O 1
ATOM 5850 N N . ILE B 1 312 ? -7.07 31.828 18.453 1 97.56 312 ILE B N 1
ATOM 5851 C CA . ILE B 1 312 ? -6.336 30.797 17.719 1 97.56 312 ILE B CA 1
ATOM 5852 C C . ILE B 1 312 ? -7.277 29.656 17.359 1 97.56 312 ILE B C 1
ATOM 5854 O O . ILE B 1 312 ? -8.023 29.156 18.203 1 97.56 312 ILE B O 1
ATOM 5858 N N . ILE B 1 313 ? -7.324 29.297 16.094 1 98.06 313 ILE B N 1
ATOM 5859 C CA . ILE B 1 313 ? -7.832 28 15.68 1 98.06 313 ILE B CA 1
ATOM 5860 C C . ILE B 1 313 ? -6.676 27 15.578 1 98.06 313 ILE B C 1
ATOM 5862 O O . ILE B 1 313 ? -5.887 27.062 14.633 1 98.06 313 ILE B O 1
ATOM 5866 N N . SER B 1 314 ? -6.566 26.172 16.547 1 97.25 314 SER B N 1
ATOM 5867 C CA . SER B 1 314 ? -5.57 25.109 16.547 1 97.25 314 SER B CA 1
ATOM 5868 C C . SER B 1 314 ? -6.062 23.891 15.766 1 97.25 314 SER B C 1
ATOM 5870 O O . SER B 1 314 ? -6.988 23.203 16.203 1 97.25 314 SER B O 1
ATOM 5872 N N . CYS B 1 315 ? -5.359 23.688 14.656 1 96.56 315 CYS B N 1
ATOM 5873 C CA . CYS B 1 315 ? -5.832 22.656 13.734 1 96.56 315 CYS B CA 1
ATOM 5874 C C . CYS B 1 315 ? -5.008 21.375 13.875 1 96.56 315 CYS B C 1
ATOM 5876 O O . CYS B 1 315 ? -3.795 21.391 13.664 1 96.56 315 CYS B O 1
ATOM 5878 N N . ASP B 1 316 ? -5.621 20.344 14.172 1 93.81 316 ASP B N 1
ATOM 5879 C CA . ASP B 1 316 ? -5.102 18.984 14.258 1 93.81 316 ASP B CA 1
ATOM 5880 C C . ASP B 1 316 ? -6.211 17.953 14.039 1 93.81 316 ASP B C 1
ATOM 5882 O O . ASP B 1 316 ? -7.297 18.078 14.609 1 93.81 316 ASP B O 1
ATOM 5886 N N . LEU B 1 317 ? -5.988 16.984 13.289 1 95.94 317 LEU B N 1
ATOM 5887 C CA . LEU B 1 317 ? -7.062 16.094 12.875 1 95.94 317 LEU B CA 1
ATOM 5888 C C . LEU B 1 317 ? -7.613 15.305 14.062 1 95.94 317 LEU B C 1
ATOM 5890 O O . LEU B 1 317 ? -7.086 15.406 15.172 1 95.94 317 LEU B O 1
ATOM 5894 N N . GLY B 1 318 ? -8.766 14.75 13.859 1 94.88 318 GLY B N 1
ATOM 5895 C CA . GLY B 1 318 ? -9.43 13.945 14.867 1 94.88 318 GLY B CA 1
ATOM 5896 C C . GLY B 1 318 ? -9.898 12.594 14.352 1 94.88 318 GLY B C 1
ATOM 5897 O O . GLY B 1 318 ? -9.609 12.234 13.203 1 94.88 318 GLY B O 1
ATOM 5898 N N . HIS B 1 319 ? -10.57 11.852 15.219 1 95.38 319 HIS B N 1
ATOM 5899 C CA . HIS B 1 319 ? -10.938 10.477 14.898 1 95.38 319 HIS B CA 1
ATOM 5900 C C . HIS B 1 319 ? -12.398 10.383 14.477 1 95.38 319 HIS B C 1
ATOM 5902 O O . HIS B 1 319 ? -13.289 10.852 15.188 1 95.38 319 HIS B O 1
ATOM 5908 N N . ALA B 1 320 ? -12.617 9.742 13.383 1 97.62 320 ALA B N 1
ATOM 5909 C CA . ALA B 1 320 ? -13.977 9.414 12.969 1 97.62 320 ALA B CA 1
ATOM 5910 C C . ALA B 1 320 ? -14.484 8.172 13.688 1 97.62 320 ALA B C 1
ATOM 5912 O O . ALA B 1 320 ? -13.688 7.352 14.164 1 97.62 320 ALA B O 1
ATOM 5913 N N . LEU B 1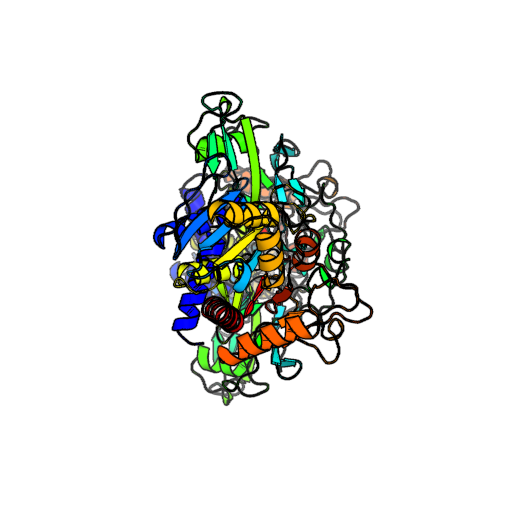 321 ? -15.828 8.102 13.734 1 97.12 321 LEU B N 1
ATOM 5914 C CA . LEU B 1 321 ? -16.391 6.809 14.094 1 97.12 321 LEU B CA 1
ATOM 5915 C C . LEU B 1 321 ? -15.859 5.707 13.18 1 97.12 321 LEU B C 1
ATOM 5917 O O . LEU B 1 321 ? -16 5.789 11.961 1 97.12 321 LEU B O 1
ATOM 5921 N N . HIS B 1 322 ? -15.219 4.812 13.781 1 97.31 322 HIS B N 1
ATOM 5922 C CA . HIS B 1 322 ? -14.664 3.723 12.984 1 97.31 322 HIS B CA 1
ATOM 5923 C C . HIS B 1 322 ? -15.727 2.68 12.664 1 97.31 322 HIS B C 1
ATOM 5925 O O . HIS B 1 322 ? -16.375 2.148 13.57 1 97.31 322 HIS B O 1
ATOM 5931 N N . PRO B 1 323 ? -15.883 2.322 11.453 1 96.69 323 PRO B N 1
ATOM 5932 C CA . PRO B 1 323 ? -16.969 1.407 11.086 1 96.69 323 PRO B CA 1
ATOM 5933 C C . PRO B 1 323 ? -16.781 0.009 11.672 1 96.69 323 PRO B C 1
ATOM 5935 O O . PRO B 1 323 ? -17.75 -0.71 11.891 1 96.69 323 PRO B O 1
ATOM 5938 N N . ASN B 1 324 ? -15.547 -0.414 11.945 1 97 324 ASN B N 1
ATOM 5939 C CA . ASN B 1 324 ? -15.281 -1.752 12.461 1 97 324 ASN B CA 1
ATOM 5940 C C . ASN B 1 324 ? -15.031 -1.734 13.969 1 97 324 ASN B C 1
ATOM 5942 O O . ASN B 1 324 ? -14.852 -2.787 14.586 1 97 324 ASN B O 1
ATOM 5946 N N . TYR B 1 325 ? -14.953 -0.572 14.609 1 95.5 325 TYR B N 1
ATOM 5947 C CA . TYR B 1 325 ? -14.656 -0.417 16.031 1 95.5 325 TYR B CA 1
ATOM 5948 C C . TYR B 1 325 ? -15.57 0.628 16.656 1 95.5 325 TYR B C 1
ATOM 5950 O O . TYR B 1 325 ? -15.094 1.56 17.312 1 95.5 325 TYR B O 1
ATOM 5958 N N . GLN B 1 326 ? -16.797 0.418 16.578 1 94.19 326 GLN B N 1
ATOM 5959 C CA . GLN B 1 326 ? -17.766 1.402 17.062 1 94.19 326 GLN B CA 1
ATOM 5960 C C . GLN B 1 326 ? -17.609 1.619 18.562 1 94.19 326 GLN B C 1
ATOM 5962 O O . GLN B 1 326 ? -17.844 2.719 19.062 1 94.19 326 GLN B O 1
ATOM 5967 N N . GLU B 1 327 ? -17.109 0.598 19.266 1 92.62 327 GLU B N 1
ATOM 5968 C CA . GLU B 1 327 ? -17.016 0.609 20.719 1 92.62 327 GLU B CA 1
ATOM 5969 C C . GLU B 1 327 ? -15.914 1.544 21.203 1 92.62 327 GLU B C 1
ATOM 5971 O O . GLU B 1 327 ? -15.852 1.892 22.375 1 92.62 327 GLU B O 1
ATOM 5976 N N . LYS B 1 328 ? -15.094 2.051 20.328 1 92.94 328 LYS B N 1
ATOM 5977 C CA . LYS B 1 328 ? -13.945 2.867 20.719 1 92.94 328 LYS B CA 1
ATOM 5978 C C . LYS B 1 328 ? -14.32 4.348 20.75 1 92.94 328 LYS B C 1
ATOM 5980 O O . LYS B 1 328 ? -13.547 5.168 21.266 1 92.94 328 LYS B O 1
ATOM 5985 N N . SER B 1 329 ? -15.523 4.672 20.328 1 92.44 329 SER B N 1
ATOM 5986 C CA . SER B 1 329 ? -15.953 6.066 20.297 1 92.44 329 SER B CA 1
ATOM 5987 C C . SER B 1 329 ? -16.922 6.367 21.438 1 92.44 329 SER B C 1
ATOM 5989 O O . SER B 1 329 ? -17.562 5.457 21.969 1 92.44 329 SER B O 1
ATOM 5991 N N . ASP B 1 330 ? -17 7.656 21.812 1 92.94 330 ASP B N 1
ATOM 5992 C CA . ASP B 1 330 ? -18.031 8.125 22.734 1 92.94 330 ASP B CA 1
ATOM 5993 C C . ASP B 1 330 ? -19.422 7.73 22.25 1 92.94 330 ASP B C 1
ATOM 5995 O O . ASP B 1 330 ? -19.672 7.691 21.047 1 92.94 330 ASP B O 1
ATOM 5999 N N . PRO B 1 331 ? -20.359 7.465 23.141 1 92.06 331 PRO B N 1
ATOM 6000 C CA . PRO B 1 331 ? -21.672 6.934 22.734 1 92.06 331 PRO B CA 1
ATOM 6001 C C . PRO B 1 331 ? -22.5 7.941 21.938 1 92.06 331 PRO B C 1
ATOM 6003 O O . PRO B 1 331 ? -23.375 7.547 21.172 1 92.06 331 PRO B O 1
ATOM 6006 N N . VAL B 1 332 ? -22.203 9.258 22.156 1 92.44 332 VAL B N 1
ATOM 6007 C CA . VAL B 1 332 ? -23.109 10.188 21.5 1 92.44 332 VAL B CA 1
ATOM 6008 C C . VAL B 1 332 ? -22.312 11.242 20.734 1 92.44 332 VAL B C 1
ATOM 6010 O O . VAL B 1 332 ? -22.859 11.93 19.875 1 92.44 332 VAL B O 1
ATOM 6013 N N . ASN B 1 333 ? -21.109 11.453 21.062 1 93.19 333 ASN B N 1
ATOM 6014 C CA . ASN B 1 333 ? -20.219 12.352 20.344 1 93.19 333 ASN B CA 1
ATOM 6015 C C . ASN B 1 333 ? -19.312 11.586 19.375 1 93.19 333 ASN B C 1
ATOM 6017 O O . ASN B 1 333 ? -18.141 11.352 19.656 1 93.19 333 ASN B O 1
ATOM 6021 N N . ARG B 1 334 ? -19.859 11.227 18.234 1 94 334 ARG B N 1
ATOM 6022 C CA . ARG B 1 334 ? -19.281 10.281 17.297 1 94 334 ARG B CA 1
ATOM 6023 C C . ARG B 1 334 ? -19.141 10.898 15.906 1 94 334 ARG B C 1
ATOM 6025 O O . ARG B 1 334 ? -19.969 10.656 15.031 1 94 334 ARG B O 1
ATOM 6032 N N . PRO B 1 335 ? -18.078 11.594 15.688 1 96.88 335 PRO B N 1
ATOM 6033 C CA . PRO B 1 335 ? -17.922 12.266 14.398 1 96.88 335 PRO B CA 1
ATOM 6034 C C . PRO B 1 335 ? -17.953 11.297 13.219 1 96.88 335 PRO B C 1
ATOM 6036 O O . PRO B 1 335 ? -17.422 10.195 13.305 1 96.88 335 PRO B O 1
ATOM 6039 N N . ILE B 1 336 ? -18.625 11.711 12.133 1 97.56 336 ILE B N 1
ATOM 6040 C CA . ILE B 1 336 ? -18.75 10.953 10.891 1 97.56 336 ILE B CA 1
ATOM 6041 C C . ILE B 1 336 ? -18.016 11.68 9.766 1 97.56 336 ILE B C 1
ATOM 6043 O O . ILE B 1 336 ? -18.109 12.898 9.641 1 97.56 336 ILE B O 1
ATOM 6047 N N . ILE B 1 337 ? -17.281 10.969 8.984 1 98 337 ILE B N 1
ATOM 6048 C CA . ILE B 1 337 ? -16.578 11.531 7.84 1 98 337 ILE B CA 1
ATOM 6049 C C . ILE B 1 337 ? -17.562 12.258 6.93 1 98 337 ILE B C 1
ATOM 6051 O O . ILE B 1 337 ? -18.656 11.75 6.652 1 98 337 ILE B O 1
ATOM 6055 N N . ASN B 1 338 ? -17.203 13.445 6.465 1 97.69 338 ASN B N 1
ATOM 6056 C CA . ASN B 1 338 ? -17.922 14.281 5.508 1 97.69 338 ASN B CA 1
ATOM 6057 C C . ASN B 1 338 ? -19.125 14.953 6.145 1 97.69 338 ASN B C 1
ATOM 6059 O O . ASN B 1 338 ? -20.016 15.438 5.438 1 97.69 338 ASN B O 1
ATOM 6063 N N . GLU B 1 339 ? -19.141 15 7.477 1 97.62 339 GLU B N 1
ATOM 6064 C CA . GLU B 1 339 ? -20.219 15.695 8.164 1 97.62 339 GLU B CA 1
ATOM 6065 C C . GLU B 1 339 ? -19.719 16.953 8.844 1 97.62 339 GLU B C 1
ATOM 6067 O O . GLU B 1 339 ? -20.344 17.438 9.797 1 97.62 339 GLU B O 1
ATOM 6072 N N . GLY B 1 340 ? -18.578 17.469 8.445 1 97.81 340 GLY B N 1
ATOM 6073 C CA . GLY B 1 340 ? -18.094 18.766 8.883 1 97.81 340 GLY B CA 1
ATOM 6074 C C . GLY B 1 340 ? -16.906 18.688 9.82 1 97.81 340 GLY B C 1
ATOM 6075 O O . GLY B 1 340 ? -16.594 17.609 10.344 1 97.81 340 GLY B O 1
ATOM 6076 N N . PRO B 1 341 ? -16.219 19.797 10.062 1 98.31 341 PRO B N 1
ATOM 6077 C CA . PRO B 1 341 ? -15.125 19.844 11.039 1 98.31 341 PRO B CA 1
ATOM 6078 C C . PRO B 1 341 ? -15.578 19.469 12.445 1 98.31 341 PRO B C 1
ATOM 6080 O O . PRO B 1 341 ? -16.766 19.547 12.758 1 98.31 341 PRO B O 1
ATOM 6083 N N . ILE B 1 342 ? -14.602 19.078 13.227 1 97.88 342 ILE B N 1
ATOM 6084 C CA . ILE B 1 342 ? -14.938 18.641 14.586 1 97.88 342 ILE B CA 1
ATOM 6085 C C . ILE B 1 342 ? -14.289 19.594 15.594 1 97.88 342 ILE B C 1
ATOM 6087 O O . ILE B 1 342 ? -13.141 20 15.422 1 97.88 342 ILE B O 1
ATOM 6091 N N . ILE B 1 343 ? -15.055 19.984 16.578 1 97.25 343 ILE B N 1
ATOM 6092 C CA . ILE B 1 343 ? -14.539 20.672 17.75 1 97.25 343 ILE B CA 1
ATOM 6093 C C . ILE B 1 343 ? -14.117 19.656 18.797 1 97.25 343 ILE B C 1
ATOM 6095 O O . ILE B 1 343 ? -14.922 18.828 19.234 1 97.25 343 ILE B O 1
ATOM 6099 N N . LYS B 1 344 ? -12.922 19.734 19.219 1 95.75 344 LYS B N 1
ATOM 6100 C CA . LYS B 1 344 ? -12.383 18.766 20.172 1 95.75 344 LYS B CA 1
ATOM 6101 C C . LYS B 1 344 ? -12.398 19.312 21.594 1 95.75 344 LYS B C 1
ATOM 6103 O O . LYS B 1 344 ? -11.836 20.375 21.844 1 95.75 344 LYS B O 1
ATOM 6108 N N . ILE B 1 345 ? -12.945 18.531 22.406 1 92.19 345 ILE B N 1
ATOM 6109 C CA . ILE B 1 345 ? -13.117 18.953 23.781 1 92.19 345 ILE B CA 1
ATOM 6110 C C . ILE B 1 345 ? -12.57 17.891 24.719 1 92.19 345 ILE B C 1
ATOM 6112 O O . ILE B 1 345 ? -12.727 16.688 24.469 1 92.19 345 ILE B O 1
ATOM 6116 N N . SER B 1 346 ? -11.867 18.312 25.781 1 88.69 346 SER B N 1
ATOM 6117 C CA . SER B 1 346 ? -11.359 17.406 26.797 1 88.69 346 SER B CA 1
ATOM 6118 C C . SER B 1 346 ? -11.398 18.062 28.188 1 88.69 346 SER B C 1
ATOM 6120 O O . SER B 1 346 ? -10.922 19.188 28.359 1 88.69 346 SER B O 1
ATOM 6122 N N . ALA B 1 347 ? -11.914 17.344 29.125 1 82.38 347 ALA B N 1
ATOM 6123 C CA . ALA B 1 347 ? -11.953 17.844 30.5 1 82.38 347 ALA B CA 1
ATOM 6124 C C . ALA B 1 347 ? -10.547 17.938 31.078 1 82.38 347 ALA B C 1
ATOM 6126 O O . ALA B 1 347 ? -10.281 18.781 31.938 1 82.38 347 ALA B O 1
ATOM 6127 N N . SER B 1 348 ? -9.688 17.109 30.609 1 79.56 348 SER B N 1
ATOM 6128 C CA . SER B 1 348 ? -8.312 17.078 31.109 1 79.56 348 SER B CA 1
ATOM 6129 C C . SER B 1 348 ? -7.457 18.141 30.453 1 79.56 348 SER B C 1
ATOM 6131 O O . SER B 1 348 ? -6.262 18.266 30.734 1 79.56 348 SER B O 1
ATOM 6133 N N . GLN B 1 349 ? -8.055 18.859 29.484 1 78.19 349 GLN B N 1
ATOM 6134 C CA . GLN B 1 349 ? -7.418 19.969 28.781 1 78.19 349 GLN B CA 1
ATOM 6135 C C . GLN B 1 349 ? -6.332 19.469 27.844 1 78.19 349 GLN B C 1
ATOM 6137 O O . GLN B 1 349 ? -5.309 20.141 27.656 1 78.19 349 GLN B O 1
ATOM 6142 N N . SER B 1 350 ? -6.516 18.281 27.422 1 82.25 350 SER B N 1
ATOM 6143 C CA . SER B 1 350 ? -5.695 17.828 26.312 1 82.25 350 SER B CA 1
ATOM 6144 C C . SER B 1 350 ? -5.977 18.625 25.047 1 82.25 350 SER B C 1
ATOM 6146 O O . SER B 1 350 ? -5.207 18.578 24.078 1 82.25 350 SER B O 1
ATOM 6148 N N . TYR B 1 351 ? -7.109 19.281 25.141 1 87.75 351 TYR B N 1
ATOM 6149 C CA . TYR B 1 351 ? -7.477 20.266 24.141 1 87.75 351 TYR B CA 1
ATOM 6150 C C . TYR B 1 351 ? -7.75 21.625 24.781 1 87.75 351 TYR B C 1
ATOM 6152 O O . TYR B 1 351 ? -8.172 21.688 25.938 1 87.75 351 TYR B O 1
ATOM 6160 N N . THR B 1 352 ? -7.602 22.641 24.047 1 89 352 THR B N 1
ATOM 6161 C CA . THR B 1 352 ? -7.703 23.984 24.609 1 89 352 THR B CA 1
ATOM 6162 C C . THR B 1 352 ? -9.156 24.453 24.609 1 89 352 THR B C 1
ATOM 6164 O O . THR B 1 352 ? -9.484 25.438 25.281 1 89 352 THR B O 1
ATOM 6167 N N . THR B 1 353 ? -9.984 23.766 23.969 1 91.81 353 THR B N 1
ATOM 6168 C CA . THR B 1 353 ? -11.344 24.219 23.719 1 91.81 353 THR B CA 1
ATOM 6169 C C . THR B 1 353 ? -12.125 24.328 25.031 1 91.81 353 THR B C 1
ATOM 6171 O O . THR B 1 353 ? -12.148 23.391 25.828 1 91.81 353 THR B O 1
ATOM 6174 N N . ASP B 1 354 ? -12.719 25.453 25.266 1 91.25 354 ASP B N 1
ATOM 6175 C CA . ASP B 1 354 ? -13.742 25.609 26.281 1 91.25 354 ASP B CA 1
ATOM 6176 C C . ASP B 1 354 ? -15.062 26.062 25.672 1 91.25 354 ASP B C 1
ATOM 6178 O O . ASP B 1 354 ? -15.219 26.078 24.453 1 91.25 354 ASP B O 1
ATOM 6182 N N . GLY B 1 355 ? -16.031 26.328 26.578 1 92.38 355 GLY B N 1
ATOM 6183 C CA . GLY B 1 355 ? -17.359 26.656 26.078 1 92.38 355 GLY B CA 1
ATOM 6184 C C . GLY B 1 355 ? -17.391 27.906 25.234 1 92.38 355 GLY B C 1
ATOM 6185 O O . GLY B 1 355 ? -18.141 27.984 24.266 1 92.38 355 GLY B O 1
ATOM 6186 N N . VAL B 1 356 ? -16.609 28.859 25.516 1 94.12 356 VAL B N 1
ATOM 6187 C CA . VAL B 1 356 ? -16.594 30.141 24.797 1 94.12 356 VAL B CA 1
ATOM 6188 C C . VAL B 1 356 ? -15.883 29.969 23.453 1 94.12 356 VAL B C 1
ATOM 6190 O O . VAL B 1 356 ? -16.438 30.328 22.406 1 94.12 356 VAL B O 1
ATOM 6193 N N . SER B 1 357 ? -14.68 29.438 23.516 1 94.94 357 SER B N 1
ATOM 6194 C CA . SER B 1 357 ? -13.922 29.281 22.281 1 94.94 357 SER B CA 1
ATOM 6195 C C . SER B 1 357 ? -14.617 28.344 21.297 1 94.94 357 SER B C 1
ATOM 6197 O O . SER B 1 357 ? -14.586 28.562 20.078 1 94.94 357 SER B O 1
ATOM 6199 N N . GLY B 1 358 ? -15.258 27.312 21.781 1 96.56 358 GLY B N 1
ATOM 6200 C CA . GLY B 1 358 ? -16.062 26.438 20.938 1 96.56 358 GLY B CA 1
ATOM 6201 C C . GLY B 1 358 ? -17.219 27.156 20.266 1 96.56 358 GLY B C 1
ATOM 6202 O O . GLY B 1 358 ? -17.5 26.906 19.078 1 96.56 358 GLY B O 1
ATOM 6203 N N . ALA B 1 359 ? -17.859 28.016 21.016 1 97.25 359 ALA B N 1
ATOM 6204 C CA . ALA B 1 359 ? -18.984 28.781 20.484 1 97.25 359 ALA B CA 1
ATOM 6205 C C . ALA B 1 359 ? -18.531 29.703 19.359 1 97.25 359 ALA B C 1
ATOM 6207 O O . ALA B 1 359 ? -19.25 29.891 18.375 1 97.25 359 ALA B O 1
ATOM 6208 N N . VAL B 1 360 ? -17.391 30.25 19.562 1 97 360 VAL B N 1
ATOM 6209 C CA . VAL B 1 360 ? -16.844 31.125 18.531 1 97 360 VAL B CA 1
ATOM 6210 C C . VAL B 1 360 ? -16.688 30.359 17.219 1 97 360 VAL B C 1
ATOM 6212 O O . VAL B 1 360 ? -17.125 30.812 16.172 1 97 360 VAL B O 1
ATOM 6215 N N . TYR B 1 361 ? -16.094 29.203 17.25 1 97.88 361 TYR B N 1
ATOM 6216 C CA . TYR B 1 361 ? -15.867 28.438 16.031 1 97.88 361 TYR B CA 1
ATOM 6217 C C . TYR B 1 361 ? -17.188 27.938 15.453 1 97.88 361 TYR B C 1
ATOM 6219 O O . TYR B 1 361 ? -17.344 27.875 14.227 1 97.88 361 TYR B O 1
ATOM 6227 N N . LYS B 1 362 ? -18.125 27.578 16.25 1 97.88 362 LYS B N 1
ATOM 6228 C CA . LYS B 1 362 ? -19.453 27.219 15.766 1 97.88 362 LYS B CA 1
ATOM 6229 C C . LYS B 1 362 ? -20.078 28.344 14.953 1 97.88 362 LYS B C 1
ATOM 6231 O O . LYS B 1 362 ? -20.719 28.094 13.922 1 97.88 362 LYS B O 1
ATOM 6236 N N . GLU B 1 363 ? -19.922 29.5 15.469 1 97.94 363 GLU B N 1
ATOM 6237 C CA . GLU B 1 363 ? -20.469 30.656 14.758 1 97.94 363 GLU B CA 1
ATOM 6238 C C . GLU B 1 363 ? -19.734 30.875 13.43 1 97.94 363 GLU B C 1
ATOM 6240 O O . GLU B 1 363 ? -20.344 31.281 12.438 1 97.94 363 GLU B O 1
ATOM 6245 N N . VAL B 1 364 ? -18.406 30.688 13.469 1 98.12 364 VAL B N 1
ATOM 6246 C CA . VAL B 1 364 ? -17.641 30.766 12.227 1 98.12 364 VAL B CA 1
ATOM 6247 C C . VAL B 1 364 ? -18.219 29.797 11.203 1 98.12 364 VAL B C 1
ATOM 6249 O O . VAL B 1 364 ? -18.422 30.141 10.047 1 98.12 364 VAL B O 1
ATOM 6252 N N . CYS B 1 365 ? -18.438 28.547 11.602 1 98.44 365 CYS B N 1
ATOM 6253 C CA . CYS B 1 365 ? -19 27.531 10.727 1 98.44 365 CYS B CA 1
ATOM 6254 C C . CYS B 1 365 ? -20.391 27.922 10.25 1 98.44 365 CYS B C 1
ATOM 6256 O O . CYS B 1 365 ? -20.719 27.766 9.07 1 98.44 365 CYS B O 1
ATOM 6258 N N . HIS B 1 366 ? -21.188 28.469 11.156 1 98.19 366 HIS B N 1
ATOM 6259 C CA . HIS B 1 366 ? -22.531 28.922 10.82 1 98.19 366 HIS B CA 1
ATOM 6260 C C . HIS B 1 366 ? -22.484 30 9.734 1 98.19 366 HIS B C 1
ATOM 6262 O O . HIS B 1 366 ? -23.234 29.922 8.75 1 98.19 366 HIS B O 1
ATOM 6268 N N . ASN B 1 367 ? -21.672 30.969 9.922 1 97.94 367 ASN B N 1
ATOM 6269 C CA . ASN B 1 367 ? -21.516 32.031 8.945 1 97.94 367 ASN B CA 1
ATOM 6270 C C . ASN B 1 367 ? -21.094 31.5 7.586 1 97.94 367 ASN B C 1
ATOM 6272 O O . ASN B 1 367 ? -21.484 32.031 6.547 1 97.94 367 ASN B O 1
ATOM 6276 N N . ALA B 1 368 ? -20.234 30.484 7.629 1 97.81 368 ALA B N 1
ATOM 6277 C CA . ALA B 1 368 ? -19.734 29.891 6.395 1 97.81 368 ALA B CA 1
ATOM 6278 C C . ALA B 1 368 ? -20.75 28.922 5.781 1 97.81 368 ALA B C 1
ATOM 6280 O O . ALA B 1 368 ? -20.531 28.406 4.688 1 97.81 368 ALA B O 1
ATOM 6281 N N . GLY B 1 369 ? -21.844 28.594 6.426 1 98.06 369 GLY B N 1
ATOM 6282 C CA . GLY B 1 369 ? -22.875 27.688 5.945 1 98.06 369 GLY B CA 1
ATOM 6283 C C . GLY B 1 369 ? -22.453 26.234 5.953 1 98.06 369 GLY B C 1
ATOM 6284 O O . GLY B 1 369 ? -22.781 25.484 5.035 1 98.06 369 GLY B O 1
ATOM 6285 N N . ILE B 1 370 ? -21.641 25.859 6.906 1 97.81 370 ILE B N 1
ATOM 6286 C CA . ILE B 1 370 ? -21.156 24.484 6.945 1 97.81 370 ILE B CA 1
ATOM 6287 C C . ILE B 1 370 ? -21.562 23.844 8.273 1 97.81 370 ILE B C 1
ATOM 6289 O O . ILE B 1 370 ? -21.734 24.531 9.273 1 97.81 370 ILE B O 1
ATOM 6293 N N . PRO B 1 371 ? -21.703 22.484 8.227 1 98.19 371 PRO B N 1
ATOM 6294 C CA . PRO B 1 371 ? -21.969 21.781 9.484 1 98.19 371 PRO B CA 1
ATOM 6295 C C . PRO B 1 371 ? -20.75 21.703 10.391 1 98.19 371 PRO B C 1
ATOM 6297 O O . PRO B 1 371 ? -19.625 22 9.953 1 98.19 371 PRO B O 1
ATOM 6300 N N . VAL B 1 372 ? -20.953 21.375 11.641 1 97.94 372 VAL B N 1
ATOM 6301 C CA . VAL B 1 372 ? -19.859 21.203 12.594 1 97.94 372 VAL B CA 1
ATOM 6302 C C . VAL B 1 372 ? -20.219 20.078 13.578 1 97.94 372 VAL B C 1
ATOM 6304 O O . VAL B 1 372 ? -21.375 19.906 13.93 1 97.94 372 VAL B O 1
ATOM 6307 N N . GLN B 1 373 ? -19.219 19.297 13.93 1 97.75 373 GLN B N 1
ATOM 6308 C CA . GLN B 1 373 ? -19.359 18.172 14.852 1 97.75 373 GLN B CA 1
ATOM 6309 C C . GLN B 1 373 ? -18.578 18.406 16.141 1 97.75 373 GLN B C 1
ATOM 6311 O O . GLN B 1 373 ? -17.812 19.375 16.234 1 97.75 373 GLN B O 1
ATOM 6316 N N . THR B 1 374 ? -18.875 17.594 17.125 1 95.94 374 THR B N 1
ATOM 6317 C CA . THR B 1 374 ? -18.156 17.625 18.391 1 95.94 374 THR B CA 1
ATOM 6318 C C . THR B 1 374 ? -17.484 16.281 18.672 1 95.94 374 THR B C 1
ATOM 6320 O O . THR B 1 374 ? -18.078 15.234 18.406 1 95.94 374 THR B O 1
ATOM 6323 N N . PHE B 1 375 ? -16.312 16.359 19.188 1 94.25 375 PHE B N 1
ATOM 6324 C CA . PHE B 1 375 ? -15.555 15.164 19.531 1 94.25 375 PHE B CA 1
ATOM 6325 C C . PHE B 1 375 ? -15.094 15.211 20.984 1 94.25 375 PHE B C 1
ATOM 6327 O O . PHE B 1 375 ? -14.547 16.219 21.438 1 94.25 375 PHE B O 1
ATOM 6334 N N . VAL B 1 376 ? -15.297 14.133 21.656 1 91.69 376 VAL B N 1
ATOM 6335 C CA . VAL B 1 376 ? -14.703 13.852 22.953 1 91.69 376 VAL B CA 1
ATOM 6336 C C . VAL B 1 376 ? -14.219 12.406 23 1 91.69 376 VAL B C 1
ATOM 6338 O O . VAL B 1 376 ? -14.773 11.539 22.328 1 91.69 376 VAL B O 1
ATOM 6341 N N . ASN B 1 377 ? -13.164 12.211 23.656 1 87.88 377 ASN B N 1
ATOM 6342 C CA . ASN B 1 377 ? -12.727 10.836 23.875 1 87.88 377 ASN B CA 1
ATOM 6343 C C . ASN B 1 377 ? -13.688 10.078 24.797 1 87.88 377 ASN B C 1
ATOM 6345 O O . ASN B 1 377 ? -14.422 10.688 25.578 1 87.88 377 ASN B O 1
ATOM 6349 N N . ARG B 1 378 ? -13.547 8.805 24.594 1 88.19 378 ARG B N 1
ATOM 6350 C CA . ARG B 1 378 ? -14.195 8.023 25.641 1 88.19 378 ARG B CA 1
ATOM 6351 C C . ARG B 1 378 ? -13.648 8.391 27.016 1 88.19 378 ARG B C 1
ATOM 6353 O O . ARG B 1 378 ? -12.445 8.617 27.172 1 88.19 378 ARG B O 1
ATOM 6360 N N . SER B 1 379 ? -14.492 8.297 27.969 1 86.25 379 SER B N 1
ATOM 6361 C CA . SER B 1 379 ? -14.109 8.781 29.281 1 86.25 379 SER B CA 1
ATOM 6362 C C . SER B 1 379 ? -13 7.918 29.891 1 86.25 379 SER B C 1
ATOM 6364 O O . SER B 1 379 ? -12.297 8.352 30.797 1 86.25 379 SER B O 1
ATOM 6366 N N . ASP B 1 380 ? -12.875 6.75 29.375 1 85 380 ASP B N 1
ATOM 6367 C CA . ASP B 1 380 ? -11.852 5.863 29.922 1 85 380 ASP B CA 1
ATOM 6368 C C . ASP B 1 380 ? -10.617 5.84 29.031 1 85 380 ASP B C 1
ATOM 6370 O O . ASP B 1 380 ? -9.75 4.973 29.188 1 85 380 ASP B O 1
ATOM 6374 N N . GLU B 1 381 ? -10.625 6.688 28.094 1 80.88 381 GLU B N 1
ATOM 6375 C CA . GLU B 1 381 ? -9.484 6.797 27.188 1 80.88 381 GLU B CA 1
ATOM 6376 C C . GLU B 1 381 ? -8.883 8.195 27.234 1 80.88 381 GLU B C 1
ATOM 6378 O O . GLU B 1 381 ? -9.602 9.195 27.219 1 80.88 381 GLU B O 1
ATOM 6383 N N . ARG B 1 382 ? -7.637 8.352 27.453 1 72.06 382 ARG B N 1
ATOM 6384 C CA . ARG B 1 382 ? -6.945 9.633 27.547 1 72.06 382 ARG B CA 1
ATOM 6385 C C . ARG B 1 382 ? -6.848 10.312 26.188 1 72.06 382 ARG B C 1
ATOM 6387 O O . ARG B 1 382 ? -6.887 11.547 26.094 1 72.06 382 ARG B O 1
ATOM 6394 N N . GLY B 1 383 ? -6.828 9.578 25.141 1 72.62 383 GLY B N 1
ATOM 6395 C CA . GLY B 1 383 ? -6.656 10.148 23.812 1 72.62 383 GLY B CA 1
ATOM 6396 C C . GLY B 1 383 ? -5.312 10.828 23.625 1 72.62 383 GLY B C 1
ATOM 6397 O O . GLY B 1 383 ? -4.395 10.633 24.422 1 72.62 383 GLY B O 1
ATOM 6398 N N . GLY B 1 384 ? -5.035 11.617 22.484 1 72.44 384 GLY B N 1
ATOM 6399 C CA . GLY B 1 384 ? -3.82 12.359 22.188 1 72.44 384 GLY B CA 1
ATOM 6400 C C . GLY B 1 384 ? -3.895 13.812 22.609 1 72.44 384 GLY B C 1
ATOM 6401 O O . GLY B 1 384 ? -4.797 14.203 23.359 1 72.44 384 GLY B O 1
ATOM 6402 N N . SER B 1 385 ? -2.791 14.453 22.406 1 78.44 385 SER B N 1
ATOM 6403 C CA . SER B 1 385 ? -2.736 15.898 22.578 1 78.44 385 SER B CA 1
ATOM 6404 C C . SER B 1 385 ? -2.49 16.609 21.25 1 78.44 385 SER B C 1
ATOM 6406 O O . SER B 1 385 ? -2.354 15.969 20.219 1 78.44 385 SER B O 1
ATOM 6408 N N . THR B 1 386 ? -2.668 17.906 21.312 1 82.81 386 THR B N 1
ATOM 6409 C CA . THR B 1 386 ? -2.494 18.703 20.109 1 82.81 386 THR B CA 1
ATOM 6410 C C . THR B 1 386 ? -1.521 19.844 20.344 1 82.81 386 THR B C 1
ATOM 6412 O O . THR B 1 386 ? -0.981 20 21.438 1 82.81 386 THR B O 1
ATOM 6415 N N . ILE B 1 387 ? -1.29 20.578 19.328 1 83.62 387 ILE B N 1
ATOM 6416 C CA . ILE B 1 387 ? -0.45 21.766 19.406 1 83.62 387 ILE B CA 1
ATOM 6417 C C . ILE B 1 387 ? -1.164 22.844 20.219 1 83.62 387 ILE B C 1
ATOM 6419 O O . ILE B 1 387 ? -0.527 23.781 20.719 1 83.62 387 ILE B O 1
ATOM 6423 N N . GLY B 1 388 ? -2.424 22.766 20.359 1 82.5 388 GLY B N 1
ATOM 6424 C CA . GLY B 1 388 ? -3.207 23.781 21.031 1 82.5 388 GLY B CA 1
ATOM 6425 C C . GLY B 1 388 ? -2.754 24.047 22.453 1 82.5 388 GLY B C 1
ATOM 6426 O O . GLY B 1 388 ? -2.205 25.109 22.766 1 82.5 388 GLY B O 1
ATOM 6427 N N . PRO B 1 389 ? -2.861 23.047 23.25 1 79.88 389 PRO B N 1
ATOM 6428 C CA . PRO B 1 389 ? -2.432 23.234 24.641 1 79.88 389 PRO B CA 1
ATOM 6429 C C . PRO B 1 389 ? -0.943 23.547 24.766 1 79.88 389 PRO B C 1
ATOM 6431 O O . PRO B 1 389 ? -0.544 24.328 25.641 1 79.88 389 PRO B O 1
ATOM 6434 N N . ILE B 1 390 ? -0.222 23.047 23.875 1 81.38 390 ILE B N 1
ATOM 6435 C CA . ILE B 1 390 ? 1.221 23.25 23.906 1 81.38 390 ILE B CA 1
ATOM 6436 C C . ILE B 1 390 ? 1.532 24.719 23.609 1 81.38 390 ILE B C 1
ATOM 6438 O O . ILE B 1 390 ? 2.268 25.375 24.359 1 81.38 390 ILE B O 1
ATOM 6442 N N . SER B 1 391 ? 0.914 25.203 22.609 1 82.88 391 SER B N 1
ATOM 6443 C CA . SER B 1 391 ? 1.133 26.594 22.219 1 82.88 391 SER B CA 1
ATOM 6444 C C . SER B 1 391 ? 0.573 27.547 23.25 1 82.88 391 SER B C 1
ATOM 6446 O O . SER B 1 391 ? 1.107 28.641 23.453 1 82.88 391 SER B O 1
ATOM 6448 N N . SER B 1 392 ? -0.47 27.188 23.922 1 81.88 392 SER B N 1
ATOM 6449 C CA . SER B 1 392 ? -1.135 28.031 24.906 1 81.88 392 SER B CA 1
ATOM 6450 C C . SER B 1 392 ? -0.244 28.281 26.109 1 81.88 392 SER B C 1
ATOM 6452 O O . SER B 1 392 ? -0.441 29.25 26.844 1 81.88 392 SER B O 1
ATOM 6454 N N . SER B 1 393 ? 0.649 27.422 26.25 1 84.69 393 SER B N 1
ATOM 6455 C CA . SER B 1 393 ? 1.585 27.609 27.359 1 84.69 393 SER B CA 1
ATOM 6456 C C . SER B 1 393 ? 2.572 28.734 27.062 1 84.69 393 SER B C 1
ATOM 6458 O O . SER B 1 393 ? 3.219 29.25 27.984 1 84.69 393 SER B O 1
ATOM 6460 N N . HIS B 1 394 ? 2.65 29.125 25.906 1 88.5 394 HIS B N 1
ATOM 6461 C CA . HIS B 1 394 ? 3.594 30.156 25.516 1 88.5 394 HIS B CA 1
ATOM 6462 C C . HIS B 1 394 ? 2.873 31.453 25.172 1 88.5 394 HIS B C 1
ATOM 6464 O O . HIS B 1 394 ? 3.477 32.531 25.203 1 88.5 394 HIS B O 1
ATOM 6470 N N . VAL B 1 395 ? 1.641 31.328 24.766 1 89.25 395 VAL B N 1
ATOM 6471 C CA . VAL B 1 395 ? 0.857 32.5 24.406 1 89.25 395 VAL B CA 1
ATOM 6472 C C . VAL B 1 395 ? -0.521 32.438 25.062 1 89.25 395 VAL B C 1
ATOM 6474 O O . VAL B 1 395 ? -1.252 31.453 24.859 1 89.25 395 VAL B O 1
ATOM 6477 N N . ASN B 1 396 ? -0.871 33.406 25.797 1 91.06 396 ASN B N 1
ATOM 6478 C CA . ASN B 1 396 ? -2.154 33.438 26.484 1 91.06 396 ASN B CA 1
ATOM 6479 C C . ASN B 1 396 ? -3.27 33.938 25.562 1 91.06 396 ASN B C 1
ATOM 6481 O O . ASN B 1 396 ? -3.785 35.031 25.75 1 91.06 396 ASN B O 1
ATOM 6485 N N . ILE B 1 397 ? -3.689 33.156 24.656 1 94.88 397 ILE B N 1
ATOM 6486 C CA . ILE B 1 397 ? -4.711 33.5 23.688 1 94.88 397 ILE B CA 1
ATOM 6487 C C . ILE B 1 397 ? -5.852 32.5 23.734 1 94.88 397 ILE B C 1
ATOM 6489 O O . ILE B 1 397 ? -5.613 31.281 23.859 1 94.88 397 ILE B O 1
ATOM 6493 N N . MET B 1 398 ? -7.098 32.969 23.703 1 94.75 398 MET B N 1
ATOM 6494 C CA . MET B 1 398 ? -8.242 32.062 23.562 1 94.75 398 MET B CA 1
ATOM 6495 C C . MET B 1 398 ? -8.094 31.188 22.328 1 94.75 398 MET B C 1
ATOM 6497 O O . MET B 1 398 ? -7.746 31.672 21.25 1 94.75 398 MET B O 1
ATOM 6501 N N . SER B 1 399 ? -8.336 29.875 22.531 1 95.31 399 SER B N 1
ATOM 6502 C CA . SER B 1 399 ? -8.055 28.953 21.438 1 95.31 399 SER B CA 1
ATOM 6503 C C . SER B 1 399 ? -9.094 27.828 21.375 1 95.31 399 SER B C 1
ATOM 6505 O O . SER B 1 399 ? -9.617 27.406 22.406 1 95.31 399 SER B O 1
ATOM 6507 N N . VAL B 1 400 ? -9.383 27.391 20.156 1 96.62 400 VAL B N 1
ATOM 6508 C CA . VAL B 1 400 ? -10.227 26.234 19.922 1 96.62 400 VAL B CA 1
ATOM 6509 C C . VAL B 1 400 ? -9.422 25.156 19.188 1 96.62 400 VAL B C 1
ATOM 6511 O O . VAL B 1 400 ? -8.625 25.453 18.312 1 96.62 400 VAL B O 1
ATOM 6514 N N . ASP B 1 401 ? -9.547 23.938 19.672 1 96.62 401 ASP B N 1
ATOM 6515 C CA . ASP B 1 401 ? -8.992 22.797 18.953 1 96.62 401 ASP B CA 1
ATOM 6516 C C . ASP B 1 401 ? -10.023 22.219 17.984 1 96.62 401 ASP B C 1
ATOM 6518 O O . ASP B 1 401 ? -11.086 21.766 18.406 1 96.62 401 ASP B O 1
ATOM 6522 N N . MET B 1 402 ? -9.672 22.281 16.766 1 96.25 402 MET B N 1
ATOM 6523 C CA . MET B 1 402 ? -10.562 21.688 15.773 1 96.25 402 MET B CA 1
ATOM 6524 C C . MET B 1 402 ? -9.781 20.781 14.82 1 96.25 402 MET B C 1
ATOM 6526 O O . MET B 1 402 ? -8.555 20.844 14.75 1 96.25 402 MET B O 1
ATOM 6530 N N . GLY B 1 403 ? -10.422 19.891 14.102 1 96.69 403 GLY B N 1
ATOM 6531 C CA . GLY B 1 403 ? -9.844 19 13.102 1 96.69 403 GLY B CA 1
ATOM 6532 C C . GLY B 1 403 ? -10.883 18.391 12.18 1 96.69 403 GLY B C 1
ATOM 6533 O O . GLY B 1 403 ? -12.031 18.844 12.133 1 96.69 403 GLY B O 1
ATOM 6534 N N . LEU B 1 404 ? -10.438 17.562 11.344 1 98 404 LEU B N 1
ATOM 6535 C CA . LEU B 1 404 ? -11.297 16.75 10.484 1 98 404 LEU B CA 1
ATOM 6536 C C . LEU B 1 404 ? -11.32 15.305 10.945 1 98 404 LEU B C 1
ATOM 6538 O O . LEU B 1 404 ? -10.305 14.781 11.422 1 98 404 LEU B O 1
ATOM 6542 N N . ALA B 1 405 ? -12.492 14.664 10.805 1 97.56 405 ALA B N 1
ATOM 6543 C CA . ALA B 1 405 ? -12.625 13.258 11.18 1 97.56 405 ALA B CA 1
ATOM 6544 C C . ALA B 1 405 ? -11.977 12.352 10.133 1 97.56 405 ALA B C 1
ATOM 6546 O O . ALA B 1 405 ? -12.391 12.344 8.969 1 97.56 405 ALA B O 1
ATOM 6547 N N . ILE B 1 406 ? -11 11.594 10.562 1 98.31 406 ILE B N 1
ATOM 6548 C CA . ILE B 1 406 ? -10.359 10.672 9.625 1 98.31 406 ILE B CA 1
ATOM 6549 C C . ILE B 1 406 ? -10.266 9.289 10.258 1 98.31 406 ILE B C 1
ATOM 6551 O O . ILE B 1 406 ? -10.477 9.125 11.461 1 98.31 406 ILE B O 1
ATOM 6555 N N . LEU B 1 407 ? -10.031 8.312 9.438 1 98.31 407 LEU B N 1
ATOM 6556 C CA . LEU B 1 407 ? -9.719 6.949 9.852 1 98.31 407 LEU B CA 1
ATOM 6557 C C . LEU B 1 407 ? -8.234 6.656 9.664 1 98.31 407 LEU B C 1
ATOM 6559 O O . LEU B 1 407 ? -7.574 7.281 8.836 1 98.31 407 LEU B O 1
ATOM 6563 N N . SER B 1 408 ? -7.707 5.762 10.469 1 98.12 408 SER B N 1
ATOM 6564 C CA . SER B 1 408 ? -6.367 5.207 10.328 1 98.12 408 SER B CA 1
ATOM 6565 C C . SER B 1 408 ? -5.301 6.27 10.57 1 98.12 408 SER B C 1
ATOM 6567 O O . SER B 1 408 ? -4.262 6.273 9.906 1 98.12 408 SER B O 1
ATOM 6569 N N . MET B 1 409 ? -5.59 7.227 11.477 1 97.38 409 MET B N 1
ATOM 6570 C CA . MET B 1 409 ? -4.602 8.258 11.781 1 97.38 409 MET B CA 1
ATOM 6571 C C . MET B 1 409 ? -3.266 7.633 12.164 1 97.38 409 MET B C 1
ATOM 6573 O O . MET B 1 409 ? -3.223 6.656 12.914 1 97.38 409 MET B O 1
ATOM 6577 N N . HIS B 1 410 ? -2.164 8.148 11.664 1 97.38 410 HIS B N 1
ATOM 6578 C CA . HIS B 1 410 ? -0.779 7.762 11.906 1 97.38 410 HIS B CA 1
ATOM 6579 C C . HIS B 1 410 ? -0.412 6.504 11.125 1 97.38 410 HIS B C 1
ATOM 6581 O O . HIS B 1 410 ? 0.667 5.941 11.32 1 97.38 410 HIS B O 1
ATOM 6587 N N . SER B 1 411 ? -1.314 6.023 10.32 1 98 411 SER B N 1
ATOM 6588 C CA . SER B 1 411 ? -0.954 5.043 9.297 1 98 411 SER B CA 1
ATOM 6589 C C . SER B 1 411 ? -0.124 5.68 8.188 1 98 411 SER B C 1
ATOM 6591 O O . SER B 1 411 ? -0.082 6.906 8.062 1 98 411 SER B O 1
ATOM 6593 N N . ILE B 1 412 ? 0.573 4.824 7.445 1 97.88 412 ILE B N 1
ATOM 6594 C CA . ILE B 1 412 ? 1.291 5.34 6.281 1 97.88 412 ILE B CA 1
ATOM 6595 C C . ILE B 1 412 ? 0.299 5.938 5.285 1 97.88 412 ILE B C 1
ATOM 6597 O O . ILE B 1 412 ? 0.64 6.855 4.535 1 97.88 412 ILE B O 1
ATOM 6601 N N . ARG B 1 413 ? -0.937 5.426 5.305 1 97.69 413 ARG B N 1
ATOM 6602 C CA . ARG B 1 413 ? -2.049 5.984 4.543 1 97.69 413 ARG B CA 1
ATOM 6603 C C . ARG B 1 413 ? -3.27 6.199 5.434 1 97.69 413 ARG B C 1
ATOM 6605 O O . ARG B 1 413 ? -3.748 5.262 6.078 1 97.69 413 ARG B O 1
ATOM 6612 N N . GLU B 1 414 ? -3.697 7.359 5.445 1 98.62 414 GLU B N 1
ATOM 6613 C CA . GLU B 1 414 ? -4.891 7.734 6.199 1 98.62 414 GLU B CA 1
ATOM 6614 C C . GLU B 1 414 ? -6.098 7.895 5.281 1 98.62 414 GLU B C 1
ATOM 6616 O O . GLU B 1 414 ? -5.957 7.879 4.055 1 98.62 414 GLU B O 1
ATOM 6621 N N . LEU B 1 415 ? -7.277 7.938 5.922 1 98.75 415 LEU B N 1
ATOM 6622 C CA . LEU B 1 415 ? -8.508 8.031 5.148 1 98.75 415 LEU B CA 1
ATOM 6623 C C . LEU B 1 415 ? -9.375 9.188 5.645 1 98.75 415 LEU B C 1
ATOM 6625 O O . LEU B 1 415 ? -9.891 9.141 6.766 1 98.75 415 LEU B O 1
ATOM 6629 N N . GLY B 1 416 ? -9.492 10.219 4.816 1 98.56 416 GLY B N 1
ATOM 6630 C CA . GLY B 1 416 ? -10.312 11.375 5.141 1 98.56 416 GLY B CA 1
ATOM 6631 C C . GLY B 1 416 ? -11.5 11.539 4.207 1 98.56 416 GLY B C 1
ATOM 6632 O O . GLY B 1 416 ? -11.758 10.68 3.363 1 98.56 416 GLY B O 1
ATOM 6633 N N . GLY B 1 417 ? -12.266 12.578 4.391 1 98.31 417 GLY B N 1
ATOM 6634 C CA . GLY B 1 417 ? -13.438 12.859 3.578 1 98.31 417 GLY B CA 1
ATOM 6635 C C . GLY B 1 417 ? -13.242 14.023 2.627 1 98.31 417 GLY B C 1
ATOM 6636 O O . GLY B 1 417 ? -12.609 15.023 2.986 1 98.31 417 GLY B O 1
ATOM 6637 N N . VAL B 1 418 ? -13.836 13.906 1.467 1 98.12 418 VAL B N 1
ATOM 6638 C CA . VAL B 1 418 ? -13.75 14.953 0.448 1 98.12 418 VAL B CA 1
ATOM 6639 C C . VAL B 1 418 ? -14.469 16.203 0.932 1 98.12 418 VAL B C 1
ATOM 6641 O O . VAL B 1 418 ? -13.906 17.297 0.903 1 98.12 418 VAL B O 1
ATOM 6644 N N . LYS B 1 419 ? -15.648 16.078 1.439 1 97.94 419 LYS B N 1
ATOM 6645 C CA . LYS B 1 419 ? -16.438 17.234 1.858 1 97.94 419 LYS B CA 1
ATOM 6646 C C . LYS B 1 419 ? -15.82 17.906 3.084 1 97.94 419 LYS B C 1
ATOM 6648 O O . LYS B 1 419 ? -15.898 19.125 3.232 1 97.94 419 LYS B O 1
ATOM 6653 N N . ASP B 1 420 ? -15.312 17.094 3.955 1 98.5 420 ASP B N 1
ATOM 6654 C CA . ASP B 1 420 ? -14.703 17.656 5.156 1 98.5 420 ASP B CA 1
ATOM 6655 C C . ASP B 1 420 ? -13.586 18.625 4.801 1 98.5 420 ASP B C 1
ATOM 6657 O O . ASP B 1 420 ? -13.453 19.688 5.426 1 98.5 420 ASP B O 1
ATOM 6661 N N . TYR B 1 421 ? -12.766 18.234 3.871 1 98.25 421 TYR B N 1
ATOM 6662 C CA . TYR B 1 421 ? -11.695 19.125 3.416 1 98.25 421 TYR B CA 1
ATOM 6663 C C . TYR B 1 421 ? -12.258 20.438 2.887 1 98.25 421 TYR B C 1
ATOM 6665 O O . TYR B 1 421 ? -11.758 21.516 3.221 1 98.25 421 TYR B O 1
ATOM 6673 N N . ILE B 1 422 ? -13.297 20.359 2.096 1 98.25 422 ILE B N 1
ATOM 6674 C CA . ILE B 1 422 ? -13.93 21.547 1.517 1 98.25 422 ILE B CA 1
ATOM 6675 C C . ILE B 1 422 ? -14.492 22.422 2.627 1 98.25 422 ILE B C 1
ATOM 6677 O O . ILE B 1 422 ? -14.344 23.641 2.594 1 98.25 422 ILE B O 1
ATOM 6681 N N . TYR B 1 423 ? -15.086 21.828 3.604 1 98.38 423 TYR B N 1
ATOM 6682 C CA . TYR B 1 423 ? -15.656 22.562 4.727 1 98.38 423 TYR B CA 1
ATOM 6683 C C . TYR B 1 423 ? -14.562 23.281 5.516 1 98.38 423 TYR B C 1
ATOM 6685 O O . TYR B 1 423 ? -14.758 24.406 5.965 1 98.38 423 TYR B O 1
ATOM 6693 N N . ALA B 1 424 ? -13.469 22.609 5.727 1 97.69 424 ALA B N 1
ATOM 6694 C CA . ALA B 1 424 ? -12.359 23.25 6.43 1 97.69 424 ALA B CA 1
ATOM 6695 C C . ALA B 1 424 ? -11.891 24.516 5.703 1 97.69 424 ALA B C 1
ATOM 6697 O O . ALA B 1 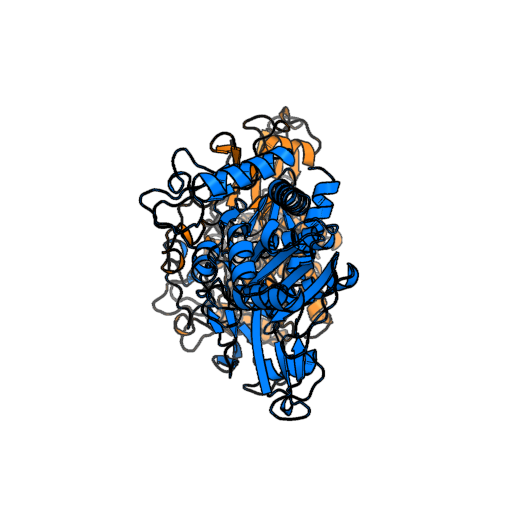424 ? -11.672 25.547 6.324 1 97.69 424 ALA B O 1
ATOM 6698 N N . LEU B 1 425 ? -11.742 24.406 4.418 1 97.62 425 LEU B N 1
ATOM 6699 C CA . LEU B 1 425 ? -11.328 25.547 3.609 1 97.62 425 LEU B CA 1
ATOM 6700 C C . LEU B 1 425 ? -12.289 26.719 3.783 1 97.62 425 LEU B C 1
ATOM 6702 O O . LEU B 1 425 ? -11.867 27.859 3.949 1 97.62 425 LEU B O 1
ATOM 6706 N N . ARG B 1 426 ? -13.531 26.406 3.74 1 97.94 426 ARG B N 1
ATOM 6707 C CA . ARG B 1 426 ? -14.555 27.438 3.865 1 97.94 426 ARG B CA 1
ATOM 6708 C C . ARG B 1 426 ? -14.516 28.094 5.246 1 97.94 426 ARG B C 1
ATOM 6710 O O . ARG B 1 426 ? -14.68 29.297 5.375 1 97.94 426 ARG B O 1
ATOM 6717 N N . SER B 1 427 ? -14.312 27.281 6.25 1 98.56 427 SER B N 1
ATOM 6718 C CA . SER B 1 427 ? -14.266 27.812 7.605 1 98.56 427 SER B CA 1
ATOM 6719 C C . SER B 1 427 ? -13.062 28.719 7.801 1 98.56 427 SER B C 1
ATOM 6721 O O . SER B 1 427 ? -13.156 29.766 8.469 1 98.56 427 SER B O 1
ATOM 6723 N N . PHE B 1 428 ? -11.938 28.344 7.281 1 98.69 428 PHE B N 1
ATOM 6724 C CA . PHE B 1 428 ? -10.727 29.141 7.418 1 98.69 428 PHE B CA 1
ATOM 6725 C C . PHE B 1 428 ? -10.859 30.453 6.664 1 98.69 428 PHE B C 1
ATOM 6727 O O . PHE B 1 428 ? -10.445 31.5 7.164 1 98.69 428 PHE B O 1
ATOM 6734 N N . LYS B 1 429 ? -11.438 30.375 5.484 1 98.06 429 LYS B N 1
ATOM 6735 C CA . LYS B 1 429 ? -11.695 31.594 4.727 1 98.06 429 LYS B CA 1
ATOM 6736 C C . LYS B 1 429 ? -12.602 32.531 5.5 1 98.06 429 LYS B C 1
ATOM 6738 O O . LYS B 1 429 ? -12.328 33.75 5.59 1 98.06 429 LYS B O 1
ATOM 6743 N N . GLU B 1 430 ? -13.672 32 6.008 1 98.25 430 GLU B N 1
ATOM 6744 C CA . GLU B 1 430 ? -14.617 32.781 6.793 1 98.25 430 GLU B CA 1
ATOM 6745 C C . GLU B 1 430 ? -13.922 33.438 7.992 1 98.25 430 GLU B C 1
ATOM 6747 O O . GLU B 1 430 ? -14.156 34.594 8.297 1 98.25 430 GLU B O 1
ATOM 6752 N N . PHE B 1 431 ? -13.094 32.719 8.68 1 98.44 431 PHE B N 1
ATOM 6753 C CA . PHE B 1 431 ? -12.383 33.188 9.859 1 98.44 431 PHE B CA 1
ATOM 6754 C C . PHE B 1 431 ? -11.523 34.406 9.523 1 98.44 431 PHE B C 1
ATOM 6756 O O . PHE B 1 431 ? -11.539 35.375 10.258 1 98.44 431 PHE B O 1
ATOM 6763 N N . TYR B 1 432 ? -10.781 34.344 8.422 1 97.88 432 TYR B N 1
ATOM 6764 C CA . TYR B 1 432 ? -9.898 35.438 8.039 1 97.88 432 TYR B CA 1
ATOM 6765 C C . TYR B 1 432 ? -10.703 36.625 7.516 1 97.88 432 TYR B C 1
ATOM 6767 O O . TYR B 1 432 ? -10.242 37.781 7.582 1 97.88 432 TYR B O 1
ATOM 6775 N N . ASP B 1 433 ? -11.922 36.375 7.059 1 96.12 433 ASP B N 1
ATOM 6776 C CA . ASP B 1 433 ? -12.75 37.438 6.492 1 96.12 433 ASP B CA 1
ATOM 6777 C C . ASP B 1 433 ? -13.492 38.188 7.59 1 96.12 433 ASP B C 1
ATOM 6779 O O . ASP B 1 433 ? -14.016 39.281 7.352 1 96.12 433 ASP B O 1
ATOM 6783 N N . LEU B 1 434 ? -13.609 37.594 8.688 1 92.44 434 LEU B N 1
ATOM 6784 C CA . LEU B 1 434 ? -14.289 38.219 9.805 1 92.44 434 LEU B CA 1
ATOM 6785 C C . LEU B 1 434 ? -13.422 39.312 10.422 1 92.44 434 LEU B C 1
ATOM 6787 O O . LEU B 1 434 ? -12.203 39.156 10.523 1 92.44 434 LEU B O 1
#

Secondary structure (DSSP, 8-state):
--HHHHHHHHHHHHHHHT-SSHHHHHHHHHHHHHHTT-EE--TTS-----TT-EEEEEETTTEEEEEE--SS-HHHH-EEEEEEE----EEEEEEEEEEEETTTEEEEEEEEESS--GGGGSSS-EEEEEEEEE--SSTTSPEEEEEE--S--BB-PPPPGGG-TTGGG--PPPTTTTTPPEEEE--SSS-TT-HHHHHHHHHHT--GGGEEEEEEEEEESSPPEEESTTS-EEEETTHHHHHHHHHHHHHHHHPPP-SSEEEEEEES-GGGTS-STTSSSSSHHHHHHHHHHHHTT--HHHHHHHHHT-EEEEE--EEPPPTT-GGGS-SS----TTS--EEE--TTSSS---HHHHHHHHHHHHHHT---EEE---TT------HHHHHHTTS--EEEEEE-EEBSTTSSSEEEEHHHHHHHHHHHHHHHH-/--HHHHHHHHHHHHHHHH-SSHHHHHHHHHHHHHHTT-EE--TTS-----TT-EEEEEETTTEEEEEE--SS-HHHH-EEEEEEE----EEEEEEEEEEEETTTEEEEEEEEESS--GGGGSSS-EEEEEEEEE--SSTTSPEEEEEE--S--BB-PPPPGGG-TTGGG--PPPTTTTTPPEEEE--SSS-TT-HHHHHHHHHHT--GGGEEEEEEEEEESSPPEEESTTS-EEEETTHHHHHHHHHHHHHHHHPPP-SSEEEEEEES-GGGTS-STTSSSSSHHHHHHHHHHHHTT--HHHHHHHHHT-EEEEE--EEPPPTT-GGGS-SS----TTS--EEEE-TTSSS---HHHHHHHHHHHHHHT---EEEE--TT------HHHHHHTTS--EEEEEE-EEBSTTSSSEEEEHHHHHHHHHHHHHHHH-

Sequence (868 aa):
MEYADIKEVQELIDYIYASPTAYHAVKNASLLLQRSGFTEIKEEEPWNLEKGGKYFIVKNQSALIAFIVGSEDLENHGFKIIAAHTDSPGFRIKPNADIEVENSYVKLNTEVYGGPILNTWMDRPLSIAGRVVLKGQDPFSPDIRLLNMEKPLVVIPNLAIHMNRDVNSGIKLNRQKHLLPLLALVNDKFEKGEYLLGIISQQLSVNKEDILDFDLYLYEFEKGKIVGADSEFISSGRLDDLSMVYSGIKSICGAKPQKTTSIMVCFDNEEVGSMTKQGADSPMLSSILERIAINLGKDKDEFYRSIAKSFIISCDLGHALHPNYQEKSDPVNRPIINEGPIIKISASQSYTTDGVSGAVYKEVCHNAGIPVQTFVNRSDERGGSTIGPISSSHVNIMSVDMGLAILSMHSIRELGGVKDYIYALRSFKEFYDLMEYADIKEVQELIDYIYASPTAYHAVKNASLLLQRSGFTEIKEEEPWNLEKGGKYFIVKNQSALIAFIVGSEDLENHGFKIIAAHTDSPGFRIKPNADIEVENSYVKLNTEVYGGPILNTWMDRPLSIAGRVVLKGQDPFSPDIRLLNMEKPLVVIPNLAIHMNRDVNSGIKLNRQKHLLPLLALVNDKFEKGEYLLGIISQQLSVNKEDILDFDLYLYEFEKGKIVGADSEFISSGRLDDLSMVYSGIKSICGAKPQKTTSIMVCFDNEEVGSMTKQGADSPMLSSILERIAINLGKDKDEFYRSIAKSFIISCDLGHALHPNYQEKSDPVNRPIINEGPIIKISASQSYTTDGVSGAVYKEVCHNAGIPVQTFVNRSDERGGSTIGPISSSHVNIMSVDMGLAILSMHSIRELGGVKDYIYALRSFKEFYDL